Protein 5VGR (pdb70)

Nearest PDB structures (foldseek):
  5vgr-assembly1_A  TM=1.002E+00  e=2.210E-79  Homo sapiens
  5vgr-assembly2_B  TM=9.889E-01  e=1.770E-63  Homo sapiens
  6xjn-assembly1_A  TM=9.552E-01  e=1.320E-56  Homo sapiens
  6b9f-assembly1_A  TM=6.870E-01  e=9.657E-51  Homo sapiens
  4idn-assembly1_B  TM=6.875E-01  e=1.570E-50  Homo sapiens

Secondary structure (DSSP, 8-state):
----EEEEEE---EE-HHHHHHHHT-TTTTTSBEEEEEEEEETTSSHHHHHHHHHHHHHHHH----TT--TTSBP----TT-SSSTT--EEEEES--EEEE-TTS-EEEEEEEEEEE------S--HHHHHHHHHH-SEEEEEEESS--HHHHHTTHHHHHHHHHHHHHHSS-SEEEEEEEEET---TTTS-SBHHHHHHHHHHHTS--TTS-HHHHHHHTTHHHHEEEEEEEE-----HHHHT-SS---BGGGS-HHHHHHHHHHHHHHHSTTT----EETTEE-BHHHHHHHHHHHHHHT-SSSPPPHHHHHHHHHHHHHHHHHHHHHHHHHHHHHHHH-TTPPP--HHHHHHHHHHHHHHHHHHHHHS--SS-HHHHHHHHHHHHHHHHHHHHHHHHHHHHT---/----EEEEEE---EE-HHHHHHHHT-TTTTTSEEEEEEEEEETTSSHHHHHHHHHHHHHHHHT--TT--TTSBP----S---TT--EEEEES-PEEEEPTTS-EEEEEEEEEEE-----THHHHHHHHHT-SEEEEEEESS--HHHHHGGGGTHHHHHHHHHHHS--SEEEEEEEEET---TTTS-SBHHHHHHHHHHHTS--TTS-HHHHHHHHHHHHHEEEEEEEEPPP--HHHHT-SS---BGGGS-HHHHHHHHHHHHHHHSGGG----EETTEE-BHHHHHHHHHHHHTTTSSSSPPPHHHHHHHHHHHHHHHHHHHHHTT--THHHHHHHHHHHHHS--SS-HHHHHHHHHHH----

Solvent-accessible surface area: 35683 Å² total; per-residue (Å²): 176,179,50,15,41,34,58,0,1,37,101,102,20,38,27,57,80,77,23,1,21,79,10,0,44,62,133,113,0,58,93,35,24,0,1,0,0,0,0,0,0,24,63,205,89,30,4,29,30,0,0,11,0,0,0,34,24,2,54,27,57,131,77,128,117,104,36,23,29,71,73,112,42,91,13,110,32,54,67,7,62,64,53,116,54,53,97,58,30,4,0,25,2,6,34,40,11,10,64,12,113,34,97,92,32,85,112,0,0,1,2,2,1,2,0,5,3,63,23,84,58,83,153,86,76,14,16,9,0,0,1,2,0,2,2,0,5,1,13,2,0,1,2,14,34,98,49,0,92,60,83,22,0,39,17,5,79,32,1,7,84,7,0,106,28,1,67,108,99,45,167,48,82,22,11,18,18,0,2,0,0,0,14,36,10,60,87,52,169,118,63,64,42,4,59,163,5,0,63,51,18,5,95,42,45,24,106,69,97,108,142,14,134,129,36,10,37,72,1,12,88,36,3,97,25,2,3,60,75,14,20,0,3,0,0,5,69,10,19,139,89,20,61,113,38,121,124,18,99,10,13,7,118,68,4,34,42,93,0,39,106,34,0,100,51,1,0,34,64,10,0,49,31,71,95,7,56,14,1,60,10,20,50,30,97,7,31,0,43,2,3,7,10,4,4,64,11,3,17,150,38,13,79,57,108,119,83,25,112,30,136,46,6,26,88,6,7,10,66,0,9,0,54,16,6,6,10,32,0,70,19,48,0,88,80,47,0,73,141,34,0,7,49,109,34,106,73,32,50,98,117,74,6,80,99,58,13,64,98,19,72,106,90,0,15,66,45,2,120,162,39,100,45,10,53,48,87,135,56,10,119,144,13,21,42,58,0,63,107,54,1,121,112,28,32,93,82,11,46,146,70,6,40,86,50,68,148,118,109,95,62,16,39,34,55,0,0,64,120,118,22,55,26,56,83,79,26,1,20,81,10,1,40,65,133,116,0,64,105,43,24,0,0,0,0,0,0,0,0,26,60,192,86,28,3,27,28,0,0,11,0,0,0,35,23,0,50,43,58,136,82,124,131,48,22,36,90,70,117,44,93,17,106,35,55,71,8,63,104,97,78,96,64,28,5,0,26,2,4,30,46,12,9,64,9,99,37,97,92,32,88,114,0,0,0,4,3,1,3,0,5,3,77,60,166,103,63,27,19,9,0,2,0,2,0,2,3,1,4,0,12,2,0,2,2,12,42,88,43,0,102,54,110,25,0,30,44,4,52,38,1,8,83,12,0,106,60,7,69,107,57,70,163,52,82,26,8,22,15,0,5,0,0,0,14,38,10,55,81,53,169,112,61,71,44,5,43,137,10,0,53,52,15,3,82,48,53,20,119,79,36,105,161,18,62,134,52,20,38,56,1,13,94,47,4,99,27,2,3,58,74,13,21,0,3,0,0,3,67,11,14,132,94,21,59,112,40,145,103,24,99,22,17,6,114,62,4,34,40,94,0,33,115,34,0,99,53,0,0,33,58,8,0,53,30,69,94,3,65,13,1,62,14,24,59,34,96,9,40,0,57,4,2,5,18,5,3,66,24,4,5,144,40,19,61,68,116,88,98,21,120,22,52,45,9,45,50,8,8,8,22,1,11,0,59,22,5,17,11,51,4,60,65,93,144,133,63,112,66,130,68,106,54,12,23,48,78,3,114,174,54,116,38,18,51,46,88,133,73,12,104,65,51,29,104,62,25,116,120,116,208

Foldseek 3Di:
DDKAKDFQWADLIDGPLVSLCVQLVDPVFVLFQEAEAEEAEEPPQCSQVLVQLLVLVQVCVVDPDDSLDDQQFWDAGRCCQVDPPSNGFGKIKISDWGWDAFPVGGIHTYIYMYGYDHQFPDPDDSLLSVVLSQLLHQEYEYEEEQACDLSNLLSLLLCQVLLVVCCVPLVDAFHEEYEYEYEAHDCCVQFNFFFRSFAVRVVVVLDDDDVDDPSSVSSSVGVVSHYVYYTYGYAHYQDDQVSPDDRGTGGSNRTDDSNVVRSVVPSCCDDPSNNRDGDDGSRHTAGSNLSSLLSVLSSVQSSDPDHHDSVSVVVSSQVSQLVRLLVSLLCQLLVQLCVPQNDLPAADDPVVSVVSNVVSNCVSLVSSVVDDGPDDDVVNVVSSVVSVVVSVVSSVVSVVSSVVNDDD/DDKAKDFQWADLIDGPLVRLCVQLCDPVFVFFFEAEAEEAEEPPQCRQVLVQLLVLVLVCVVVVVSLDDQQAWDAGRCNQVVSRGFGKIKISDWGWDAFPVGGIHTYIYMYGYDHLVDDSLLRVVLSQLLHQEYEHEEEQDCDLSNLLSLLLCLVLLVCCCVPPNAQFHEEYEYEYEAHDCCVQFNFFWVSFVVRVVVVLDDDDPRDPSSVSSSVRVVSNYVYYTYGYAHYQDPQVSPDPTGTHGNNRTDPSNVVRSVVPSCCDDVSNNGDGDDGPNHGAGSNLSSLLSVLSSVQCSDDDHDDSVSVVVSSLVSQLVSLLVCLLVVDVCVVVVVVSLVSSVVPDGPDDDVVSVVVSVVSPDDD

B-factor: mean 57.92, std 19.92, range [22.13, 133.34]

CATH classification: 3.40.50.300

Organism: Homo sapiens (NCBI:txid9606)

Radius of gyration: 32.1 Å; Cα contacts (8 Å, |Δi|>4): 1349; chains: 2; bounding box: 90×76×78 Å

InterPro domains:
  IPR003191 Guanylate-binding protein/Atlastin, C-terminal [PF02841] (313-434)
  IPR015894 Guanylate-binding protein, N-terminal [PF02263] (37-305)
  IPR027417 P-loop containing nucleoside triphosphate hydrolase [G3DSA:3.40.50.300] (24-337)
  IPR027417 P-loop containing nucleoside triphosphate hydrolase [SSF52540] (26-305)
  IPR030386 GB1/RHD3-type guanine nucleotide-binding (G) domain [PS51715] (57-305)
  IPR036543 Guanylate-binding protein, C-terminal domain superfamily [SSF48340] (312-456)

Structure (mmCIF, N/CA/C/O backbone):
data_5VGR
#
_entry.id   5VGR
#
_cell.length_a   130.666
_cell.length_b   57.057
_cell.length_c   143.423
_cell.angle_alpha   90.00
_cell.angle_beta   116.22
_cell.angle_gamma   90.00
#
_symmetry.space_group_name_H-M   'C 1 2 1'
#
loop_
_entity.id
_entity.type
_entity.pdbx_description
1 polymer Atlastin-3
2 non-polymer "GUANOSINE-5'-DIPHOSPHATE"
3 water water
#
loop_
_atom_site.group_PDB
_atom_site.id
_atom_site.type_symbol
_atom_site.label_atom_id
_atom_site.label_alt_id
_atom_site.label_comp_id
_atom_site.label_asym_id
_atom_site.label_entity_id
_atom_site.label_seq_id
_atom_site.pdbx_PDB_ins_code
_atom_site.Cartn_x
_atom_site.Cartn_y
_atom_site.Cartn_z
_atom_site.occupancy
_atom_site.B_iso_or_equiv
_atom_site.auth_seq_id
_atom_site.auth_comp_id
_atom_site.auth_asym_id
_atom_site.auth_atom_id
_atom_site.pdbx_PDB_model_num
ATOM 1 N N . SER A 1 2 ? 156.274 -0.166 25.167 1.00 79.79 22 SER A N 1
ATOM 2 C CA . SER A 1 2 ? 156.148 -0.380 23.728 1.00 75.19 22 SER A CA 1
ATOM 3 C C . SER A 1 2 ? 154.805 -1.011 23.366 1.00 82.20 22 SER A C 1
ATOM 4 O O . SER A 1 2 ? 154.572 -1.381 22.214 1.00 89.36 22 SER A O 1
ATOM 7 N N . LYS A 1 3 ? 153.921 -1.131 24.357 1.00 76.01 23 LYS A N 1
ATOM 8 C CA . LYS A 1 3 ? 152.627 -1.766 24.153 1.00 63.44 23 LYS A CA 1
ATOM 9 C C . LYS A 1 3 ? 151.576 -0.709 23.861 1.00 58.63 23 LYS A C 1
ATOM 10 O O . LYS A 1 3 ? 151.514 0.299 24.577 1.00 62.77 23 LYS A O 1
ATOM 16 N N . PRO A 1 4 ? 150.757 -0.875 22.818 1.00 51.66 24 PRO A N 1
ATOM 17 C CA . PRO A 1 4 ? 149.750 0.145 22.500 1.00 45.57 24 PRO A CA 1
ATOM 18 C C . PRO A 1 4 ? 148.754 0.309 23.635 1.00 51.86 24 PRO A C 1
ATOM 19 O O . PRO A 1 4 ? 148.472 -0.632 24.382 1.00 49.21 24 PRO A O 1
ATOM 23 N N . GLY A 1 5 ? 148.220 1.521 23.758 1.00 40.74 25 GLY A N 1
ATOM 24 C CA . GLY A 1 5 ? 147.243 1.806 24.779 1.00 38.89 25 GLY A CA 1
ATOM 25 C C . GLY A 1 5 ? 146.607 3.163 24.588 1.00 37.38 25 GLY A C 1
ATOM 26 O O . GLY A 1 5 ? 146.963 3.921 23.681 1.00 34.06 25 GLY A O 1
ATOM 27 N N . PRO A 1 6 ? 145.644 3.501 25.442 1.00 47.51 26 PRO A N 1
ATOM 28 C CA . PRO A 1 6 ? 144.970 4.796 25.296 1.00 42.08 26 PRO A CA 1
ATOM 29 C C . PRO A 1 6 ? 145.893 5.927 25.712 1.00 37.08 26 PRO A C 1
ATOM 30 O O . PRO A 1 6 ? 146.682 5.795 26.650 1.00 39.75 26 PRO A O 1
ATOM 34 N N . VAL A 1 7 ? 145.793 7.043 25.004 1.00 40.46 27 VAL A N 1
ATOM 35 C CA . VAL A 1 7 ? 146.569 8.236 25.304 1.00 48.90 27 VAL A CA 1
ATOM 36 C C . VAL A 1 7 ? 145.588 9.352 25.623 1.00 41.15 27 VAL A C 1
ATOM 37 O O . VAL A 1 7 ? 144.731 9.683 24.798 1.00 40.63 27 VAL A O 1
ATOM 41 N N . GLN A 1 8 ? 145.715 9.922 26.812 1.00 46.45 28 GLN A N 1
ATOM 42 C CA . GLN A 1 8 ? 144.899 11.058 27.213 1.00 50.60 28 GLN A CA 1
ATOM 43 C C . GLN A 1 8 ? 145.362 12.294 26.456 1.00 46.43 28 GLN A C 1
ATOM 44 O O . GLN A 1 8 ? 146.523 12.696 26.576 1.00 43.80 28 GLN A O 1
ATOM 50 N N . VAL A 1 9 ? 144.471 12.883 25.656 1.00 44.98 29 VAL A N 1
ATOM 51 C CA . VAL A 1 9 ? 144.824 14.066 24.882 1.00 49.50 29 VAL A CA 1
ATOM 52 C C . VAL A 1 9 ? 144.061 15.317 25.332 1.00 58.14 29 VAL A C 1
ATOM 53 O O . VAL A 1 9 ? 144.606 16.425 25.225 1.00 49.94 29 VAL A O 1
ATOM 57 N N . VAL A 1 10 ? 142.832 15.192 25.826 1.00 62.24 30 VAL A N 1
ATOM 58 C CA . VAL A 1 10 ? 142.130 16.308 26.456 1.00 50.53 30 VAL A CA 1
ATOM 59 C C . VAL A 1 10 ? 141.752 15.896 27.870 1.00 40.04 30 VAL A C 1
ATOM 60 O O . VAL A 1 10 ? 141.158 14.833 28.071 1.00 55.34 30 VAL A O 1
ATOM 64 N N . LEU A 1 11 ? 142.097 16.733 28.842 1.00 41.22 31 LEU A N 1
ATOM 65 C CA . LEU A 1 11 ? 141.913 16.408 30.247 1.00 54.05 31 LEU A CA 1
ATOM 66 C C . LEU A 1 11 ? 141.568 17.668 31.017 1.00 54.11 31 LEU A C 1
ATOM 67 O O . LEU A 1 11 ? 141.655 18.788 30.506 1.00 58.35 31 LEU A O 1
ATOM 72 N N . VAL A 1 12 ? 141.158 17.463 32.261 1.00 60.74 32 VAL A N 1
ATOM 73 C CA . VAL A 1 12 ? 140.971 18.515 33.246 1.00 70.74 32 VAL A CA 1
ATOM 74 C C . VAL A 1 12 ? 142.309 18.882 33.882 1.00 73.18 32 VAL A C 1
ATOM 75 O O . VAL A 1 12 ? 142.634 20.057 34.040 1.00 84.48 32 VAL A O 1
ATOM 79 N N . SER A 1 18 ? 139.581 24.447 34.088 1.00 72.19 38 SER A N 1
ATOM 80 C CA . SER A 1 18 ? 139.276 24.353 32.665 1.00 82.71 38 SER A CA 1
ATOM 81 C C . SER A 1 18 ? 139.870 23.077 32.060 1.00 77.26 38 SER A C 1
ATOM 82 O O . SER A 1 18 ? 140.224 22.143 32.780 1.00 79.69 38 SER A O 1
ATOM 85 N N . PHE A 1 19 ? 139.972 23.044 30.735 1.00 68.54 39 PHE A N 1
ATOM 86 C CA . PHE A 1 19 ? 140.479 21.885 30.022 1.00 62.13 39 PHE A CA 1
ATOM 87 C C . PHE A 1 19 ? 141.827 22.201 29.396 1.00 57.26 39 PHE A C 1
ATOM 88 O O . PHE A 1 19 ? 142.111 23.341 29.020 1.00 63.65 39 PHE A O 1
ATOM 96 N N . GLU A 1 20 ? 142.654 21.174 29.279 1.00 51.11 40 GLU A N 1
ATOM 97 C CA . GLU A 1 20 ? 143.985 21.319 28.720 1.00 50.27 40 GLU A CA 1
ATOM 98 C C . GLU A 1 20 ? 144.166 20.307 27.610 1.00 48.47 40 GLU A C 1
ATOM 99 O O . GLU A 1 20 ? 143.702 19.167 27.710 1.00 47.00 40 GLU A O 1
ATOM 101 N N . LEU A 1 21 ? 144.825 20.738 26.543 1.00 54.40 41 LEU A N 1
ATOM 102 C CA . LEU A 1 21 ? 145.292 19.833 25.508 1.00 46.58 41 LEU A CA 1
ATOM 103 C C . LEU A 1 21 ? 146.716 19.413 25.854 1.00 44.72 41 LEU A C 1
ATOM 104 O O . LEU A 1 21 ? 147.575 20.272 26.056 1.00 45.46 41 LEU A O 1
ATOM 109 N N . ASP A 1 22 ? 146.959 18.101 25.949 1.00 50.20 42 ASP A N 1
ATOM 110 C CA . ASP A 1 22 ? 148.329 17.590 26.069 1.00 50.65 42 ASP A CA 1
ATOM 111 C C . ASP A 1 22 ? 148.902 17.528 24.661 1.00 43.73 42 ASP A C 1
ATOM 112 O O . ASP A 1 22 ? 148.797 16.517 23.965 1.00 39.01 42 ASP A O 1
ATOM 117 N N . GLU A 1 23 ? 149.491 18.646 24.240 1.00 42.65 43 GLU A N 1
ATOM 118 C CA . GLU A 1 23 ? 149.908 18.824 22.853 1.00 50.15 43 GLU A CA 1
ATOM 119 C C . GLU A 1 23 ? 151.075 17.913 22.498 1.00 51.29 43 GLU A C 1
ATOM 120 O O . GLU A 1 23 ? 151.126 17.375 21.389 1.00 42.88 43 GLU A O 1
ATOM 126 N N . LYS A 1 24 ? 152.026 17.742 23.423 1.00 44.02 44 LYS A N 1
ATOM 127 C CA . LYS A 1 24 ? 153.153 16.849 23.190 1.00 44.60 44 LYS A CA 1
ATOM 128 C C . LYS A 1 24 ? 152.689 15.415 22.982 1.00 48.80 44 LYS A C 1
ATOM 129 O O . LYS A 1 24 ? 153.142 14.737 22.056 1.00 41.25 44 LYS A O 1
ATOM 131 N N . ALA A 1 25 ? 151.805 14.922 23.852 1.00 41.71 45 ALA A N 1
ATOM 132 C CA . ALA A 1 25 ? 151.305 13.565 23.674 1.00 47.39 45 ALA A CA 1
ATOM 133 C C . ALA A 1 25 ? 150.555 13.418 22.348 1.00 46.58 45 ALA A C 1
ATOM 134 O O . ALA A 1 25 ? 150.712 12.411 21.651 1.00 43.56 45 ALA A O 1
ATOM 136 N N . LEU A 1 26 ? 149.743 14.414 21.977 1.00 47.80 46 LEU A N 1
ATOM 137 C CA . LEU A 1 26 ? 149.014 14.327 20.708 1.00 40.86 46 LEU A CA 1
ATOM 138 C C . LEU A 1 26 ? 149.961 14.429 19.518 1.00 45.58 46 LEU A C 1
ATOM 139 O O . LEU A 1 26 ? 149.810 13.693 18.537 1.00 31.77 46 LEU A O 1
ATOM 144 N N . ALA A 1 27 ? 150.936 15.341 19.581 1.00 35.26 47 ALA A N 1
ATOM 145 C CA . ALA A 1 27 ? 151.879 15.495 18.473 1.00 49.71 47 ALA A CA 1
ATOM 146 C C . ALA A 1 27 ? 152.715 14.237 18.280 1.00 45.55 47 ALA A C 1
ATOM 147 O O . ALA A 1 27 ? 153.024 13.857 17.145 1.00 46.66 47 ALA A O 1
ATOM 149 N N . SER A 1 28 ? 153.080 13.576 19.375 1.00 41.59 48 SER A N 1
ATOM 150 C CA . SER A 1 28 ? 153.899 12.376 19.266 1.00 50.87 48 SER A CA 1
ATOM 151 C C . SER A 1 28 ? 153.175 11.272 18.514 1.00 38.35 48 SER A C 1
ATOM 152 O O . SER A 1 28 ? 153.820 10.408 17.911 1.00 51.90 48 SER A O 1
ATOM 155 N N . ILE A 1 29 ? 151.846 11.291 18.517 1.00 38.55 49 ILE A N 1
ATOM 156 C CA . ILE A 1 29 ? 151.085 10.318 17.737 1.00 47.58 49 ILE A CA 1
ATOM 157 C C . ILE A 1 29 ? 150.884 10.792 16.302 1.00 49.46 49 ILE A C 1
ATOM 158 O O . ILE A 1 29 ? 151.154 10.054 15.349 1.00 54.69 49 ILE A O 1
ATOM 163 N N . LEU A 1 30 ? 150.428 12.030 16.120 1.00 41.69 50 LEU A N 1
ATOM 164 C CA . LEU A 1 30 ? 150.019 12.501 14.801 1.00 36.55 50 LEU A CA 1
ATOM 165 C C . LEU A 1 30 ? 151.180 12.902 13.897 1.00 35.21 50 LEU A C 1
ATOM 166 O O . LEU A 1 30 ? 151.003 12.919 12.672 1.00 35.98 50 LEU A O 1
ATOM 171 N N . LEU A 1 31 ? 152.351 13.245 14.443 1.00 32.60 51 LEU A N 1
ATOM 172 C CA . LEU A 1 31 ? 153.402 13.616 13.504 1.00 40.44 51 LEU A CA 1
ATOM 173 C C . LEU A 1 31 ? 154.435 12.525 13.275 1.00 40.59 51 LEU A C 1
ATOM 174 O O . LEU A 1 31 ? 155.483 12.806 12.692 1.00 38.20 51 LEU A O 1
ATOM 179 N N . GLN A 1 32 ? 154.080 11.273 13.537 1.00 47.04 52 GLN A N 1
ATOM 180 C CA . GLN A 1 32 ? 154.940 10.170 13.122 1.00 46.89 52 GLN A CA 1
ATOM 181 C C . GLN A 1 32 ? 155.156 10.219 11.614 1.00 45.16 52 GLN A C 1
ATOM 182 O O . GLN A 1 32 ? 154.253 10.587 10.853 1.00 37.30 52 GLN A O 1
ATOM 188 N N . ASP A 1 33 ? 156.361 9.823 11.193 1.00 43.56 53 ASP A N 1
ATOM 189 C CA . ASP A 1 33 ? 156.747 9.970 9.790 1.00 48.70 53 ASP A CA 1
ATOM 190 C C . ASP A 1 33 ? 155.862 9.150 8.858 1.00 38.51 53 ASP A C 1
ATOM 191 O O . ASP A 1 33 ? 155.595 9.557 7.720 1.00 45.68 53 ASP A O 1
ATOM 196 N N . HIS A 1 34 ? 155.369 8.008 9.302 1.00 39.09 54 HIS A N 1
ATOM 197 C CA . HIS A 1 34 ? 154.670 7.141 8.370 1.00 44.83 54 HIS A CA 1
ATOM 198 C C . HIS A 1 34 ? 153.185 7.492 8.228 1.00 32.10 54 HIS A C 1
ATOM 199 O O . HIS A 1 34 ? 152.516 6.913 7.370 1.00 48.43 54 HIS A O 1
ATOM 206 N N . ILE A 1 35 ? 152.658 8.431 9.015 1.00 34.47 55 ILE A N 1
ATOM 207 C CA . ILE A 1 35 ? 151.252 8.831 8.874 1.00 36.24 55 ILE A CA 1
ATOM 208 C C . ILE A 1 35 ? 151.060 10.332 8.729 1.00 39.04 55 ILE A C 1
ATOM 209 O O . ILE A 1 35 ? 149.961 10.762 8.319 1.00 34.65 55 ILE A O 1
ATOM 214 N N . ARG A 1 36 ? 152.041 11.172 9.071 1.00 38.13 56 ARG A N 1
ATOM 215 C CA . ARG A 1 36 ? 151.766 12.603 9.188 1.00 40.61 56 ARG A CA 1
ATOM 216 C C . ARG A 1 36 ? 151.267 13.215 7.878 1.00 47.21 56 ARG A C 1
ATOM 217 O O . ARG A 1 36 ? 150.520 14.199 7.905 1.00 44.23 56 ARG A O 1
ATOM 225 N N . ASP A 1 37 ? 151.630 12.641 6.732 1.00 42.19 57 ASP A N 1
ATOM 226 C CA . ASP A 1 37 ? 151.173 13.168 5.451 1.00 39.50 57 ASP A CA 1
ATOM 227 C C . ASP A 1 37 ? 149.855 12.563 4.966 1.00 31.25 57 ASP A C 1
ATOM 228 O O . ASP A 1 37 ? 149.318 13.045 3.962 1.00 31.51 57 ASP A O 1
ATOM 233 N N . LEU A 1 38 ? 149.331 11.525 5.627 1.00 27.82 58 LEU A N 1
ATOM 234 C CA . LEU A 1 38 ? 148.119 10.840 5.171 1.00 34.39 58 LEU A CA 1
ATOM 235 C C . LEU A 1 38 ? 146.853 11.559 5.623 1.00 31.02 58 LEU A C 1
ATOM 236 O O . LEU A 1 38 ? 146.787 12.076 6.743 1.00 32.96 58 LEU A O 1
ATOM 241 N N . ASP A 1 39 ? 145.839 11.570 4.754 1.00 24.65 59 ASP A N 1
ATOM 242 C CA . ASP A 1 39 ? 144.498 11.956 5.182 1.00 27.85 59 ASP A CA 1
ATOM 243 C C . ASP A 1 39 ? 144.051 11.027 6.304 1.00 35.53 59 ASP A C 1
ATOM 244 O O . ASP A 1 39 ? 144.305 9.820 6.259 1.00 33.53 59 ASP A O 1
ATOM 249 N N . VAL A 1 40 ? 143.397 11.590 7.324 1.00 27.52 60 VAL A N 1
ATOM 250 C CA . VAL A 1 40 ? 143.120 10.877 8.569 1.00 27.38 60 VAL A CA 1
ATOM 251 C C . VAL A 1 40 ? 141.626 10.625 8.695 1.00 31.65 60 VAL A C 1
ATOM 252 O O . VAL A 1 40 ? 140.806 11.510 8.411 1.00 32.32 60 VAL A O 1
ATOM 256 N N . VAL A 1 41 ? 141.275 9.407 9.117 1.00 28.95 61 VAL A N 1
ATOM 257 C CA . VAL A 1 41 ? 139.908 9.045 9.470 1.00 28.52 61 VAL A CA 1
ATOM 258 C C . VAL A 1 41 ? 139.806 9.089 10.989 1.00 32.03 61 VAL A C 1
ATOM 259 O O . VAL A 1 41 ? 140.611 8.463 11.683 1.00 25.41 61 VAL A O 1
ATOM 263 N N . VAL A 1 42 ? 138.832 9.826 11.519 1.00 32.33 62 VAL A N 1
ATOM 264 C CA . VAL A 1 42 ? 138.723 9.997 12.965 1.00 28.59 62 VAL A CA 1
ATOM 265 C C . VAL A 1 42 ? 137.353 9.511 13.411 1.00 36.28 62 VAL A C 1
ATOM 266 O O . VAL A 1 42 ? 136.335 10.165 13.144 1.00 32.77 62 VAL A O 1
ATOM 270 N N . VAL A 1 43 ? 137.329 8.373 14.098 1.00 31.39 63 VAL A N 1
ATOM 271 C CA . VAL A 1 43 ? 136.095 7.748 14.563 1.00 39.19 63 VAL A CA 1
ATOM 272 C C . VAL A 1 43 ? 136.003 7.969 16.068 1.00 37.02 63 VAL A C 1
ATOM 273 O O . VAL A 1 43 ? 136.806 7.425 16.833 1.00 33.16 63 VAL A O 1
ATOM 277 N N . SER A 1 44 ? 135.008 8.735 16.495 1.00 26.66 64 SER A N 1
ATOM 278 C CA . SER A 1 44 ? 134.796 9.070 17.898 1.00 28.15 64 SER A CA 1
ATOM 279 C C . SER A 1 44 ? 133.577 8.326 18.434 1.00 32.30 64 SER A C 1
ATOM 280 O O . SER A 1 44 ? 132.534 8.281 17.771 1.00 32.60 64 SER A O 1
ATOM 283 N N . VAL A 1 45 ? 133.705 7.765 19.636 1.00 35.50 65 VAL A N 1
ATOM 284 C CA . VAL A 1 45 ? 132.576 7.232 20.397 1.00 37.63 65 VAL A CA 1
ATOM 285 C C . VAL A 1 45 ? 132.398 8.111 21.626 1.00 31.70 65 VAL A C 1
ATOM 286 O O . VAL A 1 45 ? 133.314 8.226 22.451 1.00 39.03 65 VAL A O 1
ATOM 290 N N . ALA A 1 46 ? 131.214 8.712 21.764 1.00 26.64 66 ALA A N 1
ATOM 291 C CA . ALA A 1 46 ? 130.964 9.750 22.750 1.00 31.35 66 ALA A CA 1
ATOM 292 C C . ALA A 1 46 ? 129.679 9.467 23.519 1.00 29.93 66 ALA A C 1
ATOM 293 O O . ALA A 1 46 ? 128.669 9.066 22.934 1.00 36.37 66 ALA A O 1
ATOM 295 N N . GLY A 1 47 ? 129.718 9.688 24.826 1.00 33.76 67 GLY A N 1
ATOM 296 C CA . GLY A 1 47 ? 128.530 9.545 25.640 1.00 36.67 67 GLY A CA 1
ATOM 297 C C . GLY A 1 47 ? 128.880 9.438 27.114 1.00 35.95 67 GLY A C 1
ATOM 298 O O . GLY A 1 47 ? 130.041 9.574 27.509 1.00 41.42 67 GLY A O 1
ATOM 299 N N . ALA A 1 48 ? 127.852 9.161 27.904 1.00 42.50 68 ALA A N 1
ATOM 300 C CA . ALA A 1 48 ? 127.994 9.166 29.351 1.00 45.85 68 ALA A CA 1
ATOM 301 C C . ALA A 1 48 ? 128.834 7.984 29.825 1.00 42.70 68 ALA A C 1
ATOM 302 O O . ALA A 1 48 ? 128.976 6.966 29.141 1.00 38.62 68 ALA A O 1
ATOM 304 N N . PHE A 1 49 ? 129.407 8.150 31.014 1.00 41.95 69 PHE A N 1
ATOM 305 C CA . PHE A 1 49 ? 130.189 7.098 31.650 1.00 51.17 69 PHE A CA 1
ATOM 306 C C . PHE A 1 49 ? 129.334 5.851 31.851 1.00 47.91 69 PHE A C 1
ATOM 307 O O . PHE A 1 49 ? 128.118 5.929 32.044 1.00 50.46 69 PHE A O 1
ATOM 315 N N . ARG A 1 50 ? 129.981 4.691 31.768 1.00 42.81 70 ARG A N 1
ATOM 316 C CA . ARG A 1 50 ? 129.363 3.408 32.096 1.00 46.44 70 ARG A CA 1
ATOM 317 C C . ARG A 1 50 ? 128.209 3.048 31.157 1.00 43.27 70 ARG A C 1
ATOM 318 O O . ARG A 1 50 ? 127.243 2.404 31.566 1.00 49.15 70 ARG A O 1
ATOM 326 N N . LYS A 1 51 ? 128.299 3.425 29.884 1.00 39.12 71 LYS A N 1
ATOM 327 C CA . LYS A 1 51 ? 127.263 3.104 28.910 1.00 35.25 71 LYS A CA 1
ATOM 328 C C . LYS A 1 51 ? 127.745 2.114 27.843 1.00 37.44 71 LYS A C 1
ATOM 329 O O . LYS A 1 51 ? 127.092 1.964 26.804 1.00 37.89 71 LYS A O 1
ATOM 335 N N . GLY A 1 52 ? 128.877 1.442 28.070 1.00 35.03 72 GLY A N 1
ATOM 336 C CA . GLY A 1 52 ? 129.369 0.475 27.101 1.00 38.94 72 GLY A CA 1
ATOM 337 C C . GLY A 1 52 ? 130.216 1.031 25.970 1.00 38.33 72 GLY A C 1
ATOM 338 O O . GLY A 1 52 ? 130.434 0.325 24.975 1.00 36.56 72 GLY A O 1
ATOM 339 N N . LYS A 1 53 ? 130.694 2.278 26.082 1.00 39.52 73 LYS A N 1
ATOM 340 C CA . LYS A 1 53 ? 131.508 2.853 25.014 1.00 35.80 73 LYS A CA 1
ATOM 341 C C . LYS A 1 53 ? 132.776 2.040 24.773 1.00 31.87 73 LYS A C 1
ATOM 342 O O . LYS A 1 53 ? 133.137 1.765 23.626 1.00 31.97 73 LYS A O 1
ATOM 348 N N . SER A 1 54 ? 133.452 1.627 25.842 1.00 30.34 74 SER A N 1
ATOM 349 C CA . SER A 1 54 ? 134.732 0.950 25.675 1.00 37.36 74 SER A CA 1
ATOM 350 C C . SER A 1 54 ? 134.570 -0.488 25.203 1.00 45.09 74 SER A C 1
ATOM 351 O O . SER A 1 54 ? 135.490 -1.034 24.588 1.00 33.80 74 SER A O 1
ATOM 354 N N . PHE A 1 55 ? 133.421 -1.116 25.484 1.00 35.90 75 PHE A N 1
ATOM 355 C CA . PHE A 1 55 ? 133.121 -2.415 24.890 1.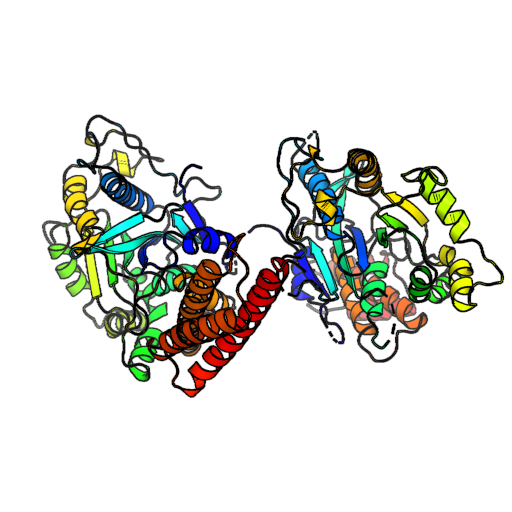00 36.69 75 PHE A CA 1
ATOM 356 C C . PHE A 1 55 ? 133.104 -2.337 23.371 1.00 34.19 75 PHE A C 1
ATOM 357 O O . PHE A 1 55 ? 133.626 -3.229 22.690 1.00 34.42 75 PHE A O 1
ATOM 365 N N . ILE A 1 56 ? 132.490 -1.287 22.818 1.00 32.41 76 ILE A N 1
ATOM 366 C CA . ILE A 1 56 ? 132.429 -1.115 21.368 1.00 31.22 76 ILE A CA 1
ATOM 367 C C . ILE A 1 56 ? 133.800 -0.736 20.812 1.00 33.41 76 ILE A C 1
ATOM 368 O O . ILE A 1 56 ? 134.212 -1.216 19.745 1.00 36.17 76 ILE A O 1
ATOM 373 N N . LEU A 1 57 ? 134.513 0.154 21.505 1.00 29.30 77 LEU A N 1
ATOM 374 C CA . LEU A 1 57 ? 135.875 0.486 21.101 1.00 31.68 77 LEU A CA 1
ATOM 375 C C . LEU A 1 57 ? 136.749 -0.759 21.031 1.00 32.15 77 LEU A C 1
ATOM 376 O O . LEU A 1 57 ? 137.570 -0.888 20.118 1.00 32.08 77 LEU A O 1
ATOM 381 N N . ASP A 1 58 ? 136.575 -1.694 21.976 1.00 33.79 78 ASP A N 1
ATOM 382 C CA . ASP A 1 58 ? 137.360 -2.926 21.959 1.00 34.71 78 ASP A CA 1
ATOM 383 C C . ASP A 1 58 ? 137.109 -3.740 20.689 1.00 37.67 78 ASP A C 1
ATOM 384 O O . ASP A 1 58 ? 138.051 -4.287 20.099 1.00 34.35 78 ASP A O 1
ATOM 389 N N . PHE A 1 59 ? 135.846 -3.837 20.249 1.00 32.75 79 PHE A N 1
ATOM 390 C CA . PHE A 1 59 ? 135.570 -4.590 19.028 1.00 31.31 79 PHE A CA 1
ATOM 391 C C . PHE A 1 59 ? 136.084 -3.862 17.789 1.00 29.48 79 PHE A C 1
ATOM 392 O O . PHE A 1 59 ? 136.511 -4.507 16.826 1.00 30.35 79 PHE A O 1
ATOM 400 N N . MET A 1 60 ? 136.060 -2.532 17.797 1.00 28.74 80 MET A N 1
ATOM 401 C CA . MET A 1 60 ? 136.676 -1.788 16.707 1.00 28.98 80 MET A CA 1
ATOM 402 C C . MET A 1 60 ? 138.172 -2.077 16.616 1.00 28.74 80 MET A C 1
ATOM 403 O O . MET A 1 60 ? 138.711 -2.238 15.515 1.00 31.16 80 MET A O 1
ATOM 408 N N . LEU A 1 61 ? 138.850 -2.167 17.766 1.00 32.18 81 LEU A N 1
ATOM 409 C CA . LEU A 1 61 ? 140.258 -2.557 17.764 1.00 31.64 81 LEU A CA 1
ATOM 410 C C . LEU A 1 61 ? 140.449 -3.984 17.267 1.00 35.15 81 LEU A C 1
ATOM 411 O O . LEU A 1 61 ? 141.412 -4.271 16.549 1.00 40.73 81 LEU A O 1
ATOM 416 N N . ARG A 1 62 ? 139.579 -4.911 17.676 1.00 32.42 82 ARG A N 1
ATOM 417 C CA . ARG A 1 62 ? 139.727 -6.286 17.212 1.00 34.47 82 ARG A CA 1
ATOM 418 C C . ARG A 1 62 ? 139.609 -6.352 15.696 1.00 32.77 82 ARG A C 1
ATOM 419 O O . ARG A 1 62 ? 140.345 -7.090 15.034 1.00 38.07 82 ARG A O 1
ATOM 427 N N . TYR A 1 63 ? 138.694 -5.568 15.132 1.00 31.75 83 TYR A N 1
ATOM 428 C CA . TYR A 1 63 ? 138.560 -5.491 13.684 1.00 32.05 83 TYR A CA 1
ATOM 429 C C . TYR A 1 63 ? 139.817 -4.891 13.050 1.00 33.59 83 TYR A C 1
ATOM 430 O O . TYR A 1 63 ? 140.347 -5.419 12.068 1.00 32.35 83 TYR A O 1
ATOM 439 N N . LEU A 1 64 ? 140.316 -3.794 13.614 1.00 30.05 84 LEU A N 1
ATOM 440 C CA . LEU A 1 64 ? 141.473 -3.131 13.025 1.00 30.53 84 LEU A CA 1
ATOM 441 C C . LEU A 1 64 ? 142.738 -3.988 13.127 1.00 39.54 84 LEU A C 1
ATOM 442 O O . LEU A 1 64 ? 143.508 -4.070 12.160 1.00 33.61 84 LEU A O 1
ATOM 447 N N . TYR A 1 65 ? 142.964 -4.653 14.276 1.00 31.06 85 TYR A N 1
ATOM 448 C CA . TYR A 1 65 ? 144.142 -5.514 14.401 1.00 32.21 85 TYR A CA 1
ATOM 449 C C . TYR A 1 65 ? 144.024 -6.763 13.532 1.00 37.30 85 TYR A C 1
ATOM 450 O O . TYR A 1 65 ? 145.029 -7.243 12.990 1.00 34.51 85 TYR A O 1
ATOM 459 N N . SER A 1 66 ? 142.818 -7.325 13.414 1.00 32.52 86 SER A N 1
ATOM 460 C CA . SER A 1 66 ? 142.613 -8.442 12.495 1.00 41.34 86 SER A CA 1
ATOM 461 C C . SER A 1 66 ? 142.885 -8.020 11.055 1.00 37.89 86 SER A C 1
ATOM 462 O O . SER A 1 66 ? 143.533 -8.742 10.289 1.00 39.69 86 SER A O 1
ATOM 465 N N . GLN A 1 67 ? 142.442 -6.850 10.685 1.00 37.14 87 GLN A N 1
ATOM 466 C CA . GLN A 1 67 ? 142.690 -6.329 9.384 1.00 38.01 87 GLN A CA 1
ATOM 467 C C . GLN A 1 67 ? 144.198 -6.125 9.196 1.00 49.27 87 GLN A C 1
ATOM 468 O O . GLN A 1 67 ? 144.706 -6.472 8.198 1.00 56.31 87 GLN A O 1
ATOM 474 N N . LYS A 1 68 ? 144.899 -5.620 10.175 1.00 48.76 88 LYS A N 1
ATOM 475 C CA . LYS A 1 68 ? 146.296 -5.393 10.051 1.00 42.05 88 LYS A CA 1
ATOM 476 C C . LYS A 1 68 ? 147.090 -6.636 9.815 1.00 48.48 88 LYS A C 1
ATOM 477 O O . LYS A 1 68 ? 148.029 -6.624 9.114 1.00 46.17 88 LYS A O 1
ATOM 483 N N . GLU A 1 69 ? 146.691 -7.717 10.422 1.00 47.98 89 GLU A N 1
ATOM 484 C CA . GLU A 1 69 ? 147.430 -8.929 10.298 1.00 60.81 89 GLU A CA 1
ATOM 485 C C . GLU A 1 69 ? 146.634 -10.110 9.872 1.00 80.00 89 GLU A C 1
ATOM 486 O O . GLU A 1 69 ? 146.190 -10.852 10.713 1.00 95.44 89 GLU A O 1
ATOM 488 N N . SER A 1 70 ? 146.397 -10.303 8.591 1.00 80.77 90 SER A N 1
ATOM 489 C CA . SER A 1 70 ? 145.666 -11.523 8.192 1.00 82.02 90 SER A CA 1
ATOM 490 C C . SER A 1 70 ? 146.501 -12.408 7.278 1.00 79.58 90 SER A C 1
ATOM 491 O O . SER A 1 70 ? 147.714 -12.294 7.261 1.00 87.23 90 SER A O 1
ATOM 494 N N . SER A 1 73 ? 141.367 -13.386 10.112 1.00 82.06 93 SER A N 1
ATOM 495 C CA . SER A 1 73 ? 140.092 -13.327 9.391 1.00 80.08 93 SER A CA 1
ATOM 496 C C . SER A 1 73 ? 138.799 -13.453 10.209 1.00 83.91 93 SER A C 1
ATOM 497 O O . SER A 1 73 ? 137.770 -13.012 9.766 1.00 88.72 93 SER A O 1
ATOM 499 N N . ASN A 1 74 ? 138.844 -14.081 11.369 1.00 79.36 94 ASN A N 1
ATOM 500 C CA . ASN A 1 74 ? 137.670 -14.182 12.189 1.00 67.90 94 ASN A CA 1
ATOM 501 C C . ASN A 1 74 ? 137.805 -13.118 13.226 1.00 61.79 94 ASN A C 1
ATOM 502 O O . ASN A 1 74 ? 138.050 -13.410 14.366 1.00 74.43 94 ASN A O 1
ATOM 507 N N . TRP A 1 75 ? 137.602 -11.881 12.846 1.00 47.10 95 TRP A N 1
ATOM 508 C CA . TRP A 1 75 ? 137.790 -10.794 13.782 1.00 48.82 95 TRP A CA 1
ATOM 509 C C . TRP A 1 75 ? 137.043 -10.859 15.087 1.00 63.94 95 TRP A C 1
ATOM 510 O O . TRP A 1 75 ? 137.534 -10.423 16.087 1.00 63.60 95 TRP A O 1
ATOM 521 N N . LEU A 1 76 ? 135.856 -11.407 15.075 1.00 62.56 96 LEU A N 1
ATOM 522 C CA . LEU A 1 76 ? 135.083 -11.495 16.284 1.00 60.48 96 LEU A CA 1
ATOM 523 C C . LEU A 1 76 ? 135.872 -12.246 17.323 1.00 62.37 96 LEU A C 1
ATOM 524 O O . LEU A 1 76 ? 135.864 -11.902 18.473 1.00 58.30 96 LEU A O 1
ATOM 529 N N . GLY A 1 77 ? 136.569 -13.283 16.893 1.00 60.35 97 GLY A N 1
ATOM 530 C CA . GLY A 1 77 ? 137.400 -14.055 17.792 1.00 52.38 97 GLY A CA 1
ATOM 531 C C . GLY A 1 77 ? 137.035 -15.529 17.777 1.00 60.81 97 GLY A C 1
ATOM 532 O O . GLY A 1 77 ? 136.130 -15.970 17.074 1.00 70.38 97 GLY A O 1
ATOM 533 N N . ASP A 1 78 ? 137.784 -16.280 18.576 1.00 64.76 98 ASP A N 1
ATOM 534 C CA . ASP A 1 78 ? 137.565 -17.710 18.769 1.00 69.06 98 ASP A CA 1
ATOM 535 C C . ASP A 1 78 ? 136.458 -17.914 19.798 1.00 64.68 98 ASP A C 1
ATOM 536 O O . ASP A 1 78 ? 136.606 -17.470 20.944 1.00 63.86 98 ASP A O 1
ATOM 541 N N . PRO A 1 79 ? 135.328 -18.544 19.468 1.00 65.31 99 PRO A N 1
ATOM 542 C CA . PRO A 1 79 ? 134.238 -18.670 20.454 1.00 63.26 99 PRO A CA 1
ATOM 543 C C . PRO A 1 79 ? 134.669 -19.270 21.779 1.00 60.56 99 PRO A C 1
ATOM 544 O O . PRO A 1 79 ? 134.076 -18.937 22.813 1.00 70.22 99 PRO A O 1
ATOM 548 N N . GLU A 1 80 ? 135.696 -20.126 21.790 1.00 62.25 100 GLU A N 1
ATOM 549 C CA . GLU A 1 80 ? 136.142 -20.743 23.036 1.00 67.48 100 GLU A CA 1
ATOM 550 C C . GLU A 1 80 ? 136.999 -19.804 23.876 1.00 72.84 100 GLU A C 1
ATOM 551 O O . GLU A 1 80 ? 137.003 -19.914 25.107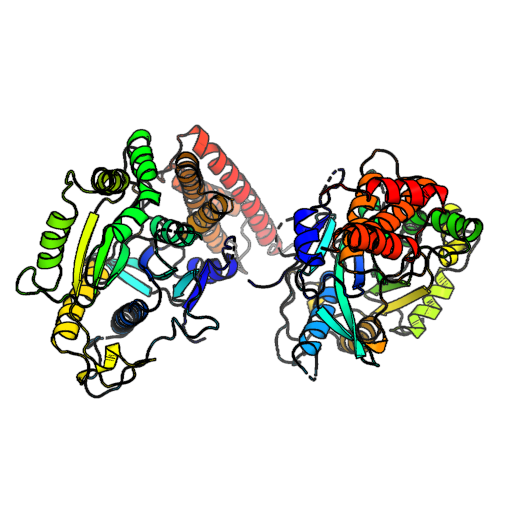 1.00 77.31 100 GLU A O 1
ATOM 557 N N . GLU A 1 81 ? 137.732 -18.880 23.239 1.00 73.12 101 GLU A N 1
ATOM 558 C CA . GLU A 1 81 ? 138.697 -18.048 23.954 1.00 75.43 101 GLU A CA 1
ATOM 559 C C . GLU A 1 81 ? 137.988 -16.923 24.706 1.00 69.52 101 GLU A C 1
ATOM 560 O O . GLU A 1 81 ? 137.033 -16.336 24.192 1.00 58.51 101 GLU A O 1
ATOM 562 N N . PRO A 1 82 ? 138.431 -16.608 25.920 1.00 71.77 102 PRO A N 1
ATOM 563 C CA . PRO A 1 82 ? 137.855 -15.469 26.639 1.00 64.11 102 PRO A CA 1
ATOM 564 C C . PRO A 1 82 ? 138.208 -14.153 25.963 1.00 68.09 102 PRO A C 1
ATOM 565 O O . PRO A 1 82 ? 139.197 -14.036 25.237 1.00 77.27 102 PRO A O 1
ATOM 569 N N . LEU A 1 83 ? 137.366 -13.156 26.203 1.00 67.93 103 LEU A N 1
ATOM 570 C CA . LEU A 1 83 ? 137.671 -11.802 25.775 1.00 62.65 103 LEU A CA 1
ATOM 571 C C . LEU A 1 83 ? 138.568 -11.120 26.797 1.00 63.96 103 LEU A C 1
ATOM 572 O O . LEU A 1 83 ? 138.485 -11.374 28.001 1.00 71.08 103 LEU A O 1
ATOM 577 N N . THR A 1 84 ? 139.446 -10.260 26.297 1.00 51.65 104 THR A N 1
ATOM 578 C CA . THR A 1 84 ? 140.237 -9.366 27.129 1.00 58.03 104 THR A CA 1
ATOM 579 C C . THR A 1 84 ? 140.055 -7.955 26.593 1.00 50.30 104 THR A C 1
ATOM 580 O O . THR A 1 84 ? 140.207 -7.724 25.388 1.00 53.94 104 THR A O 1
ATOM 584 N N . GLY A 1 85 ? 139.696 -7.030 27.472 1.00 49.38 105 GLY A N 1
ATOM 585 C CA . GLY A 1 85 ? 139.569 -5.645 27.078 1.00 49.75 105 GLY A CA 1
ATOM 586 C C . GLY A 1 85 ? 140.914 -5.024 26.753 1.00 54.32 105 GLY A C 1
ATOM 587 O O . GLY A 1 85 ? 141.982 -5.577 27.020 1.00 58.35 105 GLY A O 1
ATOM 588 N N . PHE A 1 86 ? 140.857 -3.835 26.158 1.00 51.81 106 PHE A N 1
ATOM 589 C CA . PHE A 1 86 ? 142.050 -3.145 25.689 1.00 50.59 106 PHE A CA 1
ATOM 590 C C . PHE A 1 86 ? 142.487 -2.010 26.613 1.00 55.88 106 PHE A C 1
ATOM 591 O O . PHE A 1 86 ? 143.384 -1.243 26.247 1.00 67.42 106 PHE A O 1
ATOM 599 N N . SER A 1 87 ? 141.851 -1.873 27.780 1.00 47.82 107 SER A N 1
ATOM 600 C CA . SER A 1 87 ? 142.300 -1.012 28.874 1.00 53.10 107 SER A CA 1
ATOM 601 C C . SER A 1 87 ? 142.026 0.471 28.644 1.00 45.74 107 SER A C 1
ATOM 602 O O . SER A 1 87 ? 142.784 1.320 29.119 1.00 49.97 107 SER A O 1
ATOM 605 N N . TRP A 1 88 ? 140.929 0.797 27.955 1.00 38.50 108 TRP A N 1
ATOM 606 C CA . TRP A 1 88 ? 140.527 2.195 27.844 1.00 40.92 108 TRP A CA 1
ATOM 607 C C . TRP A 1 88 ? 140.206 2.810 29.204 1.00 46.41 108 TRP A C 1
ATOM 608 O O . TRP A 1 88 ? 140.269 4.033 29.357 1.00 53.58 108 TRP A O 1
ATOM 619 N N . ARG A 1 89 ? 139.832 1.993 30.192 1.00 47.19 109 ARG A N 1
ATOM 620 C CA . ARG A 1 89 ? 139.430 2.474 31.509 1.00 49.18 109 ARG A CA 1
ATOM 621 C C . ARG A 1 89 ? 140.435 2.087 32.588 1.00 50.60 109 ARG A C 1
ATOM 622 O O . ARG A 1 89 ? 140.074 1.958 33.758 1.00 66.41 109 ARG A O 1
ATOM 630 N N . GLY A 1 90 ? 141.699 1.901 32.209 1.00 54.12 110 GLY A N 1
ATOM 631 C CA . GLY A 1 90 ? 142.673 1.376 33.147 1.00 50.26 110 GLY A CA 1
ATOM 632 C C . GLY A 1 90 ? 143.178 2.396 34.147 1.00 62.50 110 GLY A C 1
ATOM 633 O O . GLY A 1 90 ? 143.644 2.023 35.227 1.00 78.04 110 GLY A O 1
ATOM 634 N N . GLY A 1 91 ? 143.087 3.685 33.816 1.00 62.32 111 GLY A N 1
ATOM 635 C CA . GLY A 1 91 ? 143.710 4.704 34.632 1.00 65.76 111 GLY A CA 1
ATOM 636 C C . GLY A 1 91 ? 142.971 5.005 35.923 1.00 74.83 111 GLY A C 1
ATOM 637 O O . GLY A 1 91 ? 141.885 4.496 36.201 1.00 85.92 111 GLY A O 1
ATOM 638 N N . SER A 1 92 ? 143.599 5.856 36.732 1.00 76.72 112 SER A N 1
ATOM 639 C CA . SER A 1 92 ? 142.961 6.358 37.940 1.00 77.88 112 SER A CA 1
ATOM 640 C C . SER A 1 92 ? 141.784 7.258 37.582 1.00 83.96 112 SER A C 1
ATOM 641 O O . SER A 1 92 ? 141.838 8.020 36.612 1.00 82.88 112 SER A O 1
ATOM 644 N N . ASP A 1 93 ? 140.720 7.164 38.379 1.00 89.82 113 ASP A N 1
ATOM 645 C CA . ASP A 1 93 ? 139.484 7.907 38.161 1.00 82.00 113 ASP A CA 1
ATOM 646 C C . ASP A 1 93 ? 138.941 7.636 36.760 1.00 73.63 113 ASP A C 1
ATOM 647 O O . ASP A 1 93 ? 138.909 8.546 35.925 1.00 74.38 113 ASP A O 1
ATOM 649 N N . PRO A 1 94 ? 138.492 6.412 36.466 1.00 70.72 114 PRO A N 1
ATOM 650 C CA . PRO A 1 94 ? 138.044 6.110 35.094 1.00 66.72 114 PRO A CA 1
ATOM 651 C C . PRO A 1 94 ? 136.782 6.854 34.694 1.00 69.07 114 PRO A C 1
ATOM 652 O O . PRO A 1 94 ? 136.532 7.021 33.491 1.00 62.16 114 PRO A O 1
ATOM 656 N N . GLU A 1 95 ? 135.985 7.310 35.663 1.00 76.98 115 GLU A N 1
ATOM 657 C CA . GLU A 1 95 ? 134.783 8.094 35.400 1.00 74.14 115 GLU A CA 1
ATOM 658 C C . GLU A 1 95 ? 135.086 9.536 35.020 1.00 79.54 115 GLU A C 1
ATOM 659 O O . GLU A 1 95 ? 134.148 10.318 34.852 1.00 86.67 115 GLU A O 1
ATOM 665 N N . THR A 1 96 ? 136.354 9.904 34.875 1.00 75.13 116 THR A N 1
ATOM 666 C CA . THR A 1 96 ? 136.753 11.273 34.590 1.00 74.03 116 THR A CA 1
ATOM 667 C C . THR A 1 96 ? 136.343 11.698 33.180 1.00 61.72 116 THR A C 1
ATOM 668 O O . THR A 1 96 ? 136.216 10.883 32.263 1.00 62.45 116 THR A O 1
ATOM 672 N N . THR A 1 97 ? 136.087 12.992 33.015 1.00 53.57 117 THR A N 1
ATOM 673 C CA . THR A 1 97 ? 135.735 13.567 31.726 1.00 52.39 117 THR A CA 1
ATOM 674 C C . THR A 1 97 ? 136.988 13.856 30.902 1.00 45.32 117 THR A C 1
ATOM 675 O O . THR A 1 97 ? 137.987 14.354 31.426 1.00 57.77 117 THR A O 1
ATOM 679 N N . GLY A 1 98 ? 136.937 13.554 29.616 1.00 45.10 118 GLY A N 1
ATOM 680 C CA . GLY A 1 98 ? 138.068 13.844 28.756 1.00 43.53 118 GLY A CA 1
ATOM 681 C C . GLY A 1 98 ? 138.020 13.052 27.468 1.00 39.64 118 GLY A C 1
ATOM 682 O O . GLY A 1 98 ? 137.065 12.323 27.181 1.00 39.73 118 GLY A O 1
ATOM 683 N N . ILE A 1 99 ? 139.082 13.224 26.680 1.00 32.87 119 ILE A N 1
ATOM 684 C CA . ILE A 1 99 ? 139.213 12.585 25.374 1.00 29.98 119 ILE A CA 1
ATOM 685 C C . ILE A 1 99 ? 140.510 11.790 25.334 1.00 33.24 119 ILE A C 1
ATOM 686 O O . ILE A 1 99 ? 141.585 12.337 25.604 1.00 35.26 119 ILE A O 1
ATOM 691 N N . GLN A 1 100 ? 140.414 10.510 24.993 1.00 35.65 120 GLN A N 1
ATOM 692 C CA . GLN A 1 100 ? 141.577 9.669 24.721 1.00 31.96 120 GLN A CA 1
ATOM 693 C C . GLN A 1 100 ? 141.560 9.216 23.266 1.00 33.83 120 GLN A C 1
ATOM 694 O O . GLN A 1 100 ? 140.498 9.125 22.644 1.00 28.63 120 GLN A O 1
ATOM 700 N N . ILE A 1 101 ? 142.745 8.923 22.718 1.00 28.33 121 ILE A N 1
ATOM 701 C CA . ILE A 1 101 ? 142.821 8.220 21.443 1.00 34.13 121 ILE A CA 1
ATOM 702 C C . ILE A 1 101 ? 143.780 7.051 21.599 1.00 31.49 121 ILE A C 1
ATOM 703 O O . ILE A 1 101 ? 144.624 7.021 22.498 1.00 37.74 121 ILE A O 1
ATOM 708 N N . TRP A 1 102 ? 143.633 6.072 20.711 1.00 32.33 122 TRP A N 1
ATOM 709 C CA . TRP A 1 102 ? 144.529 4.926 20.721 1.00 38.32 122 TRP A CA 1
ATOM 710 C C . TRP A 1 102 ? 145.909 5.317 20.184 1.00 32.89 122 TRP A C 1
ATOM 711 O O . TRP A 1 102 ? 146.030 6.091 19.229 1.00 29.46 122 TRP A O 1
ATOM 722 N N . SER A 1 103 ? 146.960 4.787 20.817 1.00 31.90 123 SER A N 1
ATOM 723 C CA . SER A 1 103 ? 148.323 5.173 20.457 1.00 37.82 123 SER A CA 1
ATOM 724 C C . SER A 1 103 ? 148.768 4.597 19.118 1.00 46.34 123 SER A C 1
ATOM 725 O O . SER A 1 103 ? 149.669 5.161 18.486 1.00 33.78 123 SER A O 1
ATOM 728 N N . GLU A 1 104 ? 148.182 3.483 18.678 1.00 36.28 124 GLU A N 1
ATOM 729 C CA . GLU A 1 104 ? 148.497 2.912 17.375 1.00 40.19 124 GLU A CA 1
ATOM 730 C C . GLU A 1 104 ? 147.494 3.440 16.348 1.00 38.44 124 GLU A C 1
ATOM 731 O O . GLU A 1 104 ? 146.298 3.137 16.421 1.00 34.80 124 GLU A O 1
ATOM 737 N N . VAL A 1 105 ? 147.986 4.246 15.418 1.00 32.83 125 VAL A N 1
ATOM 738 C CA . VAL A 1 105 ? 147.230 4.679 14.251 1.00 29.56 125 VAL A CA 1
ATOM 739 C C . VAL A 1 105 ? 147.402 3.631 13.155 1.00 33.00 125 VAL A C 1
ATOM 740 O O . VAL A 1 105 ? 148.532 3.229 12.832 1.00 33.26 125 VAL A O 1
ATOM 744 N N . PHE A 1 106 ? 146.292 3.192 12.580 1.00 28.88 126 PHE A N 1
ATOM 745 C CA . PHE A 1 106 ? 146.319 2.162 11.549 1.00 34.69 126 PHE A CA 1
ATOM 746 C C . PHE A 1 106 ? 146.365 2.804 10.164 1.00 28.92 126 PHE A C 1
ATOM 747 O O . PHE A 1 106 ? 145.838 3.895 9.957 1.00 31.60 126 PHE A O 1
ATOM 755 N N . THR A 1 107 ? 147.024 2.135 9.220 1.00 32.46 127 THR A N 1
ATOM 756 C CA . THR A 1 107 ? 147.074 2.592 7.832 1.00 34.87 127 THR A CA 1
ATOM 757 C C . THR A 1 107 ? 146.293 1.593 6.992 1.00 32.04 127 THR A C 1
ATOM 758 O O . THR A 1 107 ? 146.588 0.397 7.029 1.00 35.00 127 THR A O 1
ATOM 762 N N . VAL A 1 108 ? 145.279 2.072 6.269 1.00 29.70 128 VAL A N 1
ATOM 763 C CA . VAL A 1 108 ? 144.394 1.200 5.502 1.00 31.18 128 VAL A CA 1
ATOM 764 C C . VAL A 1 108 ? 144.334 1.672 4.052 1.00 29.71 128 VAL A C 1
ATOM 765 O O . VAL A 1 108 ? 144.242 2.872 3.777 1.00 28.82 128 VAL A O 1
ATOM 769 N N . GLU A 1 109 ? 144.402 0.725 3.130 1.00 30.37 129 GLU A N 1
ATOM 770 C CA . GLU A 1 109 ? 144.263 0.997 1.705 1.00 31.64 129 GLU A CA 1
ATOM 771 C C . GLU A 1 109 ? 142.779 0.985 1.323 1.00 31.43 129 GLU A C 1
ATOM 772 O O . GLU A 1 109 ? 142.129 -0.058 1.406 1.00 34.45 129 GLU A O 1
ATOM 778 N N . LYS A 1 110 ? 142.245 2.128 0.900 1.00 33.02 130 LYS A N 1
ATOM 779 C CA . LYS A 1 110 ? 140.893 2.170 0.347 1.00 35.18 130 LYS A CA 1
ATOM 780 C C . LYS A 1 110 ? 140.889 1.583 -1.069 1.00 32.96 130 LYS A C 1
ATOM 781 O O . LYS A 1 110 ? 141.946 1.462 -1.697 1.00 37.07 130 LYS A O 1
ATOM 787 N N . PRO A 1 111 ? 139.725 1.172 -1.583 1.00 37.85 131 PRO A N 1
ATOM 788 C CA . PRO A 1 111 ? 139.684 0.634 -2.954 1.00 32.67 131 PRO A CA 1
ATOM 789 C C . PRO A 1 111 ? 140.261 1.640 -3.943 1.00 33.42 131 PRO A C 1
ATOM 790 O O . PRO A 1 111 ? 139.963 2.839 -3.886 1.00 41.91 131 PRO A O 1
ATOM 794 N N . GLY A 1 112 ? 141.129 1.157 -4.824 1.00 34.34 132 GLY A N 1
ATOM 795 C CA . GLY A 1 112 ? 141.869 2.013 -5.724 1.00 39.86 132 GLY A CA 1
ATOM 796 C C . GLY A 1 112 ? 143.260 2.382 -5.247 1.00 39.73 132 GLY A C 1
ATOM 797 O O . GLY A 1 112 ? 144.054 2.918 -6.042 1.00 36.53 132 GLY A O 1
ATOM 798 N N . GLY A 1 113 ? 143.573 2.142 -3.970 1.00 34.94 133 GLY A N 1
ATOM 799 C CA . GLY A 1 113 ? 144.952 2.171 -3.513 1.00 34.75 133 GLY A CA 1
ATOM 800 C C . GLY A 1 113 ? 145.328 3.329 -2.617 1.00 36.48 133 GLY A C 1
ATOM 801 O O . GLY A 1 113 ? 146.463 3.366 -2.131 1.00 35.98 133 GLY A O 1
ATOM 802 N N . LYS A 1 114 ? 144.439 4.285 -2.385 1.00 34.69 134 LYS A N 1
ATOM 803 C CA . LYS A 1 114 ? 144.769 5.392 -1.495 1.00 39.34 134 LYS A CA 1
ATOM 804 C C . LYS A 1 114 ? 144.877 4.908 -0.050 1.00 35.94 134 LYS A C 1
ATOM 805 O O . LYS A 1 114 ? 143.972 4.243 0.475 1.00 30.36 134 LYS A O 1
ATOM 811 N N . LYS A 1 115 ? 145.979 5.254 0.603 1.00 31.55 135 LYS A N 1
ATOM 812 C CA . LYS A 1 115 ? 146.213 4.875 1.992 1.00 29.57 135 LYS A CA 1
ATOM 813 C C . LYS A 1 115 ? 145.790 6.008 2.915 1.00 27.15 135 LYS A C 1
ATOM 814 O O . LYS A 1 115 ? 146.128 7.173 2.665 1.00 35.10 135 LYS A O 1
ATOM 820 N N . VAL A 1 116 ? 145.025 5.670 3.969 1.00 26.32 136 VAL A N 1
ATOM 821 C CA . VAL A 1 116 ? 144.553 6.639 4.954 1.00 23.92 136 VAL A CA 1
ATOM 822 C C . VAL A 1 116 ? 144.917 6.158 6.356 1.00 26.59 136 VAL A C 1
ATOM 823 O O . VAL A 1 116 ? 145.073 4.962 6.616 1.00 27.89 136 VAL A O 1
ATOM 827 N N . ALA A 1 117 ? 145.008 7.111 7.268 1.00 25.66 137 ALA A N 1
ATOM 828 C CA . ALA A 1 117 ? 145.282 6.849 8.674 1.00 28.39 137 ALA A CA 1
ATOM 829 C C . ALA A 1 117 ? 143.966 6.796 9.447 1.00 29.64 137 ALA A C 1
ATOM 830 O O . ALA A 1 117 ? 143.070 7.608 9.203 1.00 28.81 137 ALA A O 1
ATOM 832 N N . VAL A 1 118 ? 143.833 5.836 10.363 1.00 27.49 138 VAL A N 1
ATOM 833 C CA . VAL A 1 118 ? 142.573 5.630 11.099 1.00 22.35 138 VAL A CA 1
ATOM 834 C C . VAL A 1 118 ? 142.856 5.806 12.582 1.00 28.63 138 VAL A C 1
ATOM 835 O O . VAL A 1 118 ? 143.615 5.023 13.166 1.00 31.93 138 VAL A O 1
ATOM 839 N N . VAL A 1 119 ? 142.246 6.835 13.183 1.00 27.88 139 VAL A N 1
ATOM 840 C CA . VAL A 1 119 ? 142.378 7.164 14.599 1.00 29.82 139 VAL A CA 1
ATOM 841 C C . VAL A 1 119 ? 141.075 6.773 15.299 1.00 34.11 139 VAL A C 1
ATOM 842 O O . VAL A 1 119 ? 139.987 6.971 14.751 1.00 27.51 139 VAL A O 1
ATOM 846 N N . LEU A 1 120 ? 141.185 6.200 16.499 1.00 36.41 140 LEU A N 1
ATOM 847 C CA . LEU A 1 120 ? 140.033 5.888 17.340 1.00 37.10 140 LEU A CA 1
ATOM 848 C C . LEU A 1 120 ? 140.003 6.839 18.530 1.00 33.83 140 LEU A C 1
ATOM 849 O O . LEU A 1 120 ? 141.023 7.026 19.197 1.00 34.43 140 LEU A O 1
ATOM 854 N N . MET A 1 121 ? 138.831 7.399 18.827 1.00 35.85 141 MET A N 1
ATOM 855 C CA . MET A 1 121 ? 138.710 8.444 19.839 1.00 38.90 141 MET A CA 1
ATOM 856 C C . MET A 1 121 ? 137.648 8.056 20.858 1.00 38.76 141 MET A C 1
ATOM 857 O O . MET A 1 121 ? 136.547 7.634 20.485 1.00 34.83 141 MET A O 1
ATOM 862 N N . ASP A 1 122 ? 137.986 8.200 22.143 1.00 31.90 142 ASP A N 1
ATOM 863 C CA . ASP A 1 122 ? 137.120 7.846 23.268 1.00 35.47 142 ASP A CA 1
ATOM 864 C C . ASP A 1 122 ? 136.728 9.127 23.995 1.00 40.78 142 ASP A C 1
ATOM 865 O O . ASP A 1 122 ? 137.569 9.753 24.650 1.00 35.92 142 ASP A O 1
ATOM 870 N N . THR A 1 123 ? 135.454 9.507 23.897 1.00 31.37 143 THR A N 1
ATOM 871 C CA . THR A 1 123 ? 134.976 10.796 24.395 1.00 35.03 143 THR A CA 1
ATOM 872 C C . THR A 1 123 ? 134.024 10.546 25.562 1.00 35.35 143 THR A C 1
ATOM 873 O O . THR A 1 123 ? 132.925 10.019 25.366 1.00 36.31 143 THR A O 1
ATOM 877 N N . GLN A 1 124 ? 134.439 10.919 26.773 1.00 44.36 144 GLN A N 1
ATOM 878 C CA . GLN A 1 124 ? 133.661 10.639 27.974 1.00 48.61 144 GLN A CA 1
ATOM 879 C C . GLN A 1 124 ? 133.326 11.917 28.727 1.00 51.03 144 GLN A C 1
ATOM 880 O O . GLN A 1 124 ? 134.197 12.762 28.956 1.00 45.78 144 GLN A O 1
ATOM 886 N N . GLY A 1 125 ? 132.063 12.041 29.125 1.00 46.54 145 GLY A N 1
ATOM 887 C CA . GLY A 1 125 ? 131.606 13.132 29.964 1.00 47.18 145 GLY A CA 1
ATOM 888 C C . GLY A 1 125 ? 130.361 12.698 30.711 1.00 62.33 145 GLY A C 1
ATOM 889 O O . GLY A 1 125 ? 129.875 11.575 30.555 1.00 61.55 145 GLY A O 1
ATOM 890 N N . ALA A 1 126 ? 129.848 13.606 31.542 1.00 64.47 146 ALA A N 1
ATOM 891 C CA . ALA A 1 126 ? 128.603 13.320 32.246 1.00 62.36 146 ALA A CA 1
ATOM 892 C C . ALA A 1 126 ? 127.432 13.197 31.274 1.00 69.11 146 ALA A C 1
ATOM 893 O O . ALA A 1 126 ? 126.572 12.323 31.434 1.00 78.25 146 ALA A O 1
ATOM 895 N N . PHE A 1 127 ? 127.381 14.065 30.292 1.00 59.64 147 PHE A N 1
ATOM 896 C CA . PHE A 1 127 ? 126.315 14.092 29.316 1.00 52.05 147 PHE A CA 1
ATOM 897 C C . PHE A 1 127 ? 124.969 14.157 29.995 1.00 69.77 147 PHE A C 1
ATOM 898 O O . PHE A 1 127 ? 124.199 13.242 29.978 1.00 70.51 147 PHE A O 1
ATOM 906 N N . ASP A 1 128 ? 124.699 15.291 30.591 1.00 66.60 148 ASP A N 1
ATOM 907 C CA . ASP A 1 128 ? 123.441 15.492 31.257 1.00 67.93 148 ASP A CA 1
ATOM 908 C C . ASP A 1 128 ? 123.133 16.968 31.286 1.00 85.27 148 ASP A C 1
ATOM 909 O O . ASP A 1 128 ? 123.882 17.731 31.808 1.00 94.40 148 ASP A O 1
ATOM 914 N N . SER A 1 129 ? 122.034 17.375 30.681 1.00 94.26 149 SER A N 1
ATOM 915 C CA . SER A 1 129 ? 121.681 18.798 30.663 1.00 87.63 149 SER A CA 1
ATOM 916 C C . SER A 1 129 ? 121.072 19.214 31.986 1.00 90.17 149 SER A C 1
ATOM 917 O O . SER A 1 129 ? 121.124 18.473 32.958 1.00 105.47 149 SER A O 1
ATOM 920 N N . THR A 1 132 ? 123.845 19.550 34.005 1.00 89.59 152 THR A N 1
ATOM 921 C CA . THR A 1 132 ? 123.373 20.914 34.070 1.00 85.44 152 THR A CA 1
ATOM 922 C C . THR A 1 132 ? 124.455 21.846 34.533 1.00 89.84 152 THR A C 1
ATOM 923 O O . THR A 1 132 ? 125.027 22.550 33.755 1.00 88.74 152 THR A O 1
ATOM 925 N N . VAL A 1 133 ? 124.715 21.825 35.830 1.00 91.07 153 VAL A N 1
ATOM 926 C CA . VAL A 1 133 ? 125.693 22.681 36.494 1.00 87.53 153 VAL A CA 1
ATOM 927 C C . VAL A 1 133 ? 127.048 22.797 35.864 1.00 94.19 153 VAL A C 1
ATOM 928 O O . VAL A 1 133 ? 127.493 23.880 35.644 1.00 101.79 153 VAL A O 1
ATOM 932 N N . LYS A 1 134 ? 127.716 21.682 35.595 1.00 95.06 154 LYS A N 1
ATOM 933 C CA . LYS A 1 134 ? 129.068 21.752 35.023 1.00 86.04 154 LYS A CA 1
ATOM 934 C C . LYS A 1 134 ? 129.189 21.576 33.521 1.00 92.23 154 LYS A C 1
ATOM 935 O O . LYS A 1 134 ? 128.212 21.457 32.820 1.00 95.67 154 LYS A O 1
ATOM 937 N N . ASP A 1 135 ? 130.422 21.570 33.039 1.00 90.91 155 ASP A N 1
ATOM 938 C CA . ASP A 1 135 ? 130.672 21.416 31.633 1.00 79.87 155 ASP A CA 1
ATOM 939 C C . ASP A 1 135 ? 131.613 20.340 31.212 1.00 83.64 155 ASP A C 1
ATOM 940 O O . ASP A 1 135 ? 132.718 20.205 31.678 1.00 89.38 155 ASP A O 1
ATOM 945 N N . CYS A 1 136 ? 131.049 19.601 30.291 1.00 69.98 156 CYS A N 1
ATOM 946 C CA . CYS A 1 136 ? 131.550 18.532 29.492 1.00 69.39 156 CYS A CA 1
ATOM 947 C C . CYS A 1 136 ? 131.009 18.805 28.077 1.00 70.75 156 CYS A C 1
ATOM 948 O O . CYS A 1 136 ? 131.136 17.997 27.203 1.00 60.73 156 CYS A O 1
ATOM 951 N N . ALA A 1 137 ? 130.366 19.942 27.865 1.00 68.52 157 ALA A N 1
ATOM 952 C CA . ALA A 1 137 ? 129.889 20.306 26.602 1.00 63.55 157 ALA A CA 1
ATOM 953 C C . ALA A 1 137 ? 131.181 20.601 25.880 1.00 58.04 157 ALA A C 1
ATOM 954 O O . ALA A 1 137 ? 131.284 20.399 24.718 1.00 58.05 157 ALA A O 1
ATOM 956 N N . THR A 1 138 ? 132.177 21.047 26.600 1.00 49.86 158 THR A N 1
ATOM 957 C CA . THR A 1 138 ? 133.464 21.310 25.973 1.00 56.70 158 THR A CA 1
ATOM 958 C C . THR A 1 138 ? 134.053 20.044 25.362 1.00 61.49 158 THR A C 1
ATOM 959 O O . THR A 1 138 ? 134.623 20.079 24.263 1.00 63.84 158 THR A O 1
ATOM 963 N N . ILE A 1 139 ? 133.893 18.909 26.043 1.00 51.76 159 ILE A N 1
ATOM 964 C CA . ILE A 1 139 ? 134.437 17.654 25.534 1.00 46.86 159 ILE A CA 1
ATOM 965 C C . ILE A 1 139 ? 133.664 17.196 24.300 1.00 35.71 159 ILE A C 1
ATOM 966 O O . ILE A 1 139 ? 134.255 16.726 23.325 1.00 37.20 159 ILE A O 1
ATOM 971 N N . PHE A 1 140 ? 132.340 17.342 24.317 1.00 39.16 160 PHE A N 1
ATOM 972 C CA . PHE A 1 140 ? 131.518 16.950 23.174 1.00 32.85 160 PHE A CA 1
ATOM 973 C C . PHE A 1 140 ? 131.834 17.801 21.948 1.00 30.86 160 PHE A C 1
ATOM 974 O O . PHE A 1 140 ? 131.986 17.267 20.846 1.00 34.91 160 PHE A O 1
ATOM 982 N N . ALA A 1 141 ? 131.978 19.121 22.133 1.00 33.43 161 ALA A N 1
ATOM 983 C CA . ALA A 1 141 ? 132.307 20.033 21.036 1.00 32.11 161 ALA A CA 1
ATOM 984 C C . ALA A 1 141 ? 133.663 19.713 20.413 1.00 30.82 161 ALA A C 1
ATOM 985 O O . ALA A 1 141 ? 133.778 19.547 19.191 1.00 33.20 161 ALA A O 1
ATOM 987 N N . LEU A 1 142 ? 134.709 19.653 21.241 1.00 31.18 162 LEU A N 1
ATOM 988 C CA . LEU A 1 142 ? 136.042 19.370 20.724 1.00 34.51 162 LEU A CA 1
ATOM 989 C C . LEU A 1 142 ? 136.067 18.045 19.979 1.00 33.92 162 LEU A C 1
ATOM 990 O O . LEU A 1 142 ? 136.685 17.932 18.917 1.00 35.72 162 LEU A O 1
ATOM 995 N N . SER A 1 143 ? 135.394 17.033 20.524 1.00 38.38 163 SER A N 1
ATOM 996 C CA . SER A 1 143 ? 135.328 15.726 19.884 1.00 34.20 163 SER A CA 1
ATOM 997 C C . SER A 1 143 ? 134.571 15.801 18.564 1.00 39.42 163 SER A C 1
ATOM 998 O O . SER A 1 143 ? 134.986 15.212 17.560 1.00 35.20 163 SER A O 1
ATOM 1001 N N . THR A 1 144 ? 133.449 16.524 18.543 1.00 32.06 164 THR A N 1
ATOM 1002 C CA . THR A 1 144 ? 132.667 16.602 17.313 1.00 30.30 164 THR A CA 1
ATOM 1003 C C . THR A 1 144 ? 133.415 17.367 16.219 1.00 30.59 164 THR A C 1
ATOM 1004 O O . THR A 1 144 ? 133.452 16.938 15.058 1.00 29.51 164 THR A O 1
ATOM 1008 N N . MET A 1 145 ? 134.017 18.499 16.564 1.00 31.09 165 MET A N 1
ATOM 1009 C CA . MET A 1 145 ? 134.685 19.296 15.543 1.00 35.78 165 MET A CA 1
ATOM 1010 C C . MET A 1 145 ? 135.930 18.623 14.972 1.00 40.92 165 MET A C 1
ATOM 1011 O O . MET A 1 145 ? 136.339 18.972 13.860 1.00 35.32 165 MET A O 1
ATOM 1016 N N . THR A 1 146 ? 136.521 17.655 15.670 1.00 31.57 166 THR A N 1
ATOM 1017 C CA . THR A 1 146 ? 137.737 17.019 15.170 1.00 37.24 166 THR A CA 1
ATOM 1018 C C . THR A 1 146 ? 137.500 15.636 14.573 1.00 42.34 166 THR A C 1
ATOM 1019 O O . THR A 1 146 ? 138.416 15.089 13.956 1.00 38.02 166 THR A O 1
ATOM 1023 N N . SER A 1 147 ? 136.303 15.066 14.704 1.00 31.47 167 SER A N 1
ATOM 1024 C CA . SER A 1 147 ? 136.066 13.713 14.221 1.00 24.58 167 SER A CA 1
ATOM 1025 C C . SER A 1 147 ? 135.410 13.720 12.843 1.00 29.21 167 SER A C 1
ATOM 1026 O O . SER A 1 147 ? 134.798 14.706 12.422 1.00 27.05 167 SER A O 1
ATOM 1029 N N . SER A 1 148 ? 135.546 12.597 12.127 1.00 25.93 168 SER A N 1
ATOM 1030 C CA . SER A 1 148 ? 134.757 12.456 10.912 1.00 36.63 168 SER A CA 1
ATOM 1031 C C . SER A 1 148 ? 133.490 11.623 11.112 1.00 32.82 168 SER A C 1
ATOM 1032 O O . SER A 1 148 ? 132.504 11.850 10.406 1.00 31.70 168 SER A O 1
ATOM 1035 N N . VAL A 1 149 ? 133.466 10.695 12.071 1.00 25.00 169 VAL A N 1
ATOM 1036 C CA . VAL A 1 149 ? 132.226 10.039 12.502 1.00 28.44 169 VAL A CA 1
ATOM 1037 C C . VAL A 1 149 ? 132.106 10.228 14.008 1.00 29.81 169 VAL A C 1
ATOM 1038 O O . VAL A 1 149 ? 132.942 9.722 14.770 1.00 28.55 169 VAL A O 1
ATOM 1042 N N . GLN A 1 150 ? 131.066 10.952 14.442 1.00 28.74 170 GLN A N 1
ATOM 1043 C CA . GLN A 1 150 ? 130.754 11.098 15.860 1.00 27.27 170 GLN A CA 1
ATOM 1044 C C . GLN A 1 150 ? 129.672 10.079 16.203 1.00 27.96 170 GLN A C 1
ATOM 1045 O O . GLN A 1 150 ? 128.503 10.248 15.833 1.00 27.40 170 GLN A O 1
ATOM 1051 N N . ILE A 1 151 ? 130.063 9.012 16.889 1.00 32.26 171 ILE A N 1
ATOM 1052 C CA . ILE A 1 151 ? 129.133 7.960 17.281 1.00 22.99 171 ILE A CA 1
ATOM 1053 C C . ILE A 1 151 ? 128.619 8.297 18.677 1.00 29.16 171 ILE A C 1
ATOM 1054 O O . ILE A 1 151 ? 129.340 8.168 19.668 1.00 31.63 171 ILE A O 1
ATOM 1059 N N . TYR A 1 152 ? 127.371 8.747 18.742 1.00 28.99 172 TYR A N 1
ATOM 1060 C CA . TYR A 1 152 ? 126.755 9.258 19.964 1.00 30.65 172 TYR A CA 1
ATOM 1061 C C . TYR A 1 152 ? 126.070 8.082 20.665 1.00 30.60 172 TYR A C 1
ATOM 1062 O O . TYR A 1 152 ? 125.039 7.594 20.203 1.00 30.81 172 TYR A O 1
ATOM 1071 N N . ASN A 1 153 ? 126.660 7.616 21.763 1.00 32.82 173 ASN A N 1
ATOM 1072 C CA . ASN A 1 153 ? 126.310 6.339 22.370 1.00 30.78 173 ASN A CA 1
ATOM 1073 C C . ASN A 1 153 ? 125.236 6.553 23.439 1.00 35.73 173 ASN A C 1
ATOM 1074 O O . ASN A 1 153 ? 125.478 7.218 24.455 1.00 36.72 173 ASN A O 1
ATOM 1079 N N . LEU A 1 154 ? 124.060 5.978 23.214 1.00 33.89 174 LEU A N 1
ATOM 1080 C CA . LEU A 1 154 ? 122.898 6.227 24.049 1.00 42.92 174 LEU A CA 1
ATOM 1081 C C . LEU A 1 154 ? 122.279 4.909 24.489 1.00 36.72 174 LEU A C 1
ATOM 1082 O O . LEU A 1 154 ? 122.394 3.883 23.810 1.00 38.33 174 LEU A O 1
ATOM 1087 N N . SER A 1 155 ? 121.609 4.950 25.630 1.00 35.63 175 SER A N 1
ATOM 1088 C CA . SER A 1 155 ? 120.971 3.776 26.211 1.00 45.39 175 SER A CA 1
ATOM 1089 C C . SER A 1 155 ? 119.483 3.778 25.876 1.00 44.32 175 SER A C 1
ATOM 1090 O O . SER A 1 155 ? 118.749 4.683 26.290 1.00 44.15 175 SER A O 1
ATOM 1093 N N . GLN A 1 156 ? 119.056 2.783 25.092 1.00 51.94 176 GLN A N 1
ATOM 1094 C CA . GLN A 1 156 ? 117.657 2.388 24.917 1.00 47.55 176 GLN A CA 1
ATOM 1095 C C . GLN A 1 156 ? 116.783 3.367 24.136 1.00 51.93 176 GLN A C 1
ATOM 1096 O O . GLN A 1 156 ? 115.820 2.940 23.494 1.00 49.33 176 GLN A O 1
ATOM 1102 N N . ASN A 1 157 ? 117.086 4.663 24.173 1.00 46.88 177 ASN A N 1
ATOM 1103 C CA . ASN A 1 157 ? 116.272 5.593 23.403 1.00 49.44 177 ASN A CA 1
ATOM 1104 C C . ASN A 1 157 ? 117.050 6.882 23.198 1.00 54.18 177 ASN A C 1
ATOM 1105 O O . ASN A 1 157 ? 118.022 7.160 23.907 1.00 50.23 177 ASN A O 1
ATOM 1110 N N . ILE A 1 158 ? 116.529 7.692 22.276 1.00 44.31 178 ILE A N 1
ATOM 1111 C CA . ILE A 1 158 ? 117.053 9.034 22.033 1.00 38.66 178 ILE A CA 1
ATOM 1112 C C . ILE A 1 158 ? 116.124 9.982 22.781 1.00 50.50 178 ILE A C 1
ATOM 1113 O O . ILE A 1 158 ? 115.006 10.255 22.337 1.00 57.89 178 ILE A O 1
ATOM 1118 N N . GLN A 1 159 ? 116.587 10.472 23.924 1.00 44.71 179 GLN A N 1
ATOM 1119 C CA . GLN A 1 159 ? 115.752 11.267 24.807 1.00 46.22 179 GLN A CA 1
ATOM 1120 C C . GLN A 1 159 ? 115.850 12.743 24.437 1.00 46.21 179 GLN A C 1
ATOM 1121 O O . GLN A 1 159 ? 116.792 13.179 23.764 1.00 48.19 179 GLN A O 1
ATOM 1127 N N . GLU A 1 160 ? 114.894 13.522 24.892 1.00 49.41 180 GLU A N 1
ATOM 1128 C CA . GLU A 1 160 ? 114.947 14.906 24.574 1.00 53.79 180 GLU A CA 1
ATOM 1129 C C . GLU A 1 160 ? 116.173 15.546 25.143 1.00 58.99 180 GLU A C 1
ATOM 1130 O O . GLU A 1 160 ? 116.740 16.371 24.504 1.00 56.61 180 GLU A O 1
ATOM 1136 N N . ASP A 1 161 ? 116.646 15.115 26.297 1.00 56.02 181 ASP A N 1
ATOM 1137 C CA . ASP A 1 161 ? 117.881 15.598 26.861 1.00 59.04 181 ASP A CA 1
ATOM 1138 C C . ASP A 1 161 ? 119.051 15.311 25.968 1.00 52.92 181 ASP A C 1
ATOM 1139 O O . ASP A 1 161 ? 119.996 15.996 26.036 1.00 61.67 181 ASP A O 1
ATOM 1144 N N . ASP A 1 162 ? 118.989 14.190 25.283 1.00 46.36 182 ASP A N 1
ATOM 1145 C CA . ASP A 1 162 ? 120.077 13.789 24.422 1.00 50.95 182 ASP A CA 1
ATOM 1146 C C . ASP A 1 162 ? 120.184 14.793 23.281 1.00 54.29 182 ASP A C 1
ATOM 1147 O O . ASP A 1 162 ? 121.230 15.254 22.991 1.00 47.15 182 ASP A O 1
ATOM 1152 N N . LEU A 1 163 ? 119.068 15.129 22.667 1.00 51.40 183 LEU A N 1
ATOM 1153 C CA . LEU A 1 163 ? 119.056 16.088 21.568 1.00 47.74 183 LEU A CA 1
ATOM 1154 C C . LEU A 1 163 ? 119.445 17.484 22.041 1.00 57.50 183 LEU A C 1
ATOM 1155 O O . LEU A 1 163 ? 120.117 18.227 21.311 1.00 54.29 183 LEU A O 1
ATOM 1160 N N . GLN A 1 164 ? 119.025 17.854 23.256 1.00 45.07 184 GLN A N 1
ATOM 1161 C CA . GLN A 1 164 ? 119.351 19.207 23.694 1.00 49.98 184 GLN A CA 1
ATOM 1162 C C . GLN A 1 164 ? 120.860 19.434 23.760 1.00 54.55 184 GLN A C 1
ATOM 1163 O O . GLN A 1 164 ? 121.351 20.519 23.427 1.00 59.02 184 GLN A O 1
ATOM 1169 N N . GLN A 1 165 ? 121.673 18.404 23.999 1.00 46.20 185 GLN A N 1
ATOM 1170 C CA . GLN A 1 165 ? 123.119 18.585 24.036 1.00 45.53 185 GLN A CA 1
ATOM 1171 C C . GLN A 1 165 ? 123.718 18.912 22.675 1.00 41.79 185 GLN A C 1
ATOM 1172 O O . GLN A 1 165 ? 124.868 19.356 22.615 1.00 51.33 185 GLN A O 1
ATOM 1178 N N . LEU A 1 166 ? 122.965 18.734 21.590 1.00 40.79 186 LEU A N 1
ATOM 1179 C CA . LEU A 1 166 ? 123.431 19.135 20.270 1.00 38.95 186 LEU A CA 1
ATOM 1180 C C . LEU A 1 166 ? 123.248 20.624 20.007 1.00 45.45 186 LEU A C 1
ATOM 1181 O O . LEU A 1 166 ? 123.726 21.109 18.975 1.00 41.23 186 LEU A O 1
ATOM 1186 N N . GLN A 1 167 ? 122.598 21.363 20.921 1.00 42.43 187 GLN A N 1
ATOM 1187 C CA . GLN A 1 167 ? 122.402 22.800 20.748 1.00 51.66 187 GLN A CA 1
ATOM 1188 C C . GLN A 1 167 ? 123.732 23.538 20.656 1.00 53.59 187 GLN A C 1
ATOM 1189 O O . GLN A 1 167 ? 123.799 24.624 20.071 1.00 66.26 187 GLN A O 1
ATOM 1195 N N . LEU A 1 168 ? 124.773 22.974 21.267 1.00 56.00 188 LEU A N 1
ATOM 1196 C CA . LEU A 1 168 ? 126.160 23.411 21.130 1.00 64.67 188 LEU A CA 1
ATOM 1197 C C . LEU A 1 168 ? 126.533 23.836 19.714 1.00 68.45 188 LEU A C 1
ATOM 1198 O O . LEU A 1 168 ? 127.309 24.778 19.523 1.00 76.17 188 LEU A O 1
ATOM 1203 N N . PHE A 1 169 ? 126.006 23.126 18.721 1.00 56.84 189 PHE A N 1
ATOM 1204 C CA . PHE A 1 169 ? 126.448 23.259 17.341 1.00 51.22 189 PHE A CA 1
ATOM 1205 C C . PHE A 1 169 ? 125.460 24.004 16.468 1.00 54.31 189 PHE A C 1
ATOM 1206 O O . PHE A 1 169 ? 125.813 24.376 15.343 1.00 51.47 189 PHE A O 1
ATOM 1214 N N . THR A 1 170 ? 124.246 24.223 16.965 1.00 52.17 190 THR A N 1
ATOM 1215 C CA . THR A 1 170 ? 123.157 24.669 16.108 1.00 50.85 190 THR A CA 1
ATOM 1216 C C . THR A 1 170 ? 123.479 26.003 15.443 1.00 45.12 190 THR A C 1
ATOM 1217 O O . THR A 1 170 ? 123.491 26.106 14.214 1.00 50.27 190 THR A O 1
ATOM 1221 N N . GLU A 1 171 ? 123.795 27.042 16.224 1.00 47.55 191 GLU A N 1
ATOM 1222 C CA . GLU A 1 171 ? 124.053 28.318 15.565 1.00 49.64 191 GLU A CA 1
ATOM 1223 C C . GLU A 1 171 ? 125.369 28.294 14.799 1.00 47.42 191 GLU A C 1
ATOM 1224 O O . GLU A 1 171 ? 125.509 29.005 13.796 1.00 64.47 191 GLU A O 1
ATOM 1230 N N . TYR A 1 172 ? 126.308 27.413 15.155 1.00 44.60 192 TYR A N 1
ATOM 1231 C CA . TYR A 1 172 ? 127.531 27.206 14.377 1.00 42.38 192 TYR A CA 1
ATOM 1232 C C . TYR A 1 172 ? 127.200 26.694 12.981 1.00 44.30 192 TYR A C 1
ATOM 1233 O O . TYR A 1 172 ? 127.752 27.175 11.982 1.00 44.18 192 TYR A O 1
ATOM 1242 N N . GLY A 1 173 ? 126.380 25.638 12.947 1.00 40.83 193 GLY A N 1
ATOM 1243 C CA . GLY A 1 173 ? 125.928 25.103 11.673 1.00 39.04 193 GLY A CA 1
ATOM 1244 C C . GLY A 1 173 ? 125.192 26.135 10.843 1.00 41.01 193 GLY A C 1
ATOM 1245 O O . GLY A 1 173 ? 125.386 26.219 9.627 1.00 45.55 193 GLY A O 1
ATOM 1246 N N . ARG A 1 174 ? 124.369 26.961 11.489 1.00 43.96 194 ARG A N 1
ATOM 1247 C CA . ARG A 1 174 ? 123.639 27.987 10.751 1.00 50.84 194 ARG A CA 1
ATOM 1248 C C . ARG A 1 174 ? 124.561 29.101 10.271 1.00 56.96 194 ARG A C 1
ATOM 1249 O O . ARG A 1 174 ? 124.356 29.658 9.185 1.00 53.24 194 ARG A O 1
ATOM 1257 N N . LEU A 1 175 ? 125.568 29.460 11.069 1.00 57.18 195 LEU A N 1
ATOM 1258 C CA . LEU A 1 175 ? 126.527 30.485 10.676 1.00 62.90 195 LEU A CA 1
ATOM 1259 C C . LEU A 1 175 ? 127.362 30.034 9.478 1.00 46.98 195 LEU A C 1
ATOM 1260 O O . LEU A 1 175 ? 127.577 30.804 8.541 1.00 48.49 195 LEU A O 1
ATOM 1265 N N . ALA A 1 176 ? 127.880 28.811 9.546 1.00 43.61 196 ALA A N 1
ATOM 1266 C CA . ALA A 1 176 ? 128.755 28.328 8.476 1.00 44.73 196 ALA A CA 1
ATOM 1267 C C . ALA A 1 176 ? 128.005 28.204 7.154 1.00 51.81 196 ALA A C 1
ATOM 1268 O O . ALA A 1 176 ? 128.544 28.549 6.096 1.00 44.70 196 ALA A O 1
ATOM 1270 N N . MET A 1 177 ? 126.761 27.787 7.179 1.00 42.29 197 MET A N 1
ATOM 1271 C CA . MET A 1 177 ? 126.007 27.693 5.952 1.00 43.05 197 MET A CA 1
ATOM 1272 C C . MET A 1 177 ? 125.767 29.048 5.376 1.00 46.41 197 MET A C 1
ATOM 1273 O O . MET A 1 177 ? 125.806 29.202 4.217 1.00 47.01 197 MET A O 1
ATOM 1278 N N . ASP A 1 178 ? 125.541 30.024 6.227 1.00 48.83 198 ASP A N 1
ATOM 1279 C CA . ASP A 1 178 ? 125.303 31.354 5.762 1.00 52.44 198 ASP A CA 1
ATOM 1280 C C . ASP A 1 178 ? 126.508 32.039 5.287 1.00 52.80 198 ASP A C 1
ATOM 1281 O O . ASP A 1 178 ? 126.421 32.753 4.378 1.00 57.60 198 ASP A O 1
ATOM 1286 N N . GLU A 1 179 ? 127.656 31.783 5.845 1.00 63.48 199 GLU A N 1
ATOM 1287 C CA . GLU A 1 179 ? 128.829 32.438 5.348 1.00 62.60 199 GLU A CA 1
ATOM 1288 C C . GLU A 1 179 ? 129.765 31.648 4.511 1.00 64.94 199 GLU A C 1
ATOM 1289 O O . GLU A 1 179 ? 130.379 32.176 3.690 1.00 75.78 199 GLU A O 1
ATOM 1295 N N . ILE A 1 180 ? 129.904 30.376 4.711 1.00 61.62 200 ILE A N 1
ATOM 1296 C CA . ILE A 1 180 ? 130.770 29.614 3.824 1.00 52.31 200 ILE A CA 1
ATOM 1297 C C . ILE A 1 180 ? 130.100 28.623 2.933 1.00 45.75 200 ILE A C 1
ATOM 1298 O O . ILE A 1 180 ? 130.749 27.918 2.263 1.00 42.25 200 ILE A O 1
ATOM 1303 N N . PHE A 1 181 ? 128.781 28.606 2.966 1.00 43.92 201 PHE A N 1
ATOM 1304 C CA . PHE A 1 181 ? 127.933 27.822 2.065 1.00 42.82 201 PHE A CA 1
ATOM 1305 C C . PHE A 1 181 ? 128.172 26.323 2.206 1.00 39.33 201 PHE A C 1
ATOM 1306 O O . PHE A 1 181 ? 128.020 25.561 1.249 1.00 38.62 201 PHE A O 1
ATOM 1314 N N . GLN A 1 182 ? 128.553 25.881 3.399 1.00 37.57 202 GLN A N 1
ATOM 1315 C CA . GLN A 1 182 ? 128.907 24.486 3.605 1.00 34.68 202 GLN A CA 1
ATOM 1316 C C . GLN A 1 182 ? 128.515 24.101 5.019 1.00 39.48 202 GLN A C 1
ATOM 1317 O O . GLN A 1 182 ? 128.598 24.918 5.940 1.00 36.18 202 GLN A O 1
ATOM 1323 N N . LYS A 1 183 ? 128.096 22.837 5.182 1.00 38.40 203 LYS A N 1
ATOM 1324 C CA . LYS A 1 183 ? 127.835 22.301 6.510 1.00 38.18 203 LYS A CA 1
ATOM 1325 C C . LYS A 1 183 ? 129.161 22.027 7.214 1.00 38.46 203 LYS A C 1
ATOM 1326 O O . LYS A 1 183 ? 130.087 21.494 6.602 1.00 35.55 203 LYS A O 1
ATOM 1332 N N . PRO A 1 184 ? 129.280 22.367 8.501 1.00 38.72 204 PRO A N 1
ATOM 1333 C CA . PRO A 1 184 ? 130.594 22.282 9.156 1.00 36.23 204 PRO A CA 1
ATOM 1334 C C . PRO A 1 184 ? 131.046 20.872 9.496 1.00 40.10 204 PRO A C 1
ATOM 1335 O O . PRO A 1 184 ? 132.260 20.659 9.614 1.00 35.64 204 PRO A O 1
ATOM 1339 N N . PHE A 1 185 ? 130.139 19.903 9.643 1.00 35.05 205 PHE A N 1
ATOM 1340 C CA . PHE A 1 185 ? 130.498 18.579 10.147 1.00 29.68 205 PHE A CA 1
ATOM 1341 C C . PHE A 1 185 ? 130.067 17.490 9.164 1.00 28.14 205 PHE A C 1
ATOM 1342 O O . PHE A 1 185 ? 129.294 17.718 8.232 1.00 29.23 205 PHE A O 1
ATOM 1350 N N . GLN A 1 186 ? 130.557 16.275 9.402 1.00 25.38 206 GLN A N 1
ATOM 1351 C CA . GLN A 1 186 ? 130.264 15.161 8.513 1.00 29.16 206 GLN A CA 1
ATOM 1352 C C . GLN A 1 186 ? 129.155 14.286 9.112 1.00 30.15 206 GLN A C 1
ATOM 1353 O O . GLN A 1 186 ? 127.980 14.653 9.038 1.00 35.15 206 GLN A O 1
ATOM 1359 N N . THR A 1 187 ? 129.489 13.162 9.738 1.00 25.80 207 THR A N 1
ATOM 1360 C CA . THR A 1 187 ? 128.481 12.168 10.106 1.00 27.22 207 THR A CA 1
ATOM 1361 C C . THR A 1 187 ? 128.257 12.149 11.612 1.00 36.07 207 THR A C 1
ATOM 1362 O O . THR A 1 187 ? 129.199 11.936 12.383 1.00 31.98 207 THR A O 1
ATOM 1366 N N . LEU A 1 188 ? 127.004 12.351 12.022 1.00 33.19 208 LEU A N 1
ATOM 1367 C CA . LEU A 1 188 ? 126.560 12.038 13.375 1.00 26.34 208 LEU A CA 1
ATOM 1368 C C . LEU A 1 188 ? 125.754 10.743 13.339 1.00 31.49 208 LEU A C 1
ATOM 1369 O O . LEU A 1 188 ? 124.771 10.643 12.598 1.00 33.07 208 LEU A O 1
ATOM 1374 N N . MET A 1 189 ? 126.155 9.761 14.144 1.00 30.61 209 MET A N 1
ATOM 1375 C CA . MET A 1 189 ? 125.438 8.493 14.224 1.00 32.99 209 MET A CA 1
ATOM 1376 C C . MET A 1 189 ? 124.983 8.239 15.652 1.00 28.18 209 MET A C 1
ATOM 1377 O O . MET A 1 189 ? 125.816 8.111 16.554 1.00 33.43 209 MET A O 1
ATOM 1382 N N . PHE A 1 190 ? 123.664 8.116 15.841 1.00 28.47 210 PHE A N 1
ATOM 1383 C CA . PHE A 1 190 ? 123.083 7.701 17.117 1.00 37.03 210 PHE A CA 1
ATOM 1384 C C . PHE A 1 190 ? 123.191 6.187 17.254 1.00 34.89 210 PHE A C 1
ATOM 1385 O O . PHE A 1 190 ? 122.574 5.443 16.485 1.00 51.12 210 PHE A O 1
ATOM 1393 N N . LEU A 1 191 ? 123.961 5.726 18.229 1.00 37.10 211 LEU A N 1
ATOM 1394 C CA . LEU A 1 191 ? 124.079 4.301 18.518 1.00 35.57 211 LEU A CA 1
ATOM 1395 C C . LEU A 1 191 ? 123.224 4.020 19.745 1.00 31.13 211 LEU A C 1
ATOM 1396 O O . LEU A 1 191 ? 123.581 4.413 20.860 1.00 34.78 211 LEU A O 1
ATOM 1401 N N . VAL A 1 192 ? 122.074 3.392 19.530 1.00 30.65 212 VAL A N 1
ATOM 1402 C CA . VAL A 1 192 ? 121.114 3.115 20.598 1.00 30.44 212 VAL A CA 1
ATOM 1403 C C . VAL A 1 192 ? 121.427 1.748 21.186 1.00 36.00 212 VAL A C 1
ATOM 1404 O O . VAL A 1 192 ? 121.310 0.727 20.500 1.00 37.66 212 VAL A O 1
ATOM 1408 N N . ARG A 1 193 ? 121.818 1.717 22.455 1.00 31.64 213 ARG A N 1
ATOM 1409 C CA . ARG A 1 193 ? 122.211 0.456 23.066 1.00 32.31 213 ARG A 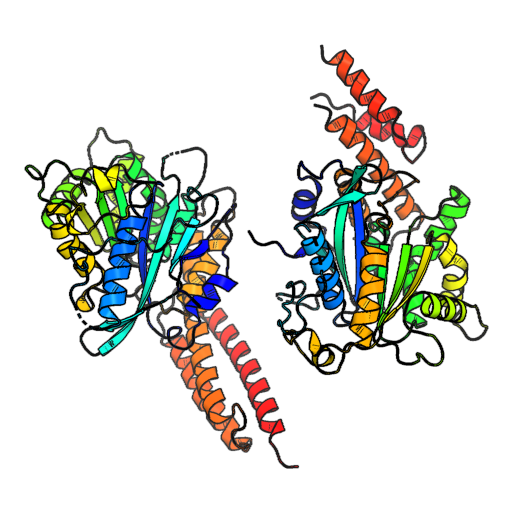CA 1
ATOM 1410 C C . ARG A 1 193 ? 121.007 -0.223 23.717 1.00 34.78 213 ARG A C 1
ATOM 1411 O O . ARG A 1 193 ? 120.017 0.421 24.081 1.00 44.39 213 ARG A O 1
ATOM 1419 N N . ASP A 1 194 ? 121.106 -1.547 23.857 1.00 37.93 214 ASP A N 1
ATOM 1420 C CA . ASP A 1 194 ? 120.080 -2.424 24.445 1.00 38.16 214 ASP A CA 1
ATOM 1421 C C . ASP A 1 194 ? 118.682 -2.089 23.927 1.00 40.49 214 ASP A C 1
ATOM 1422 O O . ASP A 1 194 ? 117.713 -2.048 24.690 1.00 41.55 214 ASP A O 1
ATOM 1427 N N . TRP A 1 195 ? 118.604 -1.971 22.598 1.00 40.02 215 TRP A N 1
ATOM 1428 C CA . TRP A 1 195 ? 117.315 -1.783 21.941 1.00 39.30 215 TRP A CA 1
ATOM 1429 C C . TRP A 1 195 ? 116.387 -2.942 22.274 1.00 44.79 215 TRP A C 1
ATOM 1430 O O . TRP A 1 195 ? 116.771 -4.111 22.170 1.00 44.59 215 TRP A O 1
ATOM 1441 N N . SER A 1 196 ? 115.164 -2.615 22.698 1.00 44.21 216 SER A N 1
ATOM 1442 C CA . SER A 1 196 ? 114.280 -3.631 23.251 1.00 47.14 216 SER A CA 1
ATOM 1443 C C . SER A 1 196 ? 112.971 -3.780 22.490 1.00 50.25 216 SER A C 1
ATOM 1444 O O . SER A 1 196 ? 112.100 -4.530 22.934 1.00 51.93 216 SER A O 1
ATOM 1447 N N . PHE A 1 197 ? 112.823 -3.131 21.342 1.00 52.57 217 PHE A N 1
ATOM 1448 C CA . PHE A 1 197 ? 111.569 -3.193 20.587 1.00 53.69 217 PHE A CA 1
ATOM 1449 C C . PHE A 1 197 ? 111.838 -3.527 19.125 1.00 59.71 217 PHE A C 1
ATOM 1450 O O . PHE A 1 197 ? 111.476 -2.764 18.218 1.00 51.98 217 PHE A O 1
ATOM 1458 N N . PRO A 1 198 ? 112.425 -4.701 18.863 1.00 52.63 218 PRO A N 1
ATOM 1459 C CA . PRO A 1 198 ? 112.681 -5.094 17.471 1.00 56.11 218 PRO A CA 1
ATOM 1460 C C . PRO A 1 198 ? 111.407 -5.350 16.682 1.00 60.29 218 PRO A C 1
ATOM 1461 O O . PRO A 1 198 ? 111.445 -5.304 15.444 1.00 50.28 218 PRO A O 1
ATOM 1465 N N . TYR A 1 199 ? 110.284 -5.615 17.360 1.00 53.65 219 TYR A N 1
ATOM 1466 C CA . TYR A 1 199 ? 108.996 -5.756 16.692 1.00 56.62 219 TYR A CA 1
ATOM 1467 C C . TYR A 1 199 ? 108.408 -4.422 16.252 1.00 56.56 219 TYR A C 1
ATOM 1468 O O . TYR A 1 199 ? 107.423 -4.419 15.510 1.00 58.90 219 TYR A O 1
ATOM 1477 N N . GLU A 1 200 ? 108.984 -3.297 16.675 1.00 59.32 220 GLU A N 1
ATOM 1478 C CA . GLU A 1 200 ? 108.622 -1.997 16.125 1.00 53.96 220 GLU A CA 1
ATOM 1479 C C . GLU A 1 200 ? 109.682 -1.453 15.179 1.00 59.58 220 GLU A C 1
ATOM 1480 O O . GLU A 1 200 ? 109.354 -1.031 14.067 1.00 51.19 220 GLU A O 1
ATOM 1486 N N . TYR A 1 201 ? 110.953 -1.472 15.578 1.00 47.96 221 TYR A N 1
ATOM 1487 C CA . TYR A 1 201 ? 112.063 -1.106 14.709 1.00 47.70 221 TYR A CA 1
ATOM 1488 C C . TYR A 1 201 ? 113.127 -2.179 14.850 1.00 60.07 221 TYR A C 1
ATOM 1489 O O . TYR A 1 201 ? 113.620 -2.425 15.958 1.00 55.29 221 TYR A O 1
ATOM 1498 N N . SER A 1 202 ? 113.452 -2.836 13.745 1.00 43.48 222 SER A N 1
ATOM 1499 C CA . SER A 1 202 ? 114.369 -3.959 13.813 1.00 52.71 222 SER A CA 1
ATOM 1500 C C . SER A 1 202 ? 115.782 -3.482 14.118 1.00 41.69 222 SER A C 1
ATOM 1501 O O . SER A 1 202 ? 116.146 -2.329 13.857 1.00 40.16 222 SER A O 1
ATOM 1504 N N . TYR A 1 203 ? 116.574 -4.383 14.701 1.00 44.88 223 TYR A N 1
ATOM 1505 C CA . TYR A 1 203 ? 117.956 -4.044 15.007 1.00 36.74 223 TYR A CA 1
ATOM 1506 C C . TYR A 1 203 ? 118.707 -3.660 13.739 1.00 48.82 223 TYR A C 1
ATOM 1507 O O . TYR A 1 203 ? 118.396 -4.126 12.638 1.00 49.57 223 TYR A O 1
ATOM 1516 N N . GLY A 1 204 ? 119.716 -2.818 13.925 1.00 38.38 224 GLY A N 1
ATOM 1517 C CA . GLY A 1 204 ? 120.573 -2.426 12.829 1.00 36.66 224 GLY A CA 1
ATOM 1518 C C . GLY A 1 204 ? 120.190 -1.091 12.222 1.00 43.22 224 GLY A C 1
ATOM 1519 O O . GLY A 1 204 ? 119.461 -0.284 12.804 1.00 36.23 224 GLY A O 1
ATOM 1520 N N . LEU A 1 205 ? 120.669 -0.884 10.992 1.00 39.59 225 LEU A N 1
ATOM 1521 C CA . LEU A 1 205 ? 120.666 0.447 10.388 1.00 36.24 225 LEU A CA 1
ATOM 1522 C C . LEU A 1 205 ? 119.299 0.826 9.822 1.00 33.82 225 LEU A C 1
ATOM 1523 O O . LEU A 1 205 ? 118.856 1.965 9.984 1.00 37.60 225 LEU A O 1
ATOM 1528 N N . GLN A 1 206 ? 118.619 -0.096 9.148 1.00 35.30 226 GLN A N 1
ATOM 1529 C CA . GLN A 1 206 ? 117.321 0.239 8.571 1.00 46.02 226 GLN A CA 1
ATOM 1530 C C . GLN A 1 206 ? 116.286 0.536 9.657 1.00 45.98 226 GLN A C 1
ATOM 1531 O O . GLN A 1 206 ? 115.532 1.513 9.554 1.00 38.51 226 GLN A O 1
ATOM 1537 N N . GLY A 1 207 ? 116.241 -0.282 10.713 1.00 50.73 227 GLY A N 1
ATOM 1538 C CA . GLY A 1 207 ? 115.385 0.051 11.846 1.00 46.42 227 GLY A CA 1
ATOM 1539 C C . GLY A 1 207 ? 115.780 1.368 12.491 1.00 50.57 227 GLY A C 1
ATOM 1540 O O . GLY A 1 207 ? 114.921 2.178 12.853 1.00 37.38 227 GLY A O 1
ATOM 1541 N N . GLY A 1 208 ? 117.088 1.615 12.611 1.00 41.48 228 GLY A N 1
ATOM 1542 C CA . GLY A 1 208 ? 117.556 2.855 13.214 1.00 39.02 228 GLY A CA 1
ATOM 1543 C C . GLY A 1 208 ? 117.107 4.095 12.470 1.00 50.71 228 GLY A C 1
ATOM 1544 O O . GLY A 1 208 ? 116.679 5.080 13.094 1.00 38.49 228 GLY A O 1
ATOM 1545 N N . MET A 1 209 ? 117.206 4.087 11.124 1.00 44.16 229 MET A N 1
ATOM 1546 C CA . MET A 1 209 ? 116.809 5.288 10.396 1.00 38.65 229 MET A CA 1
ATOM 1547 C C . MET A 1 209 ? 115.306 5.524 10.476 1.00 36.02 229 MET A C 1
ATOM 1548 O O . MET A 1 209 ? 114.867 6.665 10.607 1.00 48.32 229 MET A O 1
ATOM 1553 N N . ALA A 1 210 ? 114.474 4.481 10.488 1.00 37.77 230 ALA A N 1
ATOM 1554 C CA . ALA A 1 210 ? 113.041 4.708 10.681 1.00 40.68 230 ALA A CA 1
ATOM 1555 C C . ALA A 1 210 ? 112.761 5.282 12.064 1.00 51.26 230 ALA A C 1
ATOM 1556 O O . ALA A 1 210 ? 111.946 6.200 12.206 1.00 44.43 230 ALA A O 1
ATOM 1558 N N . PHE A 1 211 ? 113.440 4.763 13.096 1.00 54.90 231 PHE A N 1
ATOM 1559 C CA . PHE A 1 211 ? 113.263 5.296 14.444 1.00 54.59 231 PHE A CA 1
ATOM 1560 C C . PHE A 1 211 ? 113.765 6.730 14.543 1.00 51.94 231 PHE A C 1
ATOM 1561 O O . PHE A 1 211 ? 113.114 7.581 15.163 1.00 43.16 231 PHE A O 1
ATOM 1569 N N . LEU A 1 212 ? 114.918 7.013 13.941 1.00 46.06 232 LEU A N 1
ATOM 1570 C CA . LEU A 1 212 ? 115.427 8.377 14.014 1.00 42.84 232 LEU A CA 1
ATOM 1571 C C . LEU A 1 212 ? 114.486 9.346 13.306 1.00 49.31 232 LEU A C 1
ATOM 1572 O O . LEU A 1 212 ? 114.204 10.437 13.815 1.00 54.12 232 LEU A O 1
ATOM 1577 N N . ASP A 1 213 ? 113.932 8.958 12.151 1.00 44.62 233 ASP A N 1
ATOM 1578 C CA . ASP A 1 213 ? 112.979 9.815 11.449 1.00 53.46 233 ASP A CA 1
ATOM 1579 C C . ASP A 1 213 ? 111.814 10.208 12.345 1.00 54.56 233 ASP A C 1
ATOM 1580 O O . ASP A 1 213 ? 111.402 11.372 12.364 1.00 58.58 233 ASP A O 1
ATOM 1585 N N . LYS A 1 214 ? 111.275 9.247 13.097 1.00 51.88 234 LYS A N 1
ATOM 1586 C CA . LYS A 1 214 ? 110.160 9.543 13.992 1.00 50.85 234 LYS A CA 1
ATOM 1587 C C . LYS A 1 214 ? 110.589 10.472 15.118 1.00 48.85 234 LYS A C 1
ATOM 1588 O O . LYS A 1 214 ? 109.879 11.430 15.437 1.00 52.41 234 LYS A O 1
ATOM 1590 N N . ARG A 1 215 ? 111.759 10.217 15.716 1.00 45.04 235 ARG A N 1
ATOM 1591 C CA . ARG A 1 215 ? 112.221 11.035 16.835 1.00 64.49 235 ARG A CA 1
ATOM 1592 C C . ARG A 1 215 ? 112.600 12.440 16.387 1.00 58.62 235 ARG A C 1
ATOM 1593 O O . ARG A 1 215 ? 112.571 13.373 17.193 1.00 52.17 235 ARG A O 1
ATOM 1601 N N . LEU A 1 216 ? 112.987 12.612 15.127 1.00 49.60 236 LEU A N 1
ATOM 1602 C CA . LEU A 1 216 ? 113.402 13.930 14.672 1.00 46.07 236 LEU A CA 1
ATOM 1603 C C . LEU A 1 216 ? 112.230 14.800 14.254 1.00 46.90 236 LEU A C 1
ATOM 1604 O O . LEU A 1 216 ? 112.436 15.984 13.977 1.00 53.33 236 LEU A O 1
ATOM 1609 N N . GLN A 1 217 ? 111.012 14.256 14.229 1.00 49.03 237 GLN A N 1
ATOM 1610 C CA . GLN A 1 217 ? 109.857 15.053 13.852 1.00 65.91 237 GLN A CA 1
ATOM 1611 C C . GLN A 1 217 ? 109.544 16.075 14.941 1.00 74.08 237 GLN A C 1
ATOM 1612 O O . GLN A 1 217 ? 109.506 15.745 16.131 1.00 79.19 237 GLN A O 1
ATOM 1618 N N . VAL A 1 218 ? 109.347 17.319 14.526 1.00 70.56 238 VAL A N 1
ATOM 1619 C CA . VAL A 1 218 ? 109.008 18.405 15.435 1.00 66.48 238 VAL A CA 1
ATOM 1620 C C . VAL A 1 218 ? 107.546 18.274 15.840 1.00 65.67 238 VAL A C 1
ATOM 1621 O O . VAL A 1 218 ? 106.686 17.954 15.011 1.00 68.89 238 VAL A O 1
ATOM 1625 N N . LYS A 1 219 ? 107.262 18.496 17.123 1.00 68.10 239 LYS A N 1
ATOM 1626 C CA . LYS A 1 219 ? 105.905 18.447 17.643 1.00 75.63 239 LYS A CA 1
ATOM 1627 C C . LYS A 1 219 ? 105.730 19.544 18.683 1.00 79.35 239 LYS A C 1
ATOM 1628 O O . LYS A 1 219 ? 106.684 19.931 19.364 1.00 80.15 239 LYS A O 1
ATOM 1634 N N . GLU A 1 220 ? 104.489 20.028 18.807 1.00 77.50 240 GLU A N 1
ATOM 1635 C CA . GLU A 1 220 ? 104.221 21.270 19.529 1.00 75.79 240 GLU A CA 1
ATOM 1636 C C . GLU A 1 220 ? 104.493 21.150 21.023 1.00 82.55 240 GLU A C 1
ATOM 1637 O O . GLU A 1 220 ? 104.730 22.165 21.690 1.00 84.51 240 GLU A O 1
ATOM 1639 N N . HIS A 1 221 ? 104.451 19.938 21.574 1.00 83.09 241 HIS A N 1
ATOM 1640 C CA . HIS A 1 221 ? 104.670 19.791 23.008 1.00 81.67 241 HIS A CA 1
ATOM 1641 C C . HIS A 1 221 ? 106.151 19.899 23.377 1.00 81.61 241 HIS A C 1
ATOM 1642 O O . HIS A 1 221 ? 106.474 20.233 24.522 1.00 89.27 241 HIS A O 1
ATOM 1649 N N . GLN A 1 222 ? 107.079 19.633 22.475 1.00 71.26 242 GLN A N 1
ATOM 1650 C CA . GLN A 1 222 ? 108.505 19.688 22.802 1.00 68.18 242 GLN A CA 1
ATOM 1651 C C . GLN A 1 222 ? 108.991 21.070 23.162 1.00 65.65 242 GLN A C 1
ATOM 1652 O O . GLN A 1 222 ? 108.493 22.007 22.665 1.00 67.79 242 GLN A O 1
ATOM 1658 N N . HIS A 1 223 ? 109.991 21.174 24.007 1.00 69.17 243 HIS A N 1
ATOM 1659 C CA . HIS A 1 223 ? 110.513 22.473 24.372 1.00 77.63 243 HIS A CA 1
ATOM 1660 C C . HIS A 1 223 ? 111.141 23.211 23.196 1.00 71.83 243 HIS A C 1
ATOM 1661 O O . HIS A 1 223 ? 111.771 22.636 22.364 1.00 65.52 243 HIS A O 1
ATOM 1668 N N . GLU A 1 224 ? 111.001 24.509 23.210 1.00 68.31 244 GLU A N 1
ATOM 1669 C CA . GLU A 1 224 ? 111.479 25.342 22.151 1.00 71.22 244 GLU A CA 1
ATOM 1670 C C . GLU A 1 224 ? 112.905 25.109 21.691 1.00 78.92 244 GLU A C 1
ATOM 1671 O O . GLU A 1 224 ? 113.195 25.187 20.521 1.00 83.87 244 GLU A O 1
ATOM 1677 N N . GLU A 1 225 ? 113.780 24.862 22.626 1.00 76.65 245 GLU A N 1
ATOM 1678 C CA . GLU A 1 225 ? 115.146 24.664 22.298 1.00 68.07 245 GLU A CA 1
ATOM 1679 C C . GLU A 1 225 ? 115.348 23.328 21.610 1.00 70.35 245 GLU A C 1
ATOM 1680 O O . GLU A 1 225 ? 116.208 23.210 20.801 1.00 65.73 245 GLU A O 1
ATOM 1682 N N . ILE A 1 226 ? 114.537 22.339 21.928 1.00 74.31 246 ILE A N 1
ATOM 1683 C CA . ILE A 1 226 ? 114.662 21.035 21.307 1.00 69.49 246 ILE A CA 1
ATOM 1684 C C . ILE A 1 226 ? 114.084 21.030 19.898 1.00 65.04 246 ILE A C 1
ATOM 1685 O O . ILE A 1 226 ? 114.582 20.385 19.027 1.00 56.08 246 ILE A O 1
ATOM 1690 N N . GLN A 1 227 ? 113.084 21.829 19.685 1.00 61.67 247 GLN A N 1
ATOM 1691 C CA . GLN A 1 227 ? 112.555 21.865 18.366 1.00 66.27 247 GLN A CA 1
ATOM 1692 C C . GLN A 1 227 ? 113.546 22.616 17.500 1.00 67.42 247 GLN A C 1
ATOM 1693 O O . GLN A 1 227 ? 113.723 22.276 16.382 1.00 66.11 247 GLN A O 1
ATOM 1699 N N . ASN A 1 228 ? 114.301 23.557 18.032 1.00 65.87 248 ASN A N 1
ATOM 1700 C CA . ASN A 1 228 ? 115.389 24.237 17.382 1.00 68.38 248 ASN A CA 1
ATOM 1701 C C . ASN A 1 228 ? 116.474 23.317 16.853 1.00 64.89 248 ASN A C 1
ATOM 1702 O O . ASN A 1 228 ? 117.075 23.619 15.881 1.00 76.22 248 ASN A O 1
ATOM 1707 N N . VAL A 1 229 ? 116.785 22.337 17.673 1.00 60.71 249 VAL A N 1
ATOM 1708 C CA . VAL A 1 229 ? 117.808 21.383 17.385 1.00 53.88 249 VAL A CA 1
ATOM 1709 C C . VAL A 1 229 ? 117.264 20.562 16.263 1.00 48.71 249 VAL A C 1
ATOM 1710 O O . VAL A 1 229 ? 117.952 20.333 15.342 1.00 46.58 249 VAL A O 1
ATOM 1714 N N . ARG A 1 230 ? 116.030 20.107 16.372 1.00 50.51 250 ARG A N 1
ATOM 1715 C CA . ARG A 1 230 ? 115.436 19.316 15.298 1.00 52.23 250 ARG A CA 1
ATOM 1716 C C . ARG A 1 230 ? 115.422 20.096 13.990 1.00 58.86 250 ARG A C 1
ATOM 1717 O O . ARG A 1 230 ? 115.670 19.531 12.914 1.00 51.24 250 ARG A O 1
ATOM 1725 N N . ASN A 1 231 ? 115.168 21.405 14.068 1.00 47.87 251 ASN A N 1
ATOM 1726 C CA . ASN A 1 231 ? 115.073 22.237 12.874 1.00 51.59 251 ASN A CA 1
ATOM 1727 C C . ASN A 1 231 ? 116.420 22.540 12.222 1.00 54.93 251 ASN A C 1
ATOM 1728 O O . ASN A 1 231 ? 116.431 23.042 11.095 1.00 66.31 251 ASN A O 1
ATOM 1733 N N . HIS A 1 232 ? 117.549 22.274 12.891 1.00 50.38 252 HIS A N 1
ATOM 1734 C CA . HIS A 1 232 ? 118.843 22.715 12.379 1.00 49.71 252 HIS A CA 1
ATOM 1735 C C . HIS A 1 232 ? 119.942 21.670 12.505 1.00 51.91 252 HIS A C 1
ATOM 1736 O O . HIS A 1 232 ? 121.095 21.963 12.170 1.00 54.09 252 HIS A O 1
ATOM 1743 N N . ILE A 1 233 ? 119.621 20.460 12.963 1.00 50.72 253 ILE A N 1
ATOM 1744 C CA . ILE A 1 233 ? 120.628 19.410 13.032 1.00 43.75 253 ILE A CA 1
ATOM 1745 C C . ILE A 1 233 ? 121.171 19.097 11.645 1.00 39.88 253 ILE A C 1
ATOM 1746 O O . ILE A 1 233 ? 122.357 18.776 11.490 1.00 34.83 253 ILE A O 1
ATOM 1751 N N . HIS A 1 234 ? 120.334 19.218 10.612 1.00 44.66 254 HIS A N 1
ATOM 1752 C CA . HIS A 1 234 ? 120.779 18.919 9.258 1.00 47.61 254 HIS A CA 1
ATOM 1753 C C . HIS A 1 234 ? 121.578 20.054 8.634 1.00 46.73 254 HIS A C 1
ATOM 1754 O O . HIS A 1 234 ? 122.158 19.867 7.560 1.00 44.23 254 HIS A O 1
ATOM 1761 N N . SER A 1 235 ? 121.612 21.223 9.274 1.00 46.96 255 SER A N 1
ATOM 1762 C CA . SER A 1 235 ? 122.542 22.268 8.883 1.00 45.33 255 SER A CA 1
ATOM 1763 C C . SER A 1 235 ? 123.920 22.043 9.473 1.00 45.59 255 SER A C 1
ATOM 1764 O O . SER A 1 235 ? 124.887 22.659 9.014 1.00 40.01 255 SER A O 1
ATOM 1767 N N . CYS A 1 236 ? 124.021 21.181 10.481 1.00 40.50 256 CYS A N 1
ATOM 1768 C CA . CYS A 1 236 ? 125.282 20.916 11.150 1.00 42.41 256 CYS A CA 1
ATOM 1769 C C . CYS A 1 236 ? 126.014 19.741 10.518 1.00 40.52 256 CYS A C 1
ATOM 1770 O O . CYS A 1 236 ? 127.217 19.835 10.255 1.00 37.80 256 CYS A O 1
ATOM 1773 N N . PHE A 1 237 ? 125.301 18.645 10.247 1.00 34.18 257 PHE A N 1
ATOM 1774 C CA . PHE A 1 237 ? 125.903 17.396 9.792 1.00 28.24 257 PHE A CA 1
ATOM 1775 C C . PHE A 1 237 ? 125.454 17.070 8.375 1.00 31.48 257 PHE A C 1
ATOM 1776 O O . PHE A 1 237 ? 124.262 17.126 8.071 1.00 36.04 257 PHE A O 1
ATOM 1784 N N . SER A 1 238 ? 126.404 16.699 7.516 1.00 32.69 258 SER A N 1
ATOM 1785 C CA . SER A 1 238 ? 126.024 16.288 6.169 1.00 39.41 258 SER A CA 1
ATOM 1786 C C . SER A 1 238 ? 125.309 14.938 6.175 1.00 36.60 258 SER A C 1
ATOM 1787 O O . SER A 1 238 ? 124.494 14.680 5.285 1.00 37.88 258 SER A O 1
ATOM 1790 N N . ASP A 1 239 ? 125.568 14.081 7.173 1.00 33.22 259 ASP A N 1
ATOM 1791 C CA . ASP A 1 239 ? 124.783 12.858 7.368 1.00 42.80 259 ASP A CA 1
ATOM 1792 C C . ASP A 1 239 ? 124.406 12.665 8.835 1.00 35.13 259 ASP A C 1
ATOM 1793 O O . ASP A 1 239 ? 125.258 12.802 9.714 1.00 30.27 259 ASP A O 1
ATOM 1798 N N . VAL A 1 240 ? 123.137 12.313 9.091 1.00 35.05 260 VAL A N 1
ATOM 1799 C CA . VAL A 1 240 ? 122.646 11.967 10.425 1.00 43.24 260 VAL A CA 1
ATOM 1800 C C . VAL A 1 240 ? 122.010 10.586 10.344 1.00 38.77 260 VAL A C 1
ATOM 1801 O O . VAL A 1 240 ? 121.037 10.396 9.607 1.00 37.07 260 VAL A O 1
ATOM 1805 N N . THR A 1 241 ? 122.554 9.626 11.088 1.00 30.64 261 THR A N 1
ATOM 1806 C CA . THR A 1 241 ? 122.124 8.232 10.994 1.00 34.51 261 THR A CA 1
ATOM 1807 C C . THR A 1 241 ? 121.923 7.660 12.395 1.00 32.14 261 THR A C 1
ATOM 1808 O O . THR A 1 241 ? 122.224 8.299 13.409 1.00 31.51 261 THR A O 1
ATOM 1812 N N . CYS A 1 242 ? 121.439 6.421 12.443 1.00 32.87 262 CYS A N 1
ATOM 1813 C CA . CYS A 1 242 ? 121.091 5.787 13.702 1.00 33.37 262 CYS A CA 1
ATOM 1814 C C . CYS A 1 242 ? 121.157 4.282 13.518 1.00 35.12 262 CYS A C 1
ATOM 1815 O O . CYS A 1 242 ? 120.702 3.761 12.498 1.00 35.46 262 CYS A O 1
ATOM 1818 N N . PHE A 1 243 ? 121.697 3.592 14.520 1.00 34.85 263 PHE A N 1
ATOM 1819 C CA . PHE A 1 243 ? 121.870 2.144 14.493 1.00 33.23 263 PHE A CA 1
ATOM 1820 C C . PHE A 1 243 ? 121.370 1.586 15.820 1.00 33.48 263 PHE A C 1
ATOM 1821 O O . PHE A 1 243 ? 121.800 2.053 16.881 1.00 33.56 263 PHE A O 1
ATOM 1829 N N . LEU A 1 244 ? 120.461 0.604 15.765 1.00 35.65 264 LEU A N 1
ATOM 1830 C CA . LEU A 1 244 ? 119.904 0.006 16.983 1.00 39.68 264 LEU A CA 1
ATOM 1831 C C . LEU A 1 244 ? 120.575 -1.328 17.277 1.00 33.86 264 LEU A C 1
ATOM 1832 O O . LEU A 1 244 ? 120.442 -2.287 16.504 1.00 32.14 264 LEU A O 1
ATOM 1837 N N . LEU A 1 245 ? 121.212 -1.377 18.418 1.00 32.20 265 LEU A N 1
ATOM 1838 C CA . LEU A 1 245 ? 121.995 -2.532 18.790 1.00 43.23 265 LEU A CA 1
ATOM 1839 C C . LEU A 1 245 ? 121.313 -3.295 19.924 1.00 41.90 265 LEU A C 1
ATOM 1840 O O . LEU A 1 245 ? 120.748 -2.678 20.836 1.00 35.17 265 LEU A O 1
ATOM 1845 N N . PRO A 1 246 ? 121.314 -4.622 19.887 1.00 35.75 266 PRO A N 1
ATOM 1846 C CA . PRO A 1 246 ? 120.653 -5.395 20.947 1.00 36.91 266 PRO A CA 1
ATOM 1847 C C . PRO A 1 246 ? 121.474 -5.440 22.227 1.00 36.90 266 PRO A C 1
ATOM 1848 O O . PRO A 1 246 ? 122.600 -4.954 22.307 1.00 36.92 266 PRO A O 1
ATOM 1852 N N . HIS A 1 247 ? 120.855 -6.041 23.239 1.00 39.07 267 HIS A N 1
ATOM 1853 C CA . HIS A 1 247 ? 121.483 -6.252 24.528 1.00 41.35 267 HIS A CA 1
ATOM 1854 C C . HIS A 1 247 ? 122.547 -7.343 24.416 1.00 40.35 267 HIS A C 1
ATOM 1855 O O . HIS A 1 247 ? 122.339 -8.358 23.752 1.00 41.98 267 HIS A O 1
ATOM 1862 N N . PRO A 1 248 ? 123.717 -7.156 25.060 1.00 38.46 268 PRO A N 1
ATOM 1863 C CA . PRO A 1 248 ? 124.778 -8.170 24.999 1.00 43.69 268 PRO A CA 1
ATOM 1864 C C . PRO A 1 248 ? 124.567 -9.373 25.904 1.00 47.19 268 PRO A C 1
ATOM 1865 O O . PRO A 1 248 ? 125.395 -10.290 25.874 1.00 46.37 268 PRO A O 1
ATOM 1869 N N . GLY A 1 249 ? 123.512 -9.407 26.705 1.00 39.57 269 GLY A N 1
ATOM 1870 C CA . GLY A 1 249 ? 123.314 -10.484 27.651 1.00 43.34 269 GLY A CA 1
ATOM 1871 C C . GLY A 1 249 ? 123.703 -10.088 29.069 1.00 48.17 269 GLY A C 1
ATOM 1872 O O . GLY A 1 249 ? 124.477 -9.150 29.301 1.00 47.39 269 GLY A O 1
ATOM 1873 N N . LEU A 1 250 ? 123.174 -10.851 30.035 1.00 44.76 270 LEU A N 1
ATOM 1874 C CA . LEU A 1 250 ? 123.275 -10.462 31.438 1.00 47.76 270 LEU A CA 1
ATOM 1875 C C . LEU A 1 250 ? 124.693 -10.582 31.977 1.00 52.21 270 LEU A C 1
ATOM 1876 O O . LEU A 1 250 ? 125.063 -9.845 32.900 1.00 46.17 270 LEU A O 1
ATOM 1881 N N . GLN A 1 251 ? 125.491 -11.517 31.460 1.00 54.90 271 GLN A N 1
ATOM 1882 C CA . GLN A 1 251 ? 126.856 -11.620 31.962 1.00 63.16 271 GLN A CA 1
ATOM 1883 C C . GLN A 1 251 ? 127.682 -10.393 31.579 1.00 49.56 271 GLN A C 1
ATOM 1884 O O . GLN A 1 251 ? 128.470 -9.897 32.391 1.00 52.97 271 GLN A O 1
ATOM 1890 N N . VAL A 1 252 ? 127.519 -9.878 30.357 1.00 44.66 272 VAL A N 1
ATOM 1891 C CA . VAL A 1 252 ? 128.210 -8.639 30.007 1.00 41.29 272 VAL A CA 1
ATOM 1892 C C . VAL A 1 252 ? 127.663 -7.483 30.835 1.00 40.55 272 VAL A C 1
ATOM 1893 O O . VAL A 1 252 ? 128.426 -6.681 31.385 1.00 42.99 272 VAL A O 1
ATOM 1897 N N . ALA A 1 253 ? 126.333 -7.403 30.967 1.00 40.33 273 ALA A N 1
ATOM 1898 C CA . ALA A 1 253 ? 125.694 -6.257 31.612 1.00 40.83 273 ALA A CA 1
ATOM 1899 C C . ALA A 1 253 ? 126.113 -6.102 33.069 1.00 41.85 273 ALA A C 1
ATOM 1900 O O . ALA A 1 253 ? 126.219 -4.979 33.574 1.00 44.16 273 ALA A O 1
ATOM 1902 N N . THR A 1 254 ? 126.308 -7.214 33.776 1.00 43.43 274 THR A N 1
ATOM 1903 C CA . THR A 1 254 ? 126.537 -7.172 35.212 1.00 45.28 274 THR A CA 1
ATOM 1904 C C . THR A 1 254 ? 127.991 -7.396 35.583 1.00 45.55 274 THR A C 1
ATOM 1905 O O . THR A 1 254 ? 128.297 -7.530 36.769 1.00 47.37 274 THR A O 1
ATOM 1909 N N . SER A 1 255 ? 128.892 -7.448 34.604 1.00 52.71 275 SER A N 1
ATOM 1910 C CA . SER A 1 255 ? 130.275 -7.753 34.947 1.00 56.05 275 SER A CA 1
ATOM 1911 C C . SER A 1 255 ? 131.133 -6.499 34.943 1.00 50.58 275 SER A C 1
ATOM 1912 O O . SER A 1 255 ? 131.031 -5.681 34.017 1.00 48.44 275 SER A O 1
ATOM 1915 N N . PRO A 1 256 ? 131.986 -6.302 35.947 1.00 48.00 276 PRO A N 1
ATOM 1916 C CA . PRO A 1 256 ? 133.083 -5.345 35.793 1.00 59.49 276 PRO A CA 1
ATOM 1917 C C . PRO A 1 256 ? 134.234 -6.040 35.080 1.00 61.37 276 PRO A C 1
ATOM 1918 O O . PRO A 1 256 ? 134.682 -7.106 35.505 1.00 85.66 276 PRO A O 1
ATOM 1922 N N . ASP A 1 257 ? 134.678 -5.459 33.968 1.00 66.79 277 ASP A N 1
ATOM 1923 C CA . ASP A 1 257 ? 135.736 -6.066 33.166 1.00 68.13 277 ASP A CA 1
ATOM 1924 C C . ASP A 1 257 ? 135.326 -7.459 32.697 1.00 56.78 277 ASP A C 1
ATOM 1925 O O . ASP A 1 257 ? 135.744 -8.467 33.276 1.00 44.01 277 ASP A O 1
ATOM 1930 N N . PHE A 1 258 ? 134.511 -7.524 31.646 1.00 54.23 278 PHE A N 1
ATOM 1931 C CA . PHE A 1 258 ? 134.002 -8.803 31.173 1.00 55.63 278 PHE A CA 1
ATOM 1932 C C . PHE A 1 258 ? 135.136 -9.643 30.601 1.00 47.29 278 PHE A C 1
ATOM 1933 O O . PHE A 1 258 ? 135.911 -9.164 29.774 1.00 43.29 278 PHE A O 1
ATOM 1941 N N . ASP A 1 259 ? 135.230 -10.900 31.041 1.00 50.92 279 ASP A N 1
ATOM 1942 C CA . ASP A 1 259 ? 136.306 -11.779 30.598 1.00 57.11 279 ASP A CA 1
ATOM 1943 C C . ASP A 1 259 ? 135.777 -13.153 30.201 1.00 65.38 279 ASP A C 1
ATOM 1944 O O . ASP A 1 259 ? 136.555 -14.108 30.107 1.00 72.29 279 ASP A O 1
ATOM 1949 N N . GLY A 1 260 ? 134.469 -13.274 29.990 1.00 57.56 280 GLY A N 1
ATOM 1950 C CA . GLY A 1 260 ? 133.903 -14.528 29.537 1.00 53.07 280 GLY A CA 1
ATOM 1951 C C . GLY A 1 260 ? 134.229 -14.825 28.081 1.00 55.19 280 GLY A C 1
ATOM 1952 O O . GLY A 1 260 ? 134.754 -14.000 27.331 1.00 52.47 280 GLY A O 1
ATOM 1953 N N . LYS A 1 261 ? 133.904 -16.048 27.680 1.00 68.85 281 LYS A N 1
ATOM 1954 C CA . LYS A 1 261 ? 134.161 -16.476 26.313 1.00 67.92 281 LYS A CA 1
ATOM 1955 C C . LYS A 1 261 ? 133.192 -15.798 25.355 1.00 61.23 281 LYS A C 1
ATOM 1956 O O . LYS A 1 261 ? 132.080 -15.416 25.729 1.00 53.38 281 LYS A O 1
ATOM 1958 N N . LEU A 1 262 ? 133.638 -15.645 24.105 1.00 59.00 282 LEU A N 1
ATOM 1959 C CA . LEU A 1 262 ? 132.805 -15.048 23.066 1.00 54.02 282 LEU A CA 1
ATOM 1960 C C . LEU A 1 262 ? 131.456 -15.749 22.959 1.00 47.52 282 LEU A C 1
ATOM 1961 O O . LEU A 1 262 ? 130.435 -15.109 22.686 1.00 54.42 282 LEU A O 1
ATOM 1966 N N . LYS A 1 263 ? 131.426 -17.064 23.180 1.00 46.13 283 LYS A N 1
ATOM 1967 C CA . LYS A 1 263 ? 130.166 -17.790 23.088 1.00 52.09 283 LYS A CA 1
ATOM 1968 C C . LYS A 1 263 ? 129.182 -17.392 24.185 1.00 65.85 283 LYS A C 1
ATOM 1969 O O . LYS A 1 263 ? 127.986 -17.668 24.048 1.00 63.27 283 LYS A O 1
ATOM 1975 N N . ASP A 1 264 ? 129.646 -16.732 25.254 1.00 68.77 284 ASP A N 1
ATOM 1976 C CA . ASP A 1 264 ? 128.761 -16.285 26.326 1.00 60.86 284 ASP A CA 1
ATOM 1977 C C . ASP A 1 264 ? 128.075 -14.960 26.015 1.00 60.58 284 ASP A C 1
ATOM 1978 O O . ASP A 1 264 ? 127.149 -14.577 26.731 1.00 70.85 284 ASP A O 1
ATOM 1983 N N . ILE A 1 265 ? 128.509 -14.248 24.993 1.00 54.77 285 ILE A N 1
ATOM 1984 C CA . ILE A 1 265 ? 127.831 -13.028 24.575 1.00 50.63 285 ILE A CA 1
ATOM 1985 C C . ILE A 1 265 ? 126.583 -13.409 23.788 1.00 52.08 285 ILE A C 1
ATOM 1986 O O . ILE A 1 265 ? 126.587 -14.389 23.032 1.00 54.04 285 ILE A O 1
ATOM 1991 N N . ALA A 1 266 ? 125.501 -12.652 23.980 1.00 40.60 286 ALA A N 1
ATOM 1992 C CA . ALA A 1 266 ? 124.241 -12.947 23.304 1.00 42.60 286 ALA A CA 1
ATOM 1993 C C . ALA A 1 266 ? 124.416 -12.966 21.788 1.00 41.84 286 ALA A C 1
ATOM 1994 O O . ALA A 1 266 ? 125.144 -12.147 21.218 1.00 45.74 286 ALA A O 1
ATOM 1996 N N . GLY A 1 267 ? 123.722 -13.902 21.136 1.00 49.17 287 GLY A N 1
ATOM 1997 C CA . GLY A 1 267 ? 123.947 -14.141 19.718 1.00 48.60 287 GLY A CA 1
ATOM 1998 C C . GLY A 1 267 ? 123.510 -12.996 18.823 1.00 47.25 287 GLY A C 1
ATOM 1999 O O . GLY A 1 267 ? 124.191 -12.666 17.850 1.00 44.42 287 GLY A O 1
ATOM 2000 N N . GLU A 1 268 ? 122.364 -12.384 19.122 1.00 51.92 288 GLU A N 1
ATOM 2001 C CA . GLU A 1 268 ? 121.885 -11.281 18.293 1.00 45.16 288 GLU A CA 1
ATOM 2002 C C . GLU A 1 268 ? 122.810 -10.073 18.381 1.00 39.42 288 GLU A C 1
ATOM 2003 O O . GLU A 1 268 ? 122.965 -9.331 17.403 1.00 39.72 288 GLU A O 1
ATOM 2009 N N . PHE A 1 269 ? 123.431 -9.858 19.543 1.00 36.60 289 PHE A N 1
ATOM 2010 C CA . PHE A 1 269 ? 124.429 -8.797 19.677 1.00 39.05 289 PHE A CA 1
ATOM 2011 C C . PHE A 1 269 ? 125.628 -9.057 18.771 1.00 40.51 289 PHE A C 1
ATOM 2012 O O . PHE A 1 269 ? 126.086 -8.161 18.055 1.00 36.79 289 PHE A O 1
ATOM 2020 N N . LYS A 1 270 ? 126.159 -10.282 18.799 1.00 46.74 290 LYS A N 1
ATOM 2021 C CA . LYS A 1 270 ? 127.262 -10.629 17.907 1.00 55.80 290 LYS A CA 1
ATOM 2022 C C . LYS A 1 270 ? 126.862 -10.434 16.450 1.00 56.73 290 LYS A C 1
ATOM 2023 O O . LYS A 1 270 ? 127.605 -9.830 15.668 1.00 55.20 290 LYS A O 1
ATOM 2029 N N . GLU A 1 271 ? 125.668 -10.915 16.084 1.00 45.11 291 GLU A N 1
ATOM 2030 C CA . GLU A 1 271 ? 125.136 -10.734 14.735 1.00 50.89 291 GLU A CA 1
ATOM 2031 C C . GLU A 1 271 ? 125.163 -9.274 14.313 1.00 46.41 291 GLU A C 1
ATOM 2032 O O . GLU A 1 271 ? 125.670 -8.931 13.238 1.00 46.91 291 GLU A O 1
ATOM 2038 N N . GLN A 1 272 ? 124.600 -8.394 15.146 1.00 38.26 292 GLN A N 1
ATOM 2039 C CA . GLN A 1 272 ? 124.505 -6.988 14.768 1.00 44.91 292 GLN A CA 1
ATOM 2040 C C . GLN A 1 272 ? 125.862 -6.299 14.821 1.00 44.21 292 GLN A C 1
ATOM 2041 O O . GLN A 1 272 ? 126.083 -5.320 14.105 1.00 42.38 292 GLN A O 1
ATOM 2047 N N . LEU A 1 273 ? 126.765 -6.781 15.677 1.00 42.71 293 LEU A N 1
ATOM 2048 C CA . LEU A 1 273 ? 128.141 -6.295 15.678 1.00 45.87 293 LEU A CA 1
ATOM 2049 C C . LEU A 1 273 ? 128.807 -6.531 14.327 1.00 43.35 293 LEU A C 1
ATOM 2050 O O . LEU A 1 273 ? 129.548 -5.674 13.831 1.00 38.86 293 LEU A O 1
ATOM 2055 N N . GLN A 1 274 ? 128.541 -7.684 13.708 1.00 47.42 294 GLN A N 1
ATOM 2056 C CA . GLN A 1 274 ? 129.136 -7.942 12.399 1.00 49.42 294 GLN A CA 1
ATOM 2057 C C . GLN A 1 274 ? 128.566 -7.047 11.312 1.00 49.46 294 GLN A C 1
ATOM 2058 O O . GLN A 1 274 ? 129.170 -6.930 10.244 1.00 48.16 294 GLN A O 1
ATOM 2064 N N . ALA A 1 275 ? 127.455 -6.361 11.558 1.00 43.10 295 ALA A N 1
ATOM 2065 C CA . ALA A 1 275 ? 126.978 -5.376 10.601 1.00 41.87 295 ALA A CA 1
ATOM 2066 C C . ALA A 1 275 ? 127.495 -3.989 10.938 1.00 35.28 295 ALA A C 1
ATOM 2067 O O . ALA A 1 275 ? 127.869 -3.234 10.041 1.00 34.85 295 ALA A O 1
ATOM 2069 N N . LEU A 1 276 ? 127.562 -3.663 12.232 1.00 36.98 296 LEU A N 1
ATOM 2070 C CA . LEU A 1 276 ? 127.866 -2.302 12.655 1.00 31.82 296 LEU A CA 1
ATOM 2071 C C . LEU A 1 276 ? 129.343 -1.955 12.465 1.00 35.91 296 LEU A C 1
ATOM 2072 O O . LEU A 1 276 ? 129.675 -0.837 12.048 1.00 29.22 296 LEU A O 1
ATOM 2077 N N . ILE A 1 277 ? 130.242 -2.874 12.811 1.00 31.02 297 ILE A N 1
ATOM 2078 C CA . ILE A 1 277 ? 131.664 -2.539 12.834 1.00 34.75 297 ILE A CA 1
ATOM 2079 C C . ILE A 1 277 ? 132.175 -2.397 11.396 1.00 29.63 297 ILE A C 1
ATOM 2080 O O . ILE A 1 277 ? 132.795 -1.374 11.086 1.00 30.58 297 ILE A O 1
ATOM 2085 N N . PRO A 1 278 ? 131.925 -3.348 10.482 1.00 29.64 298 PRO A N 1
ATOM 2086 C CA . PRO A 1 278 ? 132.275 -3.086 9.071 1.00 34.03 298 PRO A CA 1
ATOM 2087 C C . PRO A 1 278 ? 131.590 -1.862 8.491 1.00 38.40 298 PRO A C 1
ATOM 2088 O O . PRO A 1 278 ? 132.197 -1.163 7.672 1.00 33.52 298 PRO A O 1
ATOM 2092 N N . TYR A 1 279 ? 130.345 -1.574 8.885 1.00 36.99 299 TYR A N 1
ATOM 2093 C CA . TYR A 1 279 ? 129.672 -0.397 8.349 1.00 40.89 299 TYR A CA 1
ATOM 2094 C C . TYR A 1 279 ? 130.453 0.882 8.643 1.00 37.46 299 TYR A C 1
ATOM 2095 O O . TYR A 1 279 ? 130.436 1.824 7.840 1.00 34.97 299 TYR A O 1
ATOM 2104 N N . VAL A 1 280 ? 131.163 0.921 9.764 1.00 33.59 300 VAL A N 1
ATOM 2105 C CA . VAL A 1 280 ? 131.974 2.082 10.119 1.00 31.08 300 VAL A CA 1
ATOM 2106 C C . VAL A 1 280 ? 133.406 1.954 9.598 1.00 36.60 300 VAL A C 1
ATOM 2107 O O . VAL A 1 280 ? 133.988 2.942 9.140 1.00 28.36 300 VAL A O 1
ATOM 2111 N N . LEU A 1 281 ? 134.001 0.756 9.619 1.00 28.88 301 LEU A N 1
ATOM 2112 C CA . LEU A 1 281 ? 135.448 0.629 9.434 1.00 30.89 301 LEU A CA 1
ATOM 2113 C C . LEU A 1 281 ? 135.879 -0.106 8.169 1.00 29.44 301 LEU A C 1
ATOM 2114 O O . LEU A 1 281 ? 137.079 -0.202 7.912 1.00 29.65 301 LEU A O 1
ATOM 2119 N N . ASN A 1 282 ? 134.961 -0.656 7.392 1.00 30.76 302 ASN A N 1
ATOM 2120 C CA . ASN A 1 282 ? 135.376 -1.326 6.169 1.00 26.95 302 ASN A CA 1
ATOM 2121 C C . ASN A 1 282 ? 136.090 -0.330 5.249 1.00 25.03 302 ASN A C 1
ATOM 2122 O O . ASN A 1 282 ? 135.766 0.868 5.249 1.00 32.64 302 ASN A O 1
ATOM 2127 N N . PRO A 1 283 ? 137.106 -0.766 4.505 1.00 25.94 303 PRO A N 1
ATOM 2128 C CA . PRO A 1 283 ? 137.903 0.178 3.704 1.00 26.22 303 PRO A CA 1
ATOM 2129 C C . PRO A 1 283 ? 137.094 1.019 2.722 1.00 30.78 303 PRO A C 1
ATOM 2130 O O . PRO A 1 283 ? 137.418 2.197 2.531 1.00 33.39 303 PRO A O 1
ATOM 2134 N N . SER A 1 284 ? 136.062 0.458 2.084 1.00 27.11 304 SER A N 1
ATOM 2135 C CA . SER A 1 284 ? 135.205 1.278 1.229 1.00 41.69 304 SER A CA 1
ATOM 2136 C C . SER A 1 284 ? 134.348 2.266 2.023 1.00 38.32 304 SER A C 1
ATOM 2137 O O . SER A 1 284 ? 133.832 3.223 1.440 1.00 35.20 304 SER A O 1
ATOM 2140 N N . LYS A 1 285 ? 134.201 2.078 3.335 1.00 30.34 305 LYS A N 1
ATOM 2141 C CA . LYS A 1 285 ? 133.404 2.987 4.151 1.00 29.90 305 LYS A CA 1
ATOM 2142 C C . LYS A 1 285 ? 134.226 4.031 4.896 1.00 36.49 305 LYS A C 1
ATOM 2143 O O . LYS A 1 285 ? 133.644 5.001 5.390 1.00 31.03 305 LYS A O 1
ATOM 2149 N N . LEU A 1 286 ? 135.546 3.864 5.013 1.00 35.31 306 LEU A N 1
ATOM 2150 C CA . LEU A 1 286 ? 136.347 4.828 5.768 1.00 33.00 306 LEU A CA 1
ATOM 2151 C C . LEU A 1 286 ? 136.167 6.229 5.197 1.00 29.77 306 LEU A C 1
ATOM 2152 O O . LEU A 1 286 ? 136.223 6.425 3.981 1.00 34.50 306 LEU A O 1
ATOM 2157 N N . MET A 1 287 ? 135.941 7.206 6.068 1.00 27.13 307 MET A N 1
ATOM 2158 C CA . MET A 1 287 ? 135.584 8.557 5.636 1.00 36.10 307 MET A CA 1
ATOM 2159 C C . MET A 1 287 ? 136.624 9.529 6.165 1.00 32.77 307 MET A C 1
ATOM 2160 O O . MET A 1 287 ? 136.628 9.840 7.361 1.00 28.10 307 MET A O 1
ATOM 2165 N N . GLU A 1 288 ? 137.515 9.988 5.281 1.00 34.86 308 GLU A N 1
ATOM 2166 C CA . GLU A 1 288 ? 138.530 10.955 5.672 1.00 28.76 308 GLU A CA 1
ATOM 2167 C C . GLU A 1 288 ? 137.890 12.207 6.268 1.00 27.70 308 GLU A C 1
ATOM 2168 O O . GLU A 1 288 ? 136.858 12.691 5.792 1.00 24.25 308 GLU A O 1
ATOM 2174 N N . LYS A 1 289 ? 138.485 12.700 7.349 1.00 28.35 309 LYS A N 1
ATOM 2175 C CA . LYS A 1 289 ? 138.054 13.968 7.923 1.00 30.42 309 LYS A CA 1
ATOM 2176 C C . LYS A 1 289 ? 138.147 15.086 6.888 1.00 32.14 309 LYS A C 1
ATOM 2177 O O . LYS A 1 289 ? 139.145 15.216 6.166 1.00 27.19 309 LYS A O 1
ATOM 2183 N N . GLU A 1 290 ? 137.092 15.895 6.817 1.00 29.99 310 GLU A N 1
ATOM 2184 C CA . GLU A 1 290 ? 137.019 17.007 5.882 1.00 33.04 310 GLU A CA 1
ATOM 2185 C C . GLU A 1 290 ? 136.610 18.258 6.635 1.00 35.42 310 GLU A C 1
ATOM 2186 O O . GLU A 1 290 ? 135.767 18.200 7.530 1.00 34.83 310 GLU A O 1
ATOM 2192 N N . ILE A 1 291 ? 137.218 19.381 6.272 1.00 29.11 311 ILE A N 1
ATOM 2193 C CA . ILE A 1 291 ? 136.868 20.683 6.816 1.00 29.55 311 ILE A CA 1
ATOM 2194 C C . ILE A 1 291 ? 136.885 21.682 5.669 1.00 31.75 311 ILE A C 1
ATOM 2195 O O . ILE A 1 291 ? 137.837 21.707 4.880 1.00 30.69 311 ILE A O 1
ATOM 2200 N N . ASN A 1 292 ? 135.804 22.464 5.541 1.00 31.91 312 ASN A N 1
ATOM 2201 C CA . ASN A 1 292 ? 135.660 23.422 4.440 1.00 36.15 312 ASN A CA 1
ATOM 2202 C C . ASN A 1 292 ? 135.734 22.698 3.090 1.00 31.67 312 ASN A C 1
ATOM 2203 O O . ASN A 1 292 ? 136.195 23.247 2.089 1.00 32.21 312 ASN A O 1
ATOM 2208 N N . GLY A 1 293 ? 135.304 21.441 3.058 1.00 36.19 313 GLY A N 1
ATOM 2209 C CA . GLY A 1 293 ? 135.263 20.702 1.813 1.00 30.09 313 GLY A CA 1
ATOM 2210 C C . GLY A 1 293 ? 136.600 20.203 1.319 1.00 38.68 313 GLY A C 1
ATOM 2211 O O . GLY A 1 293 ? 136.751 19.961 0.121 1.00 54.03 313 GLY A O 1
ATOM 2212 N N . SER A 1 294 ? 137.586 20.051 2.205 1.00 37.31 314 SER A N 1
ATOM 2213 C CA . SER A 1 294 ? 138.890 19.533 1.827 1.00 38.67 314 SER A CA 1
ATOM 2214 C C . SER A 1 294 ? 139.418 18.623 2.928 1.00 40.20 314 SER A C 1
ATOM 2215 O O . SER A 1 294 ? 139.151 18.828 4.117 1.00 32.11 314 SER A O 1
ATOM 2218 N N . LYS A 1 295 ? 140.192 17.620 2.524 1.00 33.80 315 LYS A N 1
ATOM 2219 C CA . LYS A 1 295 ? 140.569 16.563 3.450 1.00 27.77 315 LYS A CA 1
ATOM 2220 C C . LYS A 1 295 ? 141.663 17.030 4.412 1.00 27.09 315 LYS A C 1
ATOM 2221 O O . LYS A 1 295 ? 142.486 17.886 4.090 1.00 28.45 315 LYS A O 1
ATOM 2227 N N . VAL A 1 296 ? 141.645 16.466 5.621 1.00 30.02 316 VAL A N 1
ATOM 2228 C CA . VAL A 1 296 ? 142.574 16.815 6.692 1.00 23.68 316 VAL A CA 1
ATOM 2229 C C . VAL A 1 296 ? 143.559 15.665 6.860 1.00 26.25 316 VAL A C 1
ATOM 2230 O O . VAL A 1 296 ? 143.162 14.494 6.829 1.00 23.38 316 VAL A O 1
ATOM 2234 N N . THR A 1 297 ? 144.840 15.993 7.037 1.00 23.96 317 THR A N 1
ATOM 2235 C CA . THR A 1 297 ? 145.873 14.997 7.282 1.00 31.17 317 THR A CA 1
ATOM 2236 C C . THR A 1 297 ? 146.170 14.923 8.778 1.00 27.48 317 THR A C 1
ATOM 2237 O O . THR A 1 297 ? 145.783 15.794 9.559 1.00 30.03 317 THR A O 1
ATOM 2241 N N . CYS A 1 298 ? 146.915 13.886 9.173 1.00 32.69 318 CYS A N 1
ATOM 2242 C CA . CYS A 1 298 ? 147.365 13.814 10.564 1.00 37.48 318 CYS A CA 1
ATOM 2243 C C . CYS A 1 298 ? 148.113 15.078 10.976 1.00 39.66 318 CYS A C 1
ATOM 2244 O O . CYS A 1 298 ? 147.918 15.587 12.086 1.00 35.72 318 CYS A O 1
ATOM 2247 N N A ARG A 1 299 ? 148.958 15.616 10.089 0.65 38.06 319 ARG A N 1
ATOM 2248 N N B ARG A 1 299 ? 148.966 15.686 10.170 0.35 36.84 319 ARG A N 1
ATOM 2249 C CA A ARG A 1 299 ? 149.647 16.869 10.396 0.65 31.28 319 ARG A CA 1
ATOM 2250 C CA B ARG A 1 299 ? 149.629 16.948 10.444 0.35 32.29 319 ARG A CA 1
ATOM 2251 C C A ARG A 1 299 ? 148.644 17.999 10.624 0.65 32.71 319 ARG A C 1
ATOM 2252 C C B ARG A 1 299 ? 148.624 18.053 10.640 0.35 31.54 319 ARG A C 1
ATOM 2253 O O A ARG A 1 299 ? 148.731 18.738 11.616 0.65 28.43 319 ARG A O 1
ATOM 2254 O O B ARG A 1 299 ? 148.661 18.717 11.625 0.35 29.21 319 ARG A O 1
ATOM 2269 N N . GLY A 1 300 ? 147.674 18.139 9.716 1.00 30.23 320 GLY A N 1
ATOM 2270 C CA . GLY A 1 300 ? 146.708 19.214 9.842 1.00 36.22 320 GLY A CA 1
ATOM 2271 C C . GLY A 1 300 ? 145.798 19.056 11.049 1.00 33.76 320 GLY A C 1
ATOM 2272 O O . GLY A 1 300 ? 145.434 20.045 11.688 1.00 28.14 320 GLY A O 1
ATOM 2273 N N . LEU A 1 301 ? 145.425 17.811 11.377 1.00 24.11 321 LEU A N 1
ATOM 2274 C CA . LEU A 1 301 ? 144.526 17.560 12.502 1.00 22.56 321 LEU A CA 1
ATOM 2275 C C . LEU A 1 301 ? 145.072 18.165 13.789 1.00 38.31 321 LEU A C 1
ATOM 2276 O O . LEU A 1 301 ? 144.320 18.726 14.598 1.00 30.50 321 LEU A O 1
ATOM 2281 N N . LEU A 1 302 ? 146.391 18.084 13.976 1.00 34.29 322 LEU A N 1
ATOM 2282 C CA . LEU A 1 302 ? 147.023 18.688 15.142 1.00 30.11 322 LEU A CA 1
ATOM 2283 C C . LEU A 1 302 ? 146.695 20.170 15.247 1.00 37.91 322 LEU A C 1
ATOM 2284 O O . LEU A 1 302 ? 146.491 20.696 16.349 1.00 31.07 322 LEU A O 1
ATOM 2289 N N . GLU A 1 303 ? 146.658 20.868 14.109 1.00 28.30 323 GLU A N 1
ATOM 2290 C CA . GLU A 1 303 ? 146.376 22.300 14.138 1.00 33.57 323 GLU A CA 1
ATOM 2291 C C . GLU A 1 303 ? 144.948 22.584 14.613 1.00 34.65 323 GLU A C 1
ATOM 2292 O O . GLU A 1 303 ? 144.715 23.552 15.345 1.00 40.67 323 GLU A O 1
ATOM 2298 N N . TYR A 1 304 ? 143.978 21.757 14.220 1.00 31.79 324 TYR A N 1
ATOM 2299 C CA . TYR A 1 304 ? 142.605 22.008 14.672 1.00 33.94 324 TYR A CA 1
ATOM 2300 C C . TYR A 1 304 ? 142.475 21.845 16.183 1.00 35.37 324 TYR A C 1
ATOM 2301 O O . TYR A 1 304 ? 141.856 22.682 16.849 1.00 30.84 324 TYR A O 1
ATOM 2310 N N . PHE A 1 305 ? 143.075 20.794 16.750 1.00 35.91 325 PHE A N 1
ATOM 2311 C CA . PHE A 1 305 ? 143.077 20.643 18.203 1.00 37.28 325 PHE A CA 1
ATOM 2312 C C . PHE A 1 305 ? 143.676 21.869 18.876 1.00 42.97 325 PHE A C 1
ATOM 2313 O O . PHE A 1 305 ? 143.110 22.403 19.839 1.00 35.06 325 PHE A O 1
ATOM 2321 N N . LYS A 1 306 ? 144.814 22.348 18.369 1.00 36.41 326 LYS A N 1
ATOM 2322 C CA . LYS A 1 306 ? 145.493 23.466 19.017 1.00 38.53 326 LYS A CA 1
ATOM 2323 C C . LYS A 1 306 ? 144.668 24.746 18.940 1.00 38.52 326 LYS A C 1
ATOM 2324 O O . LYS A 1 306 ? 144.624 25.528 19.902 1.00 37.97 326 LYS A O 1
ATOM 2330 N N . ALA A 1 307 ? 144.016 24.986 17.800 1.00 32.41 327 ALA A N 1
ATOM 2331 C CA . ALA A 1 307 ? 143.191 26.178 17.673 1.00 38.01 327 ALA A CA 1
ATOM 2332 C C . ALA A 1 307 ? 141.895 26.067 18.469 1.00 36.26 327 ALA A C 1
ATOM 2333 O O . ALA A 1 307 ? 141.413 27.078 18.993 1.00 33.93 327 ALA A O 1
ATOM 2335 N N . TYR A 1 308 ? 141.320 24.859 18.579 1.00 31.53 328 TYR A N 1
ATOM 2336 C CA . TYR A 1 308 ? 140.038 24.709 19.266 1.00 31.10 328 TYR A CA 1
ATOM 2337 C C . TYR A 1 308 ? 140.194 24.741 20.782 1.00 43.34 328 TYR A C 1
ATOM 2338 O O . TYR A 1 308 ? 139.319 25.263 21.480 1.00 43.30 328 TYR A O 1
ATOM 2347 N N . ILE A 1 309 ? 141.298 24.219 21.322 1.00 48.05 329 ILE A N 1
ATOM 2348 C CA . ILE A 1 309 ? 141.427 24.218 22.778 1.00 40.67 329 ILE A CA 1
ATOM 2349 C C . ILE A 1 309 ? 141.431 25.643 23.323 1.00 43.85 329 ILE A C 1
ATOM 2350 O O . ILE A 1 309 ? 140.992 25.881 24.452 1.00 52.13 329 ILE A O 1
ATOM 2355 N N . LYS A 1 310 ? 141.913 26.582 22.560 1.00 36.96 330 LYS A N 1
ATOM 2356 C CA . LYS A 1 310 ? 141.985 27.921 23.019 1.00 40.40 330 LYS A CA 1
ATOM 2357 C C . LYS A 1 310 ? 140.677 28.592 23.266 1.00 43.42 330 LYS A C 1
ATOM 2358 O O . LYS A 1 310 ? 140.531 29.273 24.217 1.00 49.67 330 LYS A O 1
ATOM 2364 N N . ILE A 1 311 ? 139.730 28.401 22.390 1.00 46.06 331 ILE A N 1
ATOM 2365 C CA . ILE A 1 311 ? 138.454 28.999 22.509 1.00 42.83 331 ILE A CA 1
ATOM 2366 C C . ILE A 1 311 ? 137.538 28.342 23.501 1.00 52.99 331 ILE A C 1
ATOM 2367 O O . ILE A 1 311 ? 136.488 28.830 23.721 1.00 53.60 331 ILE A O 1
ATOM 2372 N N . TYR A 1 312 ? 137.928 27.250 24.092 1.00 44.70 332 TYR A N 1
ATOM 2373 C CA . TYR A 1 312 ? 137.077 26.648 25.049 1.00 59.57 332 TYR A CA 1
ATOM 2374 C C . TYR A 1 312 ? 137.638 26.837 26.433 1.00 68.64 332 TYR A C 1
ATOM 2375 O O . TYR A 1 312 ? 137.307 26.135 27.320 1.00 71.31 332 TYR A O 1
ATOM 2384 N N . GLN A 1 313 ? 138.452 27.847 26.608 1.00 73.70 333 GLN A N 1
ATOM 2385 C CA . GLN A 1 313 ? 139.107 28.091 27.868 1.00 73.67 333 GLN A CA 1
ATOM 2386 C C . GLN A 1 313 ? 138.345 28.949 28.789 1.00 74.87 333 GLN A C 1
ATOM 2387 O O . GLN A 1 313 ? 138.504 28.830 29.964 1.00 85.98 333 GLN A O 1
ATOM 2393 N N . GLY A 1 314 ? 137.533 29.825 28.251 1.00 73.37 334 GLY A N 1
ATOM 2394 C CA . GLY A 1 314 ? 136.763 30.746 29.045 1.00 76.17 334 GLY A CA 1
ATOM 2395 C C . GLY A 1 314 ? 135.703 30.299 30.024 1.00 77.20 334 GLY A C 1
ATOM 2396 O O . GLY A 1 314 ? 135.512 29.137 30.306 1.00 81.78 334 GLY A O 1
ATOM 2397 N N . GLU A 1 315 ? 135.023 31.291 30.563 1.00 76.30 335 GLU A N 1
ATOM 2398 C CA . GLU A 1 315 ? 133.965 31.068 31.527 1.00 79.00 335 GLU A CA 1
ATOM 2399 C C . GLU A 1 315 ? 132.780 30.484 30.832 1.00 82.81 335 GLU A C 1
ATOM 2400 O O . GLU A 1 315 ? 132.153 29.561 31.300 1.00 89.77 335 GLU A O 1
ATOM 2402 N N . ASP A 1 316 ? 132.484 31.045 29.691 1.00 68.64 336 ASP A N 1
ATOM 2403 C CA . ASP A 1 316 ? 131.391 30.602 28.893 1.00 62.81 336 ASP A CA 1
ATOM 2404 C C . ASP A 1 316 ? 131.784 29.952 27.600 1.00 59.17 336 ASP A C 1
ATOM 2405 O O . ASP A 1 316 ? 132.902 30.030 27.202 1.00 60.59 336 ASP A O 1
ATOM 2410 N N . LEU A 1 317 ? 130.824 29.314 26.966 1.00 57.43 337 LEU A N 1
ATOM 2411 C CA . LEU A 1 317 ? 131.056 28.675 25.682 1.00 46.70 337 LEU A CA 1
ATOM 2412 C C . LEU A 1 317 ? 131.369 29.741 24.630 1.00 46.46 337 LEU A C 1
ATOM 2413 O O . LEU A 1 317 ? 130.865 30.866 24.709 1.00 45.36 337 LEU A O 1
ATOM 2418 N N . PRO A 1 318 ? 132.197 29.418 23.639 1.00 41.88 338 PRO A N 1
ATOM 2419 C CA . PRO A 1 318 ? 132.577 30.427 22.650 1.00 45.52 338 PRO A CA 1
ATOM 2420 C C . PRO A 1 318 ? 131.414 30.809 21.751 1.00 44.86 338 PRO A C 1
ATOM 2421 O O . PRO A 1 318 ? 130.483 30.035 21.524 1.00 38.97 338 PRO A O 1
ATOM 2425 N N . HIS A 1 319 ? 131.481 32.031 21.244 1.00 49.45 339 HIS A N 1
ATOM 2426 C CA . HIS A 1 319 ? 130.543 32.481 20.235 1.00 47.82 339 HIS A CA 1
ATOM 2427 C C . HIS A 1 319 ? 130.747 31.708 18.928 1.00 42.44 339 HIS A C 1
ATOM 2428 O O . HIS A 1 319 ? 131.873 31.341 18.581 1.00 37.91 339 HIS A O 1
ATOM 2435 N N . PRO A 1 320 ? 129.712 31.494 18.165 1.00 44.13 340 PRO A N 1
ATOM 2436 C CA . PRO A 1 320 ? 129.879 30.806 16.912 1.00 37.92 340 PRO A CA 1
ATOM 2437 C C . PRO A 1 320 ? 130.820 31.501 15.951 1.00 39.50 340 PRO A C 1
ATOM 2438 O O . PRO A 1 320 ? 131.381 30.841 15.159 1.00 37.37 340 PRO A O 1
ATOM 2442 N N . LYS A 1 321 ? 130.962 32.801 16.031 1.00 37.45 341 LYS A N 1
ATOM 2443 C CA . LYS A 1 321 ? 131.838 33.501 15.159 1.00 37.70 341 LYS A CA 1
ATOM 2444 C C . LYS A 1 321 ? 133.256 33.142 15.529 1.00 37.42 341 LYS A C 1
ATOM 2445 O O . LYS A 1 321 ? 134.058 33.056 14.687 1.00 36.00 341 LYS A O 1
ATOM 2451 N N . SER A 1 322 ? 133.539 32.936 16.810 1.00 37.68 342 SER A N 1
ATOM 2452 C CA . SER A 1 322 ? 134.864 32.521 17.263 1.00 36.68 342 SER A CA 1
ATOM 2453 C C . SER A 1 322 ? 135.158 31.077 16.882 1.00 34.87 342 SER A C 1
ATOM 2454 O O . SER A 1 322 ? 136.316 30.731 16.643 1.00 33.72 342 SER A O 1
ATOM 2457 N N . MET A 1 323 ? 134.136 30.216 16.837 1.00 34.89 343 MET A N 1
ATOM 2458 C CA . MET A 1 323 ? 134.357 28.848 16.373 1.00 34.95 343 MET A CA 1
ATOM 2459 C C . MET A 1 323 ? 134.708 28.825 14.892 1.00 35.16 343 MET A C 1
ATOM 2460 O O . MET A 1 323 ? 135.604 28.083 14.475 1.00 34.82 343 MET A O 1
ATOM 2465 N N . LEU A 1 324 ? 134.002 29.620 14.081 1.00 36.17 344 LEU A N 1
ATOM 2466 C CA . LEU A 1 324 ? 134.352 29.727 12.671 1.00 36.91 344 LEU A CA 1
ATOM 2467 C C . LEU A 1 324 ? 135.731 30.357 12.497 1.00 35.81 344 LEU A C 1
ATOM 2468 O O . LEU A 1 324 ? 136.502 29.950 11.619 1.00 35.77 344 LEU A O 1
ATOM 2473 N N . GLN A 1 325 ? 136.052 31.347 13.334 1.00 36.69 345 GLN A N 1
ATOM 2474 C CA . GLN A 1 325 ? 137.340 32.029 13.260 1.00 43.15 345 GLN A CA 1
ATOM 2475 C C . GLN A 1 325 ? 138.487 31.072 13.565 1.00 43.40 345 GLN A C 1
ATOM 2476 O O . GLN A 1 325 ? 139.516 31.074 12.876 1.00 38.73 345 GLN A O 1
ATOM 2482 N N . ALA A 1 326 ? 138.322 30.248 14.605 1.00 31.29 346 ALA A N 1
ATOM 2483 C CA . ALA A 1 326 ? 139.345 29.266 14.948 1.00 39.68 346 ALA A CA 1
ATOM 2484 C C . ALA A 1 326 ? 139.496 28.232 13.842 1.00 42.34 346 ALA A C 1
ATOM 2485 O O . ALA A 1 326 ? 140.612 27.783 13.537 1.00 38.15 346 ALA A O 1
ATOM 2487 N N . THR A 1 327 ? 138.380 27.843 13.232 1.00 35.72 347 THR A N 1
ATOM 2488 C CA . THR A 1 327 ? 138.431 26.895 12.128 1.00 35.89 347 THR A CA 1
ATOM 2489 C C . THR A 1 327 ? 139.233 27.465 10.967 1.00 32.80 347 THR A C 1
ATOM 2490 O O . THR A 1 327 ? 140.072 26.774 10.382 1.00 35.90 347 THR A O 1
ATOM 2494 N N . ALA A 1 328 ? 138.998 28.738 10.642 1.00 34.62 348 ALA A N 1
ATOM 2495 C CA . ALA A 1 328 ? 139.677 29.372 9.519 1.00 36.20 348 ALA A CA 1
ATOM 2496 C C . ALA A 1 328 ? 141.174 29.487 9.779 1.00 36.71 348 ALA A C 1
ATOM 2497 O O . ALA A 1 328 ? 141.991 29.238 8.881 1.00 42.54 348 ALA A O 1
ATOM 2499 N N . GLU A 1 329 ? 141.553 29.837 11.010 1.00 34.00 349 GLU A N 1
ATOM 2500 C CA . GLU A 1 329 ? 142.971 29.959 11.339 1.00 31.02 349 GLU A CA 1
ATOM 2501 C C . GLU A 1 329 ? 143.669 28.612 11.238 1.00 33.54 349 GLU A C 1
ATOM 2502 O O . GLU A 1 329 ? 144.711 28.488 10.582 1.00 35.25 349 GLU A O 1
ATOM 2508 N N . ALA A 1 330 ? 143.092 27.582 11.863 1.00 30.29 350 ALA A N 1
ATOM 2509 C CA . ALA A 1 330 ? 143.664 26.243 11.794 1.00 28.99 350 ALA A CA 1
ATOM 2510 C C . ALA A 1 330 ? 143.706 25.718 10.365 1.00 32.09 350 ALA A C 1
ATOM 2511 O O . ALA A 1 330 ? 144.621 24.969 10.001 1.00 35.94 350 ALA A O 1
ATOM 2513 N N . ASN A 1 331 ? 142.724 26.092 9.547 1.00 28.99 351 ASN A N 1
ATOM 2514 C CA . ASN A 1 331 ? 142.687 25.621 8.166 1.00 27.51 351 ASN A CA 1
ATOM 2515 C C . ASN A 1 331 ? 143.886 26.148 7.369 1.00 35.40 351 ASN A C 1
ATOM 2516 O O . ASN A 1 331 ? 144.498 25.406 6.591 1.00 26.56 351 ASN A O 1
ATOM 2521 N N . ASN A 1 332 ? 144.241 27.420 7.572 1.00 27.23 352 ASN A N 1
ATOM 2522 C CA . ASN A 1 332 ? 145.367 28.040 6.874 1.00 36.50 352 ASN A CA 1
ATOM 2523 C C . ASN A 1 332 ? 146.694 27.554 7.439 1.00 35.33 352 ASN A C 1
ATOM 2524 O O . ASN A 1 332 ? 147.659 27.364 6.689 1.00 33.90 352 ASN A O 1
ATOM 2529 N N . LEU A 1 333 ? 146.759 27.353 8.760 1.00 29.93 353 LEU A N 1
ATOM 2530 C CA . LEU A 1 333 ? 147.963 26.806 9.377 1.00 35.07 353 LEU A CA 1
ATOM 2531 C C . LEU A 1 333 ? 148.229 25.385 8.910 1.00 34.65 353 LEU A C 1
ATOM 2532 O O . LEU A 1 333 ? 149.396 24.988 8.760 1.00 29.21 353 LEU A O 1
ATOM 2537 N N . ALA A 1 334 ? 147.168 24.612 8.676 1.00 32.89 354 ALA A N 1
ATOM 2538 C CA . ALA A 1 334 ? 147.316 23.262 8.148 1.00 36.18 354 ALA A CA 1
ATOM 2539 C C . ALA A 1 334 ? 147.848 23.282 6.718 1.00 40.19 354 ALA A C 1
ATOM 2540 O O . ALA A 1 334 ? 148.712 22.474 6.365 1.00 34.95 354 ALA A O 1
ATOM 2542 N N . ALA A 1 335 ? 147.344 24.191 5.876 1.00 38.21 355 ALA A N 1
ATOM 2543 C CA . ALA A 1 335 ? 147.922 24.339 4.542 1.00 36.99 355 ALA A CA 1
ATOM 2544 C C . ALA A 1 335 ? 149.391 24.757 4.612 1.00 34.99 355 ALA A C 1
ATOM 2545 O O . ALA A 1 335 ? 150.230 24.227 3.874 1.00 28.36 355 ALA A O 1
ATOM 2547 N N . ALA A 1 336 ? 149.721 25.710 5.486 1.00 38.79 356 ALA A N 1
ATOM 2548 C CA . ALA A 1 336 ? 151.107 26.155 5.612 1.00 40.47 356 ALA A CA 1
ATOM 2549 C C . ALA A 1 336 ? 152.016 25.030 6.097 1.00 39.35 356 ALA A C 1
ATOM 2550 O O . ALA A 1 336 ? 153.147 24.890 5.616 1.00 30.63 356 ALA A O 1
ATOM 2552 N N . ALA A 1 337 ? 151.546 24.235 7.063 1.00 34.34 357 ALA A N 1
ATOM 2553 C CA . ALA A 1 337 ? 152.361 23.140 7.589 1.00 34.07 357 ALA A CA 1
ATOM 2554 C C . ALA A 1 337 ? 152.624 22.090 6.527 1.00 32.74 357 ALA A C 1
ATOM 2555 O O . ALA A 1 337 ? 153.746 21.583 6.408 1.00 30.24 357 ALA A O 1
ATOM 2557 N N . SER A 1 338 ? 151.605 21.755 5.742 1.00 28.82 358 SER A N 1
ATOM 2558 C CA . SER A 1 338 ? 151.787 20.801 4.659 1.00 33.23 358 SER A CA 1
ATOM 2559 C C . SER A 1 338 ? 152.766 21.336 3.611 1.00 35.85 358 SER A C 1
ATOM 2560 O O . SER A 1 338 ? 153.562 20.580 3.047 1.00 31.88 358 SER A O 1
ATOM 2563 N N . ALA A 1 339 ? 152.718 22.640 3.332 1.00 32.13 359 ALA A N 1
ATOM 2564 C CA . ALA A 1 339 ? 153.663 23.208 2.377 1.00 35.85 359 ALA A CA 1
ATOM 2565 C C . ALA A 1 339 ? 155.073 23.201 2.953 1.00 39.28 359 ALA A C 1
ATOM 2566 O O . ALA A 1 339 ? 156.033 22.877 2.248 1.00 35.28 359 ALA A O 1
ATOM 2568 N N . LYS A 1 340 ? 155.210 23.533 4.245 1.00 35.29 360 LYS A N 1
ATOM 2569 C CA . LYS A 1 340 ? 156.525 23.544 4.882 1.00 38.54 360 LYS A CA 1
ATOM 2570 C C . LYS A 1 340 ? 157.180 22.162 4.851 1.00 39.10 360 LYS A C 1
ATOM 2571 O O . LYS A 1 340 ? 158.382 22.043 4.566 1.00 34.84 360 LYS A O 1
ATOM 2577 N N . ASP A 1 341 ? 156.408 21.106 5.133 1.00 35.48 361 ASP A N 1
ATOM 2578 C CA . ASP A 1 341 ? 156.945 19.748 5.082 1.00 41.37 361 ASP A CA 1
ATOM 2579 C C . ASP A 1 341 ? 157.431 19.397 3.681 1.00 44.70 361 ASP A C 1
ATOM 2580 O O . ASP A 1 341 ? 158.424 18.673 3.520 1.00 41.76 361 ASP A O 1
ATOM 2585 N N . ILE A 1 342 ? 156.733 19.877 2.655 1.00 42.39 362 ILE A N 1
ATOM 2586 C CA . ILE A 1 342 ? 157.156 19.602 1.286 1.00 39.47 362 ILE A CA 1
ATOM 2587 C C . ILE A 1 342 ? 158.509 20.243 1.012 1.00 40.09 362 ILE A C 1
ATOM 2588 O O . ILE A 1 342 ? 159.408 19.615 0.436 1.00 33.76 362 ILE A O 1
ATOM 2593 N N . TYR A 1 343 ? 158.687 21.498 1.432 1.00 28.03 363 TYR A N 1
ATOM 2594 C CA . TYR A 1 343 ? 159.965 22.157 1.189 1.00 34.32 363 TYR A CA 1
ATOM 2595 C C . TYR A 1 343 ? 161.080 21.462 1.959 1.00 39.16 363 TYR A C 1
ATOM 2596 O O . TYR A 1 343 ? 162.171 21.230 1.425 1.00 37.25 363 TYR A O 1
ATOM 2605 N N . TYR A 1 344 ? 160.812 21.115 3.218 1.00 38.10 364 TYR A N 1
ATOM 2606 C CA . TYR A 1 344 ? 161.834 20.529 4.080 1.00 39.22 364 TYR A CA 1
ATOM 2607 C C . TYR A 1 344 ? 162.227 19.134 3.614 1.00 44.34 364 TYR A C 1
ATOM 2608 O O . TYR A 1 344 ? 163.418 18.822 3.511 1.00 40.05 364 TYR A O 1
ATOM 2617 N N . ASN A 1 345 ? 161.239 18.266 3.368 1.00 37.30 365 ASN A N 1
ATOM 2618 C CA . ASN A 1 345 ? 161.553 16.888 3.002 1.00 38.70 365 ASN A CA 1
ATOM 2619 C C . ASN A 1 345 ? 162.375 16.835 1.726 1.00 38.15 365 ASN A C 1
ATOM 2620 O O . ASN A 1 345 ? 163.252 15.977 1.577 1.00 43.60 365 ASN A O 1
ATOM 2625 N N . ASN A 1 346 ? 162.086 17.726 0.779 1.00 38.99 366 ASN A N 1
ATOM 2626 C CA . ASN A 1 346 ? 162.785 17.684 -0.498 1.00 41.84 366 ASN A CA 1
ATOM 2627 C C . ASN A 1 346 ? 164.209 18.207 -0.360 1.00 40.19 366 ASN A C 1
ATOM 2628 O O . ASN A 1 346 ? 165.144 17.624 -0.913 1.00 39.44 366 ASN A O 1
ATOM 2633 N N . MET A 1 347 ? 164.390 19.288 0.404 1.00 43.40 367 MET A N 1
ATOM 2634 C CA . MET A 1 347 ? 165.717 19.844 0.632 1.00 39.38 367 MET A CA 1
ATOM 2635 C C . MET A 1 347 ? 166.587 18.900 1.455 1.00 42.94 367 MET A C 1
ATOM 2636 O O . MET A 1 347 ? 167.779 18.731 1.159 1.00 38.21 367 MET A O 1
ATOM 2641 N N . GLU A 1 348 ? 166.009 18.270 2.483 1.00 38.01 368 GLU A N 1
ATOM 2642 C CA . GLU A 1 348 ? 166.790 17.353 3.313 1.00 42.79 368 GLU A CA 1
ATOM 2643 C C . GLU A 1 348 ? 167.241 16.137 2.519 1.00 48.41 368 GLU A C 1
ATOM 2644 O O . GLU A 1 348 ? 168.324 15.592 2.771 1.00 57.20 368 GLU A O 1
ATOM 2650 N N . GLU A 1 349 ? 166.428 15.700 1.560 1.00 43.73 369 GLU A N 1
ATOM 2651 C CA . GLU A 1 349 ? 166.837 14.618 0.677 1.00 51.18 369 GLU A CA 1
ATOM 2652 C C . GLU A 1 349 ? 168.049 15.013 -0.162 1.00 57.67 369 GLU A C 1
ATOM 2653 O O . GLU A 1 349 ? 168.881 14.161 -0.500 1.00 56.76 369 GLU A O 1
ATOM 2659 N N . VAL A 1 350 ? 168.177 16.296 -0.483 1.00 52.23 370 VAL A N 1
ATOM 2660 C CA . VAL A 1 350 ? 169.180 16.691 -1.457 1.00 48.88 370 VAL A CA 1
ATOM 2661 C C . VAL A 1 350 ? 170.472 17.186 -0.797 1.00 53.75 370 VAL A C 1
ATOM 2662 O O . VAL A 1 350 ? 171.563 16.971 -1.335 1.00 48.86 370 VAL A O 1
ATOM 2666 N N . CYS A 1 351 ? 170.414 17.760 0.406 1.00 45.58 371 CYS A N 1
ATOM 2667 C CA . CYS A 1 351 ? 171.634 18.228 1.050 1.00 43.03 371 CYS A CA 1
ATOM 2668 C C . CYS A 1 351 ? 171.708 17.863 2.526 1.00 45.36 371 CYS A C 1
ATOM 2669 O O . CYS A 1 351 ? 172.648 18.296 3.202 1.00 50.29 371 CYS A O 1
ATOM 2672 N N . GLY A 1 352 ? 170.769 17.070 3.047 1.00 42.89 372 GLY A N 1
ATOM 2673 C CA . GLY A 1 352 ? 170.792 16.729 4.449 1.00 41.92 372 GLY A CA 1
ATOM 2674 C C . GLY A 1 352 ? 171.809 15.655 4.786 1.00 51.39 372 GLY A C 1
ATOM 2675 O O . GLY A 1 352 ? 172.407 15.025 3.915 1.00 62.19 372 GLY A O 1
ATOM 2676 N N . GLY A 1 353 ? 171.995 15.451 6.089 1.00 60.53 373 GLY A N 1
ATOM 2677 C CA . GLY A 1 353 ? 172.855 14.381 6.575 1.00 60.14 373 GLY A CA 1
ATOM 2678 C C . GLY A 1 353 ? 174.296 14.554 6.139 1.00 72.89 373 GLY A C 1
ATOM 2679 O O . GLY A 1 353 ? 174.830 15.670 6.086 1.00 73.51 373 GLY A O 1
ATOM 2680 N N . GLU A 1 354 ? 174.938 13.430 5.819 1.00 74.67 374 GLU A N 1
ATOM 2681 C CA . GLU A 1 354 ? 176.314 13.407 5.342 1.00 74.19 374 GLU A CA 1
ATOM 2682 C C . GLU A 1 354 ? 176.400 13.315 3.821 1.00 69.59 374 GLU A C 1
ATOM 2683 O O . GLU A 1 354 ? 177.443 12.927 3.290 1.00 74.07 374 GLU A O 1
ATOM 2685 N N . LYS A 1 355 ? 175.321 13.668 3.118 1.00 63.05 375 LYS A N 1
ATOM 2686 C CA . LYS A 1 355 ? 175.328 13.698 1.660 1.00 57.25 375 LYS A CA 1
ATOM 2687 C C . LYS A 1 355 ? 176.336 14.734 1.153 1.00 61.98 375 LYS A C 1
ATOM 2688 O O . LYS A 1 355 ? 176.604 15.729 1.833 1.00 58.09 375 LYS A O 1
ATOM 2690 N N . PRO A 1 356 ? 176.887 14.545 -0.050 1.00 60.55 376 PRO A N 1
ATOM 2691 C CA . PRO A 1 356 ? 178.037 15.353 -0.468 1.00 58.65 376 PRO A CA 1
ATOM 2692 C C . PRO A 1 356 ? 177.693 16.823 -0.648 1.00 55.83 376 PRO A C 1
ATOM 2693 O O . PRO A 1 356 ? 176.562 17.201 -0.964 1.00 58.55 376 PRO A O 1
ATOM 2697 N N . TYR A 1 357 ? 178.710 17.650 -0.431 1.00 58.33 377 TYR A N 1
ATOM 2698 C CA . TYR A 1 357 ? 178.614 19.090 -0.620 1.00 54.21 377 TYR A CA 1
ATOM 2699 C C . TYR A 1 357 ? 178.058 19.440 -1.995 1.00 41.48 377 TYR A C 1
ATOM 2700 O O . TYR A 1 357 ? 178.405 18.826 -3.003 1.00 42.18 377 TYR A O 1
ATOM 2709 N N . LEU A 1 358 ? 177.201 20.447 -2.025 1.00 40.11 378 LEU A N 1
ATOM 2710 C CA . LEU A 1 358 ? 176.633 20.980 -3.256 1.00 39.89 378 LEU A CA 1
ATOM 2711 C C . LEU A 1 358 ? 177.160 22.387 -3.494 1.00 40.30 378 LEU A C 1
ATOM 2712 O O . LEU A 1 358 ? 177.211 23.206 -2.570 1.00 41.37 378 LEU A O 1
ATOM 2717 N N . SER A 1 359 ? 177.517 22.677 -4.736 1.00 40.39 379 SER A N 1
ATOM 2718 C CA . SER A 1 359 ? 177.980 24.011 -5.054 1.00 41.14 379 SER A CA 1
ATOM 2719 C C . SER A 1 359 ? 176.829 24.996 -4.879 1.00 40.36 379 SER A C 1
ATOM 2720 O O . SER A 1 359 ? 175.662 24.620 -5.002 1.00 39.24 379 SER A O 1
ATOM 2723 N N . PRO A 1 360 ? 177.134 26.263 -4.584 1.00 41.25 380 PRO A N 1
ATOM 2724 C CA . PRO A 1 360 ? 176.051 27.224 -4.316 1.00 40.87 380 PRO A CA 1
ATOM 2725 C C . PRO A 1 360 ? 175.039 27.322 -5.447 1.00 53.26 380 PRO A C 1
ATOM 2726 O O . PRO A 1 360 ? 173.839 27.476 -5.181 1.00 48.40 380 PRO A O 1
ATOM 2730 N N . ASP A 1 361 ? 175.485 27.192 -6.700 1.00 45.16 381 ASP A N 1
ATOM 2731 C CA . ASP A 1 361 ? 174.569 27.248 -7.841 1.00 48.66 381 ASP A CA 1
ATOM 2732 C C . ASP A 1 361 ? 173.577 26.090 -7.821 1.00 46.79 381 ASP A C 1
ATOM 2733 O O . ASP A 1 361 ? 172.379 26.277 -8.063 1.00 46.41 381 ASP A O 1
ATOM 2738 N N . ILE A 1 362 ? 174.067 24.873 -7.578 1.00 39.92 382 ILE A N 1
ATOM 2739 C CA . ILE A 1 362 ? 173.177 23.719 -7.515 1.00 42.08 382 ILE A CA 1
ATOM 2740 C C . ILE A 1 362 ? 172.231 23.830 -6.318 1.00 46.20 382 ILE A C 1
ATOM 2741 O O . ILE A 1 362 ? 171.034 23.534 -6.427 1.00 49.22 382 ILE A O 1
ATOM 2746 N N . LEU A 1 363 ? 172.746 24.257 -5.158 1.00 41.57 383 LEU A N 1
ATOM 2747 C CA . LEU A 1 363 ? 171.892 24.377 -3.979 1.00 35.84 383 LEU A CA 1
ATOM 2748 C C . LEU A 1 363 ? 170.810 25.432 -4.191 1.00 35.66 383 LEU A C 1
ATOM 2749 O O . LEU A 1 363 ? 169.643 25.217 -3.850 1.00 34.69 383 LEU A O 1
ATOM 2754 N N . GLU A 1 364 ? 171.171 26.575 -4.773 1.00 36.88 384 GLU A N 1
ATOM 2755 C CA . GLU A 1 364 ? 170.178 27.609 -5.038 1.00 39.82 384 GLU A CA 1
ATOM 2756 C C . GLU A 1 364 ? 169.080 27.102 -5.962 1.00 47.85 384 GLU A C 1
ATOM 2757 O O . GLU A 1 364 ? 167.891 27.360 -5.729 1.00 46.96 384 GLU A O 1
ATOM 2763 N N . GLU A 1 365 ? 169.454 26.389 -6.978 1.00 55.35 385 GLU A N 1
ATOM 2764 C CA . GLU A 1 365 ? 168.489 25.914 -7.904 1.00 58.42 385 GLU A CA 1
ATOM 2765 C C . GLU A 1 365 ? 167.497 24.943 -7.285 1.00 47.96 385 GLU A C 1
ATOM 2766 O O . GLU A 1 365 ? 166.356 25.017 -7.558 1.00 42.27 385 GLU A O 1
ATOM 2772 N N . LYS A 1 366 ? 167.971 24.074 -6.447 1.00 39.37 386 LYS A N 1
ATOM 2773 C CA . LYS A 1 366 ? 167.145 23.148 -5.774 1.00 44.31 386 LYS A CA 1
ATOM 2774 C C . LYS A 1 366 ? 166.212 23.890 -4.830 1.00 46.76 386 LYS A C 1
ATOM 2775 O O . LYS A 1 366 ? 165.074 23.583 -4.741 1.00 40.44 386 LYS A O 1
ATOM 2781 N N . HIS A 1 367 ? 166.720 24.887 -4.152 1.00 43.41 387 HIS A N 1
ATOM 2782 C CA . HIS A 1 367 ? 165.943 25.686 -3.258 1.00 46.54 387 HIS A CA 1
ATOM 2783 C C . HIS A 1 367 ? 164.810 26.349 -4.004 1.00 50.58 387 HIS A C 1
ATOM 2784 O O . HIS A 1 367 ? 163.714 26.355 -3.578 1.00 39.69 387 HIS A O 1
ATOM 2791 N N . CYS A 1 368 ? 165.131 26.953 -5.108 1.00 43.37 388 CYS A N 1
ATOM 2792 C CA . CYS A 1 368 ? 164.116 27.634 -5.904 1.00 51.97 388 CYS A CA 1
ATOM 2793 C C . CYS A 1 368 ? 163.074 26.656 -6.417 1.00 47.98 388 CYS A C 1
ATOM 2794 O O . CYS A 1 368 ? 161.880 26.970 -6.457 1.00 53.55 388 CYS A O 1
ATOM 2797 N N . GLU A 1 369 ? 163.513 25.467 -6.831 1.00 45.59 389 GLU A N 1
ATOM 2798 C CA . GLU A 1 369 ? 162.572 24.457 -7.285 1.00 45.60 389 GLU A CA 1
ATOM 2799 C C . GLU A 1 369 ? 161.623 24.043 -6.165 1.00 50.59 389 GLU A C 1
ATOM 2800 O O . GLU A 1 369 ? 160.410 23.929 -6.381 1.00 48.66 389 GLU A O 1
ATOM 2806 N N . PHE A 1 370 ? 162.147 23.829 -4.958 1.00 43.82 390 PHE A N 1
ATOM 2807 C CA . PHE A 1 370 ? 161.313 23.271 -3.905 1.00 38.70 390 PHE A CA 1
ATOM 2808 C C . PHE A 1 370 ? 160.526 24.338 -3.156 1.00 41.10 390 PHE A C 1
ATOM 2809 O O . PHE A 1 370 ? 159.427 24.054 -2.676 1.00 40.38 390 PHE A O 1
ATOM 2817 N N . LYS A 1 371 ? 161.046 25.567 -3.081 1.00 32.84 391 LYS A N 1
ATOM 2818 C CA . LYS A 1 371 ? 160.255 26.686 -2.575 1.00 46.07 391 LYS A CA 1
ATOM 2819 C C . LYS A 1 371 ? 159.031 26.921 -3.445 1.00 55.17 391 LYS A C 1
ATOM 2820 O O . LYS A 1 371 ? 157.922 27.096 -2.931 1.00 51.59 391 LYS A O 1
ATOM 2826 N N . GLN A 1 372 ? 159.221 26.948 -4.770 1.00 53.58 392 GLN A N 1
ATOM 2827 C CA . GLN A 1 372 ? 158.090 27.133 -5.671 1.00 47.42 392 GLN A CA 1
ATOM 2828 C C . GLN A 1 372 ? 157.096 25.987 -5.550 1.00 45.65 392 GLN A C 1
ATOM 2829 O O . GLN A 1 372 ? 155.880 26.210 -5.527 1.00 49.73 392 GLN A O 1
ATOM 2835 N N . LEU A 1 373 ? 157.593 24.751 -5.483 1.00 40.02 393 LEU A N 1
ATOM 2836 C CA . LEU A 1 373 ? 156.719 23.612 -5.224 1.00 46.07 393 LEU A CA 1
ATOM 2837 C C . LEU A 1 373 ? 155.889 23.836 -3.965 1.00 50.44 393 LEU A C 1
ATOM 2838 O O . LEU A 1 373 ? 154.668 23.630 -3.954 1.00 41.66 393 LEU A O 1
ATOM 2843 N N . ALA A 1 374 ? 156.547 24.284 -2.895 1.00 39.73 394 ALA A N 1
ATOM 2844 C CA . ALA A 1 374 ? 155.883 24.444 -1.609 1.00 39.09 394 ALA A CA 1
ATOM 2845 C C . ALA A 1 374 ? 154.864 25.575 -1.652 1.00 39.45 394 ALA A C 1
ATOM 2846 O O . ALA A 1 374 ? 153.730 25.413 -1.195 1.00 34.37 394 ALA A O 1
ATOM 2848 N N . LEU A 1 375 ? 155.246 26.734 -2.204 1.00 34.37 395 LEU A N 1
ATOM 2849 C CA . LEU A 1 375 ? 154.306 27.854 -2.255 1.00 38.80 395 LEU A CA 1
ATOM 2850 C C . LEU A 1 375 ? 153.152 27.567 -3.210 1.00 43.13 395 LEU A C 1
ATOM 2851 O O . LEU A 1 375 ? 152.012 27.961 -2.942 1.00 47.37 395 LEU A O 1
ATOM 2856 N N . ASP A 1 376 ? 153.427 26.894 -4.334 1.00 41.12 396 ASP A N 1
ATOM 2857 C CA . ASP A 1 376 ? 152.348 26.479 -5.224 1.00 40.10 396 ASP A CA 1
ATOM 2858 C C . ASP A 1 376 ? 151.370 25.571 -4.496 1.00 49.63 396 ASP A C 1
ATOM 2859 O O . ASP A 1 376 ? 150.152 25.694 -4.669 1.00 47.07 396 ASP A O 1
ATOM 2864 N N . HIS A 1 377 ? 151.886 24.652 -3.675 1.00 46.07 397 HIS A N 1
ATOM 2865 C CA . HIS A 1 377 ? 151.006 23.753 -2.944 1.00 36.00 397 HIS A CA 1
ATOM 2866 C C . HIS A 1 377 ? 150.132 24.528 -1.973 1.00 45.83 397 HIS A C 1
ATOM 2867 O O . HIS A 1 377 ? 148.952 24.205 -1.785 1.00 47.68 397 HIS A O 1
ATOM 2874 N N . PHE A 1 378 ? 150.699 25.551 -1.334 1.00 42.28 398 PHE A N 1
ATOM 2875 C CA . PHE A 1 378 ? 149.916 26.354 -0.397 1.00 38.47 398 PHE A CA 1
ATOM 2876 C C . PHE A 1 378 ? 148.809 27.100 -1.122 1.00 40.39 398 PHE A C 1
ATOM 2877 O O . PHE A 1 378 ? 147.650 27.100 -0.692 1.00 46.26 398 PHE A O 1
ATOM 2885 N N . LYS A 1 379 ? 149.153 27.727 -2.246 1.00 39.06 399 LYS A N 1
ATOM 2886 C CA . LYS A 1 379 ? 148.191 28.531 -2.983 1.00 44.03 399 LYS A CA 1
ATOM 2887 C C . LYS A 1 379 ? 147.116 27.660 -3.605 1.00 46.26 399 LYS A C 1
ATOM 2888 O O . LYS A 1 379 ? 145.941 28.036 -3.615 1.00 54.19 399 LYS A O 1
ATOM 2894 N N . LYS A 1 380 ? 147.500 26.493 -4.122 1.00 46.28 400 LYS A N 1
ATOM 2895 C CA . LYS A 1 380 ? 146.545 25.589 -4.762 1.00 44.76 400 LYS A CA 1
ATOM 2896 C C . LYS A 1 380 ? 145.560 25.003 -3.755 1.00 47.17 400 LYS A C 1
ATOM 2897 O O . LYS A 1 380 ? 144.419 24.689 -4.115 1.00 57.49 400 LYS A O 1
ATOM 2903 N N . THR A 1 381 ? 145.994 24.833 -2.511 1.00 41.63 401 THR A N 1
ATOM 2904 C CA . THR A 1 381 ? 145.153 24.259 -1.470 1.00 38.47 401 THR A CA 1
ATOM 2905 C C . THR A 1 381 ? 143.974 25.173 -1.169 1.00 38.91 401 THR A C 1
ATOM 2906 O O . THR A 1 381 ? 144.129 26.391 -1.037 1.00 42.18 401 THR A O 1
ATOM 2910 N N . LYS A 1 382 ? 142.796 24.571 -1.034 1.00 46.08 402 LYS A N 1
ATOM 2911 C CA . LYS A 1 382 ? 141.591 25.322 -0.700 1.00 38.45 402 LYS A CA 1
ATOM 2912 C C . LYS A 1 382 ? 141.658 25.830 0.738 1.00 40.30 402 LYS A C 1
ATOM 2913 O O . LYS A 1 382 ? 141.813 25.044 1.677 1.00 43.14 402 LYS A O 1
ATOM 2919 N N . LYS A 1 383 ? 141.542 27.142 0.915 1.00 37.52 403 LYS A N 1
ATOM 2920 C CA . LYS A 1 383 ? 141.692 27.752 2.228 1.00 46.67 403 LYS A CA 1
ATOM 2921 C C . LYS A 1 383 ? 140.508 28.666 2.510 1.00 39.91 403 LYS A C 1
ATOM 2922 O O . LYS A 1 383 ? 139.957 29.287 1.604 1.00 40.97 403 LYS A O 1
ATOM 2928 N N . MET A 1 384 ? 140.136 28.746 3.784 1.00 39.84 404 MET A N 1
ATOM 2929 C CA . MET A 1 384 ? 139.101 29.658 4.249 1.00 43.22 404 MET A CA 1
ATOM 2930 C C . MET A 1 384 ? 139.668 31.070 4.386 1.00 48.51 404 MET A C 1
ATOM 2931 O O . MET A 1 384 ? 140.886 31.274 4.478 1.00 40.94 404 MET A O 1
ATOM 2936 N N . GLY A 1 385 ? 138.763 32.053 4.377 1.00 42.26 405 GLY A N 1
ATOM 2937 C CA . GLY A 1 385 ? 139.058 33.401 4.828 1.00 41.33 405 GLY A CA 1
ATOM 2938 C C . GLY A 1 385 ? 139.171 34.453 3.741 1.00 42.97 405 GLY A C 1
ATOM 2939 O O . GLY A 1 385 ? 139.095 35.650 4.052 1.00 56.56 405 GLY A O 1
ATOM 2940 N N . GLY A 1 386 ? 139.365 34.064 2.489 1.00 43.01 406 GLY A N 1
ATOM 2941 C CA . GLY A 1 386 ? 139.651 35.031 1.450 1.00 44.16 406 GLY A CA 1
ATOM 2942 C C . GLY A 1 386 ? 141.137 35.337 1.330 1.00 52.52 406 GLY A C 1
ATOM 2943 O O . GLY A 1 386 ? 141.938 35.048 2.216 1.00 45.67 406 GLY A O 1
ATOM 2944 N N . LYS A 1 387 ? 141.493 35.968 0.207 1.00 56.90 407 LYS A N 1
ATOM 2945 C CA . LYS A 1 387 ? 142.894 36.072 -0.197 1.00 61.14 407 LYS A CA 1
ATOM 2946 C C . LYS A 1 387 ? 143.723 36.876 0.800 1.00 62.37 407 LYS A C 1
ATOM 2947 O O . LYS A 1 387 ? 144.859 36.502 1.117 1.00 61.02 407 LYS A O 1
ATOM 2949 N N . ASP A 1 388 ? 143.186 37.994 1.293 1.00 61.77 408 ASP A N 1
ATOM 2950 C CA . ASP A 1 388 ? 143.957 38.818 2.216 1.00 60.09 408 ASP A CA 1
ATOM 2951 C C . ASP A 1 388 ? 144.167 38.104 3.546 1.00 51.15 408 ASP A C 1
ATOM 2952 O O . ASP A 1 388 ? 145.239 38.209 4.153 1.00 52.18 408 ASP A O 1
ATOM 2957 N N . PHE A 1 389 ? 143.164 37.357 4.006 1.00 48.35 409 PHE A N 1
ATOM 2958 C CA . PHE A 1 389 ? 143.348 36.541 5.202 1.00 45.51 409 PHE A CA 1
ATOM 2959 C C . PHE A 1 389 ? 144.421 35.477 4.983 1.00 47.71 409 PHE A C 1
ATOM 2960 O O . PHE A 1 389 ? 145.267 35.244 5.857 1.00 42.25 409 PHE A O 1
ATOM 2968 N N . SER A 1 390 ? 144.420 34.834 3.811 1.00 41.62 410 SER A N 1
ATOM 2969 C CA . SER A 1 390 ? 145.372 33.754 3.566 1.00 48.28 410 SER A CA 1
ATOM 2970 C C . SER A 1 390 ? 146.787 34.264 3.321 1.00 49.99 410 SER A C 1
ATOM 2971 O O . SER A 1 390 ? 147.746 33.513 3.534 1.00 44.88 410 SER A O 1
ATOM 2974 N N . PHE A 1 391 ? 146.963 35.531 2.995 1.00 51.36 411 PHE A N 1
ATOM 2975 C CA . PHE A 1 391 ? 148.262 36.023 2.687 1.00 49.01 411 PHE A CA 1
ATOM 2976 C C . PHE A 1 391 ? 149.154 36.082 3.887 1.00 54.17 411 PHE A C 1
ATOM 2977 O O . PHE A 1 391 ? 150.298 35.842 3.806 1.00 38.55 411 PHE A O 1
ATOM 2985 N N . ARG A 1 392 ? 148.577 36.419 4.998 1.00 50.17 412 ARG A N 1
ATOM 2986 C CA . ARG A 1 392 ? 149.362 36.530 6.179 1.00 53.38 412 ARG A CA 1
ATOM 2987 C C . ARG A 1 392 ? 149.953 35.194 6.556 1.00 44.28 412 ARG A C 1
ATOM 2988 O O . ARG A 1 392 ? 151.036 35.116 7.060 1.00 46.24 412 ARG A O 1
ATOM 2996 N N . TYR A 1 393 ? 149.280 34.118 6.244 1.00 39.76 413 TYR A N 1
ATOM 2997 C CA . TYR A 1 393 ? 149.820 32.810 6.499 1.00 35.99 413 TYR A CA 1
ATOM 2998 C C . TYR A 1 393 ? 150.853 32.469 5.452 1.00 42.15 413 TYR A C 1
ATOM 2999 O O . TYR A 1 393 ? 151.813 31.868 5.768 1.00 45.70 413 TYR A O 1
ATOM 3008 N N . GLN A 1 394 ? 150.654 32.883 4.221 1.00 38.82 414 GLN A N 1
ATOM 3009 C CA . GLN A 1 394 ? 151.649 32.649 3.182 1.00 45.32 414 GLN A CA 1
ATOM 3010 C C . GLN A 1 394 ? 152.953 33.364 3.502 1.00 51.07 414 GLN A C 1
ATOM 3011 O O . GLN A 1 394 ? 154.039 32.806 3.309 1.00 51.39 414 GLN A O 1
ATOM 3017 N N . GLN A 1 395 ? 152.863 34.604 3.984 1.00 45.82 415 GLN A N 1
ATOM 3018 C CA . GLN A 1 395 ? 154.062 35.373 4.300 1.00 49.24 415 GLN A CA 1
ATOM 3019 C C . GLN A 1 395 ? 154.811 34.754 5.469 1.00 51.40 415 GLN A C 1
ATOM 3020 O O . GLN A 1 395 ? 156.047 34.775 5.506 1.00 50.49 415 GLN A O 1
ATOM 3022 N N . GLU A 1 396 ? 154.095 34.214 6.430 1.00 44.86 416 GLU A N 1
ATOM 3023 C CA . GLU A 1 396 ? 154.651 33.481 7.515 1.00 47.09 416 GLU A CA 1
ATOM 3024 C C . GLU A 1 396 ? 155.349 32.217 7.037 1.00 46.88 416 GLU A C 1
ATOM 3025 O O . GLU A 1 396 ? 156.292 31.839 7.601 1.00 43.40 416 GLU A O 1
ATOM 3031 N N . LEU A 1 397 ? 154.748 31.541 6.091 1.00 35.67 417 LEU A N 1
ATOM 3032 C CA . LEU A 1 397 ? 155.364 30.355 5.511 1.00 32.37 417 LEU A CA 1
ATOM 3033 C C . LEU A 1 397 ? 156.656 30.713 4.781 1.00 39.71 417 LEU A C 1
ATOM 3034 O O . LEU A 1 397 ? 157.640 29.966 4.842 1.00 41.06 417 LEU A O 1
ATOM 3039 N N . GLU A 1 398 ? 156.678 31.864 4.102 1.00 40.06 418 GLU A N 1
ATOM 3040 C CA . GLU A 1 398 ? 157.878 32.273 3.379 1.00 44.59 418 GLU A CA 1
ATOM 3041 C C . GLU A 1 398 ? 159.015 32.616 4.333 1.00 50.93 418 GLU A C 1
ATOM 3042 O O . GLU A 1 398 ? 160.189 32.403 4.002 1.00 49.10 418 GLU A O 1
ATOM 3048 N N . GLU A 1 399 ? 158.691 33.140 5.517 1.00 48.28 419 GLU A N 1
ATOM 3049 C CA . GLU A 1 399 ? 159.719 33.388 6.518 1.00 57.45 419 GLU A CA 1
ATOM 3050 C C . GLU A 1 399 ? 160.272 32.080 7.062 1.00 55.59 419 GLU A C 1
ATOM 3051 O O . GLU A 1 399 ? 161.486 31.942 7.243 1.00 54.44 419 GLU A O 1
ATOM 3057 N N . GLU A 1 400 ? 159.398 31.105 7.324 1.00 52.29 420 GLU A N 1
ATOM 3058 C CA . GLU A 1 400 ? 159.860 29.796 7.783 1.00 47.27 420 GLU A CA 1
ATOM 3059 C C . GLU A 1 400 ? 160.763 29.131 6.749 1.00 44.31 420 GLU A C 1
ATOM 3060 O O . GLU A 1 400 ? 161.807 28.564 7.093 1.00 45.37 420 GLU A O 1
ATOM 3066 N N . ILE A 1 401 ? 160.377 29.194 5.474 1.00 36.76 421 ILE A N 1
ATOM 3067 C CA . ILE A 1 401 ? 161.187 28.583 4.428 1.00 39.58 421 ILE A CA 1
ATOM 3068 C C . ILE A 1 401 ? 162.551 29.256 4.349 1.00 39.92 421 ILE A C 1
ATOM 3069 O O . ILE A 1 401 ? 163.579 28.596 4.157 1.00 39.05 421 ILE A O 1
ATOM 3074 N N . LYS A 1 402 ? 162.578 30.582 4.506 1.00 46.98 422 LYS A N 1
ATOM 3075 C CA . LYS A 1 402 ? 163.828 31.335 4.480 1.00 49.65 422 LYS A CA 1
ATOM 3076 C C . LYS A 1 402 ? 164.754 30.900 5.609 1.00 51.72 422 LYS A C 1
ATOM 3077 O O . LYS A 1 402 ? 165.958 30.718 5.401 1.00 56.85 422 LYS A O 1
ATOM 3083 N N . GLU A 1 403 ? 164.209 30.738 6.820 1.00 48.01 423 GLU A N 1
ATOM 3084 C CA . GLU A 1 403 ? 165.033 30.219 7.906 1.00 50.58 423 GLU A CA 1
ATOM 3085 C C . GLU A 1 403 ? 165.473 28.792 7.626 1.00 45.76 423 GLU A C 1
ATOM 3086 O O . GLU A 1 403 ? 166.634 28.434 7.862 1.00 54.49 423 GLU A O 1
ATOM 3092 N N . LEU A 1 404 ? 164.591 27.954 7.078 1.00 34.19 424 LEU A N 1
ATOM 3093 C CA . LEU A 1 404 ? 164.989 26.591 6.747 1.00 32.03 424 LEU A CA 1
ATOM 3094 C C . LEU A 1 404 ? 166.106 26.597 5.715 1.00 32.42 424 LEU A C 1
ATOM 3095 O O . LEU A 1 404 ? 167.072 25.836 5.839 1.00 38.53 424 LEU A O 1
ATOM 3100 N N . TYR A 1 405 ? 166.008 27.479 4.712 1.00 39.63 425 TYR A N 1
ATOM 3101 C CA . TYR A 1 405 ? 167.045 27.566 3.689 1.00 37.78 425 TYR A CA 1
ATOM 3102 C C . TYR A 1 405 ? 168.385 27.966 4.293 1.00 41.22 425 TYR A C 1
ATOM 3103 O O . TYR A 1 405 ? 169.433 27.443 3.898 1.00 37.01 425 TYR A O 1
ATOM 3112 N N . GLU A 1 406 ? 168.371 28.891 5.255 1.00 50.97 426 GLU A N 1
ATOM 3113 C CA . GLU A 1 406 ? 169.616 29.328 5.880 1.00 47.14 426 GLU A CA 1
ATOM 3114 C C . GLU A 1 406 ? 170.307 28.177 6.607 1.00 44.25 426 GLU A C 1
ATOM 3115 O O . GLU A 1 406 ? 171.525 28.001 6.494 1.00 46.73 426 GLU A O 1
ATOM 3121 N N . ASN A 1 407 ? 169.544 27.374 7.347 1.00 42.63 427 ASN A N 1
ATOM 3122 C CA . ASN A 1 407 ? 170.129 26.216 8.012 1.00 44.29 427 ASN A CA 1
ATOM 3123 C C . ASN A 1 407 ? 170.637 25.190 7.009 1.00 39.01 427 ASN A C 1
ATOM 3124 O O . ASN A 1 407 ? 171.709 24.608 7.207 1.00 43.83 427 ASN A O 1
ATOM 3129 N N . PHE A 1 408 ? 169.888 24.947 5.928 1.00 38.13 428 PHE A N 1
ATOM 3130 C CA . PHE A 1 408 ? 170.389 24.046 4.893 1.00 35.72 428 PHE A CA 1
ATOM 3131 C C . PHE A 1 408 ? 171.700 24.563 4.301 1.00 36.98 428 PHE A C 1
ATOM 3132 O O . PHE A 1 408 ? 172.624 23.779 4.054 1.00 38.39 428 PHE A O 1
ATOM 3140 N N . CYS A 1 409 ? 171.810 25.885 4.091 1.00 36.75 429 CYS A N 1
ATOM 3141 C CA . CYS A 1 409 ? 173.036 26.450 3.531 1.00 44.30 429 CYS A CA 1
ATOM 3142 C C . CYS A 1 409 ? 174.193 26.340 4.511 1.00 47.46 429 CYS A C 1
ATOM 3143 O O . CYS A 1 409 ? 175.335 26.075 4.108 1.00 41.16 429 CYS A O 1
ATOM 3146 N N . LYS A 1 410 ? 173.934 26.563 5.803 1.00 43.29 430 LYS A N 1
ATOM 3147 C CA . LYS A 1 410 ? 175.031 26.457 6.757 1.00 54.78 430 LYS A CA 1
ATOM 3148 C C . LYS A 1 410 ? 175.428 25.001 6.970 1.00 52.23 430 LYS A C 1
ATOM 3149 O O . LYS A 1 410 ? 176.613 24.708 7.152 1.00 57.31 430 LYS A O 1
ATOM 3155 N N . HIS A 1 411 ? 174.471 24.071 6.901 1.00 45.11 431 HIS A N 1
ATOM 3156 C CA . HIS A 1 411 ? 174.827 22.655 6.972 1.00 46.53 431 HIS A CA 1
ATOM 3157 C C . HIS A 1 411 ? 175.618 22.217 5.739 1.00 49.61 431 HIS A C 1
ATOM 3158 O O . HIS A 1 411 ? 176.623 21.506 5.856 1.00 51.99 431 HIS A O 1
ATOM 3165 N N . ASN A 1 412 ? 175.176 22.631 4.550 1.00 40.27 432 ASN A N 1
ATOM 3166 C CA . ASN A 1 412 ? 175.905 22.321 3.318 1.00 41.45 432 ASN A CA 1
ATOM 3167 C C . ASN A 1 412 ? 177.330 22.871 3.363 1.00 42.16 432 ASN A C 1
ATOM 3168 O O . ASN A 1 412 ? 178.296 22.175 3.017 1.00 44.48 432 ASN A O 1
ATOM 3173 N N . GLY A 1 413 ? 177.487 24.119 3.797 1.00 42.96 433 GLY A N 1
ATOM 3174 C CA . GLY A 1 413 ? 178.815 24.707 3.858 1.00 45.15 433 GLY A CA 1
ATOM 3175 C C . GLY A 1 413 ? 179.749 24.014 4.831 1.00 47.56 433 GLY A C 1
ATOM 3176 O O . GLY A 1 413 ? 180.970 24.084 4.661 1.00 49.18 433 GLY A O 1
ATOM 3177 N N . SER A 1 414 ? 179.209 23.342 5.849 1.00 49.98 434 SER A N 1
ATOM 3178 C CA . SER A 1 414 ? 180.075 22.632 6.780 1.00 50.16 434 SER A CA 1
ATOM 3179 C C . SER A 1 414 ? 180.683 21.380 6.163 1.00 52.74 434 SER A C 1
ATOM 3180 O O . SER A 1 414 ? 181.652 20.850 6.714 1.00 69.30 434 SER A O 1
ATOM 3183 N N . LYS A 1 415 ? 180.172 20.918 5.025 1.00 53.10 435 LYS A N 1
ATOM 3184 C CA . LYS A 1 415 ? 180.754 19.785 4.317 1.00 51.15 435 LYS A CA 1
ATOM 3185 C C . LYS A 1 415 ? 181.771 20.191 3.263 1.00 60.99 435 LYS A C 1
ATOM 3186 O O . LYS A 1 415 ? 182.226 19.328 2.507 1.00 78.96 435 LYS A O 1
ATOM 3192 N N . ASN A 1 416 ? 182.115 21.474 3.169 1.00 57.67 436 ASN A N 1
ATOM 3193 C CA . ASN A 1 416 ? 183.044 21.951 2.153 1.00 66.39 436 ASN A CA 1
ATOM 3194 C C . ASN A 1 416 ? 184.482 21.728 2.623 1.00 67.93 436 ASN A C 1
ATOM 3195 O O . ASN A 1 416 ? 184.797 21.965 3.791 1.00 83.54 436 ASN A O 1
ATOM 3200 N N . VAL A 1 417 ? 185.358 21.298 1.706 1.00 80.27 437 VAL A N 1
ATOM 3201 C CA . VAL A 1 417 ? 186.734 20.813 1.863 1.00 80.77 437 VAL A CA 1
ATOM 3202 C C . VAL A 1 417 ? 187.593 21.807 2.654 1.00 92.80 437 VAL A C 1
ATOM 3203 O O . VAL A 1 417 ? 188.314 21.417 3.589 1.00 100.56 437 VAL A O 1
ATOM 3207 N N . PHE A 1 418 ? 187.736 22.924 1.920 1.00 93.47 438 PHE A N 1
ATOM 3208 C CA . PHE A 1 418 ? 188.606 24.021 2.349 1.00 81.23 438 PHE A CA 1
ATOM 3209 C C . PHE A 1 418 ? 187.823 25.331 2.515 1.00 83.86 438 PHE A C 1
ATOM 3210 O O . PHE A 1 418 ? 186.630 25.449 2.089 1.00 82.58 438 PHE A O 1
ATOM 3212 N N . SER B 1 2 ? 146.642 16.839 35.330 1.00 92.78 22 SER B N 1
ATOM 3213 C CA . SER B 1 2 ? 147.641 17.466 34.472 1.00 92.96 22 SER B CA 1
ATOM 3214 C C . SER B 1 2 ? 149.056 17.213 34.984 1.00 89.52 22 SER B C 1
ATOM 3215 O O . SER B 1 2 ? 149.266 16.967 36.171 1.00 88.30 22 SER B O 1
ATOM 3218 N N . LYS B 1 3 ? 150.021 17.269 34.076 1.00 90.16 23 LYS B N 1
ATOM 3219 C CA . LYS B 1 3 ? 151.415 17.138 34.475 1.00 86.19 23 LYS B CA 1
ATOM 3220 C C . LYS B 1 3 ? 151.925 18.464 35.039 1.00 83.18 23 LYS B C 1
ATOM 3221 O O . LYS B 1 3 ? 151.529 19.533 34.566 1.00 87.78 23 LYS B O 1
ATOM 3223 N N . PRO B 1 4 ? 152.784 18.429 36.054 1.00 75.85 24 PRO B N 1
ATOM 3224 C CA . PRO B 1 4 ? 153.362 19.671 36.574 1.00 69.73 24 PRO B CA 1
ATOM 3225 C C . PRO B 1 4 ? 154.354 20.288 35.598 1.00 65.68 24 PRO B C 1
ATOM 3226 O O . PRO B 1 4 ? 154.861 19.638 34.680 1.00 63.34 24 PRO B O 1
ATOM 3230 N N . GLY B 1 5 ? 154.638 21.569 35.822 1.00 61.86 25 GLY B N 1
ATOM 3231 C CA . GLY B 1 5 ? 155.562 22.298 34.990 1.00 60.68 25 GLY B CA 1
ATOM 3232 C C . GLY B 1 5 ? 155.825 23.693 35.515 1.00 64.13 25 GLY B C 1
ATOM 3233 O O . GLY B 1 5 ? 155.267 24.117 36.534 1.00 60.23 25 GLY B O 1
ATOM 3234 N N . PRO B 1 6 ? 156.687 24.440 34.830 1.00 62.22 26 PRO B N 1
ATOM 3235 C CA . PRO B 1 6 ? 156.995 25.799 35.285 1.00 58.00 26 PRO B CA 1
ATOM 3236 C C . PRO B 1 6 ? 155.811 26.723 35.054 1.00 60.20 26 PRO B C 1
ATOM 3237 O O . PRO B 1 6 ? 155.084 26.594 34.069 1.00 68.29 26 PRO B O 1
ATOM 3241 N N . VAL B 1 7 ? 155.605 27.648 35.984 1.00 62.19 27 VAL B N 1
ATOM 3242 C CA . VAL B 1 7 ? 154.541 28.639 35.883 1.00 68.03 27 VAL B CA 1
ATOM 3243 C C . VAL B 1 7 ? 155.186 30.017 35.860 1.00 62.98 27 VAL B C 1
ATOM 3244 O O . VAL B 1 7 ? 155.912 30.383 36.794 1.00 60.35 27 VAL B O 1
ATOM 3248 N N . GLN B 1 8 ? 154.911 30.778 34.804 1.00 61.77 28 GLN B N 1
ATOM 3249 C CA . GLN B 1 8 ? 155.457 32.122 34.668 1.00 70.64 28 GLN B CA 1
ATOM 3250 C C . GLN B 1 8 ? 154.717 33.078 35.599 1.00 75.61 28 GLN B C 1
ATOM 3251 O O . GLN B 1 8 ? 153.508 33.284 35.449 1.00 79.22 28 GLN B O 1
ATOM 3257 N N . VAL B 1 9 ? 155.438 33.666 36.554 1.00 73.43 29 VAL B N 1
ATOM 3258 C CA . VAL B 1 9 ? 154.827 34.582 37.510 1.00 71.04 29 VAL B CA 1
ATOM 3259 C C . VAL B 1 9 ? 155.259 36.032 37.313 1.00 70.92 29 VAL B C 1
ATOM 3260 O O . VAL B 1 9 ? 154.492 36.939 37.678 1.00 64.81 29 VAL B O 1
ATOM 3264 N N . VAL B 1 10 ? 156.433 36.293 36.742 1.00 73.13 30 VAL B N 1
ATOM 3265 C CA . VAL B 1 10 ? 156.859 37.652 36.428 1.00 70.38 30 VAL B CA 1
ATOM 3266 C C . VAL B 1 10 ? 157.294 37.679 34.969 1.00 73.19 30 VAL B C 1
ATOM 3267 O O . VAL B 1 10 ? 158.165 36.901 34.561 1.00 76.15 30 VAL B O 1
ATOM 3271 N N . LEU B 1 11 ? 156.691 38.572 34.188 1.00 81.33 31 LEU B N 1
ATOM 3272 C CA . LEU B 1 11 ? 156.849 38.609 32.740 1.00 78.38 31 LEU B CA 1
ATOM 3273 C C . LEU B 1 11 ? 157.191 40.018 32.282 1.00 81.12 31 LEU B C 1
ATOM 3274 O O . LEU B 1 11 ? 156.953 40.999 32.990 1.00 86.67 31 LEU B O 1
ATOM 3279 N N . VAL B 1 12 ? 157.736 40.109 31.073 1.00 83.40 32 VAL B N 1
ATOM 3280 C CA . VAL B 1 12 ? 157.969 41.405 30.441 1.00 85.67 32 VAL B CA 1
ATOM 3281 C C . VAL B 1 12 ? 156.734 41.834 29.657 1.00 87.10 32 VAL B C 1
ATOM 3282 O O . VAL B 1 12 ? 156.242 41.101 28.802 1.00 92.76 32 VAL B O 1
ATOM 3286 N N . SER B 1 18 ? 158.252 47.533 31.018 1.00 90.44 38 SER B N 1
ATOM 3287 C CA . SER B 1 18 ? 157.743 47.278 32.363 1.00 94.01 38 SER B CA 1
ATOM 3288 C C . SER B 1 18 ? 157.457 45.790 32.587 1.00 90.19 38 SER B C 1
ATOM 3289 O O . SER B 1 18 ? 157.218 45.042 31.638 1.00 100.17 38 SER B O 1
ATOM 3292 N N . PHE B 1 19 ? 157.483 45.364 33.846 1.00 87.28 39 PHE B N 1
ATOM 3293 C CA . PHE B 1 19 ? 157.255 43.976 34.215 1.00 87.19 39 PHE B CA 1
ATOM 3294 C C . PHE B 1 19 ? 155.865 43.813 34.808 1.00 91.84 39 PHE B C 1
ATOM 3295 O O . PHE B 1 19 ? 155.378 44.688 35.532 1.00 91.42 39 PHE B O 1
ATOM 3303 N N . GLU B 1 20 ? 155.230 42.689 34.499 1.00 90.01 40 GLU B N 1
ATOM 3304 C CA . GLU B 1 20 ? 153.932 42.349 35.054 1.00 85.09 40 GLU B CA 1
ATOM 3305 C C . GLU B 1 20 ? 154.079 41.188 36.027 1.00 85.88 40 GLU B C 1
ATOM 3306 O O . GLU B 1 20 ? 155.033 40.409 35.963 1.00 84.16 40 GLU B O 1
ATOM 3308 N N . LEU B 1 21 ? 153.118 41.089 36.941 1.00 86.82 41 LEU B N 1
ATOM 3309 C CA . LEU B 1 21 ? 153.027 39.960 37.859 1.00 83.65 41 LEU B CA 1
ATOM 3310 C C . LEU B 1 21 ? 151.713 39.243 37.581 1.00 86.16 41 LEU B C 1
ATOM 3311 O O . LEU B 1 21 ? 150.637 39.791 37.839 1.00 89.83 41 LEU B O 1
ATOM 3316 N N . ASP B 1 22 ? 151.818 38.017 37.066 1.00 84.15 42 ASP B N 1
ATOM 3317 C CA . ASP B 1 22 ? 150.630 37.197 36.834 1.00 84.95 42 ASP B CA 1
ATOM 3318 C C . ASP B 1 22 ? 150.107 36.770 38.202 1.00 81.38 42 ASP B C 1
ATOM 3319 O O . ASP B 1 22 ? 150.362 35.669 38.695 1.00 72.03 42 ASP B O 1
ATOM 3324 N N . GLU B 1 23 ? 149.372 37.691 38.832 1.00 86.74 43 GLU B N 1
ATOM 3325 C CA . GLU B 1 23 ? 148.867 37.456 40.178 1.00 82.60 43 GLU B CA 1
ATOM 3326 C C . GLU B 1 23 ? 147.936 36.255 40.210 1.00 76.60 43 GLU B C 1
ATOM 3327 O O . GLU B 1 23 ? 148.027 35.415 41.112 1.00 75.64 43 GLU B O 1
ATOM 3333 N N . LYS B 1 24 ? 147.042 36.149 39.223 1.00 77.73 44 LYS B N 1
ATOM 3334 C CA . LYS B 1 24 ? 146.137 35.007 39.153 1.00 78.46 44 LYS B CA 1
ATOM 3335 C C . LYS B 1 24 ? 146.915 33.697 39.119 1.00 78.35 44 LYS B C 1
ATOM 3336 O O . LYS B 1 24 ? 146.632 32.775 39.893 1.00 76.21 44 LYS B O 1
ATOM 3338 N N . ALA B 1 25 ? 147.910 33.605 38.231 1.00 75.00 45 ALA B N 1
ATOM 3339 C CA . ALA B 1 25 ? 148.705 32.385 38.133 1.00 72.42 45 ALA B CA 1
ATOM 3340 C C . ALA B 1 25 ? 149.443 32.104 39.436 1.00 71.52 45 ALA B C 1
ATOM 3341 O O . ALA B 1 25 ? 149.455 30.968 39.925 1.00 71.23 45 ALA B O 1
ATOM 3343 N N . LEU B 1 26 ? 150.060 33.131 40.020 1.00 71.35 46 LEU B N 1
ATOM 3344 C CA . LEU B 1 26 ? 150.796 32.936 41.264 1.00 69.53 46 LEU B CA 1
ATOM 3345 C C . LEU B 1 26 ? 149.861 32.548 42.401 1.00 70.67 46 LEU B C 1
ATOM 3346 O O . LEU B 1 26 ? 150.133 31.597 43.144 1.00 69.97 46 LEU B O 1
ATOM 3351 N N . ALA B 1 27 ? 148.752 33.277 42.557 1.00 73.37 47 ALA B N 1
ATOM 3352 C CA . ALA B 1 27 ? 147.833 32.987 43.655 1.00 75.43 47 ALA B CA 1
ATOM 3353 C C . ALA B 1 27 ? 147.242 31.592 43.532 1.00 74.32 47 ALA B C 1
ATOM 3354 O O . ALA B 1 27 ? 146.972 30.944 44.549 1.00 74.07 47 ALA B O 1
ATOM 3356 N N . SER B 1 28 ? 147.046 31.112 42.301 1.00 74.68 48 SER B N 1
ATOM 3357 C CA . SER B 1 28 ? 146.480 29.772 42.192 1.00 76.96 48 SER B CA 1
ATOM 3358 C C . SER B 1 28 ? 147.423 28.716 42.750 1.00 77.75 48 SER B C 1
ATOM 3359 O O . SER B 1 28 ? 146.968 27.698 43.286 1.00 82.65 48 SER B O 1
ATOM 3362 N N . ILE B 1 29 ? 148.728 28.971 42.808 1.00 76.69 49 ILE B N 1
ATOM 3363 C CA . ILE B 1 29 ? 149.653 28.016 43.408 1.00 73.68 49 ILE B CA 1
ATOM 3364 C C . ILE B 1 29 ? 149.735 28.217 44.915 1.00 69.08 49 ILE B C 1
ATOM 3365 O O . ILE B 1 29 ? 149.679 27.257 45.691 1.00 66.81 49 ILE B O 1
ATOM 3370 N N . LEU B 1 30 ? 149.850 29.468 45.355 1.00 74.84 50 LEU B N 1
ATOM 3371 C CA . LEU B 1 30 ? 150.184 29.742 46.747 1.00 72.28 50 LEU B CA 1
ATOM 3372 C C . LEU B 1 30 ? 149.015 29.562 47.707 1.00 71.14 50 LEU B C 1
ATOM 3373 O O . LEU B 1 30 ? 149.247 29.369 48.906 1.00 67.69 50 LEU B O 1
ATOM 3378 N N . LEU B 1 31 ? 147.772 29.617 47.232 1.00 71.14 51 LEU B N 1
ATOM 3379 C CA . LEU B 1 31 ? 146.660 29.530 48.171 1.00 74.73 51 LEU B CA 1
ATOM 3380 C C . LEU B 1 31 ? 145.895 28.215 48.063 1.00 72.06 51 LEU B C 1
ATOM 3381 O O . LEU B 1 31 ? 144.768 28.116 48.563 1.00 74.32 51 LEU B O 1
ATOM 3386 N N . GLN B 1 32 ? 146.534 27.183 47.513 1.00 71.08 52 GLN B N 1
ATOM 3387 C CA . GLN B 1 32 ? 145.996 25.834 47.626 1.00 73.26 52 GLN B CA 1
ATOM 3388 C C . GLN B 1 32 ? 145.798 25.481 49.095 1.00 75.22 52 GLN B C 1
ATOM 3389 O O . GLN B 1 32 ? 146.585 25.884 49.957 1.00 69.32 52 GLN B O 1
ATOM 3395 N N . ASP B 1 33 ? 144.737 24.722 49.378 1.00 82.06 53 ASP B N 1
ATOM 3396 C CA . ASP B 1 33 ? 144.323 24.520 50.763 1.00 80.99 53 ASP B CA 1
ATOM 3397 C C . ASP B 1 33 ? 145.373 23.763 51.567 1.00 73.01 53 ASP B C 1
ATOM 3398 O O . ASP B 1 33 ? 145.552 24.026 52.762 1.00 68.28 53 ASP B O 1
ATOM 3403 N N . HIS B 1 34 ? 146.082 22.830 50.942 1.00 66.99 54 HIS B N 1
ATOM 3404 C CA . HIS B 1 34 ? 147.025 22.022 51.704 1.00 68.90 54 HIS B CA 1
ATOM 3405 C C . HIS B 1 34 ? 148.348 22.729 51.978 1.00 69.07 54 HIS B C 1
ATOM 3406 O O . HIS B 1 34 ? 149.179 22.170 52.702 1.00 67.94 54 HIS B O 1
ATOM 3413 N N . ILE B 1 35 ? 148.557 23.906 51.427 1.00 67.98 55 ILE B N 1
ATOM 3414 C CA . ILE B 1 35 ? 149.805 24.582 51.631 1.00 65.48 55 ILE B CA 1
ATOM 3415 C C . ILE B 1 35 ? 149.633 26.003 51.976 1.00 63.58 55 ILE B C 1
ATOM 3416 O O . ILE B 1 35 ? 150.511 26.626 52.418 1.00 62.44 55 ILE B O 1
ATOM 3421 N N . ARG B 1 36 ? 148.458 26.497 51.779 1.00 66.33 56 ARG B N 1
ATOM 3422 C CA . ARG B 1 36 ? 148.111 27.851 52.075 1.00 71.09 56 ARG B CA 1
ATOM 3423 C C . ARG B 1 36 ? 148.672 28.411 53.376 1.00 73.52 56 ARG B C 1
ATOM 3424 O O . ARG B 1 36 ? 149.190 29.477 53.388 1.00 66.26 56 ARG B O 1
ATOM 3432 N N . ASP B 1 37 ? 148.552 27.687 54.486 1.00 70.88 57 ASP B N 1
ATOM 3433 C CA . ASP B 1 37 ? 149.021 28.173 55.764 1.00 69.89 57 ASP B CA 1
ATOM 3434 C C . ASP B 1 37 ? 150.340 27.661 56.269 1.00 66.48 57 ASP B C 1
ATOM 3435 O O . ASP B 1 37 ? 150.735 27.999 57.329 1.00 64.01 57 ASP B O 1
ATOM 3440 N N . LEU B 1 38 ? 151.011 26.822 55.526 1.00 64.71 58 LEU B N 1
ATOM 3441 C CA . LEU B 1 38 ? 152.319 26.337 55.944 1.00 56.90 58 LEU B CA 1
ATOM 3442 C C . LEU B 1 38 ? 153.383 27.402 55.713 1.00 55.90 58 LEU B C 1
ATOM 3443 O O . LEU B 1 38 ? 153.301 28.203 54.777 1.00 57.30 58 LEU B O 1
ATOM 3448 N N . ASP B 1 39 ? 154.391 27.410 56.584 1.00 53.64 59 ASP B N 1
ATOM 3449 C CA . ASP B 1 39 ? 155.558 28.247 56.346 1.00 57.13 59 ASP B CA 1
ATOM 3450 C C . ASP B 1 39 ? 156.267 27.776 55.084 1.00 59.56 59 ASP B C 1
ATOM 3451 O O . ASP B 1 39 ? 156.373 26.575 54.825 1.00 57.05 59 ASP B O 1
ATOM 3456 N N . VAL B 1 40 ? 156.746 28.726 54.285 1.00 59.65 60 VAL B N 1
ATOM 3457 C CA . VAL B 1 40 ? 157.233 28.433 52.944 1.00 54.33 60 VAL B CA 1
ATOM 3458 C C . VAL B 1 40 ? 158.750 28.580 52.889 1.00 55.60 60 VAL B C 1
ATOM 3459 O O . VAL B 1 40 ? 159.325 29.496 53.490 1.00 55.68 60 VAL B O 1
ATOM 3463 N N . VAL B 1 41 ? 159.396 27.655 52.183 1.00 51.09 61 VAL B N 1
ATOM 3464 C CA . VAL B 1 41 ? 160.817 27.730 51.862 1.00 52.24 61 VAL B CA 1
ATOM 3465 C C . VAL B 1 41 ? 160.929 28.042 50.376 1.00 53.08 61 VAL B C 1
ATOM 3466 O O . VAL B 1 41 ? 160.357 27.327 49.542 1.00 53.96 61 VAL B O 1
ATOM 3470 N N . VAL B 1 42 ? 161.656 29.105 50.035 1.00 43.15 62 VAL B N 1
ATOM 3471 C CA . VAL B 1 42 ? 161.754 29.574 48.657 1.00 49.37 62 VAL B CA 1
ATOM 3472 C C . VAL B 1 42 ? 163.214 29.488 48.223 1.00 57.26 62 VAL B C 1
ATOM 3473 O O . VAL B 1 42 ? 164.050 30.294 48.654 1.00 50.96 62 VAL B O 1
ATOM 3477 N N . VAL B 1 43 ? 163.520 28.515 47.368 1.00 56.24 63 VAL B N 1
ATOM 3478 C CA . VAL B 1 43 ? 164.858 28.324 46.818 1.00 51.74 63 VAL B CA 1
ATOM 3479 C C . VAL B 1 43 ? 164.866 28.867 45.398 1.00 53.28 63 VAL B C 1
ATOM 3480 O O . VAL B 1 43 ? 164.166 28.347 44.520 1.00 58.03 63 VAL B O 1
ATOM 3484 N N . SER B 1 44 ? 165.652 29.912 45.164 1.00 49.70 64 SER B N 1
ATOM 3485 C CA . SER B 1 44 ? 165.738 30.553 43.861 1.00 51.45 64 SER B CA 1
ATOM 3486 C C . SER B 1 44 ? 167.111 30.291 43.257 1.00 56.82 64 SER B C 1
ATOM 3487 O O . SER B 1 44 ? 168.127 30.415 43.949 1.00 58.90 64 SER B O 1
ATOM 3490 N N . VAL B 1 45 ? 167.137 29.918 41.975 1.00 53.62 65 VAL B N 1
ATOM 3491 C CA . VAL B 1 45 ? 168.372 29.829 41.196 1.00 48.57 65 VAL B CA 1
ATOM 3492 C C . VAL B 1 45 ? 168.349 30.944 40.160 1.00 52.63 65 VAL B C 1
ATOM 3493 O O . VAL B 1 45 ? 167.435 31.010 39.327 1.00 61.22 65 VAL B O 1
ATOM 3497 N N . ALA B 1 46 ? 169.351 31.816 40.203 1.00 45.43 66 ALA B N 1
ATOM 3498 C CA . ALA B 1 46 ? 169.349 33.052 39.435 1.00 50.44 66 ALA B CA 1
ATOM 3499 C C . ALA B 1 46 ? 170.649 33.195 38.663 1.00 46.48 66 ALA B C 1
ATOM 3500 O O . ALA B 1 46 ? 171.717 32.819 39.156 1.00 49.58 66 ALA B O 1
ATOM 3502 N N . GLY B 1 47 ? 170.557 33.755 37.470 1.00 51.17 67 GLY B N 1
ATOM 3503 C CA . GLY B 1 47 ? 171.744 34.024 36.683 1.00 52.12 67 GLY B CA 1
ATOM 3504 C C . GLY B 1 47 ? 171.389 34.305 35.242 1.00 52.91 67 GLY B C 1
ATOM 3505 O O . GLY B 1 47 ? 170.218 34.371 34.854 1.00 47.95 67 GLY B O 1
ATOM 3506 N N . ALA B 1 48 ? 172.444 34.474 34.445 1.00 50.53 68 ALA B N 1
ATOM 3507 C CA . ALA B 1 48 ? 172.292 34.723 33.025 1.00 57.18 68 ALA B CA 1
ATOM 3508 C C . ALA B 1 48 ? 171.759 33.489 32.304 1.00 52.46 68 ALA B C 1
ATOM 3509 O O . ALA B 1 48 ? 171.846 32.352 32.781 1.00 57.48 68 ALA B O 1
ATOM 3511 N N . PHE B 1 49 ? 171.205 33.745 31.127 1.00 51.28 69 PHE B N 1
ATOM 3512 C CA . PHE B 1 49 ? 170.633 32.713 30.279 1.00 57.00 69 PHE B CA 1
ATOM 3513 C C . PHE B 1 49 ? 171.715 31.732 29.819 1.00 62.44 69 PHE B C 1
ATOM 3514 O O . PHE B 1 49 ? 172.852 32.121 29.549 1.00 64.18 69 PHE B O 1
ATOM 3522 N N . ARG B 1 50 ? 171.370 30.440 29.792 1.00 52.33 70 ARG B N 1
ATOM 3523 C CA . ARG B 1 50 ? 172.227 29.345 29.309 1.00 47.98 70 ARG B CA 1
ATOM 3524 C C . ARG B 1 50 ? 173.514 29.198 30.118 1.00 50.98 70 ARG B C 1
ATOM 3525 O O . ARG B 1 50 ? 174.606 29.046 29.563 1.00 56.36 70 ARG B O 1
ATOM 3533 N N . LYS B 1 51 ? 173.354 29.141 31.436 1.00 51.75 71 LYS B N 1
ATOM 3534 C CA . LYS B 1 51 ? 174.514 28.820 32.256 1.00 55.82 71 LYS B CA 1
ATOM 3535 C C . LYS B 1 51 ? 174.265 27.625 33.161 1.00 49.24 71 LYS B C 1
ATOM 3536 O O . LYS B 1 51 ? 174.957 27.470 34.167 1.00 57.08 71 LYS B O 1
ATOM 3542 N N . GLY B 1 52 ? 173.374 26.732 32.735 1.00 51.12 72 GLY B N 1
ATOM 3543 C CA . GLY B 1 52 ? 173.138 25.502 33.460 1.00 57.56 72 GLY B CA 1
ATOM 3544 C C . GLY B 1 52 ? 172.143 25.587 34.592 1.00 50.09 72 GLY B C 1
ATOM 3545 O O . GLY B 1 52 ? 172.118 24.689 35.439 1.00 46.25 72 GLY B O 1
ATOM 3546 N N . LYS B 1 53 ? 171.310 26.628 34.634 1.00 50.13 73 LYS B N 1
ATOM 3547 C CA . LYS B 1 53 ? 170.418 26.817 35.776 1.00 42.89 73 LYS B CA 1
ATOM 3548 C C . LYS B 1 53 ? 169.373 25.713 35.848 1.00 49.27 73 LYS B C 1
ATOM 3549 O O . LYS B 1 53 ? 169.148 25.121 36.910 1.00 50.77 73 LYS B O 1
ATOM 3555 N N . SER B 1 54 ? 168.719 25.428 34.721 1.00 46.52 74 SER B N 1
ATOM 3556 C CA . SER B 1 54 ? 167.665 24.420 34.688 1.00 43.81 74 SER B CA 1
ATOM 3557 C C . SER B 1 54 ? 168.213 23.013 34.888 1.00 51.09 74 SER B C 1
ATOM 3558 O O . SER B 1 54 ? 167.487 22.133 35.369 1.00 44.19 74 SER B O 1
ATOM 3561 N N . PHE B 1 55 ? 169.466 22.768 34.490 1.00 41.66 75 PHE B N 1
ATOM 3562 C CA . PHE B 1 55 ? 170.088 21.479 34.775 1.00 42.56 75 PHE B CA 1
ATOM 3563 C C . PHE B 1 55 ? 170.154 21.240 36.277 1.00 41.79 75 PHE B C 1
ATOM 3564 O O . PHE B 1 55 ? 169.867 20.137 36.756 1.00 44.33 75 PHE B O 1
ATOM 3572 N N . ILE B 1 56 ? 170.514 22.277 37.037 1.00 45.96 76 ILE B N 1
ATOM 3573 C CA . ILE B 1 56 ? 170.555 22.175 38.494 1.00 45.31 76 ILE B CA 1
ATOM 3574 C C . ILE B 1 56 ? 169.145 22.116 39.068 1.00 44.65 76 ILE B C 1
ATOM 3575 O O . ILE B 1 56 ? 168.864 21.342 39.995 1.00 41.45 76 ILE B O 1
ATOM 3580 N N . LEU B 1 57 ? 168.237 22.942 38.543 1.00 44.71 77 LEU B N 1
ATOM 3581 C CA . LEU B 1 57 ? 166.853 22.885 38.998 1.00 47.42 77 LEU B CA 1
ATOM 3582 C C . LEU B 1 57 ? 166.274 21.492 38.797 1.00 42.56 77 LEU B C 1
ATOM 3583 O O . LEU B 1 57 ? 165.529 20.993 39.649 1.00 42.62 77 LEU B O 1
ATOM 3588 N N . ASP B 1 58 ? 166.619 20.846 37.678 1.00 42.38 78 ASP B N 1
ATOM 3589 C CA . ASP B 1 58 ? 166.130 19.500 37.408 1.00 44.34 78 ASP B CA 1
ATOM 3590 C C . ASP B 1 58 ? 166.597 18.518 38.470 1.00 51.79 78 ASP B C 1
ATOM 3591 O O . ASP B 1 58 ? 165.825 17.653 38.904 1.00 46.93 78 ASP B O 1
ATOM 3596 N N . PHE B 1 59 ? 167.858 18.626 38.903 1.00 46.71 79 PHE B N 1
ATOM 3597 C CA . PHE B 1 59 ? 168.335 17.701 39.926 1.00 42.82 79 PHE B CA 1
ATOM 3598 C C . PHE B 1 59 ? 167.683 17.982 41.276 1.00 39.99 79 PHE B C 1
ATOM 3599 O O . PHE B 1 59 ? 167.468 17.055 42.067 1.00 40.84 79 PHE B O 1
ATOM 3607 N N . MET B 1 60 ? 167.364 19.247 41.555 1.00 42.63 80 MET B N 1
ATOM 3608 C CA . MET B 1 60 ? 166.583 19.565 42.741 1.00 38.37 80 MET B CA 1
ATOM 3609 C C . MET B 1 60 ? 165.215 18.898 42.677 1.00 45.57 80 MET B C 1
ATOM 3610 O O . MET B 1 60 ? 164.706 18.413 43.693 1.00 50.97 80 MET B O 1
ATOM 3615 N N . LEU B 1 61 ? 164.616 18.840 41.482 1.00 51.03 81 LEU B N 1
ATOM 3616 C CA . LEU B 1 61 ? 163.321 18.180 41.342 1.00 50.80 81 LEU B CA 1
ATOM 3617 C C . LEU B 1 61 ? 163.447 16.673 41.525 1.00 48.09 81 LEU B C 1
ATOM 3618 O O . LEU B 1 61 ? 162.574 16.052 42.142 1.00 45.41 81 LEU B O 1
ATOM 3623 N N . ARG B 1 62 ? 164.520 16.062 41.002 1.00 44.02 82 ARG B N 1
ATOM 3624 C CA . ARG B 1 62 ? 164.713 14.628 41.227 1.00 45.18 82 ARG B CA 1
ATOM 3625 C C . ARG B 1 62 ? 164.796 14.317 42.714 1.00 47.43 82 ARG B C 1
ATOM 3626 O O . ARG B 1 62 ? 164.272 13.299 43.176 1.00 50.43 82 ARG B O 1
ATOM 3634 N N . TYR B 1 63 ? 165.459 15.188 43.476 1.00 42.16 83 TYR B N 1
ATOM 3635 C CA . TYR B 1 63 ? 165.577 14.988 44.912 1.00 48.47 83 TYR B CA 1
ATOM 3636 C C . TYR B 1 63 ? 164.228 15.137 45.605 1.00 51.52 83 TYR B C 1
ATOM 3637 O O . TYR B 1 63 ? 163.880 14.333 46.476 1.00 46.28 83 TYR B O 1
ATOM 3646 N N . LEU B 1 64 ? 163.458 16.162 45.232 1.00 48.03 84 LEU B N 1
ATOM 3647 C CA . LEU B 1 64 ? 162.183 16.399 45.898 1.00 47.64 84 LEU B CA 1
ATOM 3648 C C . LEU B 1 64 ? 161.156 15.350 45.506 1.00 51.04 84 LEU B C 1
ATOM 3649 O O . LEU B 1 64 ? 160.329 14.943 46.330 1.00 56.54 84 LEU B O 1
ATOM 3654 N N . TYR B 1 65 ? 161.206 14.877 44.259 1.00 55.85 85 TYR B N 1
ATOM 3655 C CA . TYR B 1 65 ? 160.271 13.838 43.841 1.00 60.92 85 TYR B CA 1
ATOM 3656 C C . TYR B 1 65 ? 160.635 12.489 44.450 1.00 51.86 85 TYR B C 1
ATOM 3657 O O . TYR B 1 65 ? 159.751 11.729 44.852 1.00 50.25 85 TYR B O 1
ATOM 3666 N N . SER B 1 66 ? 161.933 12.176 44.532 1.00 47.90 86 SER B N 1
ATOM 3667 C CA . SER B 1 66 ? 162.346 10.949 45.208 1.00 48.20 86 SER B CA 1
ATOM 3668 C C . SER B 1 66 ? 161.983 10.985 46.687 1.00 58.37 86 SER B C 1
ATOM 3669 O O . SER B 1 66 ? 161.655 9.951 47.278 1.00 64.75 86 SER B O 1
ATOM 3672 N N . GLN B 1 67 ? 162.032 12.166 47.298 1.00 61.71 87 GLN B N 1
ATOM 3673 C CA . GLN B 1 67 ? 161.704 12.294 48.710 1.00 63.71 87 GLN B CA 1
ATOM 3674 C C . GLN B 1 67 ? 160.211 12.087 48.942 1.00 67.70 87 GLN B C 1
ATOM 3675 O O . GLN B 1 67 ? 159.807 11.343 49.843 1.00 72.04 87 GLN B O 1
ATOM 3681 N N . LYS B 1 68 ? 159.376 12.709 48.104 1.00 68.42 88 LYS B N 1
ATOM 3682 C CA . LYS B 1 68 ? 157.930 12.598 48.267 1.00 71.03 88 LYS B CA 1
ATOM 3683 C C . LYS B 1 68 ? 157.444 11.174 48.016 1.00 71.07 88 LYS B C 1
ATOM 3684 O O . LYS B 1 68 ? 156.589 10.664 48.749 1.00 67.29 88 LYS B O 1
ATOM 3690 N N . GLU B 1 69 ? 157.974 10.516 46.986 1.00 74.97 89 GLU B N 1
ATOM 3691 C CA . GLU B 1 69 ? 157.584 9.147 46.642 1.00 75.19 89 GLU B CA 1
ATOM 3692 C C . GLU B 1 69 ? 158.402 8.102 47.387 1.00 87.92 89 GLU B C 1
ATOM 3693 O O . GLU B 1 69 ? 158.738 7.058 46.815 1.00 101.27 89 GLU B O 1
ATOM 3695 N N . SER B 1 70 ? 158.738 8.359 48.650 1.00 80.33 90 SER B N 1
ATOM 3696 C CA . SER B 1 70 ? 159.467 7.411 49.497 1.00 80.20 90 SER B CA 1
ATOM 3697 C C . SER B 1 70 ? 160.801 6.991 48.886 1.00 82.21 90 SER B C 1
ATOM 3698 O O . SER B 1 70 ? 161.830 7.628 49.119 1.00 88.28 90 SER B O 1
ATOM 3700 N N . ASN B 1 74 ? 167.993 6.221 45.859 1.00 69.42 94 ASN B N 1
ATOM 3701 C CA . ASN B 1 74 ? 169.065 6.763 45.032 1.00 68.40 94 ASN B CA 1
ATOM 3702 C C . ASN B 1 74 ? 168.534 7.836 44.089 1.00 69.99 94 ASN B C 1
ATOM 3703 O O . ASN B 1 74 ? 168.314 7.576 42.907 1.00 83.30 94 ASN B O 1
ATOM 3705 N N . TRP B 1 75 ? 168.351 9.053 44.607 1.00 61.98 95 TRP B N 1
ATOM 3706 C CA . TRP B 1 75 ? 167.659 10.088 43.846 1.00 58.91 95 TRP B CA 1
ATOM 3707 C C . TRP B 1 75 ? 168.419 10.517 42.596 1.00 67.32 95 TRP B C 1
ATOM 3708 O O . TRP B 1 75 ? 167.835 11.173 41.729 1.00 65.66 95 TRP B O 1
ATOM 3719 N N . LEU B 1 76 ? 169.703 10.171 42.483 1.00 70.04 96 LEU B N 1
ATOM 3720 C CA . LEU B 1 76 ? 170.450 10.521 41.279 1.00 72.14 96 LEU B CA 1
ATOM 3721 C C . LEU B 1 76 ? 169.919 9.766 40.065 1.00 70.80 96 LEU B C 1
ATOM 3722 O O . LEU B 1 76 ? 169.746 10.354 38.991 1.00 73.41 96 LEU B O 1
ATOM 3727 N N . GLY B 1 77 ? 169.648 8.477 40.219 1.00 66.13 97 GLY B N 1
ATOM 3728 C CA . GLY B 1 77 ? 169.096 7.660 39.161 1.00 61.22 97 GLY B CA 1
ATOM 3729 C C . GLY B 1 77 ? 169.957 6.446 38.876 1.00 62.11 97 GLY B C 1
ATOM 3730 O O . GLY B 1 77 ? 171.001 6.222 39.489 1.00 61.36 97 GLY B O 1
ATOM 3731 N N . ASP B 1 78 ? 169.484 5.650 37.924 1.00 72.84 98 ASP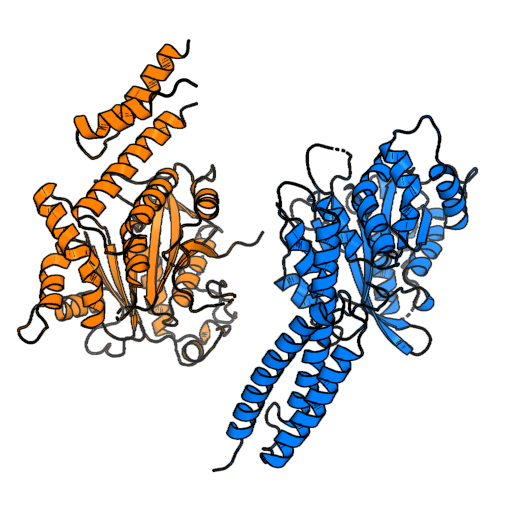 B N 1
ATOM 3732 C CA . ASP B 1 78 ? 170.215 4.475 37.468 1.00 71.20 98 ASP B CA 1
ATOM 3733 C C . ASP B 1 78 ? 171.317 4.913 36.510 1.00 77.48 98 ASP B C 1
ATOM 3734 O O . ASP B 1 78 ? 171.017 5.559 35.499 1.00 80.59 98 ASP B O 1
ATOM 3739 N N . PRO B 1 79 ? 172.587 4.603 36.794 1.00 74.01 99 PRO B N 1
ATOM 3740 C CA . PRO B 1 79 ? 173.674 5.037 35.893 1.00 71.68 99 PRO B CA 1
ATOM 3741 C C . PRO B 1 79 ? 173.470 4.666 34.433 1.00 72.25 99 PRO B C 1
ATOM 3742 O O . PRO B 1 79 ? 173.989 5.362 33.550 1.00 65.99 99 PRO B O 1
ATOM 3746 N N . GLU B 1 80 ? 172.726 3.601 34.148 1.00 66.57 100 GLU B N 1
ATOM 3747 C CA . GLU B 1 80 ? 172.478 3.172 32.779 1.00 73.08 100 GLU B CA 1
ATOM 3748 C C . GLU B 1 80 ? 171.177 3.722 32.210 1.00 72.45 100 GLU B C 1
ATOM 3749 O O . GLU B 1 80 ? 170.856 3.434 31.052 1.00 79.22 100 GLU B O 1
ATOM 3755 N N . GLU B 1 81 ? 170.432 4.512 32.981 1.00 69.31 101 GLU B N 1
ATOM 3756 C CA . GLU B 1 81 ? 169.180 5.033 32.452 1.00 72.92 101 GLU B CA 1
ATOM 3757 C C . GLU B 1 81 ? 169.357 6.459 31.940 1.00 75.56 101 GLU B C 1
ATOM 3758 O O . GLU B 1 81 ? 170.010 7.278 32.596 1.00 74.01 101 GLU B O 1
ATOM 3760 N N . PRO B 1 82 ? 168.795 6.765 30.771 1.00 70.26 102 PRO B N 1
ATOM 3761 C CA . PRO B 1 82 ? 168.897 8.129 30.238 1.00 74.05 102 PRO B CA 1
ATOM 3762 C C . PRO B 1 82 ? 168.075 9.128 31.040 1.00 73.69 102 PRO B C 1
ATOM 3763 O O . PRO B 1 82 ? 166.960 8.838 31.476 1.00 78.70 102 PRO B O 1
ATOM 3767 N N . LEU B 1 83 ? 168.639 10.324 31.213 1.00 75.11 103 LEU B N 1
ATOM 3768 C CA . LEU B 1 83 ? 168.002 11.446 31.887 1.00 69.34 103 LEU B CA 1
ATOM 3769 C C . LEU B 1 83 ? 166.922 12.070 31.009 1.00 73.47 103 LEU B C 1
ATOM 3770 O O . LEU B 1 83 ? 166.900 11.901 29.787 1.00 70.27 103 LEU B O 1
ATOM 3775 N N . THR B 1 84 ? 165.981 12.768 31.643 1.00 72.69 104 THR B N 1
ATOM 3776 C CA . THR B 1 84 ? 165.000 13.565 30.917 1.00 71.62 104 THR B CA 1
ATOM 3777 C C . THR B 1 84 ? 164.828 14.895 31.635 1.00 67.88 104 THR B C 1
ATOM 3778 O O . THR B 1 84 ? 164.565 14.917 32.842 1.00 62.01 104 THR B O 1
ATOM 3782 N N . GLY B 1 85 ? 164.960 15.976 30.867 1.00 70.94 105 GLY B N 1
ATOM 3783 C CA . GLY B 1 85 ? 164.801 17.309 31.415 1.00 69.58 105 GLY B CA 1
ATOM 3784 C C . GLY B 1 85 ? 163.382 17.561 31.895 1.00 72.00 105 GLY B C 1
ATOM 3785 O O . GLY B 1 85 ? 162.448 16.816 31.599 1.00 79.67 105 GLY B O 1
ATOM 3786 N N . PHE B 1 86 ? 163.217 18.645 32.656 1.00 60.33 106 PHE B N 1
ATOM 3787 C CA . PHE B 1 86 ? 161.924 18.981 33.240 1.00 63.66 106 PHE B CA 1
ATOM 3788 C C . PHE B 1 86 ? 161.243 20.166 32.562 1.00 69.33 106 PHE B C 1
ATOM 3789 O O . PHE B 1 86 ? 160.276 20.705 33.109 1.00 77.54 106 PHE B O 1
ATOM 3797 N N . SER B 1 87 ? 161.725 20.585 31.394 1.00 70.43 107 SER B N 1
ATOM 3798 C CA . SER B 1 87 ? 161.023 21.539 30.534 1.00 75.18 107 SER B CA 1
ATOM 3799 C C . SER B 1 87 ? 160.868 22.915 31.184 1.00 68.17 107 SER B C 1
ATOM 3800 O O . SER B 1 87 ? 159.873 23.608 30.962 1.00 68.42 107 SER B O 1
ATOM 3803 N N . TRP B 1 88 ? 161.855 23.335 31.983 1.00 62.37 108 TRP B N 1
ATOM 3804 C CA . TRP B 1 88 ? 161.901 24.728 32.418 1.00 61.65 108 TRP B CA 1
ATOM 3805 C C . TRP B 1 88 ? 162.046 25.665 31.223 1.00 65.64 108 TRP B C 1
ATOM 3806 O O . TRP B 1 88 ? 161.473 26.759 31.206 1.00 76.57 108 TRP B O 1
ATOM 3817 N N . ARG B 1 89 ? 162.817 25.251 30.217 1.00 54.53 109 ARG B N 1
ATOM 3818 C CA . ARG B 1 89 ? 163.059 26.054 29.030 1.00 65.93 109 ARG B CA 1
ATOM 3819 C C . ARG B 1 89 ? 162.103 25.734 27.889 1.00 78.83 109 ARG B C 1
ATOM 3820 O O . ARG B 1 89 ? 162.158 26.402 26.851 1.00 84.86 109 ARG B O 1
ATOM 3828 N N . GLY B 1 90 ? 161.249 24.729 28.046 1.00 76.45 110 GLY B N 1
ATOM 3829 C CA . GLY B 1 90 ? 160.269 24.410 27.027 1.00 76.10 110 GLY B CA 1
ATOM 3830 C C . GLY B 1 90 ? 159.206 25.483 26.903 1.00 82.23 110 GLY B C 1
ATOM 3831 O O . GLY B 1 90 ? 158.404 25.473 25.969 1.00 92.95 110 GLY B O 1
ATOM 3832 N N . ASP B 1 93 ? 159.759 32.460 24.037 1.00 84.21 113 ASP B N 1
ATOM 3833 C CA . ASP B 1 93 ? 161.124 32.113 23.678 1.00 84.86 113 ASP B CA 1
ATOM 3834 C C . ASP B 1 93 ? 161.964 31.842 24.908 1.00 88.26 113 ASP B C 1
ATOM 3835 O O . ASP B 1 93 ? 161.960 32.589 25.840 1.00 98.72 113 ASP B O 1
ATOM 3837 N N . PRO B 1 94 ? 162.748 30.787 24.899 1.00 86.16 114 PRO B N 1
ATOM 3838 C CA . PRO B 1 94 ? 163.540 30.444 26.085 1.00 78.89 114 PRO B CA 1
ATOM 3839 C C . PRO B 1 94 ? 164.428 31.521 26.722 1.00 74.75 114 PRO B C 1
ATOM 3840 O O . PRO B 1 94 ? 164.575 31.533 27.911 1.00 68.65 114 PRO B O 1
ATOM 3844 N N . GLU B 1 95 ? 164.955 32.465 25.958 1.00 87.43 115 GLU B N 1
ATOM 3845 C CA . GLU B 1 95 ? 165.841 33.490 26.489 1.00 80.69 115 GLU B CA 1
ATOM 3846 C C . GLU B 1 95 ? 165.157 34.679 27.150 1.00 87.19 115 GLU B C 1
ATOM 3847 O O . GLU B 1 95 ? 165.796 35.561 27.633 1.00 86.56 115 GLU B O 1
ATOM 3853 N N . THR B 1 96 ? 163.846 34.637 27.216 1.00 87.02 116 THR B N 1
ATOM 3854 C CA . THR B 1 96 ? 163.029 35.591 27.884 1.00 82.51 116 THR B CA 1
ATOM 3855 C C . THR B 1 96 ? 163.446 35.797 29.307 1.00 76.19 116 THR B C 1
ATOM 3856 O O . THR B 1 96 ? 163.749 34.889 30.013 1.00 71.19 116 THR B O 1
ATOM 3860 N N . THR B 1 97 ? 163.396 37.032 29.729 1.00 77.27 117 THR B N 1
ATOM 3861 C CA . THR B 1 97 ? 163.773 37.449 31.071 1.00 76.32 117 THR B CA 1
ATOM 3862 C C . THR B 1 97 ? 162.536 37.436 31.964 1.00 73.58 117 THR B C 1
ATOM 3863 O O . THR B 1 97 ? 161.513 38.035 31.617 1.00 82.22 117 THR B O 1
ATOM 3867 N N . GLY B 1 98 ? 162.622 36.748 33.096 1.00 65.17 118 GLY B N 1
ATOM 3868 C CA . GLY B 1 98 ? 161.485 36.678 33.990 1.00 60.44 118 GLY B CA 1
ATOM 3869 C C . GLY B 1 98 ? 161.731 35.726 35.145 1.00 64.39 118 GLY B C 1
ATOM 3870 O O . GLY B 1 98 ? 162.855 35.277 35.389 1.00 60.66 118 GLY B O 1
ATOM 3871 N N . ILE B 1 99 ? 160.645 35.442 35.860 1.00 68.70 119 ILE B N 1
ATOM 3872 C CA . ILE B 1 99 ? 160.665 34.574 37.029 1.00 62.26 119 ILE B CA 1
ATOM 3873 C C . ILE B 1 99 ? 159.599 33.500 36.852 1.00 61.03 119 ILE B C 1
ATOM 3874 O O . ILE B 1 99 ? 158.429 33.815 36.612 1.00 61.25 119 ILE B O 1
ATOM 3879 N N . GLN B 1 100 ? 160.009 32.241 36.961 1.00 61.57 120 GLN B N 1
ATOM 3880 C CA . GLN B 1 100 ? 159.118 31.090 36.926 1.00 61.29 120 GLN B CA 1
ATOM 3881 C C . GLN B 1 100 ? 159.216 30.333 38.245 1.00 61.96 120 GLN B C 1
ATOM 3882 O O . GLN B 1 100 ? 160.270 30.318 38.891 1.00 56.17 120 GLN B O 1
ATOM 3888 N N . ILE B 1 101 ? 158.117 29.695 38.641 1.00 56.22 121 ILE B N 1
ATOM 3889 C CA . ILE B 1 101 ? 158.141 28.775 39.768 1.00 62.29 121 ILE B CA 1
ATOM 3890 C C . ILE B 1 101 ? 157.522 27.458 39.328 1.00 57.34 121 ILE B C 1
ATOM 3891 O O . ILE B 1 101 ? 156.716 27.406 38.394 1.00 60.50 121 ILE B O 1
ATOM 3896 N N . TRP B 1 102 ? 157.928 26.387 40.001 1.00 54.68 122 TRP B N 1
ATOM 3897 C CA . TRP B 1 102 ? 157.380 25.070 39.723 1.00 55.82 122 TRP B CA 1
ATOM 3898 C C . TRP B 1 102 ? 155.958 24.981 40.266 1.00 60.97 122 TRP B C 1
ATOM 3899 O O . TRP B 1 102 ? 155.667 25.451 41.369 1.00 59.02 122 TRP B O 1
ATOM 3910 N N . SER B 1 103 ? 155.067 24.370 39.478 1.00 60.44 123 SER B N 1
ATOM 3911 C CA . SER B 1 103 ? 153.654 24.348 39.846 1.00 63.17 123 SER B CA 1
ATOM 3912 C C . SER B 1 103 ? 153.392 23.487 41.076 1.00 62.89 123 SER B C 1
ATOM 3913 O O . SER B 1 103 ? 152.476 23.786 41.853 1.00 63.43 123 SER B O 1
ATOM 3916 N N . GLU B 1 104 ? 154.165 22.425 41.277 1.00 60.86 124 GLU B N 1
ATOM 3917 C CA . GLU B 1 104 ? 153.974 21.550 42.430 1.00 63.81 124 GLU B CA 1
ATOM 3918 C C . GLU B 1 104 ? 154.801 22.063 43.604 1.00 62.54 124 GLU B C 1
ATOM 3919 O O . GLU B 1 104 ? 156.036 22.040 43.568 1.00 60.42 124 GLU B O 1
ATOM 3925 N N . VAL B 1 105 ? 154.118 22.511 44.650 1.00 58.97 125 VAL B N 1
ATOM 3926 C CA . VAL B 1 105 ? 154.760 22.849 45.912 1.00 56.88 125 VAL B CA 1
ATOM 3927 C C . VAL B 1 105 ? 154.865 21.579 46.742 1.00 58.53 125 VAL B C 1
ATOM 3928 O O . VAL B 1 105 ? 153.882 20.845 46.894 1.00 57.28 125 VAL B O 1
ATOM 3932 N N . PHE B 1 106 ? 156.057 21.302 47.262 1.00 55.93 126 PHE B N 1
ATOM 3933 C CA . PHE B 1 106 ? 156.271 20.100 48.056 1.00 53.09 126 PHE B CA 1
ATOM 3934 C C . PHE B 1 106 ? 156.048 20.391 49.535 1.00 52.88 126 PHE B C 1
ATOM 3935 O O . PHE B 1 106 ? 156.401 21.465 50.033 1.00 49.92 126 PHE B O 1
ATOM 3943 N N . THR B 1 107 ? 155.440 19.432 50.230 1.00 50.42 127 THR B N 1
ATOM 3944 C CA . THR B 1 107 ? 155.296 19.484 51.679 1.00 51.40 127 THR B CA 1
ATOM 3945 C C . THR B 1 107 ? 156.328 18.554 52.298 1.00 47.62 127 THR B C 1
ATOM 3946 O O . THR B 1 107 ? 156.358 17.361 51.983 1.00 49.37 127 THR B O 1
ATOM 3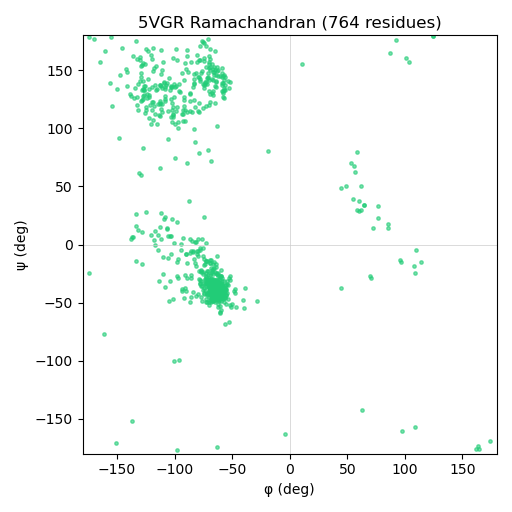950 N N . VAL B 1 108 ? 157.186 19.102 53.154 1.00 49.96 128 VAL B N 1
ATOM 3951 C CA . VAL B 1 108 ? 158.290 18.353 53.738 1.00 49.49 128 VAL B CA 1
ATOM 3952 C C . VAL B 1 108 ? 158.233 18.505 55.248 1.00 48.79 128 VAL B C 1
ATOM 3953 O O . VAL B 1 108 ? 158.064 19.620 55.760 1.00 59.18 128 VAL B O 1
ATOM 3957 N N . GLU B 1 109 ? 158.385 17.395 55.960 1.00 50.01 129 GLU B N 1
ATOM 3958 C CA . GLU B 1 109 ? 158.393 17.404 57.416 1.00 51.26 129 GLU B CA 1
ATOM 3959 C C . GLU B 1 109 ? 159.826 17.550 57.911 1.00 59.69 129 GLU B C 1
ATOM 3960 O O . GLU B 1 109 ? 160.683 16.708 57.616 1.00 61.79 129 GLU B O 1
ATOM 3966 N N . LYS B 1 110 ? 160.086 18.625 58.638 1.00 61.48 130 LYS B N 1
ATOM 3967 C CA . LYS B 1 110 ? 161.382 18.833 59.253 1.00 58.37 130 LYS B CA 1
ATOM 3968 C C . LYS B 1 110 ? 161.504 17.969 60.502 1.00 60.63 130 LYS B C 1
ATOM 3969 O O . LYS B 1 110 ? 160.495 17.529 61.062 1.00 69.34 130 LYS B O 1
ATOM 3975 N N . PRO B 1 111 ? 162.730 17.690 60.951 1.00 49.88 131 PRO B N 1
ATOM 3976 C CA . PRO B 1 111 ? 162.891 16.935 62.202 1.00 51.96 131 PRO B CA 1
ATOM 3977 C C . PRO B 1 111 ? 162.103 17.586 63.333 1.00 57.78 131 PRO B C 1
ATOM 3978 O O . PRO B 1 111 ? 162.118 18.805 63.506 1.00 67.22 131 PRO B O 1
ATOM 3982 N N . GLY B 1 112 ? 161.388 16.761 64.090 1.00 56.64 132 GLY B N 1
ATOM 3983 C CA . GLY B 1 112 ? 160.503 17.260 65.121 1.00 65.42 132 GLY B CA 1
ATOM 3984 C C . GLY B 1 112 ? 159.058 17.387 64.699 1.00 72.90 132 GLY B C 1
ATOM 3985 O O . GLY B 1 112 ? 158.192 17.558 65.565 1.00 72.65 132 GLY B O 1
ATOM 3986 N N . GLY B 1 113 ? 158.765 17.338 63.399 1.00 66.63 133 GLY B N 1
ATOM 3987 C CA . GLY B 1 113 ? 157.413 17.153 62.917 1.00 67.57 133 GLY B CA 1
ATOM 3988 C C . GLY B 1 113 ? 156.816 18.329 62.175 1.00 64.76 133 GLY B C 1
ATOM 3989 O O . GLY B 1 113 ? 155.787 18.157 61.507 1.00 70.04 133 GLY B O 1
ATOM 3990 N N . LYS B 1 114 ? 157.411 19.514 62.264 1.00 64.04 134 LYS B N 1
ATOM 3991 C CA . LYS B 1 114 ? 156.822 20.673 61.604 1.00 59.13 134 LYS B CA 1
ATOM 3992 C C . LYS B 1 114 ? 156.866 20.512 60.088 1.00 62.25 134 LYS B C 1
ATOM 3993 O O . LYS B 1 114 ? 157.905 20.163 59.519 1.00 67.93 134 LYS B O 1
ATOM 3999 N N . LYS B 1 115 ? 155.737 20.775 59.434 1.00 52.76 135 LYS B N 1
ATOM 4000 C CA . LYS B 1 115 ? 155.625 20.658 57.987 1.00 54.21 135 LYS B CA 1
ATOM 4001 C C . LYS B 1 115 ? 155.730 22.032 57.341 1.00 53.75 135 LYS B C 1
ATOM 4002 O O . LYS B 1 115 ? 155.162 23.012 57.835 1.00 59.84 135 LYS B O 1
ATOM 4008 N N . VAL B 1 116 ? 156.466 22.094 56.235 1.00 53.13 136 VAL B N 1
ATOM 4009 C CA . VAL B 1 116 ? 156.741 23.334 55.524 1.00 53.97 136 VAL B CA 1
ATOM 4010 C C . VAL B 1 116 ? 156.499 23.126 54.036 1.00 50.23 136 VAL B C 1
ATOM 4011 O O . VAL B 1 116 ? 156.500 22.001 53.528 1.00 59.69 136 VAL B O 1
ATOM 4015 N N . ALA B 1 117 ? 156.292 24.233 53.333 1.00 49.60 137 ALA B N 1
ATOM 4016 C CA . ALA B 1 117 ? 156.114 24.222 51.888 1.00 52.87 137 ALA B CA 1
ATOM 4017 C C . ALA B 1 117 ? 157.424 24.610 51.209 1.00 50.53 137 ALA B C 1
ATOM 4018 O O . ALA B 1 117 ? 158.091 25.559 51.634 1.00 48.14 137 ALA B O 1
ATOM 4020 N N . VAL B 1 118 ? 157.788 23.877 50.156 1.00 49.55 138 VAL B N 1
ATOM 4021 C CA . VAL B 1 118 ? 159.033 24.103 49.427 1.00 48.20 138 VAL B CA 1
ATOM 4022 C C . VAL B 1 118 ? 158.691 24.562 48.011 1.00 50.37 138 VAL B C 1
ATOM 4023 O O . VAL B 1 118 ? 158.019 23.848 47.258 1.00 52.08 138 VAL B O 1
ATOM 4027 N N . VAL B 1 119 ? 159.161 25.753 47.651 1.00 52.93 139 VAL B N 1
ATOM 4028 C CA . VAL B 1 119 ? 158.918 26.355 46.347 1.00 47.86 139 VAL B CA 1
ATOM 4029 C C . VAL B 1 119 ? 160.255 26.499 45.636 1.00 53.39 139 VAL B C 1
ATOM 4030 O O . VAL B 1 119 ? 161.233 26.954 46.242 1.00 48.71 139 VAL B O 1
ATOM 4034 N N . LEU B 1 120 ? 160.300 26.093 44.361 1.00 51.21 140 LEU B N 1
ATOM 4035 C CA . LEU B 1 120 ? 161.465 26.264 43.494 1.00 52.74 140 LEU B CA 1
ATOM 4036 C C . LEU B 1 120 ? 161.225 27.407 42.517 1.00 54.05 140 LEU B C 1
ATOM 4037 O O . LEU B 1 120 ? 160.177 27.455 41.858 1.00 55.92 140 LEU B O 1
ATOM 4042 N N . MET B 1 121 ? 162.209 28.300 42.390 1.00 47.68 141 MET B N 1
ATOM 4043 C CA . MET B 1 121 ? 162.059 29.501 41.583 1.00 45.20 141 MET B CA 1
ATOM 4044 C C . MET B 1 121 ? 163.183 29.606 40.560 1.00 53.58 141 MET B C 1
ATOM 4045 O O . MET B 1 121 ? 164.353 29.372 40.885 1.00 56.72 141 MET B O 1
ATOM 4050 N N . ASP B 1 122 ? 162.813 29.967 39.328 1.00 54.64 142 ASP B N 1
ATOM 4051 C CA . ASP B 1 122 ? 163.722 30.106 38.192 1.00 53.19 142 ASP B CA 1
ATOM 4052 C C . ASP B 1 122 ? 163.808 31.587 37.848 1.00 54.58 142 ASP B C 1
ATOM 4053 O O . ASP B 1 122 ? 162.818 32.190 37.415 1.00 50.35 142 ASP B O 1
ATOM 4058 N N . THR B 1 123 ? 164.987 32.171 38.036 1.00 50.05 143 THR B N 1
ATOM 4059 C CA . THR B 1 123 ? 165.214 33.602 37.845 1.00 50.29 143 THR B CA 1
ATOM 4060 C C . THR B 1 123 ? 166.197 33.801 36.691 1.00 58.33 143 THR B C 1
ATOM 4061 O O . THR B 1 123 ? 167.407 33.607 36.849 1.00 62.20 143 THR B O 1
ATOM 4065 N N . GLN B 1 124 ? 165.679 34.192 35.532 1.00 57.73 144 GLN B N 1
ATOM 4066 C CA . GLN B 1 124 ? 166.529 34.347 34.360 1.00 63.90 144 GLN B CA 1
ATOM 4067 C C . GLN B 1 124 ? 166.443 35.767 33.828 1.00 64.09 144 GLN B C 1
ATOM 4068 O O . GLN B 1 124 ? 165.350 36.261 33.536 1.00 70.90 144 GLN B O 1
ATOM 4074 N N . GLY B 1 125 ? 167.620 36.368 33.669 1.00 67.76 145 GLY B N 1
ATOM 4075 C CA . GLY B 1 125 ? 167.741 37.710 33.141 1.00 75.04 145 GLY B CA 1
ATOM 4076 C C . GLY B 1 125 ? 169.056 37.894 32.416 1.00 76.71 145 GLY B C 1
ATOM 4077 O O . GLY B 1 125 ? 169.784 36.921 32.190 1.00 81.91 145 GLY B O 1
ATOM 4078 N N . ALA B 1 126 ? 169.380 39.136 32.047 1.00 81.81 146 ALA B N 1
ATOM 4079 C CA . ALA B 1 126 ? 170.597 39.393 31.284 1.00 79.26 146 ALA B CA 1
ATOM 4080 C C . ALA B 1 126 ? 171.843 39.240 32.151 1.00 88.67 146 ALA B C 1
ATOM 4081 O O . ALA B 1 126 ? 172.811 38.584 31.747 1.00 93.98 146 ALA B O 1
ATOM 4083 N N . PHE B 1 127 ? 171.832 39.838 33.340 1.00 89.14 147 PHE B N 1
ATOM 4084 C CA . PHE B 1 127 ? 172.970 39.817 34.263 1.00 82.84 147 PHE B CA 1
ATOM 4085 C C . PHE B 1 127 ? 174.293 40.191 33.586 1.00 89.16 147 PHE B C 1
ATOM 4086 O O . PHE B 1 127 ? 175.242 39.404 33.568 1.00 91.22 147 PHE B O 1
ATOM 4094 N N . VAL B 1 133 ? 172.179 48.659 28.734 1.00 91.88 153 VAL B N 1
ATOM 4095 C CA . VAL B 1 133 ? 171.430 49.911 28.714 1.00 99.17 153 VAL B CA 1
ATOM 4096 C C . VAL B 1 133 ? 170.123 49.765 29.491 1.00 104.99 153 VAL B C 1
ATOM 4097 O O . VAL B 1 133 ? 169.796 50.600 30.337 1.00 110.53 153 VAL B O 1
ATOM 4099 N N . LYS B 1 134 ? 169.380 48.702 29.198 1.00 103.50 154 LYS B N 1
ATOM 4100 C CA . LYS B 1 134 ? 168.116 48.456 29.868 1.00 94.62 154 LYS B CA 1
ATOM 4101 C C . LYS B 1 134 ? 168.349 47.822 31.235 1.00 98.64 154 LYS B C 1
ATOM 4102 O O . LYS B 1 134 ? 169.423 47.292 31.531 1.00 104.31 154 LYS B O 1
ATOM 4104 N N . ASP B 1 135 ? 167.312 47.868 32.067 1.00 97.93 155 ASP B N 1
ATOM 4105 C CA . ASP B 1 135 ? 167.379 47.414 33.451 1.00 90.17 155 ASP B CA 1
ATOM 4106 C C . ASP B 1 135 ? 166.647 46.079 33.588 1.00 91.95 155 ASP B C 1
ATOM 4107 O O . ASP B 1 135 ? 165.440 46.037 33.834 1.00 98.51 155 ASP B O 1
ATOM 4109 N N . CYS B 1 136 ? 167.387 44.983 33.424 1.00 88.61 156 CYS B N 1
ATOM 4110 C CA . CYS B 1 136 ? 166.906 43.679 33.868 1.00 87.85 156 CYS B CA 1
ATOM 4111 C C . CYS B 1 136 ? 167.080 43.490 35.367 1.00 89.33 156 CYS B C 1
ATOM 4112 O O . CYS B 1 136 ? 166.801 42.399 35.875 1.00 87.40 156 CYS B O 1
ATOM 4114 N N . ALA B 1 137 ? 167.535 44.540 36.068 1.00 89.58 157 ALA B N 1
ATOM 4115 C CA . ALA B 1 137 ? 167.799 44.470 37.502 1.00 79.46 157 ALA B CA 1
ATOM 4116 C C . ALA B 1 137 ? 166.525 44.263 38.308 1.00 78.50 157 ALA B C 1
ATOM 4117 O O . ALA B 1 137 ? 166.598 43.829 39.460 1.00 83.71 157 ALA B O 1
ATOM 4119 N N . THR B 1 138 ? 165.363 44.570 37.731 1.00 80.50 158 THR B N 1
ATOM 4120 C CA . THR B 1 138 ? 164.097 44.356 38.420 1.00 68.97 158 THR B CA 1
ATOM 4121 C C . THR B 1 138 ? 163.936 42.895 38.809 1.00 71.21 158 THR B C 1
ATOM 4122 O O . THR B 1 138 ? 163.529 42.577 39.932 1.00 75.58 158 THR B O 1
ATOM 4126 N N . ILE B 1 139 ? 164.284 41.990 37.894 1.00 74.67 159 ILE B N 1
ATOM 4127 C CA . ILE B 1 139 ? 164.064 40.561 38.120 1.00 71.16 159 ILE B CA 1
ATOM 4128 C C . ILE B 1 139 ? 164.906 40.065 39.293 1.00 66.63 159 ILE B C 1
ATOM 4129 O O . ILE B 1 139 ? 164.423 39.325 40.157 1.00 62.73 159 ILE B O 1
ATOM 4134 N N . PHE B 1 140 ? 166.177 40.476 39.344 1.00 65.46 160 PHE B N 1
ATOM 4135 C CA . PHE B 1 140 ? 167.078 39.989 40.384 1.00 59.93 160 PHE B CA 1
ATOM 4136 C C . PHE B 1 140 ? 166.640 40.465 41.763 1.00 62.39 160 PHE B C 1
ATOM 4137 O O . PHE B 1 140 ? 166.752 39.727 42.747 1.00 60.75 160 PHE B O 1
ATOM 4145 N N . ALA B 1 141 ? 166.140 41.699 41.851 1.00 72.46 161 ALA B N 1
ATOM 4146 C CA . ALA B 1 141 ? 165.699 42.233 43.134 1.00 72.41 161 ALA B CA 1
ATOM 4147 C C . ALA B 1 141 ? 164.468 41.499 43.641 1.00 70.82 161 ALA B C 1
ATOM 4148 O O . ALA B 1 141 ? 164.417 41.081 44.803 1.00 71.17 161 ALA B O 1
ATOM 4150 N N . LEU B 1 142 ? 163.460 41.333 42.780 1.00 72.89 162 LEU B N 1
ATOM 4151 C CA . LEU B 1 142 ? 162.213 40.719 43.219 1.00 69.84 162 LEU B CA 1
ATOM 4152 C C . LEU B 1 142 ? 162.437 39.301 43.718 1.00 66.57 162 LEU B C 1
ATOM 4153 O O . LEU B 1 142 ? 161.910 38.918 44.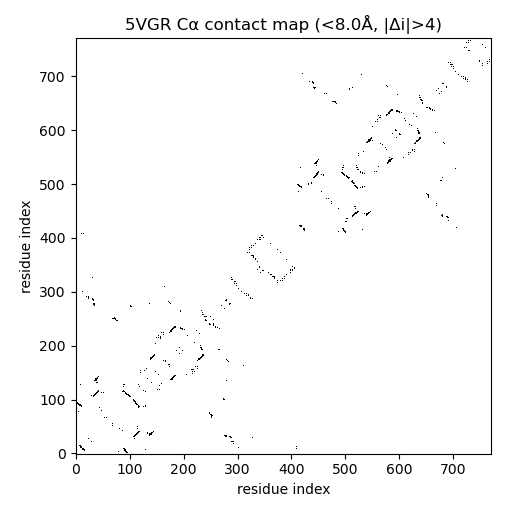767 1.00 66.42 162 LEU B O 1
ATOM 4158 N N . SER B 1 143 ? 163.231 38.511 42.988 1.00 63.00 163 SER B N 1
ATOM 4159 C CA . SER B 1 143 ? 163.499 37.143 43.416 1.00 62.77 163 SER B CA 1
ATOM 4160 C C . SER B 1 143 ? 164.347 37.101 44.681 1.00 65.14 163 SER B C 1
ATOM 4161 O O . SER B 1 143 ? 164.155 36.214 45.521 1.00 65.92 163 SER B O 1
ATOM 4164 N N . THR B 1 144 ? 165.283 38.039 44.837 1.00 61.61 164 THR B N 1
ATOM 4165 C CA . THR B 1 144 ? 166.086 38.049 46.055 1.00 51.90 164 THR B CA 1
ATOM 4166 C C . THR B 1 144 ? 165.246 38.439 47.266 1.00 56.75 164 THR B C 1
ATOM 4167 O O . THR B 1 144 ? 165.409 37.868 48.352 1.00 53.45 164 THR B O 1
ATOM 4171 N N . MET B 1 145 ? 164.321 39.387 47.102 1.00 60.98 165 MET B N 1
ATOM 4172 C CA . MET B 1 145 ? 163.475 39.829 48.205 1.00 61.28 165 MET B CA 1
ATOM 4173 C C . MET B 1 145 ? 162.415 38.807 48.586 1.00 64.99 165 MET B C 1
ATOM 4174 O O . MET B 1 145 ? 161.810 38.939 49.655 1.00 68.89 165 MET B O 1
ATOM 4179 N N . THR B 1 146 ? 162.174 37.801 47.744 1.00 64.55 166 THR B N 1
ATOM 4180 C CA . THR B 1 146 ? 161.109 36.834 47.972 1.00 60.92 166 THR B CA 1
ATOM 4181 C C . THR B 1 146 ? 161.625 35.427 48.232 1.00 59.95 166 THR B C 1
ATOM 4182 O O . THR B 1 146 ? 160.828 34.488 48.290 1.00 62.10 166 THR B O 1
ATOM 4186 N N . SER B 1 147 ? 162.928 35.250 48.386 1.00 65.87 167 SER B N 1
ATOM 4187 C CA . SER B 1 147 ? 163.506 33.925 48.526 1.00 61.77 167 SER B CA 1
ATOM 4188 C C . SER B 1 147 ? 164.189 33.786 49.876 1.00 54.19 167 SER B C 1
ATOM 4189 O O . SER B 1 147 ? 164.656 34.769 50.460 1.00 69.72 167 SER B O 1
ATOM 4192 N N . SER B 1 148 ? 164.245 32.552 50.371 1.00 44.11 168 SER B N 1
ATOM 4193 C CA . SER B 1 148 ? 165.044 32.285 51.557 1.00 50.92 168 SER B CA 1
ATOM 4194 C C . SER B 1 148 ? 166.464 31.874 51.198 1.00 53.20 168 SER B C 1
ATOM 4195 O O . SER B 1 148 ? 167.385 32.092 51.993 1.00 47.70 168 SER B O 1
ATOM 4198 N N . VAL B 1 149 ? 166.668 31.308 50.008 1.00 46.00 169 VAL B N 1
ATOM 4199 C CA . VAL B 1 149 ? 167.994 30.951 49.515 1.00 47.82 169 VAL B CA 1
ATOM 4200 C C . VAL B 1 149 ? 168.124 31.480 48.095 1.00 51.15 169 VAL B C 1
ATOM 4201 O O . VAL B 1 149 ? 167.395 31.036 47.196 1.00 52.25 169 VAL B O 1
ATOM 4205 N N . GLN B 1 150 ? 169.043 32.423 47.892 1.00 47.46 170 GLN B N 1
ATOM 4206 C CA . GLN B 1 150 ? 169.341 32.955 46.570 1.00 46.80 170 GLN B CA 1
ATOM 4207 C C . GLN B 1 150 ? 170.623 32.301 46.067 1.00 54.43 170 GLN B C 1
ATOM 4208 O O . GLN B 1 150 ? 171.716 32.590 46.569 1.00 53.74 170 GLN B O 1
ATOM 4214 N N . ILE B 1 151 ? 170.486 31.433 45.070 1.00 58.25 171 ILE B N 1
ATOM 4215 C CA . ILE B 1 151 ? 171.617 30.710 44.504 1.00 52.88 171 ILE B CA 1
ATOM 4216 C C . ILE B 1 151 ? 172.069 31.475 43.261 1.00 50.99 171 ILE B C 1
ATOM 4217 O O . ILE B 1 151 ? 171.465 31.373 42.189 1.00 54.64 171 ILE B O 1
ATOM 4222 N N . TYR B 1 152 ? 173.135 32.260 43.418 1.00 45.39 172 TYR B N 1
ATOM 4223 C CA . TYR B 1 152 ? 173.657 33.131 42.364 1.00 49.99 172 TYR B CA 1
ATOM 4224 C C . TYR B 1 152 ? 174.549 32.280 41.475 1.00 52.17 172 TYR B C 1
ATOM 4225 O O . TYR B 1 152 ? 175.701 31.998 41.813 1.00 52.93 172 TYR B O 1
ATOM 4234 N N . ASN B 1 153 ? 173.999 31.848 40.340 1.00 50.00 173 ASN B N 1
ATOM 4235 C CA . ASN B 1 153 ? 174.636 30.866 39.469 1.00 52.03 173 ASN B CA 1
ATOM 4236 C C . ASN B 1 153 ? 175.599 31.579 38.523 1.00 54.88 173 ASN B C 1
ATOM 4237 O O . ASN B 1 153 ? 175.172 32.358 37.668 1.00 57.75 173 ASN B O 1
ATOM 4242 N N . LEU B 1 154 ? 176.899 31.315 38.671 1.00 49.99 174 LEU B N 1
ATOM 4243 C CA . LEU B 1 154 ? 177.925 31.987 37.887 1.00 50.04 174 LEU B CA 1
ATOM 4244 C C . LEU B 1 154 ? 178.815 30.967 37.194 1.00 48.90 174 LEU B C 1
ATOM 4245 O O . LEU B 1 154 ? 178.959 29.827 37.643 1.00 56.41 174 LEU B O 1
ATOM 4250 N N . SER B 1 155 ? 179.431 31.401 36.101 1.00 43.20 175 SER B N 1
ATOM 4251 C CA . SER B 1 155 ? 180.326 30.557 35.323 1.00 47.45 175 SER B CA 1
ATOM 4252 C C . SER B 1 155 ? 181.776 30.838 35.706 1.00 52.55 175 SER B C 1
ATOM 4253 O O . SER B 1 155 ? 182.255 31.965 35.556 1.00 54.29 175 SER B O 1
ATOM 4256 N N . GLN B 1 156 ? 182.456 29.816 36.228 1.00 54.31 176 GLN B N 1
ATOM 4257 C CA . GLN B 1 156 ? 183.912 29.743 36.347 1.00 52.50 176 GLN B CA 1
ATOM 4258 C C . GLN B 1 156 ? 184.540 30.686 37.372 1.00 53.25 176 GLN B C 1
ATOM 4259 O O . GLN B 1 156 ? 185.614 30.381 37.908 1.00 51.83 176 GLN B O 1
ATOM 4265 N N . ASN B 1 157 ? 183.904 31.814 37.667 1.00 45.89 177 ASN B N 1
ATOM 4266 C CA . ASN B 1 157 ? 184.522 32.754 38.587 1.00 51.82 177 ASN B CA 1
ATOM 4267 C C . ASN B 1 157 ? 183.478 33.748 39.065 1.00 56.51 177 ASN B C 1
ATOM 4268 O O . ASN B 1 157 ? 182.465 33.977 38.396 1.00 54.55 177 ASN B O 1
ATOM 4273 N N . ILE B 1 158 ? 183.758 34.333 40.225 1.00 55.60 178 ILE B N 1
ATOM 4274 C CA . ILE B 1 158 ? 183.020 35.490 40.713 1.00 58.81 178 ILE B CA 1
ATOM 4275 C C . ILE B 1 158 ? 183.775 36.725 40.242 1.00 59.56 178 ILE B C 1
ATOM 4276 O O . ILE B 1 158 ? 184.886 36.998 40.708 1.00 57.07 178 ILE B O 1
ATOM 4281 N N . GLN B 1 159 ? 183.158 37.467 39.347 1.00 62.83 179 GLN B N 1
ATOM 4282 C CA . GLN B 1 159 ? 183.725 38.653 38.734 1.00 65.19 179 GLN B CA 1
ATOM 4283 C C . GLN B 1 159 ? 183.229 39.941 39.304 1.00 61.96 179 GLN B C 1
ATOM 4284 O O . GLN B 1 159 ? 182.216 39.985 39.919 1.00 63.15 179 GLN B O 1
ATOM 4290 N N . GLU B 1 160 ? 183.973 41.003 39.086 1.00 61.92 180 GLU B N 1
ATOM 4291 C CA . GLU B 1 160 ? 183.611 42.281 39.635 1.00 66.98 180 GLU B CA 1
ATOM 4292 C C . GLU B 1 160 ? 182.278 42.722 39.191 1.00 72.65 180 GLU B C 1
ATOM 4293 O O . GLU B 1 160 ? 181.545 43.335 39.894 1.00 74.00 180 GLU B O 1
ATOM 4299 N N . ASP B 1 161 ? 181.971 42.354 37.986 1.00 75.64 181 ASP B N 1
ATOM 4300 C CA . ASP B 1 161 ? 180.706 42.804 37.466 1.00 72.07 181 ASP B CA 1
ATOM 4301 C C . ASP B 1 161 ? 179.604 41.903 37.976 1.00 72.15 181 ASP B C 1
ATOM 4302 O O . ASP B 1 161 ? 178.488 42.320 38.153 1.00 73.57 181 ASP B O 1
ATOM 4307 N N . ASP B 1 162 ? 179.922 40.717 38.450 1.00 64.64 182 ASP B N 1
ATOM 4308 C CA . ASP B 1 162 ? 178.936 39.898 39.106 1.00 67.74 182 ASP B CA 1
ATOM 4309 C C . ASP B 1 162 ? 178.616 40.557 40.430 1.00 74.06 182 ASP B C 1
ATOM 4310 O O . ASP B 1 162 ? 177.490 40.804 40.725 1.00 76.08 182 ASP B O 1
ATOM 4315 N N . LEU B 1 163 ? 179.629 40.858 41.219 1.00 70.33 183 LEU B N 1
ATOM 4316 C CA . LEU B 1 163 ? 179.415 41.522 42.503 1.00 61.76 183 LEU B CA 1
ATOM 4317 C C . LEU B 1 163 ? 178.705 42.855 42.320 1.00 67.30 183 LEU B C 1
ATOM 4318 O O . LEU B 1 163 ? 177.886 43.250 43.155 1.00 64.69 183 LEU B O 1
ATOM 4323 N N . GLN B 1 164 ? 179.011 43.559 41.226 1.00 70.24 184 GLN B N 1
ATOM 4324 C CA . GLN B 1 164 ? 178.429 44.879 41.011 1.00 71.28 184 GLN B CA 1
ATOM 4325 C C . GLN B 1 164 ? 176.909 44.831 41.023 1.00 66.22 184 GLN B C 1
ATOM 4326 O O . GLN B 1 164 ? 176.258 45.789 41.455 1.00 71.65 184 GLN B O 1
ATOM 4328 N N . GLN B 1 165 ? 176.326 43.720 40.577 1.00 59.90 185 GLN B N 1
ATOM 4329 C CA . GLN B 1 165 ? 174.876 43.610 40.554 1.00 68.82 185 GLN B CA 1
ATOM 4330 C C . GLN B 1 165 ? 174.277 43.387 41.931 1.00 73.78 185 GLN B C 1
ATOM 4331 O O . GLN B 1 165 ? 173.050 43.327 42.049 1.00 82.30 185 GLN B O 1
ATOM 4337 N N . LEU B 1 166 ? 175.103 43.264 42.965 1.00 71.38 186 LEU B N 1
ATOM 4338 C CA . LEU B 1 166 ? 174.601 43.263 44.325 1.00 63.57 186 LEU B CA 1
ATOM 4339 C C . LEU B 1 166 ? 174.406 44.674 44.854 1.00 67.58 186 LEU B C 1
ATOM 4340 O O . LEU B 1 166 ? 173.858 44.838 45.946 1.00 63.81 186 LEU B O 1
ATOM 4345 N N . GLN B 1 167 ? 174.819 45.693 44.094 1.00 68.74 187 GLN B N 1
ATOM 4346 C CA . GLN B 1 167 ? 174.621 47.078 44.509 1.00 67.86 187 GLN B CA 1
ATOM 4347 C C . GLN B 1 167 ? 173.151 47.452 44.624 1.00 71.52 187 GLN B C 1
ATOM 4348 O O . GLN B 1 167 ? 172.842 48.531 45.138 1.00 80.21 187 GLN B O 1
ATOM 4350 N N . LEU B 1 168 ? 172.244 46.595 44.152 1.00 75.36 188 LEU B N 1
ATOM 4351 C CA . LEU B 1 168 ? 170.819 46.836 44.346 1.00 78.57 188 LEU B CA 1
ATOM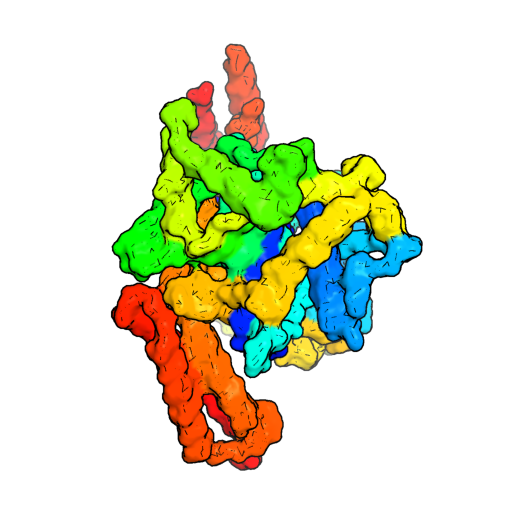 4352 C C . LEU B 1 168 ? 170.467 46.953 45.824 1.00 82.81 188 LEU B C 1
ATOM 4353 O O . LEU B 1 168 ? 169.596 47.747 46.200 1.00 96.30 188 LEU B O 1
ATOM 4358 N N . PHE B 1 169 ? 171.136 46.182 46.680 1.00 69.87 189 PHE B N 1
ATOM 4359 C CA . PHE B 1 169 ? 170.701 46.020 48.058 1.00 68.42 189 PHE B CA 1
ATOM 4360 C C . PHE B 1 169 ? 171.610 46.676 49.088 1.00 71.62 189 PHE B C 1
ATOM 4361 O O . PHE B 1 169 ? 171.236 46.718 50.267 1.00 70.10 189 PHE B O 1
ATOM 4369 N N . THR B 1 170 ? 172.774 47.109 48.671 1.00 67.78 190 THR B N 1
ATOM 4370 C CA . THR B 1 170 ? 173.725 47.742 49.520 1.00 71.17 190 THR B CA 1
ATOM 4371 C C . THR B 1 170 ? 173.139 48.689 50.523 1.00 79.38 190 THR B C 1
ATOM 4372 O O . THR B 1 170 ? 173.468 48.626 51.670 1.00 84.41 190 THR B O 1
ATOM 4376 N N . GLU B 1 171 ? 172.394 49.585 49.984 1.00 78.35 191 GLU B N 1
ATOM 4377 C CA . GLU B 1 171 ? 172.016 50.603 50.853 1.00 78.43 191 GLU B CA 1
ATOM 4378 C C . GLU B 1 171 ? 170.758 50.308 51.545 1.00 74.43 191 GLU B C 1
ATOM 4379 O O . GLU B 1 171 ? 170.452 50.889 52.526 1.00 74.74 191 GLU B O 1
ATOM 4385 N N . TYR B 1 172 ? 170.089 49.263 51.165 1.00 74.63 192 TYR B N 1
ATOM 4386 C CA . TYR B 1 172 ? 168.901 48.808 51.856 1.00 77.17 192 TYR B CA 1
ATOM 4387 C C . TYR B 1 172 ? 169.431 48.122 53.070 1.00 78.19 192 TYR B C 1
ATOM 4388 O O . TYR B 1 172 ? 168.976 48.319 54.151 1.00 78.86 192 TYR B O 1
ATOM 4397 N N . GLY B 1 173 ? 170.438 47.313 52.865 1.00 74.89 193 GLY B N 1
ATOM 4398 C CA . GLY B 1 173 ? 171.057 46.611 53.937 1.00 70.37 193 GLY B CA 1
ATOM 4399 C C . GLY B 1 173 ? 171.606 47.603 54.910 1.00 77.30 193 GLY B C 1
ATOM 4400 O O . GLY B 1 173 ? 171.473 47.439 56.091 1.00 79.37 193 GLY B O 1
ATOM 4401 N N . ARG B 1 174 ? 172.221 48.658 54.425 1.00 73.16 194 ARG B N 1
ATOM 4402 C CA . ARG B 1 174 ? 172.771 49.668 55.303 1.00 83.01 194 ARG B CA 1
ATOM 4403 C C . ARG B 1 174 ? 171.685 50.345 56.083 1.00 83.25 194 ARG B C 1
ATOM 4404 O O . ARG B 1 174 ? 171.826 50.606 57.226 1.00 84.03 194 ARG B O 1
ATOM 4412 N N . LEU B 1 175 ? 170.600 50.644 55.432 1.00 87.54 195 LEU B N 1
ATOM 4413 C CA . LEU B 1 175 ? 169.507 51.292 56.068 1.00 90.47 195 LEU B CA 1
ATOM 4414 C C . LEU B 1 175 ? 168.999 50.441 57.183 1.00 90.09 195 LEU B C 1
ATOM 4415 O O . LEU B 1 175 ? 169.003 50.821 58.329 1.00 89.63 195 LEU B O 1
ATOM 4420 N N . ALA B 1 176 ? 168.589 49.247 56.833 1.00 85.60 196 ALA B N 1
ATOM 4421 C CA . ALA B 1 176 ? 168.016 48.329 57.781 1.00 82.26 196 ALA B CA 1
ATOM 4422 C C . ALA B 1 176 ? 168.826 48.157 59.001 1.00 77.64 196 ALA B C 1
ATOM 4423 O O . ALA B 1 176 ? 168.347 48.257 60.080 1.00 75.27 196 ALA B O 1
ATOM 4425 N N . MET B 1 177 ? 170.080 47.873 58.824 1.00 76.30 197 MET B N 1
ATOM 4426 C CA . MET B 1 177 ? 170.900 47.652 60.010 1.00 74.37 197 MET B CA 1
ATOM 4427 C C . MET B 1 177 ? 170.878 48.866 60.932 1.00 80.03 197 MET B C 1
ATOM 4428 O O . MET B 1 177 ? 170.695 48.731 62.145 1.00 83.96 197 MET B O 1
ATOM 4433 N N . ASP B 1 178 ? 171.062 50.063 60.375 1.00 80.87 198 ASP B N 1
ATOM 4434 C CA . ASP B 1 178 ? 171.076 51.145 61.352 1.00 87.67 198 ASP B CA 1
ATOM 4435 C C . ASP B 1 178 ? 169.665 51.506 61.793 1.00 91.76 198 ASP B C 1
ATOM 4436 O O . ASP B 1 178 ? 169.388 51.633 62.992 1.00 92.70 198 ASP B O 1
ATOM 4441 N N . GLU B 1 179 ? 168.624 51.418 60.964 1.00 92.08 199 GLU B N 1
ATOM 4442 C CA . GLU B 1 179 ? 167.296 51.838 61.403 1.00 94.51 199 GLU B CA 1
ATOM 4443 C C . GLU B 1 179 ? 166.684 50.848 62.387 1.00 86.39 199 GLU B C 1
ATOM 4444 O O . GLU B 1 179 ? 166.177 51.246 63.441 1.00 81.52 199 GLU B O 1
ATOM 4446 N N . ILE B 1 180 ? 166.697 49.554 62.063 1.00 82.51 200 ILE B N 1
ATOM 4447 C CA . ILE B 1 180 ? 165.982 48.592 62.900 1.00 79.19 200 ILE B CA 1
ATOM 4448 C C . ILE B 1 180 ? 166.837 47.378 63.248 1.00 74.02 200 ILE B C 1
ATOM 4449 O O . ILE B 1 180 ? 166.319 46.376 63.756 1.00 73.65 200 ILE B O 1
ATOM 4454 N N . PHE B 1 181 ? 168.145 47.464 62.993 1.00 73.93 201 PHE B N 1
ATOM 4455 C CA . PHE B 1 181 ? 169.108 46.433 63.404 1.00 76.09 201 PHE B CA 1
ATOM 4456 C C . PHE B 1 181 ? 168.797 45.073 62.782 1.00 76.16 201 PHE B C 1
ATOM 4457 O O . PHE B 1 181 ? 168.976 44.028 63.410 1.00 71.93 201 PHE B O 1
ATOM 4465 N N . GLN B 1 182 ? 168.344 45.076 61.534 1.00 77.73 202 GLN B N 1
ATOM 4466 C CA . GLN B 1 182 ? 167.996 43.847 60.842 1.00 75.36 202 GLN B CA 1
ATOM 4467 C C . GLN B 1 182 ? 168.798 43.719 59.557 1.00 74.96 202 GLN B C 1
ATOM 4468 O O . GLN B 1 182 ? 169.055 44.715 58.875 1.00 76.67 202 GLN B O 1
ATOM 4474 N N . LYS B 1 183 ? 169.199 42.492 59.241 1.00 71.79 203 LYS B N 1
ATOM 4475 C CA . LYS B 1 183 ? 169.670 42.170 57.901 1.00 68.85 203 LYS B CA 1
ATOM 4476 C C . LYS B 1 183 ? 16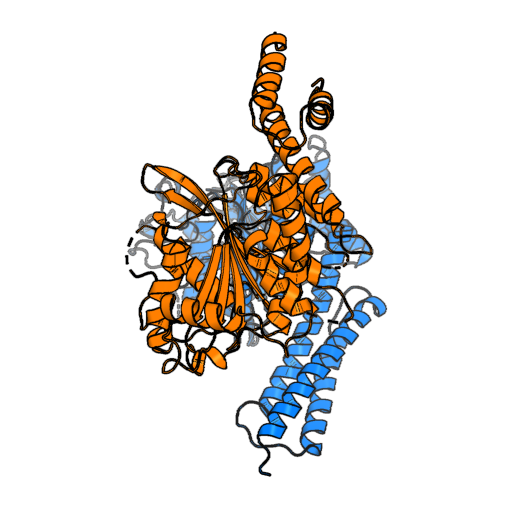8.464 41.796 57.051 1.00 65.24 203 LYS B C 1
ATOM 4477 O O . LYS B 1 183 ? 167.711 40.892 57.436 1.00 65.82 203 LYS B O 1
ATOM 4483 N N . PRO B 1 184 ? 168.223 42.467 55.924 1.00 64.57 204 PRO B N 1
ATOM 4484 C CA . PRO B 1 184 ? 166.940 42.285 55.223 1.00 64.54 204 PRO B CA 1
ATOM 4485 C C . PRO B 1 184 ? 166.784 40.944 54.515 1.00 62.54 204 PRO B C 1
ATOM 4486 O O . PRO B 1 184 ? 165.642 40.534 54.269 1.00 62.29 204 PRO B O 1
ATOM 4490 N N . PHE B 1 185 ? 167.865 40.253 54.167 1.00 60.81 205 PHE B N 1
ATOM 4491 C CA . PHE B 1 185 ? 167.775 39.021 53.396 1.00 57.53 205 PHE B CA 1
ATOM 4492 C C . PHE B 1 185 ? 168.442 37.875 54.147 1.00 57.55 205 PHE B C 1
ATOM 4493 O O . PHE B 1 185 ? 169.194 38.078 55.103 1.00 60.35 205 PHE B O 1
ATOM 4501 N N . GLN B 1 186 ? 168.179 36.654 53.682 1.00 53.89 206 GLN B N 1
ATOM 4502 C CA . GLN B 1 186 ? 168.697 35.471 54.354 1.00 52.67 206 GLN B CA 1
ATOM 4503 C C . GLN B 1 186 ? 169.986 34.981 53.700 1.00 50.55 206 GLN B C 1
ATOM 4504 O O . GLN B 1 186 ? 171.055 35.534 53.968 1.00 54.17 206 GLN B O 1
ATOM 4510 N N . THR B 1 187 ? 169.919 33.966 52.840 1.00 46.34 207 THR B N 1
ATOM 4511 C CA . THR B 1 187 ? 171.122 33.310 52.340 1.00 47.07 207 THR B CA 1
ATOM 4512 C C . THR B 1 187 ? 171.381 33.653 50.877 1.00 51.51 207 THR B C 1
ATOM 4513 O O . THR B 1 187 ? 170.497 33.495 50.025 1.00 54.58 207 THR B O 1
ATOM 4517 N N . LEU B 1 188 ? 172.597 34.109 50.589 1.00 53.45 208 LEU B N 1
ATOM 4518 C CA . LEU B 1 188 ? 173.093 34.231 49.223 1.00 51.36 208 LEU B CA 1
ATOM 4519 C C . LEU B 1 188 ? 174.222 33.224 49.033 1.00 49.06 208 LEU B C 1
ATOM 4520 O O . LEU B 1 188 ? 175.215 33.256 49.770 1.00 49.15 208 LEU B O 1
ATOM 4525 N N . MET B 1 189 ? 174.066 32.330 48.055 1.00 49.34 209 MET B N 1
ATOM 4526 C CA . MET B 1 189 ? 175.074 31.319 47.755 1.00 55.05 209 MET B CA 1
ATOM 4527 C C . MET B 1 189 ? 175.586 31.525 46.341 1.00 50.16 209 MET B C 1
ATOM 4528 O O . MET B 1 189 ? 174.811 31.437 45.386 1.00 52.92 209 MET B O 1
ATOM 4533 N N . PHE B 1 190 ? 176.887 31.790 46.214 1.00 45.21 210 PHE B N 1
ATOM 4534 C CA . PHE B 1 190 ? 177.544 31.839 44.913 1.00 45.49 210 PHE B CA 1
ATOM 4535 C C . PHE B 1 190 ? 177.803 30.414 44.450 1.00 52.86 210 PHE B C 1
ATOM 4536 O O . PHE B 1 190 ? 178.589 29.684 45.058 1.00 54.00 210 PHE B O 1
ATOM 4544 N N . LEU B 1 191 ? 177.139 30.013 43.380 1.00 58.29 211 LEU B N 1
ATOM 4545 C CA . LEU B 1 191 ? 177.330 28.691 42.793 1.00 53.75 211 LEU B CA 1
ATOM 4546 C C . LEU B 1 191 ? 178.198 28.870 41.547 1.00 55.01 211 LEU B C 1
ATOM 4547 O O . LEU B 1 191 ? 177.752 29.428 40.542 1.00 56.45 211 LEU B O 1
ATOM 4552 N N . VAL B 1 192 ? 179.439 28.410 41.616 1.00 53.54 212 VAL B N 1
ATOM 4553 C CA . VAL B 1 192 ? 180.436 28.632 40.567 1.00 48.88 212 VAL B CA 1
ATOM 4554 C C . VAL B 1 192 ? 180.544 27.356 39.736 1.00 48.85 212 VAL B C 1
ATOM 4555 O O . VAL B 1 192 ? 181.018 26.319 40.217 1.00 44.11 212 VAL B O 1
ATOM 4559 N N . ARG B 1 193 ? 180.105 27.437 38.485 1.00 38.80 213 ARG B N 1
ATOM 4560 C CA . ARG B 1 193 ? 180.049 26.287 37.601 1.00 38.34 213 ARG B CA 1
ATOM 4561 C C . ARG B 1 193 ? 181.355 26.137 36.827 1.00 47.71 213 ARG B C 1
ATOM 4562 O O . ARG B 1 193 ? 182.053 27.119 36.547 1.00 45.13 213 ARG B O 1
ATOM 4570 N N . ASP B 1 194 ? 181.674 24.890 36.472 1.00 46.04 214 ASP B N 1
ATOM 4571 C CA . ASP B 1 194 ? 182.882 24.544 35.715 1.00 48.91 214 ASP B CA 1
ATOM 4572 C C . ASP B 1 194 ? 184.151 25.063 36.397 1.00 39.75 214 ASP B C 1
ATOM 4573 O O . ASP B 1 194 ? 185.097 25.500 35.738 1.00 43.59 214 ASP B O 1
ATOM 4578 N N . TRP B 1 195 ? 184.184 24.975 37.724 1.00 44.91 215 TRP B N 1
ATOM 4579 C CA . TRP B 1 195 ? 185.390 25.358 38.446 1.00 43.37 215 TRP B CA 1
ATOM 4580 C C . TRP B 1 195 ? 186.569 24.518 37.962 1.00 45.64 215 TRP B C 1
ATOM 4581 O O . TRP B 1 195 ? 186.493 23.288 37.918 1.00 45.26 215 TRP B O 1
ATOM 4592 N N . SER B 1 196 ? 187.653 25.187 37.566 1.00 45.61 216 SER B N 1
ATOM 4593 C CA . SER B 1 196 ? 188.750 24.515 36.883 1.00 48.24 216 SER B CA 1
ATOM 4594 C C . SER B 1 196 ? 190.058 24.564 37.656 1.00 54.76 216 SER B C 1
ATOM 4595 O O . SER B 1 196 ? 191.099 24.208 37.099 1.00 51.89 216 SER B O 1
ATOM 4598 N N . PHE B 1 197 ? 190.040 24.964 38.924 1.00 43.25 217 PHE B N 1
ATOM 4599 C CA . PHE B 1 197 ? 191.264 25.073 39.721 1.00 44.99 217 PHE B CA 1
ATOM 4600 C C . PHE B 1 197 ? 191.128 24.345 41.052 1.00 48.34 217 PHE B C 1
ATOM 4601 O O . PHE B 1 197 ? 191.285 24.940 42.126 1.00 50.28 217 PHE B O 1
ATOM 4609 N N . PRO B 1 198 ? 190.867 23.031 41.017 1.00 52.66 218 PRO B N 1
ATOM 4610 C CA . PRO B 1 198 ? 190.802 22.280 42.283 1.00 54.17 218 PRO B CA 1
ATOM 4611 C C . PRO B 1 198 ? 192.122 22.265 43.031 1.00 54.75 218 PRO B C 1
ATOM 4612 O O . PRO B 1 198 ? 192.125 22.114 44.258 1.00 56.67 218 PRO B O 1
ATOM 4616 N N . TYR B 1 199 ? 193.246 22.420 42.334 1.00 58.88 219 TYR B N 1
ATOM 4617 C CA . TYR B 1 199 ? 194.538 22.466 43.005 1.00 52.47 219 TYR B CA 1
ATOM 4618 C C . TYR B 1 199 ? 194.751 23.761 43.782 1.00 56.64 219 TYR B C 1
ATOM 4619 O O . TYR B 1 199 ? 195.664 23.816 44.615 1.00 62.44 219 TYR B O 1
ATOM 4628 N N . GLU B 1 200 ? 193.937 24.790 43.545 1.00 53.31 220 GLU B N 1
ATOM 4629 C CA . GLU B 1 200 ? 193.974 26.010 44.346 1.00 54.02 220 GLU B CA 1
ATOM 4630 C C . GLU B 1 200 ? 192.850 26.062 45.376 1.00 50.02 220 GLU B C 1
ATOM 4631 O O . GLU B 1 200 ? 193.096 26.384 46.543 1.00 51.83 220 GLU B O 1
ATOM 4637 N N . TYR B 1 201 ? 191.616 25.760 44.969 1.00 49.17 221 TYR B N 1
ATOM 4638 C CA . TYR B 1 201 ? 190.485 25.633 45.883 1.00 54.57 221 TYR B CA 1
ATOM 4639 C C . TYR B 1 201 ? 189.701 24.381 45.517 1.00 58.47 221 TYR B C 1
ATOM 4640 O O . TYR B 1 201 ? 189.308 24.204 44.359 1.00 53.02 221 TYR B O 1
ATOM 4649 N N . SER B 1 202 ? 189.495 23.509 46.501 1.00 47.35 222 SER B N 1
ATOM 4650 C CA . SER B 1 202 ? 188.864 22.222 46.248 1.00 51.77 222 SER B CA 1
ATOM 4651 C C . SER B 1 202 ? 187.388 22.397 45.906 1.00 51.65 222 SER B C 1
ATOM 4652 O O . SER B 1 202 ? 186.739 23.360 46.326 1.00 43.80 222 SER B O 1
ATOM 4655 N N . TYR B 1 203 ? 186.861 21.459 45.118 1.00 46.76 223 TYR B N 1
ATOM 4656 C CA . TYR B 1 203 ? 185.434 21.459 44.825 1.00 44.37 223 TYR B CA 1
ATOM 4657 C C . TYR B 1 203 ? 184.631 21.400 46.118 1.00 48.37 223 TYR B C 1
ATOM 4658 O O . TYR B 1 203 ? 185.043 20.781 47.106 1.00 48.78 223 TYR B O 1
ATOM 4667 N N . GLY B 1 204 ? 183.479 22.052 46.114 1.00 53.66 224 GLY B N 1
ATOM 4668 C CA . GLY B 1 204 ? 182.547 21.939 47.214 1.00 51.31 224 GLY B CA 1
ATOM 4669 C C . GLY B 1 204 ? 182.466 23.196 48.056 1.00 47.99 224 GLY B C 1
ATOM 4670 O O . GLY B 1 204 ? 182.805 24.304 47.627 1.00 49.25 224 GLY B O 1
ATOM 4671 N N . LEU B 1 205 ? 182.028 23.002 49.301 1.00 43.14 225 LEU B N 1
ATOM 4672 C CA . LEU B 1 205 ? 181.674 24.121 50.163 1.00 49.40 225 LEU B CA 1
ATOM 4673 C C . LEU B 1 205 ? 182.900 24.748 50.830 1.00 52.21 225 LEU B C 1
ATOM 4674 O O . LEU B 1 205 ? 183.020 25.976 50.884 1.00 50.42 225 LEU B O 1
ATOM 4679 N N . GLN B 1 206 ? 183.816 23.930 51.351 1.00 57.00 226 GLN B N 1
ATOM 4680 C CA . GLN B 1 206 ? 184.908 24.558 52.095 1.00 63.11 226 GLN B CA 1
ATOM 4681 C C . GLN B 1 206 ? 185.914 25.210 51.150 1.00 53.47 226 GLN B C 1
ATOM 4682 O O . GLN B 1 206 ? 186.351 26.345 51.380 1.00 54.67 226 GLN B O 1
ATOM 4688 N N . GLY B 1 207 ? 186.234 24.602 50.008 1.00 50.11 227 GLY B N 1
ATOM 4689 C CA . GLY B 1 207 ? 186.992 25.315 48.993 1.00 48.53 227 GLY B CA 1
ATOM 4690 C C . GLY B 1 207 ? 186.282 26.569 48.516 1.00 49.80 227 GLY B C 1
ATOM 4691 O O . GLY B 1 207 ? 186.913 27.606 48.293 1.00 50.97 227 GLY B O 1
ATOM 4692 N N . GLY B 1 208 ? 184.957 26.492 48.362 1.00 44.87 228 GLY B N 1
ATOM 4693 C CA . GLY B 1 208 ? 184.195 27.670 47.980 1.00 42.70 228 GLY B CA 1
ATOM 4694 C C . GLY B 1 208 ? 184.323 28.806 48.975 1.00 45.72 228 GLY B C 1
ATOM 4695 O O . GLY B 1 208 ? 184.526 29.959 48.584 1.00 48.00 228 GLY B O 1
ATOM 4696 N N . MET B 1 209 ? 184.225 28.495 50.277 1.00 49.35 229 MET B N 1
ATOM 4697 C CA . MET B 1 209 ? 184.291 29.531 51.308 1.00 45.21 229 MET B CA 1
ATOM 4698 C C . MET B 1 209 ? 185.657 30.206 51.345 1.00 46.63 229 MET B C 1
ATOM 4699 O O . MET B 1 209 ? 185.749 31.417 51.574 1.00 50.83 229 MET B O 1
ATOM 4704 N N . ALA B 1 210 ? 186.733 29.439 51.159 1.00 50.22 230 ALA B N 1
ATOM 4705 C CA . ALA B 1 210 ? 188.059 30.050 51.095 1.00 53.53 230 ALA B CA 1
ATOM 4706 C C . ALA B 1 210 ? 188.187 30.933 49.860 1.00 62.07 230 ALA B C 1
ATOM 4707 O O . ALA B 1 210 ? 188.711 32.052 49.933 1.00 70.63 230 ALA B O 1
ATOM 4709 N N . PHE B 1 211 ? 187.703 30.446 48.716 1.00 63.13 231 PHE B N 1
ATOM 4710 C CA . PHE B 1 211 ? 187.754 31.236 47.490 1.00 54.62 231 PHE B CA 1
ATOM 4711 C C . PHE B 1 211 ? 186.935 32.511 47.625 1.00 50.40 231 PHE B C 1
ATOM 4712 O O . PHE B 1 211 ? 187.361 33.583 47.179 1.00 51.46 231 PHE B O 1
ATOM 4720 N N . LEU B 1 212 ? 185.760 32.415 48.249 1.00 59.14 232 LEU B N 1
ATOM 4721 C CA . LEU B 1 212 ? 184.916 33.589 48.442 1.00 58.31 232 LEU B CA 1
ATOM 4722 C C . LEU B 1 212 ? 185.565 34.594 49.387 1.00 65.93 232 LEU B C 1
ATOM 4723 O O . LEU B 1 212 ? 185.510 35.804 49.140 1.00 72.25 232 LEU B O 1
ATOM 4728 N N . ASP B 1 213 ? 186.178 34.115 50.477 1.00 63.24 233 ASP B N 1
ATOM 4729 C CA . ASP B 1 213 ? 186.884 35.024 51.377 1.00 66.22 233 ASP B CA 1
ATOM 4730 C C . ASP B 1 213 ? 187.992 35.768 50.645 1.00 63.29 233 ASP B C 1
ATOM 4731 O O . ASP B 1 213 ? 188.230 36.953 50.906 1.00 73.49 233 ASP B O 1
ATOM 4736 N N . LYS B 1 214 ? 188.676 35.096 49.717 1.00 54.45 234 LYS B N 1
ATOM 4737 C CA . LYS B 1 214 ? 189.700 35.775 48.927 1.00 56.91 234 LYS B CA 1
ATOM 4738 C C . LYS B 1 214 ? 189.082 36.819 48.000 1.00 65.29 234 LYS B C 1
ATOM 4739 O O . LYS B 1 214 ? 189.541 37.966 47.951 1.00 72.98 234 LYS B O 1
ATOM 4741 N N . ARG B 1 215 ? 188.025 36.443 47.268 1.00 62.46 235 ARG B N 1
ATOM 4742 C CA . ARG B 1 215 ? 187.429 37.362 46.301 1.00 62.90 235 ARG B CA 1
ATOM 4743 C C . ARG B 1 215 ? 186.759 38.556 46.973 1.00 63.76 235 ARG B C 1
ATOM 4744 O O . ARG B 1 215 ? 186.748 39.656 46.410 1.00 67.34 235 ARG B O 1
ATOM 4752 N N . LEU B 1 216 ? 186.189 38.371 48.162 1.00 59.00 236 LEU B N 1
ATOM 4753 C CA . LEU B 1 216 ? 185.460 39.449 48.819 1.00 64.79 236 LEU B CA 1
ATOM 4754 C C . LEU B 1 216 ? 186.365 40.425 49.562 1.00 70.68 236 LEU B C 1
ATOM 4755 O O . LEU B 1 216 ? 185.850 41.363 50.182 1.00 71.59 236 LEU B O 1
ATOM 4760 N N . GLN B 1 217 ? 187.686 40.251 49.513 1.00 69.78 237 GLN B N 1
ATOM 4761 C CA . GLN B 1 217 ? 188.575 41.139 50.255 1.00 72.34 237 GLN B CA 1
ATOM 4762 C C . GLN B 1 217 ? 188.848 42.408 49.461 1.00 77.77 237 GLN B C 1
ATOM 4763 O O . GLN B 1 217 ? 189.111 42.360 48.256 1.00 81.78 237 GLN B O 1
ATOM 4769 N N . VAL B 1 218 ? 188.778 43.548 50.148 1.00 78.33 238 VAL B N 1
ATOM 4770 C CA . VAL B 1 218 ? 188.899 44.844 49.496 1.00 79.37 238 VAL B CA 1
ATOM 4771 C C . VAL B 1 218 ? 190.350 45.113 49.117 1.00 85.19 238 VAL B C 1
ATOM 4772 O O . VAL B 1 218 ? 191.274 44.885 49.906 1.00 86.50 238 VAL B O 1
ATOM 4776 N N . LYS B 1 219 ? 190.553 45.598 47.897 1.00 86.66 239 LYS B N 1
ATOM 4777 C CA . LYS B 1 219 ? 191.872 45.944 47.391 1.00 84.78 239 LYS B CA 1
ATOM 4778 C C . LYS B 1 219 ? 191.787 47.283 46.668 1.00 87.04 239 LYS B C 1
ATOM 4779 O O . LYS B 1 219 ? 190.708 47.738 46.279 1.00 91.37 239 LYS B O 1
ATOM 4781 N N . GLU B 1 220 ? 192.951 47.911 46.481 1.00 86.29 240 GLU B N 1
ATOM 4782 C CA . GLU B 1 220 ? 192.985 49.295 46.011 1.00 93.74 240 GLU B CA 1
ATOM 4783 C C . GLU B 1 220 ? 192.519 49.420 44.564 1.00 99.38 240 GLU B C 1
ATOM 4784 O O . GLU B 1 220 ? 191.835 50.388 44.212 1.00 106.73 240 GLU B O 1
ATOM 4786 N N . HIS B 1 221 ? 192.876 48.459 43.713 1.00 98.86 241 HIS B N 1
ATOM 4787 C CA . HIS B 1 221 ? 192.617 48.596 42.282 1.00 95.87 241 HIS B CA 1
ATOM 4788 C C . HIS B 1 221 ? 191.145 48.412 41.920 1.00 91.38 241 HIS B C 1
ATOM 4789 O O . HIS B 1 221 ? 190.738 48.801 40.819 1.00 95.18 241 HIS B O 1
ATOM 4796 N N . GLN B 1 222 ? 190.342 47.827 42.805 1.00 79.85 242 GLN B N 1
ATOM 4797 C CA . GLN B 1 222 ? 188.932 47.616 42.505 1.00 78.79 242 GLN B CA 1
ATOM 4798 C C . GLN B 1 222 ? 188.196 48.946 42.393 1.00 81.17 242 GLN B C 1
ATOM 4799 O O . GLN B 1 222 ? 188.462 49.888 43.146 1.00 84.06 242 GLN B O 1
ATOM 4805 N N . HIS B 1 223 ? 187.262 49.020 41.444 1.00 80.35 243 HIS B N 1
ATOM 4806 C CA . HIS B 1 223 ? 186.429 50.208 41.309 1.00 86.03 243 HIS B CA 1
ATOM 4807 C C . HIS B 1 223 ? 185.661 50.455 42.601 1.00 85.61 243 HIS B C 1
ATOM 4808 O O . HIS B 1 223 ? 185.236 49.517 43.281 1.00 88.08 243 HIS B O 1
ATOM 4810 N N . GLU B 1 224 ? 185.483 51.736 42.934 1.00 87.62 244 GLU B N 1
ATOM 4811 C CA . GLU B 1 224 ? 184.924 52.208 44.197 1.00 87.52 244 GLU B CA 1
ATOM 4812 C C . GLU B 1 224 ? 183.562 51.588 44.493 1.00 83.06 244 GLU B C 1
ATOM 4813 O O . GLU B 1 224 ? 183.223 51.377 45.662 1.00 87.30 244 GLU B O 1
ATOM 4819 N N . GLU B 1 225 ? 182.742 51.495 43.445 1.00 82.29 245 GLU B N 1
ATOM 4820 C CA . GLU B 1 225 ? 181.372 51.031 43.636 1.00 81.36 245 GLU B CA 1
ATOM 4821 C C . GLU B 1 225 ? 181.338 49.557 44.025 1.00 75.55 245 GLU B C 1
ATOM 4822 O O . GLU B 1 225 ? 180.478 49.136 44.808 1.00 83.06 245 GLU B O 1
ATOM 4824 N N . ILE B 1 226 ? 182.260 48.756 43.490 1.00 74.22 246 ILE B N 1
ATOM 4825 C CA . ILE B 1 226 ? 182.305 47.345 43.854 1.00 70.50 246 ILE B CA 1
ATOM 4826 C C . ILE B 1 226 ? 182.960 47.161 45.217 1.00 70.77 246 ILE B C 1
ATOM 4827 O O . ILE B 1 226 ? 182.615 46.232 45.955 1.00 67.89 246 ILE B O 1
ATOM 4832 N N . GLN B 1 227 ? 183.895 48.043 45.583 1.00 82.11 247 GLN B N 1
ATOM 4833 C CA . GLN B 1 227 ? 184.390 48.021 46.955 1.00 82.11 247 GLN B CA 1
ATOM 4834 C C . GLN B 1 227 ? 183.269 48.338 47.937 1.00 80.44 247 GLN B C 1
ATOM 4835 O O . GLN B 1 227 ? 183.208 47.762 49.032 1.00 78.39 247 GLN B O 1
ATOM 4841 N N . ASN B 1 228 ? 182.339 49.216 47.553 1.00 81.18 248 ASN B N 1
ATOM 4842 C CA . ASN B 1 228 ? 181.164 49.470 48.380 1.00 80.08 248 ASN B CA 1
ATOM 4843 C C . ASN B 1 228 ? 180.365 48.194 48.609 1.00 77.78 248 ASN B C 1
ATOM 4844 O O . ASN B 1 228 ? 179.859 47.961 49.714 1.00 79.28 248 ASN B O 1
ATOM 4849 N N . VAL B 1 229 ? 180.249 47.353 47.579 1.00 71.57 249 VAL B N 1
ATOM 4850 C CA . VAL B 1 229 ? 179.521 46.092 47.713 1.00 65.00 249 VAL B CA 1
ATOM 4851 C C . VAL B 1 229 ? 180.216 45.179 48.717 1.00 67.56 249 VAL B C 1
ATOM 4852 O O . VAL B 1 229 ? 179.574 44.602 49.601 1.00 73.49 249 VAL B O 1
ATOM 4856 N N . ARG B 1 230 ? 181.541 45.035 48.593 1.00 72.22 250 ARG B N 1
ATOM 4857 C CA . ARG B 1 230 ? 182.290 44.225 49.547 1.00 74.29 250 ARG B CA 1
ATOM 4858 C C . ARG B 1 230 ? 182.130 44.752 50.965 1.00 81.02 250 ARG B C 1
ATOM 4859 O O . ARG B 1 230 ? 182.179 43.976 51.927 1.00 84.50 250 ARG B O 1
ATOM 4867 N N . ASN B 1 231 ? 181.915 46.062 51.110 1.00 77.13 251 ASN B N 1
ATOM 4868 C CA . ASN B 1 231 ? 181.859 46.678 52.430 1.00 76.96 251 ASN B CA 1
ATOM 4869 C C . ASN B 1 231 ? 180.570 46.354 53.163 1.00 72.03 251 ASN B C 1
ATOM 4870 O O . ASN B 1 231 ? 180.567 46.290 54.397 1.00 77.21 251 ASN B O 1
ATOM 4875 N N . HIS B 1 232 ? 179.468 46.153 52.439 1.00 69.57 252 HIS B N 1
ATOM 4876 C CA . HIS B 1 232 ? 178.158 46.057 53.066 1.00 71.30 252 HIS B CA 1
ATOM 4877 C C . HIS B 1 232 ? 177.375 44.815 52.666 1.00 67.27 252 HIS B C 1
ATOM 4878 O O . HIS B 1 232 ? 176.178 44.737 52.963 1.00 67.89 252 HIS B O 1
ATOM 4885 N N . ILE B 1 233 ? 178.004 43.845 51.995 1.00 62.23 253 ILE B N 1
ATOM 4886 C CA . ILE B 1 233 ? 177.265 42.650 51.601 1.00 60.36 253 ILE B CA 1
ATOM 4887 C C . ILE B 1 233 ? 176.812 41.871 52.827 1.00 64.67 253 ILE B C 1
ATOM 4888 O O . ILE B 1 233 ? 175.756 41.225 52.811 1.00 61.11 253 ILE B O 1
ATOM 4893 N N . HIS B 1 234 ? 177.576 41.935 53.914 1.00 68.62 254 HIS B N 1
ATOM 4894 C CA . HIS B 1 234 ? 177.219 41.190 55.113 1.00 64.10 254 HIS B CA 1
ATOM 4895 C C . HIS B 1 234 ? 176.159 41.889 55.950 1.00 64.57 254 HIS B C 1
ATOM 4896 O O . HIS B 1 234 ? 175.654 41.280 56.895 1.00 65.28 254 HIS B O 1
ATOM 4903 N N . SER B 1 235 ? 175.803 43.133 55.624 1.00 63.54 255 SER B N 1
ATOM 4904 C CA . SER B 1 235 ? 174.614 43.754 56.197 1.00 64.81 255 SER B CA 1
ATOM 4905 C C . SER B 1 235 ? 173.364 43.487 55.370 1.00 64.70 255 SER B C 1
ATOM 4906 O O . SER B 1 235 ? 172.250 43.680 55.868 1.00 69.85 255 SER B O 1
ATOM 4909 N N . CYS B 1 236 ? 173.523 43.044 54.125 1.00 63.02 256 CYS B N 1
ATOM 4910 C CA . CYS B 1 236 ? 172.370 42.699 53.305 1.00 66.91 256 CYS B CA 1
ATOM 4911 C C . CYS B 1 236 ? 171.889 41.284 53.585 1.00 62.70 256 CYS B C 1
ATOM 4912 O O . CYS B 1 236 ? 170.679 41.039 53.654 1.00 63.46 256 CYS B O 1
ATOM 4915 N N . PHE B 1 237 ? 172.819 40.346 53.749 1.00 58.85 257 PHE B N 1
ATOM 4916 C CA . PHE B 1 237 ? 172.505 38.927 53.824 1.00 58.31 257 PHE B CA 1
ATOM 4917 C C . PHE B 1 237 ? 172.945 38.363 55.166 1.00 59.84 257 PHE B C 1
ATOM 4918 O O . PHE B 1 237 ? 174.056 38.645 55.630 1.00 59.69 257 PHE B O 1
ATOM 4926 N N . SER B 1 238 ? 172.071 37.559 55.781 1.00 60.33 258 SER B N 1
ATOM 4927 C CA . SER B 1 238 ? 172.429 36.891 57.027 1.00 61.51 258 SER B CA 1
ATOM 4928 C C . SER B 1 238 ? 173.543 35.880 56.804 1.00 56.68 258 SER B C 1
ATOM 4929 O O . SER B 1 238 ? 174.348 35.633 57.705 1.00 55.84 258 SER B O 1
ATOM 4932 N N . ASP B 1 239 ? 173.607 35.290 55.614 1.00 55.61 259 ASP B N 1
ATOM 4933 C CA . ASP B 1 239 ? 174.638 34.314 55.294 1.00 55.56 259 ASP B CA 1
ATOM 4934 C C . ASP B 1 239 ? 175.092 34.511 53.855 1.00 54.67 259 ASP B C 1
ATOM 4935 O O . ASP B 1 239 ? 174.269 34.718 52.958 1.00 52.20 259 ASP B O 1
ATOM 4940 N N . VAL B 1 240 ? 176.405 34.461 53.645 1.00 54.94 260 VAL B N 1
ATOM 4941 C CA . VAL B 1 240 ? 177.003 34.531 52.317 1.00 56.69 260 VAL B CA 1
ATOM 4942 C C . VAL B 1 240 ? 177.893 33.302 52.169 1.00 52.19 260 VAL B C 1
ATOM 4943 O O . VAL B 1 240 ? 178.903 33.177 52.871 1.00 52.87 260 VAL B O 1
ATOM 4947 N N . THR B 1 241 ? 177.521 32.396 51.273 1.00 46.90 261 THR B N 1
ATOM 4948 C CA . THR B 1 241 ? 178.124 31.095 51.028 1.00 45.99 261 THR B CA 1
ATOM 4949 C C . THR B 1 241 ? 178.607 31.010 49.582 1.00 48.81 261 THR B C 1
ATOM 4950 O O . THR B 1 241 ? 178.265 31.840 48.740 1.00 52.88 261 THR B O 1
ATOM 4954 N N . CYS B 1 242 ? 179.482 30.046 49.288 1.00 54.70 262 CYS B N 1
ATOM 4955 C CA . CYS B 1 242 ? 179.915 29.770 47.923 1.00 47.94 262 CYS B CA 1
ATOM 4956 C C . CYS B 1 242 ? 180.250 28.290 47.780 1.00 51.25 262 CYS B C 1
ATOM 4957 O O . CYS B 1 242 ? 180.948 27.722 48.624 1.00 50.01 262 CYS B O 1
ATOM 4960 N N . PHE B 1 243 ? 179.755 27.675 46.709 1.00 50.54 263 PHE B N 1
ATOM 4961 C CA . PHE B 1 243 ? 179.983 26.266 46.409 1.00 44.76 263 PHE B CA 1
ATOM 4962 C C . PHE B 1 243 ? 180.602 26.164 45.017 1.00 44.69 263 PHE B C 1
ATOM 4963 O O . PHE B 1 243 ? 180.081 26.753 44.062 1.00 51.42 263 PHE B O 1
ATOM 4971 N N . LEU B 1 244 ? 181.715 25.430 44.902 1.00 41.90 264 LEU B N 1
ATOM 4972 C CA . LEU B 1 244 ? 182.471 25.338 43.649 1.00 53.73 264 LEU B CA 1
ATOM 4973 C C . LEU B 1 244 ? 182.133 24.011 42.968 1.00 56.33 264 LEU B C 1
ATOM 4974 O O . LEU B 1 244 ? 182.502 22.938 43.458 1.00 51.34 264 LEU B O 1
ATOM 4979 N N . LEU B 1 245 ? 181.426 24.086 41.834 1.00 51.04 265 LEU B N 1
ATOM 4980 C CA . LEU B 1 245 ? 180.945 22.875 41.178 1.00 44.74 265 LEU B CA 1
ATOM 4981 C C . LEU B 1 245 ? 181.812 22.554 39.967 1.00 49.14 265 LEU B C 1
ATOM 4982 O O . LEU B 1 245 ? 182.162 23.462 39.194 1.00 52.42 265 LEU B O 1
ATOM 4987 N N . PRO B 1 246 ? 182.199 21.294 39.782 1.00 46.65 266 PRO B N 1
ATOM 4988 C CA . PRO B 1 246 ? 183.025 20.933 38.618 1.00 45.51 266 PRO B CA 1
ATOM 4989 C C . PRO B 1 246 ? 182.225 20.908 37.322 1.00 47.81 266 PRO B C 1
ATOM 4990 O O . PRO B 1 246 ? 180.998 21.043 37.287 1.00 38.76 266 PRO B O 1
ATOM 4994 N N . HIS B 1 247 ? 182.974 20.725 36.235 1.00 48.95 267 HIS B N 1
ATOM 4995 C CA . HIS B 1 247 ? 182.384 20.633 34.911 1.00 49.38 267 HIS B CA 1
ATOM 4996 C C . HIS B 1 247 ? 181.667 19.290 34.750 1.00 49.58 267 HIS B C 1
ATOM 4997 O O . HIS B 1 247 ? 182.174 18.257 35.211 1.00 41.74 267 HIS B O 1
ATOM 5004 N N . PRO B 1 248 ? 180.496 19.278 34.110 1.00 44.58 268 PRO B N 1
ATOM 5005 C CA . PRO B 1 248 ? 179.716 18.037 33.977 1.00 48.12 268 PRO B CA 1
ATOM 5006 C C . PRO B 1 248 ? 180.104 17.156 32.800 1.00 48.34 268 PRO B C 1
ATOM 5007 O O . PRO B 1 248 ? 179.448 16.131 32.588 1.00 43.78 268 PRO B O 1
ATOM 5011 N N . GLY B 1 249 ? 181.121 17.516 32.022 1.00 48.05 269 GLY B N 1
ATOM 5012 C CA . GLY B 1 249 ? 181.536 16.723 30.886 1.00 41.46 269 GLY B CA 1
ATOM 5013 C C . GLY B 1 249 ? 181.079 17.325 29.563 1.00 44.96 269 GLY B C 1
ATOM 5014 O O . GLY B 1 249 ? 180.116 18.097 29.487 1.00 40.59 269 GLY B O 1
ATOM 5015 N N . LEU B 1 250 ? 181.798 16.959 28.494 1.00 43.17 270 LEU B N 1
ATOM 5016 C CA . LEU B 1 250 ? 181.525 17.556 27.190 1.00 45.34 270 LEU B CA 1
ATOM 5017 C C . LEU B 1 250 ? 180.157 17.155 26.655 1.00 53.31 270 LEU B C 1
ATOM 5018 O O . LEU B 1 250 ? 179.540 17.925 25.912 1.00 53.63 270 LEU B O 1
ATOM 5023 N N . GLN B 1 251 ? 179.668 15.965 27.014 1.00 51.95 271 GLN B N 1
ATOM 5024 C CA . GLN B 1 251 ? 178.359 15.526 26.539 1.00 51.73 271 GLN B CA 1
ATOM 5025 C C . GLN B 1 251 ? 177.259 16.477 27.003 1.00 43.04 271 GLN B C 1
ATOM 5026 O O . GLN B 1 251 ? 176.389 16.872 26.220 1.00 51.73 271 GLN B O 1
ATOM 5032 N N . VAL B 1 252 ? 177.280 16.854 28.280 1.00 43.06 272 VAL B N 1
ATOM 5033 C CA . VAL B 1 252 ? 176.302 17.812 28.782 1.00 42.37 272 VAL B CA 1
ATOM 5034 C C . VAL B 1 252 ? 176.572 19.204 28.224 1.00 52.62 272 VAL B C 1
ATOM 5035 O O . VAL B 1 252 ? 175.641 19.926 27.847 1.00 48.11 272 VAL B O 1
ATOM 5039 N N . ALA B 1 253 ? 177.848 19.599 28.139 1.00 47.08 273 ALA B N 1
ATOM 5040 C CA . ALA B 1 253 ? 178.175 20.976 27.779 1.00 43.89 273 ALA B CA 1
ATOM 5041 C C . ALA B 1 253 ? 177.738 21.321 26.363 1.00 43.70 273 ALA B C 1
ATOM 5042 O O . ALA B 1 253 ? 177.380 22.473 26.093 1.00 53.19 273 ALA B O 1
ATOM 5044 N N . THR B 1 254 ? 177.750 20.356 25.446 1.00 44.22 274 THR B N 1
ATOM 5045 C CA . THR B 1 254 ? 177.463 20.639 24.045 1.00 58.57 274 THR B CA 1
ATOM 5046 C C . THR B 1 254 ? 176.093 20.136 23.601 1.00 53.44 274 THR B C 1
ATOM 5047 O O . THR B 1 254 ? 175.825 20.085 22.398 1.00 47.95 274 THR B O 1
ATOM 5051 N N . SER B 1 255 ? 175.218 19.773 24.532 1.00 49.77 275 SER B N 1
ATOM 5052 C CA . SER B 1 255 ? 173.949 19.213 24.080 1.00 56.53 275 SER B CA 1
ATOM 5053 C C . SER B 1 255 ? 172.820 20.233 24.193 1.00 46.69 275 SER B C 1
ATOM 5054 O O . SER B 1 255 ? 172.709 20.931 25.208 1.00 50.67 275 SER B O 1
ATOM 5057 N N . PRO B 1 256 ? 171.961 20.345 23.178 1.00 51.30 276 PRO B N 1
ATOM 5058 C CA . PRO B 1 256 ? 170.810 21.259 23.300 1.00 56.21 276 PRO B CA 1
ATOM 5059 C C . PRO B 1 256 ? 169.798 20.811 24.339 1.00 72.69 276 PRO B C 1
ATOM 5060 O O . PRO B 1 256 ? 169.224 21.658 25.034 1.00 90.28 276 PRO B O 1
ATOM 5064 N N . ASP B 1 257 ? 169.574 19.505 24.489 1.00 67.44 277 ASP B N 1
ATOM 5065 C CA . ASP B 1 257 ? 168.585 19.005 25.454 1.00 60.97 277 ASP B CA 1
ATOM 5066 C C . ASP B 1 257 ? 169.103 17.653 25.956 1.00 52.09 277 ASP B C 1
ATOM 5067 O O . ASP B 1 257 ? 168.823 16.606 25.374 1.00 57.51 277 ASP B O 1
ATOM 5072 N N . PHE B 1 258 ? 169.859 17.696 27.046 1.00 47.91 278 PHE B N 1
ATOM 5073 C CA . PHE B 1 258 ? 170.657 16.539 27.431 1.00 48.11 278 PHE B CA 1
ATOM 5074 C C . PHE B 1 258 ? 169.762 15.355 27.798 1.00 51.64 278 PHE B C 1
ATOM 5075 O O . PHE B 1 258 ? 168.930 15.449 28.709 1.00 50.67 278 PHE B O 1
ATOM 5083 N N . ASP B 1 259 ? 169.935 14.239 27.088 1.00 65.04 279 ASP B N 1
ATOM 5084 C CA . ASP B 1 259 ? 169.215 13.002 27.370 1.00 76.00 279 ASP B CA 1
ATOM 5085 C C . ASP B 1 259 ? 170.153 11.801 27.369 1.00 70.66 279 ASP B C 1
ATOM 5086 O O . ASP B 1 259 ? 169.733 10.676 27.083 1.00 66.74 279 ASP B O 1
ATOM 5091 N N . GLY B 1 260 ? 171.428 12.026 27.661 1.00 59.30 280 GLY B N 1
ATOM 5092 C CA . GLY B 1 260 ? 172.362 10.936 27.808 1.00 50.28 280 GLY B CA 1
ATOM 5093 C C . GLY B 1 260 ? 172.086 10.147 29.076 1.00 57.88 280 GLY B C 1
ATOM 5094 O O . GLY B 1 260 ? 171.204 10.467 29.878 1.00 56.04 280 GLY B O 1
ATOM 5095 N N . LYS B 1 261 ? 172.858 9.079 29.249 1.00 56.98 281 LYS B N 1
ATOM 5096 C CA . LYS B 1 261 ? 172.754 8.284 30.460 1.00 64.42 281 LYS B CA 1
ATOM 5097 C C . LYS B 1 261 ? 173.531 8.946 31.595 1.00 68.67 281 LYS B C 1
ATOM 5098 O O . LYS B 1 261 ? 174.444 9.748 31.377 1.00 74.28 281 LYS B O 1
ATOM 5100 N N . LEU B 1 262 ? 173.149 8.602 32.828 1.00 63.79 282 LEU B N 1
ATOM 5101 C CA . LEU B 1 262 ? 173.781 9.219 33.989 1.00 55.56 282 LEU B CA 1
ATOM 5102 C C . LEU B 1 262 ? 175.268 8.896 34.053 1.00 54.82 282 LEU B C 1
ATOM 5103 O O . LEU B 1 262 ? 176.078 9.746 34.446 1.00 54.79 282 LEU B O 1
ATOM 5108 N N . LYS B 1 263 ? 175.650 7.679 33.659 1.00 56.32 283 LYS B N 1
ATOM 5109 C CA . LYS B 1 263 ? 177.058 7.304 33.696 1.00 58.75 283 LYS B CA 1
ATOM 5110 C C . LYS B 1 263 ? 177.911 8.134 32.742 1.00 57.47 283 LYS B C 1
ATOM 5111 O O . LYS B 1 263 ? 179.137 8.164 32.898 1.00 58.16 283 LYS B O 1
ATOM 5117 N N . ASP B 1 264 ? 177.301 8.817 31.775 1.00 55.51 284 ASP B N 1
ATOM 5118 C CA . ASP B 1 264 ? 178.055 9.653 30.849 1.00 60.84 284 ASP B CA 1
ATOM 5119 C C . ASP B 1 264 ? 178.290 11.064 31.372 1.00 57.23 284 ASP B C 1
ATOM 5120 O O . ASP B 1 264 ? 179.020 11.831 30.737 1.00 63.18 284 ASP B O 1
ATOM 5125 N N . ILE B 1 265 ? 177.686 11.426 32.496 1.00 52.29 285 ILE B N 1
ATOM 5126 C CA . ILE B 1 265 ? 178.010 12.668 33.176 1.00 50.16 285 ILE B CA 1
ATOM 5127 C C . ILE B 1 265 ? 179.307 12.468 33.946 1.00 50.77 285 ILE B C 1
ATOM 5128 O O . ILE B 1 265 ? 179.573 11.375 34.457 1.00 52.73 285 ILE B O 1
ATOM 5133 N N . ALA B 1 266 ? 180.140 13.508 34.001 1.00 55.79 286 ALA B N 1
ATOM 5134 C CA . ALA B 1 266 ? 181.426 13.407 34.681 1.00 48.23 286 ALA B CA 1
ATOM 5135 C C . ALA B 1 266 ? 181.240 13.025 36.148 1.00 51.24 286 ALA B C 1
ATOM 5136 O O . ALA B 1 266 ? 180.363 13.552 36.839 1.00 48.74 286 ALA B O 1
ATOM 5138 N N . GLY B 1 267 ? 182.086 12.109 36.624 1.00 52.20 287 GLY B N 1
ATOM 5139 C CA . GLY B 1 267 ? 181.887 11.547 37.951 1.00 53.73 287 GLY B CA 1
ATOM 5140 C C . GLY B 1 267 ? 182.084 12.556 39.068 1.00 56.86 287 GLY B C 1
ATOM 5141 O O . GLY B 1 267 ? 181.381 12.517 40.082 1.00 52.15 287 GLY B O 1
ATOM 5142 N N . GLU B 1 268 ? 183.046 13.469 38.908 1.00 56.12 288 GLU B N 1
ATOM 5143 C CA . GLU B 1 268 ? 183.266 14.471 39.943 1.00 53.94 288 GLU B CA 1
ATOM 5144 C C . GLU B 1 268 ? 182.093 15.435 40.047 1.00 52.49 288 GLU B C 1
ATOM 5145 O O . GLU B 1 268 ? 181.796 15.929 41.139 1.00 54.14 288 GLU B O 1
ATOM 5151 N N . PHE B 1 269 ? 181.425 15.719 38.927 1.00 50.49 289 PHE B N 1
ATOM 5152 C CA . PHE B 1 269 ? 180.205 16.515 38.980 1.00 43.65 289 PHE B CA 1
ATOM 5153 C C . PHE B 1 269 ? 179.121 15.804 39.787 1.00 45.56 289 PHE B C 1
ATOM 5154 O O . PHE B 1 269 ? 178.422 16.429 40.590 1.00 49.54 289 PHE B O 1
ATOM 5162 N N . LYS B 1 270 ? 178.981 14.490 39.596 1.00 45.11 290 LYS B N 1
ATOM 5163 C CA . LYS B 1 270 ? 177.963 13.735 40.318 1.00 50.39 290 LYS B CA 1
ATOM 5164 C C . LYS B 1 270 ? 178.295 13.649 41.805 1.00 49.43 290 LYS B C 1
ATOM 5165 O O . LYS B 1 270 ? 177.422 13.850 42.659 1.00 43.80 290 LYS B O 1
ATOM 5171 N N . GLU B 1 271 ? 179.558 13.359 42.128 1.00 51.53 291 GLU B N 1
ATOM 5172 C CA . GLU B 1 271 ? 180.008 13.383 43.516 1.00 50.95 291 GLU B CA 1
ATOM 5173 C C . GLU B 1 271 ? 179.631 14.695 44.192 1.00 51.30 291 GLU B C 1
ATOM 5174 O O . GLU B 1 271 ? 178.988 14.702 45.247 1.00 43.64 291 GLU B O 1
ATOM 5180 N N . GLN B 1 272 ? 180.026 15.822 43.584 1.00 48.14 292 GLN B N 1
ATOM 5181 C CA . GLN B 1 272 ? 179.774 17.123 44.192 1.00 48.28 292 GLN B CA 1
ATOM 5182 C C . GLN B 1 272 ? 178.287 17.455 44.210 1.00 50.75 292 GLN B C 1
ATOM 5183 O O . GLN B 1 272 ? 177.814 18.127 45.134 1.00 48.65 292 GLN B O 1
ATOM 5189 N N . LEU B 1 273 ? 177.546 17.006 43.196 1.00 46.83 293 LEU B N 1
ATOM 5190 C CA . LEU B 1 273 ? 176.095 17.159 43.207 1.00 50.89 293 LEU B CA 1
ATOM 5191 C C . LEU B 1 273 ? 175.479 16.486 44.433 1.00 53.40 293 LEU B C 1
ATOM 5192 O O . LEU B 1 273 ? 174.578 17.044 45.072 1.00 42.01 293 LEU B O 1
ATOM 5197 N N . GLN B 1 274 ? 175.964 15.288 44.781 1.00 56.11 294 GLN B N 1
ATOM 5198 C CA . GLN B 1 274 ? 175.434 14.565 45.931 1.00 59.14 294 GLN B CA 1
ATOM 5199 C C . GLN B 1 274 ? 175.678 15.302 47.239 1.00 59.30 294 GLN B C 1
ATOM 5200 O O . GLN B 1 274 ? 175.003 15.014 48.235 1.00 53.39 294 GLN B O 1
ATOM 5206 N N . ALA B 1 275 ? 176.623 16.240 47.265 1.00 53.68 295 ALA B N 1
ATOM 5207 C CA . ALA B 1 275 ? 176.764 17.104 48.426 1.00 55.50 295 ALA B CA 1
ATOM 5208 C C . ALA B 1 275 ? 175.914 18.366 48.312 1.00 50.01 295 ALA B C 1
ATOM 5209 O O . ALA B 1 275 ? 175.297 18.778 49.294 1.00 45.77 295 ALA B O 1
ATOM 5211 N N . LEU B 1 276 ? 175.843 18.976 47.121 1.00 42.76 296 LEU B N 1
ATOM 5212 C CA . LEU B 1 276 ? 175.226 20.296 46.993 1.00 49.45 296 LEU B CA 1
ATOM 5213 C C . LEU B 1 276 ? 173.711 20.247 47.160 1.00 54.31 296 LEU B C 1
ATOM 5214 O O . LEU B 1 276 ? 173.126 21.136 47.792 1.00 52.92 296 LEU B O 1
ATOM 5219 N N . ILE B 1 277 ? 173.055 19.248 46.582 1.00 54.88 297 ILE B N 1
ATOM 5220 C CA . ILE B 1 277 ? 171.594 19.218 46.572 1.00 49.31 297 ILE B CA 1
ATOM 5221 C C . ILE B 1 277 ? 171.049 18.956 47.982 1.00 44.99 297 ILE B C 1
ATOM 5222 O O . ILE B 1 277 ? 170.154 19.688 48.430 1.00 48.24 297 ILE B O 1
ATOM 5227 N N . PRO B 1 278 ? 171.530 17.949 48.717 1.00 39.61 298 PRO B N 1
ATOM 5228 C CA . PRO B 1 278 ? 171.042 17.813 50.101 1.00 44.11 298 PRO B CA 1
ATOM 5229 C C . PRO B 1 278 ? 171.508 18.943 50.993 1.00 48.29 298 PRO B C 1
ATOM 5230 O O . PRO B 1 278 ? 170.845 19.246 51.991 1.00 45.92 298 PRO B O 1
ATOM 5234 N N . TYR B 1 279 ? 172.623 19.594 50.665 1.00 52.06 299 TYR B N 1
ATOM 5235 C CA . TYR B 1 279 ? 173.035 20.750 51.453 1.00 50.45 299 TYR B CA 1
ATOM 5236 C C . TYR B 1 279 ? 171.995 21.858 51.382 1.00 51.38 299 TYR B C 1
ATOM 5237 O O . TYR B 1 279 ? 171.869 22.657 52.316 1.00 53.51 299 TYR B O 1
ATOM 5246 N N . VAL B 1 280 ? 171.227 21.916 50.298 1.00 51.01 300 VAL B N 1
ATOM 5247 C CA . VAL B 1 280 ? 170.157 22.900 50.178 1.00 43.31 300 VAL B CA 1
ATOM 5248 C C . VAL B 1 280 ? 168.811 22.340 50.638 1.00 49.19 300 VAL B C 1
ATOM 5249 O O . VAL B 1 280 ? 168.032 23.047 51.282 1.00 51.37 300 VAL B O 1
ATOM 5253 N N . LEU B 1 281 ? 168.501 21.078 50.325 1.00 45.87 301 LEU B N 1
ATOM 5254 C CA . LEU B 1 281 ? 167.127 20.591 50.383 1.00 49.13 301 LEU B CA 1
ATOM 5255 C C . LEU B 1 281 ? 166.887 19.477 51.395 1.00 44.57 301 LEU B C 1
ATOM 5256 O O . LEU B 1 281 ? 165.749 19.011 51.507 1.00 52.46 301 LEU B O 1
ATOM 5261 N N . ASN B 1 282 ? 167.904 19.027 52.122 1.00 49.82 302 ASN B N 1
ATOM 5262 C CA . ASN B 1 282 ? 167.650 18.074 53.195 1.00 47.22 302 ASN B CA 1
ATOM 5263 C C . ASN B 1 282 ? 166.688 18.697 54.206 1.00 46.16 302 ASN B C 1
ATOM 5264 O O . ASN B 1 282 ? 166.800 19.895 54.508 1.00 47.21 302 ASN B O 1
ATOM 5269 N N . PRO B 1 283 ? 165.712 17.937 54.723 1.00 48.97 303 PRO B N 1
ATOM 5270 C CA . PRO B 1 283 ? 164.745 18.517 55.677 1.00 50.47 303 PRO B CA 1
ATOM 5271 C C . PRO B 1 283 ? 165.379 19.332 56.793 1.00 48.72 303 PRO B C 1
ATOM 5272 O O . PRO B 1 283 ? 164.879 20.413 57.123 1.00 53.44 303 PRO B O 1
ATOM 5276 N N . SER B 1 284 ? 166.488 18.866 57.361 1.00 48.52 304 SER B N 1
ATOM 5277 C CA . SER B 1 284 ? 167.132 19.624 58.428 1.00 57.71 304 SER B CA 1
ATOM 5278 C C . SER B 1 284 ? 167.771 20.914 57.923 1.00 55.15 304 SER B C 1
ATOM 5279 O O . SER B 1 284 ? 168.080 21.790 58.738 1.00 59.23 304 SER B O 1
ATOM 5282 N N . LYS B 1 285 ? 167.974 21.057 56.607 1.00 54.17 305 LYS B N 1
ATOM 5283 C CA . LYS B 1 285 ? 168.595 22.245 56.032 1.00 54.88 305 LYS B CA 1
ATOM 5284 C C . LYS B 1 285 ? 167.593 23.265 55.508 1.00 58.44 305 LYS B C 1
ATOM 5285 O O . LYS B 1 285 ? 167.991 24.395 55.208 1.00 51.47 305 LYS B O 1
ATOM 5291 N N . LEU B 1 286 ? 166.319 22.903 55.372 1.00 60.64 306 LEU B N 1
ATOM 5292 C CA . LEU B 1 286 ? 165.350 23.819 54.776 1.00 59.91 306 LEU B CA 1
ATOM 5293 C C . LEU B 1 286 ? 165.140 25.037 55.671 1.00 57.92 306 LEU B C 1
ATOM 5294 O O . LEU B 1 286 ? 164.883 24.904 56.872 1.00 57.51 306 LEU B O 1
ATOM 5299 N N . MET B 1 287 ? 165.258 26.224 55.084 1.00 53.20 307 MET B N 1
ATOM 5300 C CA . MET B 1 287 ? 165.130 27.485 55.803 1.00 60.36 307 MET B CA 1
ATOM 5301 C C . MET B 1 287 ? 163.861 28.192 55.351 1.00 52.42 307 MET B C 1
ATOM 5302 O O . MET B 1 287 ? 163.743 28.561 54.179 1.00 51.85 307 MET B O 1
ATOM 5307 N N . GLU B 1 288 ? 162.920 28.381 56.274 1.00 57.56 308 GLU B N 1
ATOM 5308 C CA . GLU B 1 288 ? 161.699 29.072 55.892 1.00 54.87 308 GLU B CA 1
ATOM 5309 C C . GLU B 1 288 ? 161.979 30.548 55.658 1.00 52.65 308 GLU B C 1
ATOM 5310 O O . GLU B 1 288 ? 162.789 31.163 56.363 1.00 46.87 308 GLU B O 1
ATOM 5316 N N . LYS B 1 289 ? 161.274 31.101 54.673 1.00 47.22 309 LYS B N 1
ATOM 5317 C CA . LYS B 1 289 ? 161.374 32.528 54.430 1.00 53.78 309 LYS B CA 1
ATOM 5318 C C . LYS B 1 289 ? 160.989 33.285 55.696 1.00 56.77 309 LYS B C 1
ATOM 5319 O O . LYS B 1 289 ? 159.975 32.988 56.328 1.00 56.19 309 LYS B O 1
ATOM 5325 N N . GLU B 1 290 ? 161.816 34.251 56.079 1.00 60.74 310 GLU B N 1
ATOM 5326 C CA . GLU B 1 290 ? 161.545 35.080 57.241 1.00 58.55 310 GLU B CA 1
ATOM 5327 C C . GLU B 1 290 ? 161.621 36.544 56.835 1.00 69.26 310 GLU B C 1
ATOM 5328 O O . GLU B 1 290 ? 162.564 36.955 56.150 1.00 76.08 310 GLU B O 1
ATOM 5334 N N . ILE B 1 291 ? 160.620 37.320 57.243 1.00 66.24 311 ILE B N 1
ATOM 5335 C CA . ILE B 1 291 ? 160.624 38.769 57.081 1.00 68.07 311 ILE B CA 1
ATOM 5336 C C . ILE B 1 291 ? 160.310 39.398 58.434 1.00 69.84 311 ILE B C 1
ATOM 5337 O O . ILE B 1 291 ? 159.379 38.962 59.122 1.00 69.05 311 ILE B O 1
ATOM 5342 N N . ASN B 1 292 ? 161.099 40.404 58.818 1.00 71.49 312 ASN B N 1
ATOM 5343 C CA . ASN B 1 292 ? 160.977 41.058 60.122 1.00 74.33 312 ASN B CA 1
ATOM 5344 C C . ASN B 1 292 ? 161.187 40.061 61.259 1.00 71.99 312 ASN B C 1
ATOM 5345 O O . ASN B 1 292 ? 160.642 40.220 62.354 1.00 70.18 312 ASN B O 1
ATOM 5350 N N . GLY B 1 293 ? 161.987 39.024 61.008 1.00 68.77 313 GLY B N 1
ATOM 5351 C CA . GLY B 1 293 ? 162.165 37.971 61.985 1.00 66.56 313 GLY B CA 1
ATOM 5352 C C . GLY B 1 293 ? 160.969 37.066 62.156 1.00 73.01 313 GLY B C 1
ATOM 5353 O O . GLY B 1 293 ? 160.913 36.314 63.133 1.00 77.09 313 GLY B O 1
ATOM 5354 N N . SER B 1 294 ? 160.005 37.119 61.240 1.00 71.55 314 SER B N 1
ATOM 5355 C CA . SER B 1 294 ? 158.799 36.308 61.308 1.00 69.92 314 SER B CA 1
ATOM 5356 C C . SER B 1 294 ? 158.755 35.367 60.116 1.00 68.70 314 SER B C 1
ATOM 5357 O O . SER B 1 294 ? 159.044 35.770 58.985 1.00 61.35 314 SER B O 1
ATOM 5360 N N . LYS B 1 295 ? 158.380 34.119 60.369 1.00 67.14 315 LYS B N 1
ATOM 5361 C CA . LYS B 1 295 ? 158.255 33.169 59.278 1.00 61.81 315 LYS B CA 1
ATOM 5362 C C . LYS B 1 295 ? 157.045 33.516 58.418 1.00 59.07 315 LYS B C 1
ATOM 5363 O O . LYS B 1 295 ? 156.041 34.050 58.897 1.00 60.72 315 LYS B O 1
ATOM 5369 N N . VAL B 1 296 ? 157.162 33.228 57.125 1.00 60.13 316 VAL B N 1
ATOM 5370 C CA . VAL B 1 296 ? 156.187 33.648 56.127 1.00 58.85 316 VAL B CA 1
ATOM 5371 C C . VAL B 1 296 ? 155.476 32.422 55.574 1.00 57.94 316 VAL B C 1
ATOM 5372 O O . VAL B 1 296 ? 156.103 31.389 55.305 1.00 57.04 316 VAL B O 1
ATOM 5376 N N . THR B 1 297 ? 154.164 32.539 55.413 1.00 60.53 317 THR B N 1
ATOM 5377 C CA . THR B 1 297 ? 153.346 31.483 54.840 1.00 62.90 317 THR B CA 1
ATOM 5378 C C . THR B 1 297 ? 153.275 31.641 53.326 1.00 61.10 317 THR B C 1
ATOM 5379 O O . THR B 1 297 ? 153.642 32.675 52.766 1.00 64.45 317 THR B O 1
ATOM 5383 N N . CYS B 1 298 ? 152.775 30.599 52.659 1.00 60.96 318 CYS B N 1
ATOM 5384 C CA . CYS B 1 298 ? 152.452 30.729 51.242 1.00 62.33 318 CYS B CA 1
ATOM 5385 C C . CYS B 1 298 ? 151.442 31.846 51.022 1.00 68.24 318 CYS B C 1
ATOM 5386 O O . CYS B 1 298 ? 151.529 32.593 50.036 1.00 65.44 318 CYS B O 1
ATOM 5389 N N . ARG B 1 299 ? 150.476 31.973 51.937 1.00 69.26 319 ARG B N 1
ATOM 5390 C CA . ARG B 1 299 ? 149.509 33.065 51.883 1.00 74.24 319 ARG B CA 1
ATOM 5391 C C . ARG B 1 299 ? 150.205 34.415 51.995 1.00 71.98 319 ARG B C 1
ATOM 5392 O O . ARG B 1 299 ? 149.931 35.335 51.215 1.00 71.86 319 ARG B O 1
ATOM 5400 N N . GLY B 1 300 ? 151.090 34.551 52.985 1.00 69.32 320 GLY B N 1
ATOM 5401 C CA . GLY B 1 300 ? 151.795 35.808 53.164 1.00 69.07 320 GLY B CA 1
ATOM 5402 C C . GLY B 1 300 ? 152.727 36.137 52.017 1.00 70.91 320 GLY B C 1
ATOM 5403 O O . GLY B 1 300 ? 152.902 37.309 51.671 1.00 72.86 320 GLY B O 1
ATOM 5404 N N . LEU B 1 301 ? 153.330 35.113 51.406 1.00 65.12 321 LEU B N 1
ATOM 5405 C CA . LEU B 1 301 ? 154.276 35.349 50.322 1.00 67.17 321 LEU B CA 1
ATOM 5406 C C . LEU B 1 301 ? 153.604 36.031 49.137 1.00 65.16 321 LEU B C 1
ATOM 5407 O O . LEU B 1 301 ? 154.204 36.895 48.488 1.00 64.76 321 LEU B O 1
ATOM 5412 N N . LEU B 1 302 ? 152.356 35.656 48.840 1.00 67.30 322 LEU B N 1
ATOM 5413 C CA . LEU B 1 302 ? 151.615 36.314 47.769 1.00 69.75 322 LEU B CA 1
ATOM 5414 C C . LEU B 1 302 ? 151.543 37.819 47.997 1.00 74.14 322 LEU B C 1
ATOM 5415 O O . LEU B 1 302 ? 151.767 38.608 47.074 1.00 75.65 322 LEU B O 1
ATOM 5420 N N . GLU B 1 303 ? 151.239 38.233 49.232 1.00 73.49 323 GLU B N 1
ATOM 5421 C CA . GLU B 1 303 ? 151.156 39.658 49.541 1.00 78.37 323 GLU B CA 1
ATOM 5422 C C . GLU B 1 303 ? 152.480 40.361 49.279 1.00 74.30 323 GLU B C 1
ATOM 5423 O O . GLU B 1 303 ? 152.500 41.525 48.859 1.00 76.27 323 GLU B O 1
ATOM 5429 N N . TYR B 1 304 ? 153.597 39.675 49.522 1.00 71.18 324 TYR B N 1
ATOM 5430 C CA . TYR B 1 304 ? 154.895 40.282 49.253 1.00 71.93 324 TYR B CA 1
ATOM 5431 C C . TYR B 1 304 ? 155.125 40.455 47.755 1.00 73.42 324 TYR B C 1
ATOM 5432 O O . TYR B 1 304 ? 155.655 41.485 47.321 1.00 71.43 324 TYR B O 1
ATOM 5441 N N . PHE B 1 305 ? 154.710 39.476 46.946 1.00 67.20 325 PHE B N 1
ATOM 5442 C CA . PHE B 1 305 ? 154.838 39.618 45.501 1.00 69.36 325 PHE B CA 1
ATOM 5443 C C . PHE B 1 305 ? 153.992 40.774 44.986 1.00 76.73 325 PHE B C 1
ATOM 5444 O O . PHE B 1 305 ? 154.418 41.515 44.093 1.00 77.70 325 PHE B O 1
ATOM 5452 N N . LYS B 1 306 ? 152.788 40.942 45.538 1.00 76.96 326 LYS B N 1
ATOM 5453 C CA . LYS B 1 306 ? 151.905 42.013 45.088 1.00 78.81 326 LYS B CA 1
ATOM 5454 C C . LYS B 1 306 ? 152.479 43.382 45.432 1.00 76.91 326 LYS B C 1
ATOM 5455 O O . LYS B 1 306 ? 152.496 44.289 44.594 1.00 80.80 326 LYS B O 1
ATOM 5461 N N . ALA B 1 307 ? 152.963 43.548 46.664 1.00 76.42 327 ALA B N 1
ATOM 5462 C CA . ALA B 1 307 ? 153.478 44.845 47.083 1.00 79.57 327 ALA B CA 1
ATOM 5463 C C . ALA B 1 307 ? 154.794 45.173 46.390 1.00 81.62 327 ALA B C 1
ATOM 5464 O O . ALA B 1 307 ? 155.062 46.338 46.079 1.00 86.37 327 ALA B O 1
ATOM 5466 N N . TYR B 1 308 ? 155.623 44.160 46.125 1.00 82.53 328 TYR B N 1
ATOM 5467 C CA . TYR B 1 308 ? 156.938 44.427 45.549 1.00 78.98 328 TYR B CA 1
ATOM 5468 C C . TYR B 1 308 ? 156.841 44.829 44.081 1.00 75.90 328 TYR B C 1
ATOM 5469 O O . TYR B 1 308 ? 157.599 45.691 43.620 1.00 81.66 328 TYR B O 1
ATOM 5478 N N . ILE B 1 309 ? 155.917 44.250 43.362 1.00 98.44 329 ILE B N 1
ATOM 5479 C CA . ILE B 1 309 ? 155.883 44.483 41.969 1.00 89.38 329 ILE B CA 1
ATOM 5480 C C . ILE B 1 309 ? 155.611 45.922 41.797 1.00 87.03 329 ILE B C 1
ATOM 5481 O O . ILE B 1 309 ? 156.322 46.590 41.159 1.00 87.98 329 ILE B O 1
ATOM 5486 N N . LYS B 1 310 ? 154.713 46.435 42.562 1.00 88.84 330 LYS B N 1
ATOM 5487 C CA . LYS B 1 310 ? 154.173 47.727 42.343 1.00 89.06 330 LYS B CA 1
ATOM 5488 C C . LYS B 1 310 ? 155.261 48.768 42.398 1.00 90.69 330 LYS B C 1
ATOM 5489 O O . LYS B 1 310 ? 155.130 49.816 41.936 1.00 89.02 330 LYS B O 1
ATOM 5495 N N . ILE B 1 311 ? 156.340 48.486 43.021 1.00 94.73 331 ILE B N 1
ATOM 5496 C CA . ILE B 1 311 ? 157.326 49.508 43.228 1.00 94.11 331 ILE B CA 1
ATOM 5497 C C . ILE B 1 311 ? 158.517 49.338 42.329 1.00 97.44 331 ILE B C 1
ATOM 5498 O O . ILE B 1 311 ? 159.490 50.065 42.416 1.00 98.95 331 ILE B O 1
ATOM 5503 N N . TYR B 1 312 ? 158.419 48.400 41.414 1.00 96.60 332 TYR B N 1
ATOM 5504 C CA . TYR B 1 312 ? 159.485 48.184 40.479 1.00 93.15 332 TYR B CA 1
ATOM 5505 C C . TYR B 1 312 ? 159.021 48.431 39.062 1.00 91.81 332 TYR B C 1
ATOM 5506 O O . TYR B 1 312 ? 159.755 48.234 38.130 1.00 92.71 332 TYR B O 1
ATOM 5515 N N . GLN B 1 313 ? 157.789 48.866 38.908 1.00 90.03 333 GLN B N 1
ATOM 5516 C CA . GLN B 1 313 ? 157.273 49.160 37.590 1.00 91.58 333 GLN B CA 1
ATOM 5517 C C . GLN B 1 313 ? 157.012 50.673 37.440 1.00 97.37 333 GLN B C 1
ATOM 5518 O O . GLN B 1 313 ? 155.888 51.135 37.296 1.00 101.17 333 GLN B O 1
ATOM 5524 N N . GLY B 1 314 ? 158.117 51.411 37.486 1.00 112.47 334 GLY B N 1
ATOM 5525 C CA . GLY B 1 314 ? 158.190 52.842 37.367 1.00 103.82 334 GLY B CA 1
ATOM 5526 C C . GLY B 1 314 ? 159.361 53.129 36.452 1.00 108.27 334 GLY B C 1
ATOM 5527 O O . GLY B 1 314 ? 159.691 52.318 35.612 1.00 110.47 334 GLY B O 1
ATOM 5528 N N . GLU B 1 315 ? 159.987 54.284 36.635 1.00 112.88 335 GLU B N 1
ATOM 5529 C CA . GLU B 1 315 ? 161.075 54.724 35.790 1.00 110.61 335 GLU B CA 1
ATOM 5530 C C . GLU B 1 315 ? 162.390 54.677 36.463 1.00 110.38 335 GLU B C 1
ATOM 5531 O O . GLU B 1 315 ? 163.403 54.367 35.863 1.00 105.57 335 GLU B O 1
ATOM 5533 N N . ASP B 1 316 ? 162.376 55.001 37.730 1.00 112.89 336 ASP B N 1
ATOM 5534 C CA . ASP B 1 316 ? 163.596 54.952 38.481 1.00 109.11 336 ASP B CA 1
ATOM 5535 C C . ASP B 1 316 ? 163.509 53.828 39.497 1.00 103.35 336 ASP B C 1
ATOM 5536 O O . ASP B 1 316 ? 162.457 53.537 40.021 1.00 102.52 336 ASP B O 1
ATOM 5538 N N . LEU B 1 317 ? 164.638 53.204 39.776 1.00 102.16 337 LEU B N 1
ATOM 5539 C CA . LEU B 1 317 ? 164.626 52.134 40.757 1.00 93.65 337 LEU B CA 1
ATOM 5540 C C . LEU B 1 317 ? 164.224 52.685 42.126 1.00 91.61 337 LEU B C 1
ATOM 5541 O O . LEU B 1 317 ? 164.494 53.847 42.442 1.00 93.98 337 LEU B O 1
ATOM 5546 N N . PRO B 1 318 ? 163.571 51.875 42.952 1.00 89.03 338 PRO B N 1
ATOM 5547 C CA . PRO B 1 318 ? 163.063 52.383 44.233 1.00 88.91 338 PRO B CA 1
ATOM 5548 C C . PRO B 1 318 ? 164.178 52.783 45.186 1.00 87.52 338 PRO B C 1
ATOM 5549 O O . PRO B 1 318 ? 165.249 52.173 45.226 1.00 85.67 338 PRO B O 1
ATOM 5553 N N . HIS B 1 319 ? 163.904 53.826 45.965 1.00 92.39 339 HIS B N 1
ATOM 5554 C CA . HIS B 1 319 ? 164.673 54.240 47.124 1.00 92.53 339 HIS B CA 1
ATOM 5555 C C . HIS B 1 319 ? 164.658 53.132 48.176 1.00 86.79 339 HIS B C 1
ATOM 5556 O O . HIS B 1 319 ? 163.707 52.351 48.246 1.00 85.80 339 HIS B O 1
ATOM 5563 N N . PRO B 1 320 ? 165.729 52.912 48.949 1.00 84.23 340 PRO B N 1
ATOM 5564 C CA . PRO B 1 320 ? 165.625 52.002 50.102 1.00 83.14 340 PRO B CA 1
ATOM 5565 C C . PRO B 1 320 ? 164.416 52.253 50.983 1.00 84.78 340 PRO B C 1
ATOM 5566 O O . PRO B 1 320 ? 163.806 51.292 51.471 1.00 91.01 340 PRO B O 1
ATOM 5570 N N . LYS B 1 321 ? 164.041 53.519 51.194 1.00 81.45 341 LYS B N 1
ATOM 5571 C CA . LYS B 1 321 ? 162.888 53.811 52.039 1.00 80.82 341 LYS B CA 1
ATOM 5572 C C . LYS B 1 321 ? 161.608 53.218 51.466 1.00 74.76 341 LYS B C 1
ATOM 5573 O O . LYS B 1 321 ? 160.722 52.807 52.221 1.00 75.15 341 LYS B O 1
ATOM 5575 N N . SER B 1 322 ? 161.493 53.155 50.140 1.00 79.55 342 SER B N 1
ATOM 5576 C CA . SER B 1 322 ? 160.302 52.576 49.531 1.00 84.88 342 SER B CA 1
ATOM 5577 C C . SER B 1 322 ? 160.323 51.055 49.603 1.00 86.00 342 SER B C 1
ATOM 5578 O O . SER B 1 322 ? 159.270 50.425 49.764 1.00 83.13 342 SER B O 1
ATOM 5581 N N . MET B 1 323 ? 161.508 50.450 49.478 1.00 87.33 343 MET B N 1
ATOM 5582 C CA . MET B 1 323 ? 161.625 49.010 49.681 1.00 81.31 343 MET B CA 1
ATOM 5583 C C . MET B 1 323 ? 161.195 48.630 51.092 1.00 80.09 343 MET B C 1
ATOM 5584 O O . MET B 1 323 ? 160.433 47.673 51.288 1.00 83.43 343 MET B O 1
ATOM 5589 N N . LEU B 1 324 ? 161.664 49.378 52.092 1.00 73.11 344 LEU B N 1
ATOM 5590 C CA . LEU B 1 324 ? 161.238 49.103 53.457 1.00 75.36 344 LEU B CA 1
ATOM 5591 C C . LEU B 1 324 ? 159.736 49.333 53.606 1.00 79.54 344 LEU B C 1
ATOM 5592 O O . LEU B 1 324 ? 159.023 48.511 54.190 1.00 75.95 344 LEU B O 1
ATOM 5597 N N . GLN B 1 325 ? 159.239 50.449 53.069 1.00 81.48 345 GLN B N 1
ATOM 5598 C CA . GLN B 1 325 ? 157.811 50.749 53.133 1.00 79.86 345 GLN B CA 1
ATOM 5599 C C . GLN B 1 325 ? 156.993 49.612 52.545 1.00 80.78 345 GLN B C 1
ATOM 5600 O O . GLN B 1 325 ? 155.979 49.194 53.116 1.00 85.22 345 GLN B O 1
ATOM 5602 N N . ALA B 1 326 ? 157.432 49.090 51.434 1.00 78.13 346 ALA B N 1
ATOM 5603 C CA . ALA B 1 326 ? 156.669 48.046 50.836 1.00 78.56 346 ALA B CA 1
ATOM 5604 C C . ALA B 1 326 ? 156.652 46.803 51.691 1.00 79.04 346 ALA B C 1
ATOM 5605 O O . ALA B 1 326 ? 155.616 46.216 51.877 1.00 79.60 346 ALA B O 1
ATOM 5607 N N . THR B 1 327 ? 157.805 46.414 52.196 1.00 76.45 347 THR B N 1
ATOM 5608 C CA . THR B 1 327 ? 157.848 45.237 52.999 1.00 79.09 347 THR B CA 1
ATOM 5609 C C . THR B 1 327 ? 156.977 45.488 54.202 1.00 81.75 347 THR B C 1
ATOM 5610 O O . THR B 1 327 ? 156.149 44.691 54.500 1.00 78.75 347 THR B O 1
ATOM 5614 N N . ALA B 1 328 ? 157.109 46.628 54.848 1.00 81.82 348 ALA B N 1
ATOM 5615 C CA . ALA B 1 328 ? 156.256 46.942 55.992 1.00 83.65 348 ALA B CA 1
ATOM 5616 C C . ALA B 1 328 ? 154.781 46.899 55.615 1.00 81.62 348 ALA B C 1
ATOM 5617 O O . ALA B 1 328 ? 153.949 46.403 56.387 1.00 86.04 348 ALA B O 1
ATOM 5619 N N . GLU B 1 329 ? 154.433 47.422 54.442 1.00 78.03 349 GLU B N 1
ATOM 5620 C CA . GLU B 1 329 ? 153.062 47.340 53.962 1.00 79.66 349 GLU B CA 1
ATOM 5621 C C . GLU B 1 329 ? 152.612 45.886 53.920 1.00 79.59 349 GLU B C 1
ATOM 5622 O O . GLU B 1 329 ? 151.777 45.472 54.726 1.00 83.16 349 GLU B O 1
ATOM 5624 N N . ALA B 1 330 ? 153.199 45.095 53.018 1.00 78.06 350 ALA B N 1
ATOM 5625 C CA . ALA B 1 330 ? 152.731 43.729 52.787 1.00 74.19 350 ALA B CA 1
ATOM 5626 C C . ALA B 1 330 ? 152.694 42.912 54.073 1.00 75.58 350 ALA B C 1
ATOM 5627 O O . ALA B 1 330 ? 151.841 42.030 54.228 1.00 73.78 350 ALA B O 1
ATOM 5629 N N . ASN B 1 331 ? 153.581 43.199 55.003 1.00 70.53 351 ASN B N 1
ATOM 5630 C CA . ASN B 1 331 ? 153.583 42.479 56.260 1.00 70.19 351 ASN B CA 1
ATOM 5631 C C . ASN B 1 331 ? 152.277 42.640 57.003 1.00 71.12 351 ASN B C 1
ATOM 5632 O O . ASN B 1 331 ? 151.705 41.695 57.484 1.00 69.08 351 ASN B O 1
ATOM 5637 N N . ASN B 1 332 ? 151.791 43.861 57.069 1.00 72.34 352 ASN B N 1
ATOM 5638 C CA . ASN B 1 332 ? 150.543 44.124 57.727 1.00 75.29 352 ASN B CA 1
ATOM 5639 C C . ASN B 1 332 ? 149.406 43.521 56.986 1.00 76.51 352 ASN B C 1
ATOM 5640 O O . ASN B 1 332 ? 148.478 43.020 57.567 1.00 83.20 352 ASN B O 1
ATOM 5645 N N . LEU B 1 333 ? 149.471 43.583 55.684 1.00 70.48 353 LEU B N 1
ATOM 5646 C CA . LEU B 1 333 ? 148.416 43.064 54.871 1.00 68.50 353 LEU B CA 1
ATOM 5647 C C . LEU B 1 333 ? 148.279 41.598 55.078 1.00 72.20 353 LEU B C 1
ATOM 5648 O O . LEU B 1 333 ? 147.212 41.052 55.007 1.00 73.71 353 LEU B O 1
ATOM 5653 N N . ALA B 1 334 ? 149.388 40.958 55.332 1.00 77.21 354 ALA B N 1
ATOM 5654 C CA . ALA B 1 334 ? 149.383 39.551 55.584 1.00 82.65 354 ALA B CA 1
ATOM 5655 C C . ALA B 1 334 ? 148.538 39.309 56.788 1.00 80.25 354 ALA B C 1
ATOM 5656 O O . ALA B 1 334 ? 147.554 38.588 56.741 1.00 73.22 354 ALA B O 1
ATOM 5658 N N . ALA B 1 335 ? 148.930 39.955 57.873 1.00 83.68 355 ALA B N 1
ATOM 5659 C CA . ALA B 1 335 ? 148.237 39.787 59.147 1.00 77.37 355 ALA B CA 1
ATOM 5660 C C . ALA B 1 335 ? 146.754 40.103 59.015 1.00 79.70 355 ALA B C 1
ATOM 5661 O O . ALA B 1 335 ? 145.911 39.429 59.618 1.00 86.96 355 ALA B O 1
ATOM 5663 N N . ALA B 1 336 ? 146.416 41.125 58.227 1.00 78.16 356 ALA B N 1
ATOM 5664 C CA . ALA B 1 336 ? 145.011 41.437 57.998 1.00 83.69 356 ALA B CA 1
ATOM 5665 C C . ALA B 1 336 ? 144.306 40.289 57.290 1.00 87.59 356 ALA B C 1
ATOM 5666 O O . ALA B 1 336 ? 143.136 40.008 57.567 1.00 91.39 356 ALA B O 1
ATOM 5668 N N . ALA B 1 337 ? 145.010 39.602 56.389 1.00 91.94 357 ALA B N 1
ATOM 5669 C CA . ALA B 1 337 ? 144.401 38.496 55.651 1.00 94.11 357 ALA B CA 1
ATOM 5670 C C . ALA B 1 337 ? 143.967 37.376 56.588 1.00 94.21 357 ALA B C 1
ATOM 5671 O O . ALA B 1 337 ? 142.875 36.817 56.436 1.00 99.65 357 ALA B O 1
ATOM 5673 N N . SER B 1 338 ? 144.810 37.031 57.562 1.00 92.27 358 SER B N 1
ATOM 5674 C CA . SER B 1 338 ? 144.432 36.018 58.541 1.00 87.56 358 SER B CA 1
ATOM 5675 C C . SER B 1 338 ? 143.202 36.453 59.325 1.00 88.70 358 SER B C 1
ATOM 5676 O O . SER B 1 338 ? 142.251 35.681 59.494 1.00 96.12 358 SER B O 1
ATOM 5679 N N . ALA B 1 339 ? 143.196 37.700 59.802 1.00 86.70 359 ALA B N 1
ATOM 5680 C CA . ALA B 1 339 ? 141.991 38.233 60.424 1.00 89.12 359 ALA B CA 1
ATOM 5681 C C . ALA B 1 339 ? 140.866 38.390 59.409 1.00 97.63 359 ALA B C 1
ATOM 5682 O O . ALA B 1 339 ? 139.686 38.370 59.781 1.00 100.65 359 ALA B O 1
ATOM 5684 N N . LYS B 1 340 ? 141.205 38.543 58.127 1.00 102.26 360 LYS B N 1
ATOM 5685 C CA . LYS B 1 340 ? 140.177 38.611 57.094 1.00 103.04 360 LYS B CA 1
ATOM 5686 C C . LYS B 1 340 ? 139.614 37.228 56.790 1.00 107.58 360 LYS B C 1
ATOM 5687 O O . LYS B 1 340 ? 138.393 37.041 56.748 1.00 112.50 360 LYS B O 1
ATOM 5689 N N . ASP B 1 341 ? 140.489 36.244 56.584 1.00 107.24 361 ASP B N 1
ATOM 5690 C CA . ASP B 1 341 ? 140.075 34.875 56.300 1.00 105.30 361 ASP B CA 1
ATOM 5691 C C . ASP B 1 341 ? 139.558 34.146 57.538 1.00 102.92 361 ASP B C 1
ATOM 5692 O O . ASP B 1 341 ? 139.578 32.908 57.574 1.00 103.93 361 ASP B O 1
ATOM 5694 N N . ILE B 1 342 ? 139.080 34.884 58.546 1.00 102.36 362 ILE B N 1
ATOM 5695 C CA . ILE B 1 342 ? 138.689 34.284 59.816 1.00 100.91 362 ILE B CA 1
ATOM 5696 C C . ILE B 1 342 ? 137.250 33.785 59.812 1.00 107.19 362 ILE B C 1
ATOM 5697 O O . ILE B 1 342 ? 136.762 33.320 60.851 1.00 111.54 362 ILE B O 1
ATOM 5702 N N . TYR B 1 343 ? 136.562 33.847 58.675 1.00 108.69 363 TYR B N 1
ATOM 5703 C CA . TYR B 1 343 ? 135.214 33.298 58.553 1.00 109.09 363 TYR B CA 1
ATOM 5704 C C . TYR B 1 343 ? 135.170 31.810 58.908 1.00 109.65 363 TYR B C 1
ATOM 5705 O O . TYR B 1 343 ? 134.281 31.356 59.632 1.00 108.51 363 TYR B O 1
ATOM 5707 N N . LYS B 1 366 ? 125.425 38.713 66.909 1.00 133.34 386 LYS B N 1
ATOM 5708 C CA . LYS B 1 366 ? 126.144 37.612 67.539 1.00 130.67 386 LYS B CA 1
ATOM 5709 C C . LYS B 1 366 ? 127.632 37.680 67.217 1.00 126.54 386 LYS B C 1
ATOM 5710 O O . LYS B 1 366 ? 128.476 37.379 68.060 1.00 121.86 386 LYS B O 1
ATOM 5712 N N . HIS B 1 367 ? 127.948 38.083 65.987 1.00 128.55 387 HIS B N 1
ATOM 5713 C CA . HIS B 1 367 ? 129.332 38.150 65.538 1.00 124.54 387 HIS B CA 1
ATOM 5714 C C . HIS B 1 367 ? 130.106 39.308 66.154 1.00 125.96 387 HIS B C 1
ATOM 5715 O O . HIS B 1 367 ? 131.285 39.476 65.825 1.00 125.33 387 HIS B O 1
ATOM 5717 N N . CYS B 1 368 ? 129.485 40.109 67.027 1.00 127.26 388 CYS B N 1
ATOM 5718 C CA . CYS B 1 368 ? 130.231 41.157 67.719 1.00 125.40 388 CYS B CA 1
ATOM 5719 C C . CYS B 1 368 ? 131.356 40.570 68.561 1.00 122.14 388 CYS B C 1
ATOM 5720 O O . CYS B 1 368 ? 132.394 41.215 68.750 1.00 119.20 388 CYS B O 1
ATOM 5723 N N . GLU B 1 369 ? 131.171 39.352 69.074 1.00 122.43 389 GLU B N 1
ATOM 5724 C CA . GLU B 1 369 ? 132.265 38.663 69.745 1.00 119.52 389 GLU B CA 1
ATOM 5725 C C . GLU B 1 369 ? 133.342 38.237 68.757 1.00 116.18 389 GLU B C 1
ATOM 5726 O O . GLU B 1 369 ? 134.522 38.172 69.117 1.00 115.49 389 GLU B O 1
ATOM 5728 N N . PHE B 1 370 ? 132.962 37.955 67.507 1.00 116.99 390 PHE B N 1
ATOM 5729 C CA . PHE B 1 370 ? 133.925 37.450 66.532 1.00 118.16 390 PHE B CA 1
ATOM 5730 C C . PHE B 1 370 ? 134.678 38.571 65.821 1.00 116.67 390 PHE B C 1
ATOM 5731 O O . PHE B 1 370 ? 135.799 38.351 65.348 1.00 112.97 390 PHE B O 1
ATOM 5739 N N . LYS B 1 371 ? 134.084 39.763 65.720 1.00 116.61 391 LYS B N 1
ATOM 5740 C CA . LYS B 1 371 ? 134.835 40.922 65.248 1.00 111.67 391 LYS B CA 1
ATOM 5741 C C . LYS B 1 371 ? 135.950 41.266 66.224 1.00 110.22 391 LYS B C 1
ATOM 5742 O O . LYS B 1 371 ? 137.086 41.543 65.822 1.00 105.99 391 LYS B O 1
ATOM 5744 N N . GLN B 1 372 ? 135.636 41.246 67.522 1.00 111.76 392 GLN B N 1
ATOM 5745 C CA . GLN B 1 372 ? 136.659 41.417 68.547 1.00 111.12 392 GLN B CA 1
ATOM 5746 C C . GLN B 1 372 ? 137.721 40.327 68.454 1.00 109.69 392 GLN B C 1
ATOM 5747 O O . GLN B 1 372 ? 138.908 40.584 68.690 1.00 108.19 392 GLN B O 1
ATOM 5753 N N . LEU B 1 373 ? 137.314 39.104 68.094 1.00 106.79 393 LEU B N 1
ATOM 5754 C CA . LEU B 1 373 ? 138.267 38.007 67.979 1.00 101.38 393 LEU B CA 1
ATOM 5755 C C . LEU B 1 373 ? 139.227 38.233 66.819 1.00 97.88 393 LEU B C 1
ATOM 5756 O O . LEU B 1 373 ? 140.446 38.084 66.972 1.00 98.10 393 LEU B O 1
ATOM 5758 N N . ALA B 1 374 ? 138.693 38.590 65.649 1.00 99.68 394 ALA B N 1
ATOM 5759 C CA . ALA B 1 374 ? 139.535 38.809 64.478 1.00 96.86 394 ALA B CA 1
ATOM 5760 C C . ALA B 1 374 ? 140.484 39.980 64.699 1.00 93.06 394 ALA B C 1
ATOM 5761 O O . ALA B 1 374 ? 141.668 39.907 64.355 1.00 90.07 394 ALA B O 1
ATOM 5763 N N . LEU B 1 375 ? 139.971 41.073 65.274 1.00 96.00 395 LEU B N 1
ATOM 5764 C CA . LEU B 1 375 ? 140.814 42.223 65.587 1.00 98.73 395 LEU B CA 1
ATOM 5765 C C . LEU B 1 375 ? 141.995 41.819 66.459 1.00 93.51 395 LEU B C 1
ATOM 5766 O O . LEU B 1 375 ? 143.149 42.105 66.125 1.00 89.79 395 LEU B O 1
ATOM 5768 N N . ASP B 1 376 ? 141.725 41.119 67.562 1.00 96.35 396 ASP B N 1
ATOM 5769 C CA . ASP B 1 376 ? 142.794 40.750 68.484 1.00 94.71 396 ASP B CA 1
ATOM 5770 C C . ASP B 1 376 ? 143.820 39.845 67.811 1.00 86.34 396 ASP B C 1
ATOM 5771 O O . ASP B 1 376 ? 145.030 39.996 68.003 1.00 88.70 396 ASP B O 1
ATOM 5776 N N . HIS B 1 377 ? 143.361 38.875 67.025 1.00 80.99 397 HIS B N 1
ATOM 5777 C CA . HIS B 1 377 ? 144.314 38.072 66.260 1.00 82.15 397 HIS B CA 1
ATOM 5778 C C . HIS B 1 377 ? 145.187 38.950 65.372 1.00 87.93 397 HIS B C 1
ATOM 5779 O O . HIS B 1 377 ? 146.366 38.652 65.151 1.00 89.33 397 HIS B O 1
ATOM 5786 N N . PHE B 1 378 ? 144.621 40.034 64.846 1.00 83.39 398 PHE B N 1
ATOM 5787 C CA . PHE B 1 378 ? 145.421 40.992 64.092 1.00 81.01 398 PHE B CA 1
ATOM 5788 C C . PHE B 1 378 ? 146.414 41.705 65.001 1.00 84.67 398 PHE B C 1
ATOM 5789 O O . PHE B 1 378 ? 147.604 41.800 64.682 1.00 82.14 398 PHE B O 1
ATOM 5797 N N . LYS B 1 379 ? 145.945 42.200 66.154 1.00 83.97 399 LYS B N 1
ATOM 5798 C CA . LYS B 1 379 ? 146.829 43.023 66.978 1.00 80.31 399 LYS B CA 1
ATOM 5799 C C . LYS B 1 379 ? 147.954 42.204 67.603 1.00 74.20 399 LYS B C 1
ATOM 5800 O O . LYS B 1 379 ? 149.093 42.679 67.691 1.00 71.69 399 LYS B O 1
ATOM 5806 N N . LYS B 1 380 ? 147.703 40.951 67.994 1.00 71.91 400 LYS B N 1
ATOM 5807 C CA . LYS B 1 380 ? 148.763 40.160 68.617 1.00 74.88 400 LYS B CA 1
ATOM 5808 C C . LYS B 1 380 ? 149.833 39.741 67.616 1.00 77.99 400 LYS B C 1
ATOM 5809 O O . LYS B 1 380 ? 150.994 39.556 67.999 1.00 80.21 400 LYS B O 1
ATOM 5815 N N . THR B 1 381 ? 149.472 39.569 66.348 1.00 73.77 401 THR B N 1
ATOM 5816 C CA . THR B 1 381 ? 150.476 39.284 65.333 1.00 68.58 401 THR B CA 1
ATOM 5817 C C . THR B 1 381 ? 151.504 40.406 65.282 1.00 70.99 401 THR B C 1
ATOM 5818 O O . THR B 1 381 ? 151.147 41.589 65.269 1.00 69.43 401 THR B O 1
ATOM 5822 N N . LYS B 1 382 ? 152.783 40.035 65.274 1.00 65.03 402 LYS B N 1
ATOM 5823 C CA . LYS B 1 382 ? 153.836 41.034 65.183 1.00 65.83 402 LYS B CA 1
ATOM 5824 C C . LYS B 1 382 ? 153.832 41.648 63.788 1.00 64.96 402 LYS B C 1
ATOM 5825 O O . LYS B 1 382 ? 154.003 40.943 62.791 1.00 66.95 402 LYS B O 1
ATOM 5831 N N . LYS B 1 383 ? 153.631 42.957 63.718 1.00 65.53 403 LYS B N 1
ATOM 5832 C CA . LYS B 1 383 ? 153.572 43.671 62.455 1.00 69.31 403 LYS B CA 1
ATOM 5833 C C . LYS B 1 383 ? 154.668 44.724 62.406 1.00 72.30 403 LYS B C 1
ATOM 5834 O O . LYS B 1 383 ? 155.197 45.152 63.435 1.00 71.94 403 LYS B O 1
ATOM 5840 N N . MET B 1 384 ? 155.001 45.139 61.191 1.00 70.36 404 MET B N 1
ATOM 5841 C CA . MET B 1 384 ? 155.945 46.224 60.976 1.00 71.58 404 MET B CA 1
ATOM 5842 C C . MET B 1 384 ? 155.231 47.574 61.024 1.00 70.35 404 MET B C 1
ATOM 5843 O O . MET B 1 384 ? 154.017 47.668 60.815 1.00 73.55 404 MET B O 1
ATOM 5848 N N . GLY B 1 385 ? 156.007 48.629 61.310 1.00 69.24 405 GLY B N 1
ATOM 5849 C CA . GLY B 1 385 ? 155.572 50.000 61.129 1.00 78.17 405 GLY B CA 1
ATOM 5850 C C . GLY B 1 385 ? 155.309 50.764 62.408 1.00 83.09 405 GLY B C 1
ATOM 5851 O O . GLY B 1 385 ? 155.386 52.002 62.405 1.00 86.74 405 GLY B O 1
ATOM 5852 N N . GLY B 1 386 ? 155.001 50.063 63.497 1.00 82.19 406 GLY B N 1
ATOM 5853 C CA . GLY B 1 386 ? 154.598 50.737 64.712 1.00 82.65 406 GLY B CA 1
ATOM 5854 C C . GLY B 1 386 ? 153.093 50.892 64.807 1.00 84.06 406 GLY B C 1
ATOM 5855 O O . GLY B 1 386 ? 152.332 50.553 63.899 1.00 88.46 406 GLY B O 1
ATOM 5856 N N . LYS B 1 387 ? 152.658 51.432 65.948 1.00 85.48 407 LYS B N 1
ATOM 5857 C CA . LYS B 1 387 ? 151.230 51.518 66.242 1.00 84.09 407 LYS B CA 1
ATOM 5858 C C . LYS B 1 387 ? 150.500 52.362 65.205 1.00 90.47 407 LYS B C 1
ATOM 5859 O O . LYS B 1 387 ? 149.507 51.916 64.617 1.00 89.07 407 LYS B O 1
ATOM 5861 N N . ASP B 1 388 ? 150.977 53.589 64.971 1.00 92.70 408 ASP B N 1
ATOM 5862 C CA . ASP B 1 388 ? 150.323 54.482 64.018 1.00 91.19 408 ASP B CA 1
ATOM 5863 C C . ASP B 1 388 ? 150.227 53.843 62.638 1.00 87.35 408 ASP B C 1
ATOM 5864 O O . ASP B 1 388 ? 149.170 53.875 61.997 1.00 86.57 408 ASP B O 1
ATOM 5869 N N . PHE B 1 389 ? 151.324 53.246 62.169 1.00 83.35 409 PHE B N 1
ATOM 5870 C CA . PHE B 1 389 ? 151.336 52.676 60.826 1.00 87.06 409 PHE B CA 1
ATOM 5871 C C . PHE B 1 389 ? 150.394 51.483 60.722 1.00 89.29 409 PHE B C 1
ATOM 5872 O O . PHE B 1 389 ? 149.663 51.346 59.734 1.00 90.69 409 PHE B O 1
ATOM 5880 N N . SER B 1 390 ? 150.396 50.608 61.730 1.00 84.50 410 SER B N 1
ATOM 5881 C CA . SER B 1 390 ? 149.509 49.449 61.694 1.00 80.65 410 SER B CA 1
ATOM 5882 C C . SER B 1 390 ? 148.046 49.852 61.823 1.00 87.26 410 SER B C 1
ATOM 5883 O O . SER B 1 390 ? 147.170 49.159 61.294 1.00 89.21 410 SER B O 1
ATOM 5886 N N . PHE B 1 391 ? 147.761 50.958 62.519 1.00 90.31 411 PHE B N 1
ATOM 5887 C CA . PHE B 1 391 ? 146.372 51.301 62.807 1.00 90.81 411 PHE B CA 1
ATOM 5888 C C . PHE B 1 391 ? 145.584 51.601 61.540 1.00 92.92 411 PHE B C 1
ATOM 5889 O O . PHE B 1 391 ? 144.379 51.327 61.483 1.00 95.76 411 PHE B O 1
ATOM 5897 N N . ARG B 1 392 ? 146.232 52.174 60.523 1.00 94.65 412 ARG B N 1
ATOM 5898 C CA . ARG B 1 392 ? 145.549 52.375 59.250 1.00 96.08 412 ARG B CA 1
ATOM 5899 C C . ARG B 1 392 ? 145.063 51.048 58.685 1.00 96.03 412 ARG B C 1
ATOM 5900 O O . ARG B 1 392 ? 143.927 50.943 58.208 1.00 98.55 412 ARG B O 1
ATOM 5902 N N . TYR B 1 393 ? 145.900 50.011 58.760 1.00 92.89 413 TYR B N 1
ATOM 5903 C CA . TYR B 1 393 ? 145.518 48.711 58.223 1.00 93.69 413 TYR B CA 1
ATOM 5904 C C . TYR B 1 393 ? 144.477 48.024 59.099 1.00 94.75 413 TYR B C 1
ATOM 5905 O O . TYR B 1 393 ? 143.689 47.214 58.599 1.00 94.79 413 TYR B O 1
ATOM 5914 N N . GLN B 1 394 ? 144.455 48.329 60.399 1.00 94.87 414 GLN B N 1
ATOM 5915 C CA . GLN B 1 394 ? 143.381 47.824 61.251 1.00 94.20 414 GLN B CA 1
ATOM 5916 C C . GLN B 1 394 ? 142.049 48.468 60.883 1.00 99.74 414 GLN B C 1
ATOM 5917 O O . GLN B 1 394 ? 141.021 47.786 60.795 1.00 98.62 414 GLN B O 1
ATOM 5923 N N . GLN B 1 395 ? 142.049 49.788 60.669 1.00 102.49 415 GLN B N 1
ATOM 5924 C CA . GLN B 1 395 ? 140.828 50.471 60.250 1.00 100.94 415 GLN B CA 1
ATOM 5925 C C . GLN B 1 395 ? 140.349 49.958 58.899 1.00 100.81 415 GLN B C 1
ATOM 5926 O O . GLN B 1 395 ? 139.144 49.780 58.684 1.00 100.52 415 GLN B O 1
ATOM 5932 N N . GLU B 1 396 ? 141.262 49.638 58.013 1.00 100.68 416 GLU B N 1
ATOM 5933 C CA . GLU B 1 396 ? 140.855 49.072 56.742 1.00 102.09 416 GLU B CA 1
ATOM 5934 C C . GLU B 1 396 ? 140.195 47.744 56.989 1.00 101.57 416 GLU B C 1
ATOM 5935 O O . GLU B 1 396 ? 139.126 47.464 56.497 1.00 105.02 416 GLU B O 1
ATOM 5937 N N . LEU B 1 397 ? 140.789 46.981 57.855 1.00 98.78 417 LEU B N 1
ATOM 5938 C CA . LEU B 1 397 ? 140.336 45.644 58.062 1.00 99.42 417 LEU B CA 1
ATOM 5939 C C . LEU B 1 397 ? 138.944 45.714 58.494 1.00 101.54 417 LEU B C 1
ATOM 5940 O O . LEU B 1 397 ? 138.140 44.887 58.115 1.00 101.72 417 LEU B O 1
ATOM 5945 N N . GLU B 1 398 ? 138.597 46.753 59.230 1.00 104.16 418 GLU B N 1
ATOM 5946 C CA . GLU B 1 398 ? 137.273 46.816 59.768 1.00 106.46 418 GLU B CA 1
ATOM 5947 C C . GLU B 1 398 ? 136.362 46.885 58.546 1.00 111.03 418 GLU B C 1
ATOM 5948 O O . GLU B 1 398 ? 136.284 47.876 57.858 1.00 113.33 418 GLU B O 1
ATOM 5954 N N . GLU B 1 399 ? 135.776 45.741 58.249 1.00 111.24 419 GLU B N 1
ATOM 5955 C CA . GLU B 1 399 ? 134.957 45.545 57.054 1.00 114.97 419 GLU B CA 1
ATOM 5956 C C . GLU B 1 399 ? 133.609 44.921 57.394 1.00 119.11 419 GLU B C 1
ATOM 5957 O O . GLU B 1 399 ? 133.549 43.855 57.952 1.00 116.75 419 GLU B O 1
ATOM 5963 N N . GLU B 1 400 ? 132.535 45.602 57.010 1.00 122.67 420 GLU B N 1
ATOM 5964 C CA . GLU B 1 400 ? 131.181 45.305 57.480 1.00 119.76 420 GLU B CA 1
ATOM 5965 C C . GLU B 1 400 ? 130.534 44.280 56.544 1.00 121.99 420 GLU B C 1
ATOM 5966 O O . GLU B 1 400 ? 129.636 44.577 55.754 1.00 122.77 420 GLU B O 1
ATOM 5968 N N . ILE B 1 401 ? 131.041 43.049 56.622 1.00 120.06 421 ILE B N 1
ATOM 5969 C CA . ILE B 1 401 ? 130.373 42.043 55.803 1.00 118.76 421 ILE B CA 1
ATOM 5970 C C . ILE B 1 401 ? 129.059 41.651 56.467 1.00 117.52 421 ILE B C 1
ATOM 5971 O O . ILE B 1 401 ? 128.918 41.759 57.687 1.00 111.72 421 ILE B O 1
#

GO terms:
  GO:0098826 endoplasmic reticulum tubular network membrane (C, IDA)
  GO:0071782 endoplasmic reticulum tubular network (C, IDA)
  GO:0005789 endoplasmic reticulum membrane (C, IDA)
  GO:0042802 identical protein binding (F, IDA)
  GO:0016320 endoplasmic reticulum membrane fusion (P, IDA)
  GO:0140523 GTPase-dependent fusogenic activity (F, IDA)
  GO:0005789 endoplasmic reticulum membrane (C, EXP)
  GO:0003924 GTPase activity (F, EXP)
  GO:1990809 endoplasmic reticulum tubular network membrane organization (P, IMP)
  GO:0016320 endoplasmic reticulum membrane fusion (P, IMP)
  GO:0005515 protein binding (F, IPI)
  GO:0005783 endoplasmic reticulum (C, IDA)
  GO:0016020 membrane (C, HDA)

Sequence (771 aa):
SKPGPVQVVLVSFELDEKALASILLQDHIRDLDVVVVSVAGAFRKGKSFILDFMLRYLYSQKESSNWLGDPEEPLTGFSWRGGSDPETTGIQIWSEVFTVEKPGGKKVAVVLMDTQGAFDSTVKDCATIFALSTMTSSVQIYNLSQNIQEDDLQQLQLFTEYGRLAMDEIFQKPFQTLMFLVRDWSFPYEYSYGLQGGMAFLDKRLQVKEHQHEEIQNVRNHIHSCFSDVTCFLLPHPGLQVATSPDFDGKLKDIAGEFKEQLQALIPYVLNPSKLMEKEINGSKVTCRRGLLEYFKAYIKIYQGEDLPHPKSMLQATAEANNLAAAASAKDIYYNNMEEVCGGEKPYLSPDILEEKHCEFKQLALDHFKKTKKMGGKDFSFRYQQELEEEIKELYENFCKHNGSKNVFSKPGPVQVVLVSFELDEKALASILLQDHIRDLDVVVVSVAGAFRKGKSFILDFMLRYLYSQKESNWLGDPEEPLTGFSWRGDPETTGIQIWSEVFTVEKPGGKKVAVVLMDTQGAFVKDCATIFALSTMTSSVQIYNLSQNIQEDDLQQLQLFTEYGRLAMDEIFQKPFQTLMFLVRDWSFPYEYSYGLQGGMAFLDKRLQVKEHQHEEIQNVRNHIHSCFSDVTCFLLPHPGLQVATSPDFDGKLKDIAGEFKEQLQALIPYVLNPSKLMEKEINGSKVTCRGLLEYFKAYIKIYQGEDLPHPKSMLQATAEANNLAAAASAKDIYKHCEFKQLALDHFKKTKKMGGKDFSFRYQQELEEEI